Protein AF-A0AAD9GBY1-F1 (afdb_monomer)

Mean predicted aligned error: 17.76 Å

Secondary structure (DSSP, 8-state):
-----------------------------------------------------SS----HHHHHHHHHHHTT-SS-HHHHHHHHHTT--HHHHHHHTT-TTS-TTTGGG-HHHHHHHHHHHHHHHTTSS--HHHHHHHHH-HHHHHHHHHHHHHSTTTHHHHHHHHHHHHHHHHHTT--HHHHHHHTTGGGSGGGGGGSHHHHHHHHHHHHHHHH--SS---SHHHHHHHS-HHHHHHHHHHHTTSTTTHHHHHHHHHHHHHHHHHTT--HHHHHHHTTGGG-GGGGGG-THHHHHHHHHHHHHHH-GGG---HHHHHHHHH-HHHHHHHHHHHHHSTTTHHHHHHHHHHHHHHHHHTT--HHHHHHHTTPPPTT-----HHHHHHHHHHHHHHHHHHHH-GGGHHHHHHHHTTTS-HHHHHHHHHHHHTSTTTHHHHHHHHHHHHHHHHHTT--HHHHHHHTTGGGSGGGGGG-HHHHHHHHHHHHHHHH-GGGPPPSHHHHHHHHHHHHHHHHHHHHHHSTTTHHHHHHHHHHHHHHHHHTS---HHHHHHHTTTTS-GGGGGG-HHHHHHHHHHHHHHHH-GGGPPPHHHHHHTTS-HHHHHHHHHHHHTSTTTHHHHHHHHHHHHHHHHHTT--HHHHHHHHTTSTTHHHHHHHHHHHHHHHHHHHTT--TT---THHHHHHHTTS-------SSTTTTTTSTTTTTS-GGGHHHHHHHHHHHHHHHHHHHHHHHH-TT----TTGGG-GGGGSHHHHHHHGGGTTTTTSS--GGGGGS--

Structure (mmCIF, N/CA/C/O backbone):
data_AF-A0AAD9GBY1-F1
#
_entry.id   AF-A0AAD9GBY1-F1
#
loop_
_atom_site.group_PDB
_atom_site.id
_atom_site.type_symbol
_atom_site.label_atom_id
_atom_site.label_alt_id
_atom_site.label_comp_id
_atom_site.label_asym_id
_atom_site.label_entity_id
_atom_site.label_seq_id
_atom_site.pdbx_PDB_ins_code
_atom_site.Cartn_x
_atom_site.Cartn_y
_atom_site.Cartn_z
_atom_site.occupancy
_atom_site.B_iso_or_equiv
_atom_site.auth_seq_id
_atom_site.auth_comp_id
_atom_site.auth_asym_id
_atom_site.auth_atom_id
_atom_site.pdbx_PDB_model_num
ATOM 1 N N . MET A 1 1 ? -33.163 19.683 3.659 1.00 35.41 1 MET A N 1
ATOM 2 C CA . MET A 1 1 ? -32.274 20.205 2.600 1.00 35.41 1 MET A CA 1
ATOM 3 C C . MET A 1 1 ? -31.560 21.432 3.130 1.00 35.41 1 MET A C 1
ATOM 5 O O . MET A 1 1 ? -32.238 22.395 3.445 1.00 35.41 1 MET A O 1
ATOM 9 N N . CYS A 1 2 ? -30.242 21.340 3.297 1.00 21.59 2 CYS A N 1
ATOM 10 C CA . CYS A 1 2 ? -29.229 22.386 3.104 1.00 21.59 2 CYS A CA 1
ATOM 11 C C . CYS A 1 2 ? -27.917 21.795 3.625 1.00 21.59 2 CYS A C 1
ATOM 13 O O . CYS A 1 2 ? -27.765 21.502 4.807 1.00 21.59 2 CYS A O 1
ATOM 15 N N . VAL A 1 3 ? -27.044 21.496 2.670 1.00 23.50 3 VAL A N 1
ATOM 16 C CA . VAL A 1 3 ? -25.777 20.783 2.805 1.00 23.50 3 VAL A CA 1
ATOM 17 C C . VAL A 1 3 ? -24.705 21.788 3.221 1.00 23.50 3 VAL A C 1
ATOM 19 O O . VAL A 1 3 ? -24.548 22.805 2.553 1.00 23.50 3 VAL A O 1
ATOM 22 N N . ALA A 1 4 ? -23.949 21.498 4.281 1.00 23.14 4 ALA A N 1
ATOM 23 C CA . ALA A 1 4 ? -22.721 22.218 4.608 1.00 23.14 4 ALA A CA 1
ATOM 24 C C . ALA A 1 4 ? -21.534 21.252 4.494 1.00 23.14 4 ALA A C 1
ATOM 26 O O . ALA A 1 4 ? -21.326 20.379 5.334 1.00 23.14 4 ALA A O 1
ATOM 27 N N . VAL A 1 5 ? -20.799 21.405 3.393 1.00 23.09 5 VAL A N 1
ATOM 28 C CA . VAL A 1 5 ? -19.502 20.788 3.108 1.00 23.09 5 VAL A CA 1
ATOM 29 C C . VAL A 1 5 ? -18.437 21.551 3.897 1.00 23.09 5 VAL A C 1
ATOM 31 O O . VAL A 1 5 ? -18.320 22.763 3.733 1.00 23.09 5 VAL A O 1
ATOM 34 N N . LEU A 1 6 ? -17.642 20.865 4.721 1.00 24.22 6 LEU A N 1
ATOM 35 C CA . LEU A 1 6 ? -16.428 21.431 5.317 1.00 24.22 6 LEU A CA 1
ATOM 36 C C . LEU A 1 6 ? -15.202 20.768 4.692 1.00 24.22 6 LEU A C 1
ATOM 38 O O . LEU A 1 6 ? -14.931 19.585 4.897 1.00 24.22 6 LEU A O 1
ATOM 42 N N . ALA A 1 7 ? -14.496 21.564 3.891 1.00 24.75 7 ALA A N 1
ATOM 43 C CA . ALA A 1 7 ? -13.230 21.236 3.263 1.00 24.75 7 ALA A CA 1
ATOM 44 C C . ALA A 1 7 ? -12.069 21.423 4.254 1.00 24.75 7 ALA A C 1
ATOM 46 O O . ALA A 1 7 ? -11.988 22.431 4.953 1.00 24.75 7 ALA A O 1
ATOM 47 N N . PHE A 1 8 ? -11.157 20.451 4.276 1.00 23.14 8 PHE A N 1
ATOM 48 C CA . PHE A 1 8 ? -9.861 20.525 4.947 1.00 23.14 8 PHE A CA 1
ATOM 49 C C . PHE A 1 8 ? -8.847 21.230 4.037 1.00 23.14 8 PHE A C 1
ATOM 51 O O . PHE A 1 8 ? -8.625 20.791 2.910 1.00 23.14 8 PHE A O 1
ATOM 58 N N . VAL A 1 9 ? -8.171 22.260 4.551 1.00 24.98 9 VAL A N 1
ATOM 59 C CA . VAL A 1 9 ? -6.904 22.763 4.003 1.00 24.98 9 VAL A CA 1
ATOM 60 C C . VAL A 1 9 ? -5.906 22.849 5.151 1.00 24.98 9 VAL A C 1
ATOM 62 O O . VAL A 1 9 ? -6.139 23.536 6.141 1.00 24.98 9 VAL A O 1
ATOM 65 N N . ALA A 1 10 ? -4.807 22.113 5.009 1.00 26.19 10 ALA A N 1
ATOM 66 C CA . ALA A 1 10 ? -3.635 22.186 5.863 1.00 26.19 10 ALA A CA 1
ATOM 67 C C . ALA A 1 10 ? -2.581 23.086 5.203 1.00 26.19 10 ALA A C 1
ATOM 69 O O . ALA A 1 10 ? -2.336 22.979 4.002 1.00 26.19 10 ALA A O 1
ATOM 70 N N . GLY A 1 11 ? -1.927 23.916 6.009 1.00 23.48 11 GLY A N 1
ATOM 71 C CA . GLY A 1 11 ? -0.708 24.642 5.667 1.00 23.48 11 GLY A CA 1
ATOM 72 C C . GLY A 1 11 ? 0.022 24.975 6.963 1.00 23.48 11 GLY A C 1
ATOM 73 O O . GLY A 1 11 ? -0.537 25.660 7.815 1.00 23.48 11 GLY A O 1
ATOM 74 N N . GLY A 1 12 ? 1.216 24.412 7.146 1.00 22.56 12 GLY A N 1
ATOM 75 C CA . GLY A 1 12 ? 2.102 24.724 8.268 1.00 22.56 12 GLY A CA 1
ATOM 76 C C . GLY A 1 12 ? 3.068 25.857 7.931 1.00 22.56 12 GLY A C 1
ATOM 77 O O . GLY A 1 12 ? 3.250 26.160 6.757 1.00 22.56 12 GLY A O 1
ATOM 78 N N . ASP A 1 13 ? 3.683 26.455 8.952 1.00 22.83 13 ASP A N 1
ATOM 79 C CA . ASP A 1 13 ? 5.138 26.425 9.168 1.00 22.83 13 ASP A CA 1
ATOM 80 C C . ASP A 1 13 ? 5.513 27.094 10.510 1.00 22.83 13 ASP A C 1
ATOM 82 O O . ASP A 1 13 ? 4.692 27.805 11.086 1.00 22.83 13 ASP A O 1
ATOM 86 N N . ALA A 1 14 ? 6.772 26.886 10.931 1.00 24.64 14 ALA A N 1
ATOM 87 C CA . ALA A 1 14 ? 7.594 27.685 11.869 1.00 24.64 14 ALA A CA 1
ATOM 88 C C . ALA A 1 14 ? 8.098 26.986 13.160 1.00 24.64 14 ALA A C 1
ATOM 90 O O . ALA A 1 14 ? 7.481 27.004 14.220 1.00 24.64 14 ALA A O 1
ATOM 91 N N . THR A 1 15 ? 9.296 26.400 13.031 1.00 25.77 15 THR A N 1
ATOM 92 C CA . THR A 1 15 ? 10.548 26.702 13.773 1.00 25.77 15 THR A CA 1
ATOM 93 C C . THR A 1 15 ? 10.509 27.214 15.227 1.00 25.77 15 THR A C 1
ATOM 95 O O . THR A 1 15 ? 9.938 28.265 15.494 1.00 25.77 15 THR A O 1
ATOM 98 N N . GLY A 1 16 ? 11.354 26.632 16.098 1.00 24.28 16 GLY A N 1
ATOM 99 C CA . GLY A 1 16 ? 12.001 27.392 17.186 1.00 24.28 16 GLY A CA 1
ATOM 100 C C . GLY A 1 16 ? 12.324 26.625 18.474 1.00 24.28 16 GLY A C 1
ATOM 101 O O . GLY A 1 16 ? 11.475 26.448 19.337 1.00 24.28 16 GLY A O 1
ATOM 102 N N . THR A 1 17 ? 13.585 26.231 18.646 1.00 24.61 17 THR A N 1
ATOM 103 C CA . THR A 1 17 ? 14.169 25.672 19.879 1.00 24.61 17 THR A CA 1
ATOM 104 C C . THR A 1 17 ? 14.665 26.787 20.816 1.00 24.61 17 THR A C 1
ATOM 106 O O . THR A 1 17 ? 15.470 27.595 20.362 1.00 24.61 17 THR A O 1
ATOM 109 N N . ARG A 1 18 ? 14.300 26.776 22.116 1.00 24.41 18 ARG A N 1
ATOM 110 C CA . ARG A 1 18 ? 15.183 26.924 23.318 1.00 24.41 18 ARG A CA 1
ATOM 111 C C . ARG A 1 18 ? 14.429 27.342 24.603 1.00 24.41 18 ARG A C 1
ATOM 113 O O . ARG A 1 18 ? 13.823 28.398 24.651 1.00 24.41 18 ARG A O 1
ATOM 120 N N . VAL A 1 19 ? 14.570 26.484 25.625 1.00 22.19 19 VAL A N 1
ATOM 121 C CA . VAL A 1 19 ? 14.953 26.710 27.046 1.00 22.19 19 VAL A CA 1
ATOM 122 C C . VAL A 1 19 ? 14.601 28.046 27.722 1.00 22.19 19 VAL A C 1
ATOM 124 O O . VAL A 1 19 ? 15.083 29.071 27.268 1.00 22.19 19 VAL A O 1
ATOM 127 N N . LEU A 1 20 ? 13.941 27.973 28.895 1.00 23.09 20 LEU A N 1
ATOM 128 C CA . LEU A 1 20 ? 14.300 28.579 30.208 1.00 23.09 20 LEU A CA 1
ATOM 129 C C . LEU A 1 20 ? 13.369 27.963 31.291 1.00 23.09 20 LEU A C 1
ATOM 131 O O . LEU A 1 20 ? 12.155 28.073 31.187 1.00 23.09 20 LEU A O 1
ATOM 135 N N . VAL A 1 21 ? 13.859 27.022 32.109 1.00 23.42 21 VAL A N 1
ATOM 136 C CA . VAL A 1 21 ? 14.243 27.165 33.537 1.00 23.42 21 VAL A CA 1
ATOM 137 C C . VAL A 1 21 ? 13.128 27.676 34.459 1.00 23.42 21 VAL A C 1
ATOM 139 O O . VAL A 1 21 ? 12.780 28.848 34.417 1.00 23.42 21 VAL A O 1
ATOM 142 N N . SER A 1 22 ? 12.705 26.814 35.393 1.00 23.98 22 SER A N 1
ATOM 143 C CA . SER A 1 22 ? 12.530 27.210 36.794 1.00 23.98 22 SER A CA 1
ATOM 144 C C . SER A 1 22 ? 12.705 26.002 37.731 1.00 23.98 22 SER A C 1
ATOM 146 O O . SER A 1 22 ? 11.945 25.037 37.673 1.00 23.98 22 SER A O 1
ATOM 148 N N . ASN A 1 23 ? 13.758 26.086 38.549 1.00 23.30 23 ASN A N 1
ATOM 149 C CA . ASN A 1 23 ? 14.003 25.406 39.832 1.00 23.30 23 ASN A CA 1
ATOM 150 C C . ASN A 1 23 ? 12.809 25.623 40.792 1.00 23.30 23 ASN A C 1
ATOM 152 O O . ASN A 1 23 ? 12.029 26.546 40.572 1.00 23.30 23 ASN A O 1
ATOM 156 N N . ASP A 1 24 ? 12.584 24.948 41.917 1.00 25.28 24 ASP A N 1
ATOM 157 C CA . ASP A 1 24 ? 13.189 23.865 42.706 1.00 25.28 24 ASP A CA 1
ATOM 158 C C . ASP A 1 24 ? 12.124 23.541 43.791 1.00 25.28 24 ASP A C 1
ATOM 160 O O . ASP A 1 24 ? 11.367 24.437 44.164 1.00 25.28 24 ASP A O 1
ATOM 164 N N . PHE A 1 25 ? 12.101 22.309 44.318 1.00 23.98 25 PHE A N 1
ATOM 165 C CA . PHE A 1 25 ? 12.123 21.949 45.758 1.00 23.98 25 PHE A CA 1
ATOM 166 C C . PHE A 1 25 ? 11.418 20.619 46.121 1.00 23.98 25 PHE A C 1
ATOM 168 O O . PHE A 1 25 ? 10.233 20.396 45.893 1.00 23.98 25 PHE A O 1
ATOM 175 N N . ASN A 1 26 ? 12.250 19.766 46.732 1.00 27.56 26 ASN A N 1
ATOM 176 C CA . ASN A 1 26 ? 12.115 18.441 47.365 1.00 27.56 26 ASN A CA 1
ATOM 177 C C . ASN A 1 26 ? 10.767 18.101 48.036 1.00 27.56 26 ASN A C 1
ATOM 179 O O . ASN A 1 26 ? 10.176 18.937 48.701 1.00 27.56 26 ASN A O 1
ATOM 183 N N . ARG A 1 27 ? 10.194 16.892 47.905 1.00 25.73 27 ARG A N 1
ATOM 184 C CA . ARG A 1 27 ? 10.667 15.509 48.190 1.00 25.73 27 ARG A CA 1
ATOM 185 C C . ARG A 1 27 ? 10.869 15.215 49.685 1.00 25.73 27 ARG A C 1
ATOM 187 O O . ARG A 1 27 ? 11.932 15.494 50.218 1.00 25.73 27 ARG A O 1
ATOM 194 N N . HIS A 1 28 ? 9.944 14.454 50.278 1.00 25.38 28 HIS A N 1
ATOM 195 C CA . HIS A 1 28 ? 10.285 13.433 51.272 1.00 25.38 28 HIS A CA 1
ATOM 196 C C . HIS A 1 28 ? 9.475 12.148 51.070 1.00 25.38 28 HIS A C 1
ATOM 198 O O . HIS A 1 28 ? 8.300 12.152 50.724 1.00 25.38 28 HIS A O 1
ATOM 204 N N . ARG A 1 29 ? 10.202 11.044 51.236 1.00 24.75 29 ARG A N 1
ATOM 205 C CA . ARG A 1 29 ? 9.841 9.635 51.091 1.00 24.75 29 ARG A CA 1
ATOM 206 C C . ARG A 1 29 ? 9.918 9.037 52.494 1.00 24.75 29 ARG A C 1
ATOM 208 O O . ARG A 1 29 ? 10.917 9.281 53.163 1.00 24.75 29 ARG A O 1
ATOM 215 N N . ALA A 1 30 ? 8.975 8.183 52.878 1.00 24.36 30 ALA A N 1
ATOM 216 C CA . ALA A 1 30 ? 9.221 7.174 53.906 1.00 24.36 30 ALA A CA 1
ATOM 217 C C . ALA A 1 30 ? 8.392 5.912 53.627 1.00 24.36 30 ALA A C 1
ATOM 219 O O . ALA A 1 30 ? 7.181 5.972 53.440 1.00 24.36 30 ALA A O 1
ATOM 220 N N . HIS A 1 31 ? 9.098 4.784 53.554 1.00 25.38 31 HIS A N 1
ATOM 221 C CA . HIS A 1 31 ? 8.576 3.420 53.539 1.00 25.38 31 HIS A CA 1
ATOM 222 C C . HIS A 1 31 ? 8.221 2.978 54.964 1.00 25.38 31 HIS A C 1
ATOM 224 O O . HIS A 1 31 ? 8.949 3.348 55.879 1.00 25.38 31 HIS A O 1
ATOM 230 N N . ALA A 1 32 ? 7.249 2.075 55.128 1.00 23.70 32 ALA A N 1
ATOM 231 C CA . ALA A 1 32 ? 7.379 0.925 56.033 1.00 23.70 32 ALA A CA 1
ATOM 232 C C . ALA A 1 32 ? 6.269 -0.109 55.795 1.00 23.70 32 ALA A C 1
ATOM 234 O O . ALA A 1 32 ? 5.152 0.220 55.407 1.00 23.70 32 ALA A O 1
ATOM 235 N N . ALA A 1 33 ? 6.645 -1.367 55.998 1.00 24.55 33 ALA A N 1
ATOM 236 C CA . ALA A 1 33 ? 5.929 -2.582 55.662 1.00 24.55 33 ALA A CA 1
ATOM 237 C C . ALA A 1 33 ? 5.080 -3.136 56.822 1.00 24.55 33 ALA A C 1
ATOM 239 O O . ALA A 1 33 ? 5.171 -2.701 57.966 1.00 24.55 33 ALA A O 1
ATOM 240 N N . ILE A 1 34 ? 4.276 -4.135 56.466 1.00 24.20 34 ILE A N 1
ATOM 241 C CA . ILE A 1 34 ? 3.320 -4.911 57.262 1.00 24.20 34 ILE A CA 1
ATOM 242 C C . ILE A 1 34 ? 4.029 -5.969 58.131 1.00 24.20 34 ILE A C 1
ATOM 244 O O . ILE A 1 34 ? 4.891 -6.682 57.622 1.00 24.20 34 ILE A O 1
ATOM 248 N N . SER A 1 35 ? 3.564 -6.182 59.372 1.00 23.14 35 SER A N 1
ATOM 249 C CA . SER A 1 35 ? 3.523 -7.520 59.994 1.00 23.14 35 SER A CA 1
ATOM 250 C C . SER A 1 35 ? 2.421 -7.655 61.063 1.00 23.14 35 SER A C 1
ATOM 252 O O . SER A 1 35 ? 2.229 -6.776 61.896 1.00 23.14 35 SER A O 1
ATOM 254 N N . SER A 1 36 ? 1.740 -8.799 60.998 1.00 24.45 36 SER A N 1
ATOM 255 C CA . SER A 1 36 ? 0.687 -9.437 61.823 1.00 24.45 36 SER A CA 1
ATOM 256 C C . SER A 1 36 ? 0.984 -9.569 63.341 1.00 24.45 36 SER A C 1
ATOM 258 O O . SER A 1 36 ? 2.153 -9.567 63.701 1.00 24.45 36 SER A O 1
ATOM 260 N N . VAL A 1 37 ? 0.031 -9.707 64.293 1.00 22.77 37 VAL A N 1
ATOM 261 C CA . VAL A 1 37 ? -0.788 -10.909 64.648 1.00 22.77 37 VAL A CA 1
ATOM 262 C C . VAL A 1 37 ? -1.723 -10.604 65.871 1.00 22.77 37 VAL A C 1
ATOM 264 O O . VAL A 1 37 ? -1.244 -10.080 66.866 1.00 22.77 37 VAL A O 1
ATOM 267 N N . VAL A 1 38 ? -3.014 -10.996 65.770 1.00 23.73 38 VAL A N 1
ATOM 268 C CA . VAL A 1 38 ? -4.005 -11.585 66.747 1.00 23.73 38 VAL A CA 1
ATOM 269 C C . VAL A 1 38 ? -4.502 -10.879 68.053 1.00 23.73 38 VAL A C 1
ATOM 271 O O . VAL A 1 38 ? -3.724 -10.555 68.935 1.00 23.73 38 VAL A O 1
ATOM 274 N N . SER A 1 39 ? -5.858 -10.813 68.154 1.00 23.97 39 SER A N 1
ATOM 275 C CA . SER A 1 39 ? -6.865 -10.860 69.272 1.00 23.97 39 SER A CA 1
ATOM 276 C C . SER A 1 39 ? -6.580 -10.232 70.660 1.00 23.97 39 SER A C 1
ATOM 278 O O . SER A 1 39 ? -5.515 -10.408 71.220 1.00 23.97 39 SER A O 1
ATOM 280 N N . THR A 1 40 ? -7.506 -9.574 71.390 1.00 22.17 40 THR A N 1
ATOM 281 C CA . THR A 1 40 ? -8.916 -9.915 71.719 1.00 22.17 40 THR A CA 1
ATOM 282 C C . THR A 1 40 ? -9.621 -8.720 72.433 1.00 22.17 40 THR A C 1
ATOM 284 O O . THR A 1 40 ? -8.974 -8.006 73.186 1.00 22.17 40 THR A O 1
ATOM 287 N N . THR A 1 41 ? -10.940 -8.555 72.230 1.00 25.03 41 THR A N 1
ATOM 288 C CA . THR A 1 41 ? -12.017 -7.917 73.058 1.00 25.03 41 THR A CA 1
ATOM 289 C C . THR A 1 41 ? -11.729 -6.758 74.048 1.00 25.03 41 THR A C 1
ATOM 291 O O . THR A 1 41 ? -11.066 -6.979 75.054 1.00 25.03 41 THR A O 1
ATOM 294 N N . ARG A 1 42 ? -12.433 -5.606 73.918 1.00 23.44 42 ARG A N 1
ATOM 295 C CA . ARG A 1 42 ? -13.564 -5.127 74.783 1.00 23.44 42 ARG A CA 1
ATOM 296 C C . ARG A 1 42 ? -13.886 -3.620 74.572 1.00 23.44 42 ARG A C 1
ATOM 298 O O . ARG A 1 42 ? -13.006 -2.803 74.355 1.00 23.44 42 ARG A O 1
ATOM 305 N N . LEU A 1 43 ? -15.186 -3.311 74.634 1.00 31.89 43 LEU A N 1
ATOM 306 C CA . LEU A 1 43 ? -15.921 -2.042 74.434 1.00 31.89 43 LEU A CA 1
ATOM 307 C C . LEU A 1 43 ? -15.316 -0.750 75.025 1.00 31.89 43 LEU A C 1
ATOM 309 O O . LEU A 1 43 ? -14.948 -0.761 76.194 1.00 31.89 43 LEU A O 1
ATOM 313 N N . LEU A 1 44 ? -15.426 0.373 74.288 1.00 24.16 44 LEU A N 1
ATOM 314 C CA . LEU A 1 44 ? -15.920 1.692 74.754 1.00 24.16 44 LEU A CA 1
ATOM 315 C C . LEU A 1 44 ? -16.101 2.677 73.569 1.00 24.16 44 LEU A C 1
ATOM 317 O O . LEU A 1 44 ? -15.362 2.637 72.592 1.00 24.16 44 LEU A O 1
ATOM 321 N N . ARG A 1 45 ? -17.134 3.530 73.648 1.00 36.91 45 ARG A N 1
ATOM 322 C CA . ARG A 1 45 ? -17.498 4.569 72.663 1.00 36.91 45 ARG A CA 1
ATOM 323 C C . ARG A 1 45 ? -16.454 5.691 72.619 1.00 36.91 45 ARG A C 1
ATOM 325 O O . ARG A 1 45 ? -16.197 6.253 73.675 1.00 36.91 45 ARG A O 1
ATOM 332 N N . THR A 1 46 ? -16.062 6.135 71.423 1.00 25.22 46 THR A N 1
ATOM 333 C CA . THR A 1 46 ? -15.828 7.556 71.094 1.00 25.22 46 THR A CA 1
ATOM 334 C C . THR A 1 46 ? -15.763 7.772 69.581 1.00 25.22 46 THR A C 1
ATOM 336 O O . THR A 1 46 ? -15.323 6.920 68.816 1.00 25.22 46 THR A O 1
ATOM 339 N N . THR A 1 47 ? -16.256 8.944 69.189 1.00 38.81 47 THR A N 1
ATOM 340 C CA . THR A 1 47 ? -16.087 9.655 67.918 1.00 38.81 47 THR A CA 1
ATOM 341 C C . THR A 1 47 ? -14.776 9.346 67.191 1.00 38.81 47 THR A C 1
ATOM 343 O O . THR A 1 47 ? -13.709 9.730 67.667 1.00 38.81 47 THR A O 1
ATOM 346 N N . SER A 1 48 ? -14.862 8.727 66.012 1.00 25.39 48 SER A N 1
ATOM 347 C CA . SER A 1 48 ? -13.747 8.644 65.069 1.00 25.39 48 SER A CA 1
ATOM 348 C C . SER A 1 48 ? -13.924 9.686 63.970 1.00 25.39 48 SER A C 1
ATOM 350 O O . SER A 1 48 ? -14.886 9.653 63.199 1.00 25.39 48 SER A O 1
ATOM 352 N N . ILE A 1 49 ? -12.962 10.600 63.949 1.00 31.84 49 ILE A N 1
ATOM 353 C CA . ILE A 1 49 ? -12.568 11.447 62.829 1.00 31.84 49 ILE A CA 1
ATOM 354 C C . ILE A 1 49 ? -12.490 10.575 61.567 1.00 31.84 49 ILE A C 1
ATOM 356 O O . ILE A 1 49 ? -11.893 9.500 61.591 1.00 31.84 49 ILE A O 1
ATOM 360 N N . ILE A 1 50 ? -13.147 11.022 60.498 1.00 29.91 50 ILE A N 1
ATOM 361 C CA . ILE A 1 50 ? -12.991 10.468 59.153 1.00 29.91 50 ILE A CA 1
ATOM 362 C C . ILE A 1 50 ? -12.089 11.448 58.413 1.00 29.91 50 ILE A C 1
ATOM 364 O O . ILE A 1 50 ? -12.480 12.600 58.219 1.00 29.91 50 ILE A O 1
ATOM 368 N N . ASP A 1 51 ? -10.898 10.979 58.050 1.00 26.94 51 ASP A N 1
ATOM 369 C CA . ASP A 1 51 ? -9.974 11.680 57.166 1.00 26.94 51 ASP A CA 1
ATOM 370 C C . ASP A 1 51 ? -10.606 11.913 55.787 1.00 26.94 51 ASP A C 1
ATOM 372 O O . ASP A 1 51 ? -11.349 11.088 55.243 1.00 26.94 51 ASP A O 1
ATOM 376 N N . GLU A 1 52 ? -10.328 13.103 55.270 1.00 29.38 52 GLU A N 1
ATOM 377 C CA . GLU A 1 52 ? -10.901 13.718 54.085 1.00 29.38 52 GLU A CA 1
ATOM 378 C C . GLU A 1 52 ? -10.404 13.074 52.787 1.00 29.38 52 GLU A C 1
ATOM 380 O O . GLU A 1 52 ? -9.208 12.919 52.586 1.00 29.38 52 GLU A O 1
ATOM 385 N N . GLU A 1 53 ? -11.333 12.789 51.869 1.00 32.78 53 GLU A N 1
ATOM 386 C CA . GLU A 1 53 ? -11.245 13.215 50.461 1.00 32.78 53 GLU A CA 1
ATOM 387 C C . GLU A 1 53 ? -12.560 12.881 49.724 1.00 32.78 53 GLU A C 1
ATOM 389 O O . GLU A 1 53 ? -12.655 11.934 48.943 1.00 32.78 53 GLU A O 1
ATOM 394 N N . ARG A 1 54 ? -13.633 13.650 49.980 1.00 29.67 54 ARG A N 1
ATOM 395 C CA . ARG A 1 54 ? -14.758 13.810 49.033 1.00 29.67 54 ARG A CA 1
ATOM 396 C C . ARG A 1 54 ? -15.753 14.877 49.490 1.00 29.67 54 ARG A C 1
ATOM 398 O O . ARG A 1 54 ? -16.263 14.807 50.597 1.00 29.67 54 ARG A O 1
ATOM 405 N N . ALA A 1 55 ? -16.076 15.798 48.582 1.00 33.72 55 ALA A N 1
ATOM 406 C CA . ALA A 1 55 ? -17.335 16.544 48.479 1.00 33.72 55 ALA A CA 1
ATOM 407 C C . ALA A 1 55 ? -18.074 16.899 49.793 1.00 33.72 55 ALA A C 1
ATOM 409 O O . ALA A 1 55 ? -18.898 16.131 50.280 1.00 33.72 55 ALA A O 1
ATOM 410 N N . GLY A 1 56 ? -17.877 18.138 50.259 1.00 29.69 56 GLY A N 1
ATOM 411 C CA . GLY A 1 56 ? -18.875 18.909 51.010 1.00 29.69 56 GLY A CA 1
ATOM 412 C C . GLY A 1 56 ? -19.393 18.257 52.290 1.00 29.69 56 GLY A C 1
ATOM 413 O O . GLY A 1 56 ? -20.528 17.780 52.328 1.00 29.69 56 GLY A O 1
ATOM 414 N N . GLY A 1 57 ? -18.594 18.326 53.357 1.00 26.89 57 GLY A N 1
ATOM 415 C CA . GLY A 1 57 ? -19.060 18.055 54.712 1.00 26.89 57 GLY A CA 1
ATOM 416 C C . GLY A 1 57 ? -20.332 18.848 55.024 1.00 26.89 57 GLY A C 1
ATOM 417 O O . GLY A 1 57 ? -20.427 20.050 54.762 1.00 26.89 57 GLY A O 1
ATOM 418 N N . VAL A 1 58 ? -21.335 18.162 55.571 1.00 35.44 58 VAL A N 1
ATOM 419 C CA . VAL A 1 58 ? -22.515 18.800 56.158 1.00 35.44 58 VAL A CA 1
ATOM 420 C C . VAL A 1 58 ? -22.001 19.721 57.262 1.00 35.44 58 VAL A C 1
ATOM 422 O O . VAL A 1 58 ? -21.515 19.246 58.284 1.00 35.44 58 VAL A O 1
ATOM 425 N N . SER A 1 59 ? -22.029 21.037 57.036 1.00 37.50 59 SER A N 1
ATOM 426 C CA . SER A 1 59 ? -21.535 21.983 58.035 1.00 37.50 59 SER A CA 1
ATOM 427 C C . SER A 1 59 ? -22.362 21.859 59.315 1.00 37.50 59 SER A C 1
ATOM 429 O O . SER A 1 59 ? -23.568 21.604 59.260 1.00 37.50 59 SER A O 1
ATOM 431 N N . VAL A 1 60 ? -21.733 22.093 60.468 1.00 41.25 60 VAL A N 1
ATOM 432 C CA . VAL A 1 60 ? -22.381 22.118 61.796 1.00 41.25 60 VAL A CA 1
ATOM 433 C C . VAL A 1 60 ? -23.653 22.999 61.798 1.00 41.25 60 VAL A C 1
ATOM 435 O O . VAL A 1 60 ? -24.637 22.708 62.475 1.00 41.25 60 VAL A O 1
ATOM 438 N N . SER A 1 61 ? -23.705 24.011 60.921 1.00 47.94 61 SER A N 1
ATOM 439 C CA . SER A 1 61 ? -24.876 24.869 60.688 1.00 47.94 61 SER A CA 1
ATOM 440 C C . SER A 1 61 ? -26.112 24.137 60.137 1.00 47.94 61 SER A C 1
ATOM 442 O O . SER A 1 61 ? -27.242 24.518 60.453 1.00 47.94 61 SER A O 1
ATOM 444 N N . ALA A 1 62 ? -25.942 23.109 59.303 1.00 48.25 62 ALA A N 1
ATOM 445 C CA . ALA A 1 62 ? -27.053 22.353 58.726 1.00 48.25 62 ALA A CA 1
ATOM 446 C C . ALA A 1 62 ? -27.686 21.394 59.749 1.00 48.25 62 ALA A C 1
ATOM 448 O O . ALA A 1 62 ? -28.915 21.301 59.813 1.00 48.25 62 ALA A O 1
ATOM 449 N N . SER A 1 63 ? -26.872 20.747 60.590 1.00 50.09 63 SER A N 1
ATOM 450 C CA . SER A 1 63 ? -27.347 19.937 61.720 1.00 50.09 63 SER A CA 1
ATOM 451 C C . SER A 1 63 ? -28.087 20.783 62.761 1.00 50.09 63 SER A C 1
ATOM 453 O O . SER A 1 63 ? -29.173 20.397 63.191 1.00 50.09 63 SER A O 1
ATOM 455 N N . ASP A 1 64 ? -27.586 21.980 63.082 1.00 55.78 64 ASP A N 1
ATOM 456 C CA . ASP A 1 64 ? -28.242 22.897 64.026 1.00 55.78 64 ASP A CA 1
ATOM 457 C C . ASP A 1 64 ? -29.587 23.430 63.505 1.00 55.78 64 ASP A C 1
ATOM 459 O O . ASP A 1 64 ? -30.546 23.603 64.267 1.00 55.78 64 ASP A O 1
ATOM 463 N N . LYS A 1 65 ? -29.701 23.666 62.191 1.00 57.41 65 LYS A N 1
ATOM 464 C CA . LYS A 1 65 ? -30.969 24.052 61.546 1.00 57.41 65 LYS A CA 1
ATOM 465 C C . LYS A 1 65 ? -31.997 22.919 61.573 1.00 57.41 65 LYS A C 1
ATOM 467 O O . LYS A 1 65 ? -33.160 23.178 61.883 1.00 57.41 65 LYS A O 1
ATOM 472 N N . LEU A 1 66 ? -31.583 21.677 61.311 1.00 54.34 66 LEU A N 1
ATOM 473 C CA . LEU A 1 66 ? -32.452 20.497 61.421 1.00 54.34 66 LEU A CA 1
ATOM 474 C C . LEU A 1 66 ? -32.917 20.269 62.869 1.00 54.34 66 LEU A C 1
ATOM 476 O O . LEU A 1 66 ? -34.101 20.020 63.100 1.00 54.34 66 LEU A O 1
ATOM 480 N N . ALA A 1 67 ? -32.026 20.451 63.848 1.00 58.72 67 ALA A N 1
ATOM 481 C CA . ALA A 1 67 ? -32.345 20.346 65.272 1.00 58.72 67 ALA A CA 1
ATOM 482 C C . ALA A 1 67 ? -33.374 21.394 65.743 1.00 58.72 67 ALA A C 1
ATOM 484 O O . ALA A 1 67 ? -34.255 21.081 66.545 1.00 58.72 67 ALA A O 1
ATOM 485 N N . LYS A 1 68 ? -33.320 22.633 65.226 1.00 61.84 68 LYS A N 1
ATOM 486 C CA . LYS A 1 68 ? -34.330 23.669 65.521 1.00 61.84 68 LYS A CA 1
ATOM 487 C C . LYS A 1 68 ? -35.707 23.345 64.937 1.00 61.84 68 LYS A C 1
ATOM 489 O O . LYS A 1 68 ? -36.709 23.595 65.603 1.00 61.84 68 LYS A O 1
ATOM 494 N N . LEU A 1 69 ? -35.771 22.770 63.734 1.00 55.75 69 LEU A N 1
ATOM 495 C CA . LEU A 1 69 ? -37.039 22.403 63.088 1.00 55.75 69 LEU A CA 1
ATOM 496 C C . LEU A 1 69 ? -37.772 21.273 63.832 1.00 55.75 69 LEU A C 1
ATOM 498 O O . LEU A 1 69 ? -39.002 21.288 63.905 1.00 55.75 69 LEU A O 1
ATOM 502 N N . LEU A 1 70 ? -37.035 20.350 64.459 1.00 56.75 70 LEU A N 1
ATOM 503 C CA . LEU A 1 70 ? -37.590 19.230 65.232 1.00 56.75 70 LEU A CA 1
ATOM 504 C C . LEU A 1 70 ? -38.439 19.664 66.444 1.00 56.75 70 LEU A C 1
ATOM 506 O O . LEU A 1 70 ? -39.378 18.958 66.808 1.00 56.75 70 LEU A O 1
ATOM 510 N N . LYS A 1 71 ? -38.183 20.844 67.029 1.00 56.81 71 LYS A N 1
ATOM 511 C CA . LYS A 1 71 ? -38.880 21.343 68.235 1.00 56.81 71 LYS A CA 1
ATOM 512 C C . LYS A 1 71 ? -40.343 21.763 68.016 1.00 56.81 71 LYS A C 1
ATOM 514 O O . LYS A 1 71 ? -41.019 22.114 68.974 1.00 56.81 71 LYS A O 1
ATOM 519 N N . SER A 1 72 ? -40.837 21.741 66.777 1.00 56.19 72 SER A N 1
ATOM 520 C CA . SER A 1 72 ? -42.197 22.179 66.409 1.00 56.19 72 SER A CA 1
ATOM 521 C C . SER A 1 72 ? -43.169 21.028 66.085 1.00 56.19 72 SER A C 1
ATOM 523 O O . SER A 1 72 ? -44.273 21.258 65.591 1.00 56.19 72 SER A O 1
ATOM 525 N N . SER A 1 73 ? -42.775 19.777 66.352 1.00 60.59 73 SER A N 1
ATOM 526 C CA . SER A 1 73 ? -43.618 18.590 66.149 1.00 60.59 73 SER A CA 1
ATOM 527 C C . SER A 1 73 ? -44.648 18.399 67.273 1.00 60.59 73 SER A C 1
ATOM 529 O O . SER A 1 73 ? -44.368 18.676 68.435 1.00 60.59 73 SER A O 1
ATOM 531 N N . LYS A 1 74 ? -45.829 17.855 66.940 1.00 66.88 74 LYS A N 1
ATOM 532 C CA . LYS A 1 74 ? -46.870 17.461 67.915 1.00 66.88 74 LYS A CA 1
ATOM 533 C C . LYS A 1 74 ? -46.555 16.153 68.663 1.00 66.88 74 LYS A C 1
ATOM 535 O O . LYS A 1 74 ? -47.254 15.833 69.618 1.00 66.88 74 LYS A O 1
ATOM 540 N N . VAL A 1 75 ? -45.559 15.384 68.211 1.00 73.44 75 VAL A N 1
ATOM 541 C CA . VAL A 1 75 ? -45.185 14.080 68.790 1.00 73.44 75 VAL A CA 1
ATOM 542 C C . VAL A 1 75 ? -43.993 14.238 69.733 1.00 73.44 75 VAL A C 1
ATOM 544 O O . VAL A 1 75 ? -42.941 14.713 69.300 1.00 73.44 75 VAL A O 1
ATOM 547 N N . THR A 1 76 ? -44.141 13.800 70.987 1.00 76.50 76 THR A N 1
ATOM 548 C CA . THR A 1 76 ? -43.100 13.919 72.027 1.00 76.50 76 THR A CA 1
ATOM 549 C C . THR A 1 76 ? -42.097 12.755 72.018 1.00 76.50 76 THR A C 1
ATOM 551 O O . THR A 1 76 ? -42.334 11.696 71.429 1.00 76.50 76 THR A O 1
ATOM 554 N N . ASP A 1 77 ? -40.957 12.939 72.683 1.00 76.88 77 ASP A N 1
ATOM 555 C CA . ASP A 1 77 ? -39.888 11.944 72.854 1.00 76.88 77 ASP A CA 1
ATOM 556 C C . ASP A 1 77 ? -40.380 10.676 73.555 1.00 76.88 77 ASP A C 1
ATOM 558 O O . ASP A 1 77 ? -40.065 9.561 73.131 1.00 76.88 77 ASP A O 1
ATOM 562 N N . GLU A 1 78 ? -41.242 10.829 74.559 1.00 79.50 78 GLU A N 1
ATOM 563 C CA . GLU A 1 78 ? -41.837 9.710 75.288 1.00 79.50 78 GLU A CA 1
ATOM 564 C C . GLU A 1 78 ? -42.744 8.873 74.378 1.00 79.50 78 GLU A C 1
ATOM 566 O O . GLU A 1 78 ? -42.794 7.645 74.492 1.00 79.50 78 GLU A O 1
ATOM 571 N N . GLN A 1 79 ? -43.450 9.515 73.439 1.00 82.19 79 GLN A N 1
ATOM 572 C CA . GLN A 1 79 ? -44.301 8.817 72.476 1.00 82.19 79 GLN A CA 1
ATOM 573 C C . GLN A 1 79 ? -43.478 8.004 71.470 1.00 82.19 79 GLN A C 1
ATOM 575 O O . GLN A 1 79 ? -43.841 6.855 71.201 1.00 82.19 79 GLN A O 1
ATOM 580 N N . LEU A 1 80 ? -42.360 8.544 70.968 1.00 82.38 80 LEU A N 1
ATOM 581 C CA . LEU A 1 80 ? -41.448 7.794 70.097 1.00 82.38 80 LEU A CA 1
ATOM 582 C C . LEU A 1 80 ? -40.854 6.580 70.814 1.00 82.38 80 LEU A C 1
ATOM 584 O O . LEU A 1 80 ? -40.920 5.469 70.286 1.00 82.38 80 LEU A O 1
ATOM 588 N N . GLN A 1 81 ? -40.349 6.761 72.037 1.00 81.31 81 GLN A N 1
ATOM 589 C CA . GLN A 1 81 ? -39.783 5.669 72.835 1.00 81.31 81 GLN A CA 1
ATOM 590 C C . GLN A 1 81 ? -40.827 4.593 73.153 1.00 81.31 81 GLN A C 1
ATOM 592 O O . GLN A 1 81 ? -40.550 3.397 73.063 1.00 81.31 81 GLN A O 1
ATOM 597 N N . LYS A 1 82 ? -42.074 4.994 73.429 1.00 85.81 82 LYS A N 1
ATOM 598 C CA . LYS A 1 82 ? -43.200 4.065 73.605 1.00 85.81 82 LYS A CA 1
ATOM 599 C C . LYS A 1 82 ? -43.526 3.279 72.333 1.00 85.81 82 LYS A C 1
ATOM 601 O O . LYS A 1 82 ? -44.019 2.155 72.418 1.00 85.81 82 LYS A O 1
ATOM 606 N N . TRP A 1 83 ? -43.330 3.851 71.149 1.00 87.12 83 TRP A N 1
ATOM 607 C CA . TRP A 1 83 ? -43.521 3.133 69.887 1.00 87.12 83 TRP A CA 1
ATOM 608 C C . TRP A 1 83 ? -42.334 2.236 69.537 1.00 87.12 83 TRP A C 1
ATOM 610 O O . TRP A 1 83 ? -42.562 1.152 68.999 1.00 87.12 83 TRP A O 1
ATOM 620 N N . LEU A 1 84 ? -41.107 2.642 69.882 1.00 83.75 84 LEU A N 1
ATOM 621 C CA . LEU A 1 84 ? -39.894 1.830 69.741 1.00 83.75 84 LEU A CA 1
ATOM 622 C C . LEU A 1 84 ? -39.957 0.590 70.643 1.00 83.75 84 LEU A C 1
ATOM 624 O O . LEU A 1 84 ? -39.761 -0.523 70.162 1.00 83.75 84 LEU A O 1
ATOM 628 N N . SER A 1 85 ? -40.323 0.748 71.921 1.00 82.12 85 SER A N 1
ATOM 629 C CA . SER A 1 85 ? -40.441 -0.374 72.869 1.00 82.12 85 SER A CA 1
ATOM 630 C C . SER A 1 85 ? -41.538 -1.370 72.492 1.00 82.12 85 SER A C 1
ATOM 632 O O . SER A 1 85 ? -41.407 -2.565 72.740 1.00 82.12 85 SER A O 1
ATOM 634 N N . LYS A 1 86 ? -42.600 -0.893 71.832 1.00 84.94 86 LYS A N 1
ATOM 635 C CA . LYS A 1 86 ? -43.677 -1.728 71.284 1.00 84.94 86 LYS A CA 1
ATOM 636 C C . LYS A 1 86 ? -43.359 -2.329 69.911 1.00 84.94 86 LYS A C 1
ATOM 638 O O . LYS A 1 86 ? -44.239 -2.966 69.341 1.00 84.94 86 LYS A O 1
ATOM 643 N N . GLY A 1 87 ? -42.165 -2.091 69.360 1.00 80.62 87 GLY A N 1
ATOM 644 C CA . GLY A 1 87 ? -41.737 -2.640 68.072 1.00 80.62 87 GLY A CA 1
ATOM 645 C C . GLY A 1 87 ? -42.652 -2.279 66.898 1.00 80.62 87 GLY A C 1
ATOM 646 O O . GLY A 1 87 ? -42.829 -3.091 65.993 1.00 80.62 87 GLY A O 1
ATOM 647 N N . LYS A 1 88 ? -43.296 -1.100 66.914 1.00 86.88 88 LYS A N 1
ATOM 648 C CA . LYS A 1 88 ? -44.141 -0.680 65.783 1.00 86.88 88 LYS A CA 1
ATOM 649 C C . LYS A 1 88 ? -43.279 -0.512 64.530 1.00 86.88 88 LYS A C 1
ATOM 651 O O . LYS A 1 88 ? -42.137 -0.078 64.609 1.00 86.88 88 LYS A O 1
ATOM 656 N N . THR A 1 89 ? -43.834 -0.817 63.361 1.00 89.56 89 THR A N 1
ATOM 657 C CA . THR A 1 89 ? -43.112 -0.613 62.102 1.00 89.56 89 THR A CA 1
ATOM 658 C C . THR A 1 89 ? -43.019 0.876 61.764 1.00 89.56 89 THR A C 1
ATOM 660 O O . THR A 1 89 ? -43.943 1.648 62.047 1.00 89.56 89 THR A O 1
ATOM 663 N N . ALA A 1 90 ? -41.927 1.279 61.105 1.00 89.19 90 ALA A N 1
ATOM 664 C CA . ALA A 1 90 ? -41.759 2.640 60.586 1.00 89.19 90 ALA A CA 1
ATOM 665 C C . ALA A 1 90 ? -42.926 3.055 59.674 1.00 89.19 90 ALA A C 1
ATOM 667 O O . ALA A 1 90 ? -43.395 4.188 59.743 1.00 89.19 90 ALA A O 1
ATOM 668 N N . GLU A 1 91 ? -43.464 2.120 58.893 1.00 89.06 91 GLU A N 1
ATOM 669 C CA . GLU A 1 91 ? -44.658 2.321 58.073 1.00 89.06 91 GLU A CA 1
ATOM 670 C C . GLU A 1 91 ? -45.916 2.617 58.907 1.00 89.06 91 GLU A C 1
ATOM 672 O O . GLU A 1 91 ? -46.623 3.583 58.634 1.00 89.06 91 GLU A O 1
ATOM 677 N N . SER A 1 92 ? -46.187 1.846 59.968 1.00 88.19 92 SER A N 1
ATOM 678 C CA . SER A 1 92 ? -47.338 2.109 60.845 1.00 88.19 92 SER A CA 1
ATOM 679 C C . SER A 1 92 ? -47.228 3.471 61.528 1.00 88.19 92 SER A C 1
ATOM 681 O O . SER A 1 92 ? -48.230 4.165 61.701 1.00 88.19 92 SER A O 1
ATOM 683 N N . VAL A 1 93 ? -46.016 3.863 61.929 1.00 89.69 93 VAL A N 1
ATOM 684 C CA . VAL A 1 93 ? -45.781 5.172 62.546 1.00 89.69 93 VAL A CA 1
ATOM 685 C C . VAL A 1 93 ? -45.921 6.310 61.534 1.00 89.69 93 VAL A C 1
ATOM 687 O O . VAL A 1 93 ? -46.453 7.353 61.904 1.00 89.69 93 VAL A O 1
ATOM 690 N N . PHE A 1 94 ? -45.560 6.094 60.264 1.00 89.69 94 PHE A N 1
ATOM 691 C CA . PHE A 1 94 ? -45.790 7.064 59.187 1.00 89.69 94 PHE A CA 1
ATOM 692 C C . PHE A 1 94 ? -47.273 7.455 59.095 1.00 89.69 94 PHE A C 1
ATOM 694 O O . PHE A 1 94 ? -47.604 8.639 59.135 1.00 89.69 94 PHE A O 1
ATOM 701 N N . TYR A 1 95 ? -48.160 6.453 59.095 1.00 88.06 95 TYR A N 1
ATOM 702 C CA . TYR A 1 95 ? -49.613 6.649 59.088 1.00 88.06 95 TYR A CA 1
ATOM 703 C C . TYR A 1 95 ? -50.151 7.278 60.375 1.00 88.06 95 TYR A C 1
ATOM 705 O O . TYR A 1 95 ? -51.014 8.147 60.356 1.00 88.06 95 TYR A O 1
ATOM 713 N N . ARG A 1 96 ? -49.626 6.873 61.536 1.00 86.31 96 ARG A N 1
ATOM 714 C CA . ARG A 1 96 ? -50.050 7.442 62.830 1.00 86.31 96 ARG A CA 1
ATOM 715 C C . ARG A 1 96 ? -49.713 8.924 62.965 1.00 86.31 96 ARG A C 1
ATOM 717 O O . ARG A 1 96 ? -50.379 9.618 63.726 1.00 86.31 96 ARG A O 1
ATOM 724 N N . MET A 1 97 ? -48.682 9.388 62.264 1.00 86.75 97 MET A N 1
ATOM 725 C CA . MET A 1 97 ? -48.307 10.799 62.195 1.00 86.75 97 MET A CA 1
ATOM 726 C C . MET A 1 97 ? -49.056 11.568 61.091 1.00 86.75 97 MET A C 1
ATOM 728 O O . MET A 1 97 ? -48.758 12.740 60.869 1.00 86.75 97 MET A O 1
ATOM 732 N N . ASN A 1 98 ? -50.029 10.942 60.413 1.00 84.44 98 ASN A N 1
ATOM 733 C CA . ASN A 1 98 ? -50.828 11.550 59.345 1.00 84.44 98 ASN A CA 1
ATOM 734 C C . ASN A 1 98 ? -49.957 12.150 58.216 1.00 84.44 98 ASN A C 1
ATOM 736 O O . ASN A 1 98 ? -50.270 13.198 57.640 1.00 84.44 98 ASN A O 1
ATOM 740 N N . LEU A 1 99 ? -48.802 11.527 57.946 1.00 86.94 99 LEU A N 1
ATOM 741 C CA . LEU A 1 99 ? -47.835 12.002 56.954 1.00 86.94 99 LEU A CA 1
ATOM 742 C C . LEU A 1 99 ? -48.280 11.694 55.521 1.00 86.94 99 LEU A C 1
ATOM 744 O O . LEU A 1 99 ? -47.899 12.408 54.601 1.00 86.94 99 LEU A O 1
ATOM 748 N N . GLU A 1 100 ? -49.133 10.692 55.333 1.00 80.94 100 GLU A N 1
ATOM 749 C CA . GLU A 1 100 ? -49.740 10.309 54.058 1.00 80.94 100 GLU A CA 1
ATOM 750 C C . GLU A 1 100 ? -50.679 11.379 53.493 1.00 80.94 100 GLU A C 1
ATOM 752 O O . GLU A 1 100 ? -50.765 11.549 52.280 1.00 80.94 100 GLU A O 1
ATOM 757 N N . ASN A 1 101 ? -51.334 12.145 54.370 1.00 79.12 101 ASN A N 1
ATOM 758 C CA . ASN A 1 101 ? -52.215 13.250 53.988 1.00 79.12 101 ASN A CA 1
ATOM 759 C C . ASN A 1 101 ? -51.457 14.582 53.867 1.00 79.12 101 ASN A C 1
ATOM 761 O O . ASN A 1 101 ? -52.038 15.623 53.549 1.00 79.12 101 ASN A O 1
ATOM 765 N N . THR A 1 102 ? -50.143 14.574 54.110 1.00 79.94 102 THR A N 1
ATOM 766 C CA . THR A 1 102 ? -49.294 15.739 53.878 1.00 79.94 102 THR A CA 1
ATOM 767 C C . THR A 1 102 ? -48.953 15.797 52.393 1.00 79.94 102 THR A C 1
ATOM 769 O O . THR A 1 102 ? -48.290 14.907 51.870 1.00 79.94 102 THR A O 1
ATOM 772 N N . GLY A 1 103 ? -49.396 16.851 51.699 1.00 75.00 103 GLY A N 1
ATOM 773 C CA . GLY A 1 103 ? -49.139 17.000 50.263 1.00 75.00 103 GLY A CA 1
ATOM 774 C C . GLY A 1 103 ? -47.654 16.832 49.912 1.00 75.00 103 GLY A C 1
ATOM 775 O O . GLY A 1 103 ? -46.788 17.307 50.651 1.00 75.00 103 GLY A O 1
ATOM 776 N N . LEU A 1 104 ? -47.372 16.193 48.770 1.00 71.25 104 LEU A N 1
ATOM 777 C CA . LEU A 1 104 ? -46.026 15.771 48.337 1.00 71.25 104 LEU A CA 1
ATOM 778 C C . LEU A 1 104 ? -44.972 16.882 48.475 1.00 71.25 104 LEU A C 1
ATOM 780 O O . LEU A 1 104 ? -43.866 16.651 48.956 1.00 71.25 104 LEU A O 1
ATOM 784 N N . LEU A 1 105 ? -45.350 18.116 48.132 1.00 69.62 105 LEU A N 1
ATOM 785 C CA . LEU A 1 105 ? -44.475 19.289 48.165 1.00 69.62 105 LEU A CA 1
ATOM 786 C C . LEU A 1 105 ? -44.239 19.879 49.578 1.00 69.62 105 LEU A C 1
ATOM 788 O O . LEU A 1 105 ? -43.391 20.746 49.784 1.00 69.62 105 LEU A O 1
ATOM 792 N N . LYS A 1 106 ? -45.012 19.456 50.579 1.00 82.56 106 LYS A N 1
ATOM 793 C CA . LYS A 1 106 ? -44.917 19.944 51.966 1.00 82.56 106 LYS A CA 1
ATOM 794 C C . LYS A 1 106 ? -44.296 18.918 52.909 1.00 82.56 106 LYS A C 1
ATOM 796 O O . LYS A 1 106 ? -43.839 19.304 53.982 1.00 82.56 106 LYS A O 1
ATOM 801 N N . LEU A 1 107 ? -44.237 17.645 52.509 1.00 87.75 107 LEU A N 1
ATOM 802 C CA . LEU A 1 107 ? -43.776 16.542 53.354 1.00 87.75 107 LEU A CA 1
ATOM 803 C C . LEU A 1 107 ? -42.391 16.806 53.958 1.00 87.75 107 LEU A C 1
ATOM 805 O O . LEU A 1 107 ? -42.242 16.792 55.174 1.00 87.75 107 LEU A O 1
ATOM 809 N N . PHE A 1 108 ? -41.397 17.140 53.134 1.00 89.50 108 PHE A N 1
ATOM 810 C CA . PHE A 1 108 ? -40.018 17.360 53.592 1.00 89.50 108 PHE A CA 1
ATOM 811 C C . PHE A 1 108 ? -39.804 18.653 54.388 1.00 89.50 108 PHE A C 1
ATOM 813 O O . PHE A 1 108 ? -38.751 18.832 54.993 1.00 89.50 108 PHE A O 1
ATOM 820 N N . LYS A 1 109 ? -40.805 19.539 54.429 1.00 85.00 109 LYS A N 1
ATOM 821 C CA . LYS A 1 109 ? -40.824 20.722 55.302 1.00 85.00 109 LYS A CA 1
ATOM 822 C C . LYS A 1 109 ? -41.525 20.446 56.629 1.00 85.00 109 LYS A C 1
ATOM 824 O O . LYS A 1 109 ? -41.4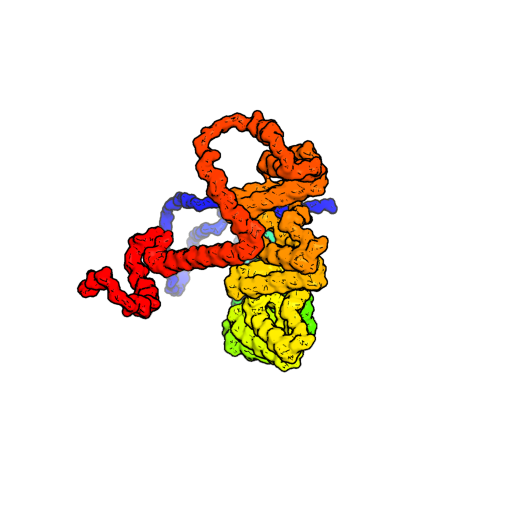70 21.280 57.527 1.00 85.00 109 LYS A O 1
ATOM 829 N N . SER A 1 110 ? -42.213 19.309 56.745 1.00 86.19 110 SER A N 1
ATOM 830 C CA . SER A 1 110 ? -42.989 18.962 57.926 1.00 86.19 110 SER A CA 1
ATOM 831 C C . SER A 1 110 ? -42.062 18.590 59.090 1.00 86.19 110 SER A C 1
ATOM 833 O O . SER A 1 110 ? -41.299 17.627 58.984 1.00 86.19 110 SER A O 1
ATOM 835 N N . PRO A 1 111 ? -42.170 19.265 60.246 1.00 83.94 111 PRO A N 1
ATOM 836 C CA . PRO A 1 111 ? -41.476 18.861 61.470 1.00 83.94 111 PRO A CA 1
ATOM 837 C C . PRO A 1 111 ? -41.821 17.430 61.905 1.00 83.94 111 PRO A C 1
ATOM 839 O O . PRO A 1 111 ? -40.980 16.721 62.455 1.00 83.94 111 PRO A O 1
ATOM 842 N N . GLN A 1 112 ? -43.050 16.983 61.615 1.00 86.62 112 GLN A N 1
ATOM 843 C CA . GLN A 1 112 ? -43.490 15.616 61.899 1.00 86.62 112 GLN A CA 1
ATOM 844 C C . GLN A 1 112 ? -42.749 14.593 61.031 1.00 86.62 112 GLN A C 1
ATOM 846 O O . GLN A 1 112 ? -42.411 13.520 61.520 1.00 86.62 112 GLN A O 1
ATOM 851 N N . PHE A 1 113 ? -42.430 14.935 59.777 1.00 90.44 113 PHE A N 1
ATOM 852 C CA . PHE A 1 113 ? -41.646 14.065 58.900 1.00 90.44 113 PHE A CA 1
ATOM 853 C C . PHE A 1 113 ? -40.222 13.877 59.424 1.00 90.44 113 PHE A C 1
ATOM 855 O O . PHE A 1 113 ? -39.738 12.752 59.472 1.00 90.44 113 PHE A O 1
ATOM 862 N N . LEU A 1 114 ? -39.566 14.950 59.883 1.00 88.19 114 LEU A N 1
ATOM 863 C CA . LEU A 1 114 ? -38.237 14.849 60.498 1.00 88.19 114 LEU A CA 1
ATOM 864 C C . LEU A 1 114 ? -38.261 13.967 61.754 1.00 88.19 114 LEU A C 1
ATOM 866 O O . LEU A 1 114 ? -37.339 13.186 61.984 1.00 88.19 114 LEU A O 1
ATOM 870 N N . ARG A 1 115 ? -39.339 14.056 62.543 1.00 88.19 115 ARG A N 1
ATOM 871 C CA . ARG A 1 115 ? -39.520 13.226 63.737 1.00 88.19 115 ARG A CA 1
ATOM 872 C C . ARG A 1 115 ? -39.752 11.754 63.394 1.00 88.19 115 ARG A C 1
ATOM 874 O O . ARG A 1 115 ? -39.209 10.878 64.062 1.00 88.19 115 ARG A O 1
ATOM 881 N N . TRP A 1 116 ? -40.521 11.483 62.342 1.00 92.38 116 TRP A N 1
ATOM 882 C CA . TRP A 1 116 ? -40.679 10.139 61.793 1.00 92.38 116 TRP A CA 1
ATOM 883 C C . TRP A 1 116 ? -39.365 9.581 61.236 1.00 92.38 116 TRP A C 1
ATOM 885 O O . TRP A 1 116 ? -39.055 8.420 61.483 1.00 92.38 116 TRP A O 1
ATOM 895 N N . LEU A 1 117 ? -38.583 10.400 60.527 1.00 91.31 117 LEU A N 1
ATOM 896 C CA . LEU A 1 117 ? -37.299 9.999 59.957 1.00 91.31 117 LEU A CA 1
ATOM 897 C C . LEU A 1 117 ? -36.342 9.531 61.059 1.00 91.31 117 LEU A C 1
ATOM 899 O O . LEU A 1 117 ? -35.803 8.436 60.963 1.00 91.31 117 LEU A O 1
ATOM 903 N N . GLN A 1 118 ? -36.239 10.299 62.150 1.00 88.56 118 GLN A N 1
ATOM 904 C CA . GLN A 1 118 ? -35.468 9.911 63.333 1.00 88.56 118 GLN A CA 1
ATOM 905 C C . GLN A 1 118 ? -35.955 8.588 63.939 1.00 88.56 118 GLN A C 1
ATOM 907 O O . GLN A 1 118 ? -35.152 7.713 64.238 1.00 88.56 118 GLN A O 1
ATOM 912 N N . TYR A 1 119 ? -37.271 8.412 64.088 1.00 89.69 119 TYR A N 1
ATOM 913 C CA . TYR A 1 119 ? -37.831 7.154 64.585 1.00 89.69 119 TYR A CA 1
ATOM 914 C C . TYR A 1 119 ? -37.470 5.957 63.693 1.00 89.69 119 TYR A C 1
ATOM 916 O O . TYR A 1 119 ? -37.127 4.886 64.191 1.00 89.69 119 TYR A O 1
ATOM 924 N N . ALA A 1 120 ? -37.569 6.128 62.375 1.00 90.56 120 ALA A N 1
ATOM 925 C CA . ALA A 1 120 ? -37.243 5.090 61.409 1.00 90.56 120 ALA A CA 1
ATOM 926 C C . ALA A 1 120 ? -35.736 4.769 61.405 1.00 90.56 120 ALA A C 1
ATOM 928 O O . ALA A 1 120 ? -35.378 3.594 61.321 1.00 90.56 120 ALA A O 1
ATOM 929 N N . ASP A 1 121 ? -34.873 5.776 61.574 1.00 88.50 121 ASP A N 1
ATOM 930 C CA . ASP A 1 121 ? -33.428 5.596 61.761 1.00 88.50 121 ASP A CA 1
ATOM 931 C C . ASP A 1 121 ? -33.126 4.785 63.027 1.00 88.50 121 ASP A C 1
ATOM 933 O O . ASP A 1 121 ? -32.434 3.771 62.950 1.00 88.50 121 ASP A O 1
ATOM 937 N N . ASP A 1 122 ? -33.693 5.176 64.173 1.00 87.31 122 ASP A N 1
ATOM 938 C CA . ASP A 1 122 ? -33.503 4.494 65.460 1.00 87.31 122 ASP A CA 1
ATOM 939 C C . ASP A 1 122 ? -33.965 3.027 65.387 1.00 87.31 122 ASP A C 1
ATOM 941 O O . ASP A 1 122 ? -33.299 2.114 65.887 1.00 87.31 122 ASP A O 1
ATOM 945 N N . LEU A 1 123 ? -35.093 2.778 64.714 1.00 88.19 123 LEU A N 1
ATOM 946 C CA . LEU A 1 123 ? -35.637 1.436 64.518 1.00 88.19 123 LEU A CA 1
ATOM 947 C C . LEU A 1 123 ? -34.762 0.584 63.581 1.00 88.19 123 LEU A C 1
ATOM 949 O O . LEU A 1 123 ? -34.544 -0.603 63.848 1.00 88.19 123 LEU A O 1
ATOM 953 N N . SER A 1 124 ? -34.251 1.176 62.496 1.00 85.75 124 SER A N 1
ATOM 954 C CA . SER A 1 124 ? -33.339 0.511 61.559 1.00 85.75 124 SER A CA 1
ATOM 955 C C . SER A 1 124 ? -31.983 0.219 62.211 1.00 85.75 124 SER A C 1
ATOM 957 O O . SER A 1 124 ? -31.447 -0.873 62.030 1.00 85.75 124 SER A O 1
ATOM 959 N N . ALA A 1 125 ? -31.446 1.146 63.010 1.00 84.56 125 ALA A N 1
ATOM 960 C CA . ALA A 1 125 ? -30.195 0.981 63.753 1.00 84.56 125 ALA A CA 1
ATOM 961 C C . ALA A 1 125 ? -30.287 -0.124 64.817 1.00 84.56 125 ALA A C 1
ATOM 963 O O . ALA A 1 125 ? -29.313 -0.829 65.073 1.00 84.56 125 ALA A O 1
ATOM 964 N N . ALA A 1 126 ? -31.475 -0.337 65.390 1.00 82.56 126 ALA A N 1
ATOM 965 C CA . ALA A 1 126 ? -31.751 -1.457 66.286 1.00 82.56 126 ALA A CA 1
ATOM 966 C C . ALA A 1 126 ? -31.886 -2.818 65.565 1.00 82.56 126 ALA A C 1
ATOM 968 O O . ALA A 1 126 ? -32.155 -3.822 66.225 1.00 82.56 126 ALA A O 1
ATOM 969 N N . GLY A 1 127 ? -31.753 -2.862 64.231 1.00 78.69 127 GLY A N 1
ATOM 970 C CA . GLY A 1 127 ? -31.910 -4.071 63.413 1.00 78.69 127 GLY A CA 1
ATOM 971 C C . GLY A 1 127 ? -33.355 -4.570 63.303 1.00 78.69 127 GLY A C 1
ATOM 972 O O . GLY A 1 127 ? -33.579 -5.719 62.932 1.00 78.69 127 GLY A O 1
ATOM 973 N N . LYS A 1 128 ? -34.341 -3.734 63.658 1.00 76.12 128 LYS A N 1
ATOM 974 C CA . LYS A 1 128 ? -35.751 -4.126 63.849 1.00 76.12 128 LYS A CA 1
ATOM 975 C C . LYS A 1 128 ? -36.723 -3.470 62.864 1.00 76.12 128 LYS A C 1
ATOM 977 O O . LYS A 1 128 ? -37.933 -3.621 63.021 1.00 76.12 128 LYS A O 1
ATOM 982 N N . GLY A 1 129 ? -36.240 -2.736 61.862 1.00 75.19 129 GLY A N 1
ATOM 983 C CA . GLY A 1 129 ? -37.098 -2.019 60.918 1.00 75.19 129 GLY A CA 1
ATOM 984 C C . GLY A 1 129 ? -36.487 -1.844 59.534 1.00 75.19 129 GLY A C 1
ATOM 985 O O . GLY A 1 129 ? -35.275 -1.936 59.357 1.00 75.19 129 GLY A O 1
ATOM 986 N N . ALA A 1 130 ? -37.353 -1.585 58.552 1.00 78.12 130 ALA A N 1
ATOM 987 C CA . ALA A 1 130 ? -36.939 -1.133 57.229 1.00 78.12 130 ALA A CA 1
ATOM 988 C C . ALA A 1 130 ? -36.317 0.269 57.321 1.00 78.12 130 ALA A C 1
ATOM 990 O O . ALA A 1 130 ? -36.734 1.078 58.154 1.00 78.12 130 ALA A O 1
ATOM 991 N N . SER A 1 131 ? -35.357 0.566 56.443 1.00 86.31 131 SER A N 1
ATOM 992 C CA . SER A 1 131 ? -34.803 1.916 56.347 1.00 86.31 131 SER A CA 1
ATOM 993 C C . SER A 1 131 ? -35.903 2.916 55.960 1.00 86.31 131 SER A C 1
ATOM 995 O O . SER A 1 131 ? -36.837 2.546 55.233 1.00 86.31 131 SER A O 1
ATOM 997 N N . PRO A 1 132 ? -35.802 4.188 56.385 1.00 90.25 132 PRO A N 1
ATOM 998 C CA . PRO A 1 132 ? -36.803 5.193 56.041 1.00 90.25 132 PRO A CA 1
ATOM 999 C C . PRO A 1 132 ? -37.036 5.279 54.530 1.00 90.25 132 PRO A C 1
ATOM 1001 O O . PRO A 1 132 ? -38.177 5.318 54.070 1.00 90.25 132 PRO A O 1
ATOM 1004 N N . ILE A 1 133 ? -35.959 5.213 53.743 1.00 92.06 133 ILE A N 1
ATOM 1005 C CA . ILE A 1 133 ? -36.037 5.289 52.286 1.00 92.06 133 ILE A CA 1
ATOM 1006 C C . ILE A 1 133 ? -36.762 4.098 51.651 1.00 92.06 133 ILE A C 1
ATOM 1008 O O . ILE A 1 133 ? -37.467 4.278 50.660 1.00 92.06 133 ILE A O 1
ATOM 1012 N N . SER A 1 134 ? -36.668 2.902 52.241 1.00 91.31 134 SER A N 1
ATOM 1013 C CA . SER A 1 134 ? -37.423 1.735 51.780 1.00 91.31 134 SER A CA 1
ATOM 1014 C C . SER A 1 134 ? -38.922 1.947 51.988 1.00 91.31 134 SER A C 1
ATOM 1016 O O . SER A 1 134 ? -39.701 1.710 51.068 1.00 91.31 134 SER A O 1
ATOM 1018 N N . VAL A 1 135 ? -39.330 2.479 53.149 1.00 91.31 135 VAL A N 1
ATOM 1019 C CA . VAL A 1 135 ? -40.740 2.810 53.416 1.00 91.31 135 VAL A CA 1
ATOM 1020 C C . VAL A 1 135 ? -41.246 3.862 52.428 1.00 91.31 135 VAL A C 1
ATOM 1022 O O . VAL A 1 135 ? -42.322 3.697 51.857 1.00 91.31 135 VAL A O 1
ATOM 1025 N N . LEU A 1 136 ? -40.468 4.921 52.179 1.00 91.75 136 LEU A N 1
ATOM 1026 C CA . LEU A 1 136 ? -40.839 5.961 51.214 1.00 91.75 136 LEU A CA 1
ATOM 1027 C C . LEU A 1 136 ? -40.942 5.415 49.787 1.00 91.75 136 LEU A C 1
ATOM 1029 O O . LEU A 1 136 ? -41.869 5.787 49.070 1.00 91.75 136 LEU A O 1
ATOM 1033 N N . SER A 1 137 ? -40.035 4.520 49.389 1.00 91.12 137 SER A N 1
ATOM 1034 C CA . SER A 1 137 ? -40.037 3.909 48.053 1.00 91.12 137 SER A CA 1
ATOM 1035 C C . SER A 1 137 ? -41.288 3.054 47.852 1.00 91.12 137 SER A C 1
ATOM 1037 O O . SER A 1 137 ? -41.962 3.191 46.836 1.00 91.12 137 SER A O 1
ATOM 1039 N N . THR A 1 138 ? -41.685 2.268 48.859 1.00 90.12 138 THR A N 1
ATOM 1040 C CA . THR A 1 138 ? -42.943 1.500 48.841 1.00 90.12 138 THR A CA 1
ATOM 1041 C C . THR A 1 138 ? -44.180 2.399 48.770 1.00 90.12 138 THR A C 1
ATOM 1043 O O . THR A 1 138 ? -45.173 2.039 48.144 1.00 90.12 138 THR A O 1
ATOM 1046 N N . LYS A 1 139 ? -44.154 3.568 49.421 1.00 88.62 139 LYS A N 1
ATOM 1047 C CA . LYS A 1 139 ? -45.314 4.474 49.487 1.00 88.62 139 LYS A CA 1
ATOM 1048 C C . LYS A 1 139 ? -45.509 5.297 48.223 1.00 88.62 139 LYS A C 1
ATOM 1050 O O . LYS A 1 139 ? -46.635 5.432 47.755 1.00 88.62 139 LYS A O 1
ATOM 1055 N N . TYR A 1 140 ? -44.432 5.877 47.706 1.00 88.50 140 TYR A N 1
ATOM 1056 C CA . TYR A 1 140 ? -44.499 6.840 46.609 1.00 88.50 140 TYR A CA 1
ATOM 1057 C C . TYR A 1 140 ? -44.118 6.233 45.254 1.00 88.50 140 TYR A C 1
ATOM 1059 O O . TYR A 1 140 ? -44.502 6.781 44.221 1.00 88.50 140 TYR A O 1
ATOM 1067 N N . GLY A 1 141 ? -43.414 5.099 45.244 1.00 89.75 141 GLY A N 1
ATOM 1068 C CA . GLY A 1 141 ? -42.701 4.595 44.073 1.00 89.75 141 GLY A CA 1
ATOM 1069 C C . GLY A 1 141 ? -41.402 5.370 43.834 1.00 89.75 141 GLY A C 1
ATOM 1070 O O . GLY A 1 141 ? -41.303 6.556 44.159 1.00 89.75 141 GLY A O 1
ATOM 1071 N N . ASP A 1 142 ? -40.401 4.711 43.247 1.00 88.81 142 ASP A N 1
ATOM 1072 C CA . ASP A 1 142 ? -39.062 5.291 43.063 1.00 88.81 142 ASP A CA 1
ATOM 1073 C C . ASP A 1 142 ? -39.061 6.556 42.195 1.00 88.81 142 ASP A C 1
ATOM 1075 O O . ASP A 1 142 ? -38.366 7.511 42.528 1.00 88.81 142 ASP A O 1
ATOM 1079 N N . GLU A 1 143 ? -39.877 6.597 41.137 1.00 87.94 143 GLU A N 1
ATOM 1080 C CA . GLU A 1 143 ? -39.996 7.745 40.222 1.00 87.94 143 GLU A CA 1
ATOM 1081 C C . GLU A 1 143 ? -40.460 9.008 40.947 1.00 87.94 143 GLU A C 1
ATOM 1083 O O . GLU A 1 143 ? -39.769 10.028 40.964 1.00 87.94 143 GLU A O 1
ATOM 1088 N N . LYS A 1 144 ? -41.612 8.930 41.623 1.00 88.69 144 LYS A N 1
ATOM 1089 C CA . LYS A 1 144 ? -42.157 10.080 42.352 1.00 88.69 144 LYS A CA 1
ATOM 1090 C C . LYS A 1 144 ? -41.248 10.467 43.513 1.00 88.69 144 LYS A C 1
ATOM 1092 O O . LYS A 1 144 ? -41.024 11.655 43.732 1.00 88.69 144 LYS A O 1
ATOM 1097 N N . LEU A 1 145 ? -40.699 9.488 44.236 1.00 91.62 145 LEU A N 1
ATOM 1098 C CA . LEU A 1 145 ? -39.792 9.750 45.349 1.00 91.62 145 LEU A CA 1
ATOM 1099 C C . LEU A 1 145 ? -38.505 10.447 44.889 1.00 91.62 145 LEU A C 1
ATOM 1101 O O . LEU A 1 145 ? -38.086 11.417 45.518 1.00 91.62 145 LEU A O 1
ATOM 1105 N N . TYR A 1 146 ? -37.901 10.000 43.786 1.00 91.00 146 TYR A N 1
ATOM 1106 C CA . TYR A 1 146 ? -36.720 10.639 43.208 1.00 91.00 146 TYR A CA 1
ATOM 1107 C C . TYR A 1 146 ? -37.006 12.097 42.822 1.00 91.00 146 TYR A C 1
ATOM 1109 O O . TYR A 1 146 ? -36.258 12.995 43.213 1.00 91.00 146 TYR A O 1
ATOM 1117 N N . GLN A 1 147 ? -38.135 12.366 42.157 1.00 89.06 147 GLN A N 1
ATOM 1118 C CA . GLN A 1 147 ? -38.550 13.730 41.807 1.00 89.06 147 GLN A CA 1
ATOM 1119 C C . GLN A 1 147 ? -38.768 14.614 43.048 1.00 89.06 147 GLN A C 1
ATOM 1121 O O . GLN A 1 147 ? -38.330 15.768 43.073 1.00 89.06 147 GLN A O 1
ATOM 1126 N N . MET A 1 148 ? -39.391 14.075 44.104 1.00 89.75 148 MET A N 1
ATOM 1127 C CA . MET A 1 148 ? -39.552 14.780 45.382 1.00 89.75 148 MET A CA 1
ATOM 1128 C C . MET A 1 148 ? -38.195 15.148 45.993 1.00 89.75 148 MET A C 1
ATOM 1130 O O . MET A 1 148 ? -38.017 16.273 46.464 1.00 89.75 148 MET A O 1
ATOM 1134 N N . ILE A 1 149 ? -37.237 14.216 45.991 1.00 91.56 149 ILE A N 1
ATOM 1135 C CA . ILE A 1 149 ? -35.888 14.412 46.540 1.00 91.56 149 ILE A CA 1
ATOM 1136 C C . ILE A 1 149 ? -35.103 15.446 45.720 1.00 91.56 149 ILE A C 1
ATOM 1138 O O . ILE A 1 149 ? -34.475 16.337 46.296 1.00 91.56 149 ILE A O 1
ATOM 1142 N N . GLU A 1 150 ? -35.166 15.387 44.389 1.00 89.81 150 GLU A N 1
ATOM 1143 C CA . GLU A 1 150 ? -34.515 16.364 43.507 1.00 89.81 150 GLU A CA 1
ATOM 1144 C C . GLU A 1 150 ? -35.072 17.777 43.703 1.00 89.81 150 GLU A C 1
ATOM 1146 O O . GLU A 1 150 ? -34.316 18.750 43.745 1.00 89.81 150 GLU A O 1
ATOM 1151 N N . TRP A 1 151 ? -36.383 17.912 43.900 1.00 89.00 151 TRP A N 1
ATOM 1152 C CA . TRP A 1 151 ? -36.976 19.203 44.230 1.00 89.00 151 TRP A CA 1
ATOM 1153 C C . TRP A 1 151 ? -36.535 19.702 45.615 1.00 89.00 151 TRP A C 1
ATOM 1155 O O . TRP A 1 151 ? -36.150 20.864 45.756 1.00 89.00 151 TRP A O 1
ATOM 1165 N N . ALA A 1 152 ? -36.465 18.813 46.612 1.00 90.19 152 ALA A N 1
ATOM 1166 C CA . ALA A 1 152 ? -35.949 19.134 47.944 1.00 90.19 152 ALA A CA 1
ATOM 1167 C C . ALA A 1 152 ? -34.497 19.631 47.915 1.00 90.19 152 ALA A C 1
ATOM 1169 O O . ALA A 1 152 ? -34.129 20.540 48.652 1.00 90.19 152 ALA A O 1
ATOM 1170 N N . LYS A 1 153 ? -33.660 19.068 47.038 1.00 91.19 153 LYS A N 1
ATOM 1171 C CA . LYS A 1 153 ? -32.269 19.509 46.856 1.00 91.19 153 LYS A CA 1
ATOM 1172 C C . LYS A 1 153 ? -32.149 20.918 46.272 1.00 91.19 153 LYS A C 1
ATOM 1174 O O . LYS A 1 153 ? -31.149 21.591 46.529 1.00 91.19 153 LYS A O 1
ATOM 1179 N N . LYS A 1 154 ? -33.129 21.351 45.474 1.00 88.00 154 LYS A N 1
ATOM 1180 C CA . LYS A 1 154 ? -33.151 22.684 44.850 1.00 88.00 154 LYS A CA 1
ATOM 1181 C C . LYS A 1 154 ? -33.608 23.770 45.817 1.00 88.00 154 LYS A C 1
ATOM 1183 O O . LYS A 1 154 ? -33.232 24.926 45.654 1.00 88.00 154 LYS A O 1
ATOM 1188 N N . GLU A 1 155 ? -34.391 23.415 46.829 1.00 87.56 155 GLU A N 1
ATOM 1189 C CA . GLU A 1 155 ? -34.915 24.380 47.783 1.00 87.56 155 GLU A CA 1
ATOM 1190 C C . GLU A 1 155 ? -33.976 24.599 48.980 1.00 87.56 155 GLU A C 1
ATOM 1192 O O . GLU A 1 155 ? -33.563 23.668 49.666 1.00 87.56 155 GLU A O 1
ATOM 1197 N N . THR A 1 156 ? -33.681 25.863 49.293 1.00 86.12 156 THR A N 1
ATOM 1198 C CA . THR A 1 156 ? -32.730 26.254 50.348 1.00 86.12 156 THR A CA 1
ATOM 1199 C C . THR A 1 156 ? -33.049 25.660 51.724 1.00 86.12 156 THR A C 1
ATOM 1201 O O . THR A 1 156 ? -32.132 25.305 52.464 1.00 86.12 156 THR A O 1
ATOM 1204 N N . SER A 1 157 ? -34.333 25.549 52.080 1.00 84.56 157 SER A N 1
ATOM 1205 C CA . SER A 1 157 ? -34.783 25.074 53.397 1.00 84.56 157 SER A CA 1
ATOM 1206 C C . SER A 1 157 ? -34.635 23.558 53.581 1.00 84.56 157 SER A C 1
ATOM 1208 O O . SER A 1 157 ? -34.388 23.100 54.695 1.00 84.56 157 SER A O 1
ATOM 1210 N N . THR A 1 158 ? -34.738 22.783 52.499 1.00 88.25 158 THR A N 1
ATOM 1211 C CA . THR A 1 158 ? -34.745 21.311 52.513 1.00 88.25 158 THR A CA 1
ATOM 1212 C C . THR A 1 158 ? -33.524 20.694 51.831 1.00 88.25 158 THR A C 1
ATOM 1214 O O . THR A 1 158 ? -33.361 19.477 51.880 1.00 88.25 158 THR A O 1
ATOM 1217 N N . LYS A 1 159 ? -32.607 21.508 51.291 1.00 89.56 159 LYS A N 1
ATOM 1218 C CA . LYS A 1 159 ? -31.406 21.071 50.562 1.00 89.56 159 LYS A CA 1
ATOM 1219 C C . LYS A 1 159 ? -30.599 19.984 51.274 1.00 89.56 159 LYS A C 1
ATOM 1221 O O . LYS A 1 159 ? -30.235 18.988 50.655 1.00 89.56 159 LYS A O 1
ATOM 1226 N N . ALA A 1 160 ? -30.328 20.161 52.570 1.00 87.56 160 ALA A N 1
ATOM 1227 C CA . ALA A 1 160 ? -29.552 19.200 53.358 1.00 87.56 160 ALA A CA 1
ATOM 1228 C C . ALA A 1 160 ? -30.285 17.858 53.521 1.00 87.56 160 ALA A C 1
ATOM 1230 O O . ALA A 1 160 ? -29.681 16.797 53.384 1.00 87.56 160 ALA A O 1
ATOM 1231 N N . LEU A 1 161 ? -31.599 17.909 53.757 1.00 89.06 161 LEU A N 1
ATOM 1232 C CA . LEU A 1 161 ? -32.442 16.721 53.851 1.00 89.06 161 LEU A CA 1
ATOM 1233 C C . LEU A 1 161 ? -32.545 16.008 52.497 1.00 89.06 161 LEU A C 1
ATOM 1235 O O . LEU A 1 161 ? -32.390 14.795 52.442 1.00 89.06 161 LEU A O 1
ATOM 1239 N N . GLY A 1 162 ? -32.746 16.752 51.407 1.00 90.88 162 GLY A N 1
ATOM 1240 C CA . GLY A 1 162 ? -32.769 16.200 50.053 1.00 90.88 162 GLY A CA 1
ATOM 1241 C C . GLY A 1 162 ? -31.457 15.500 49.693 1.00 90.88 162 GLY A 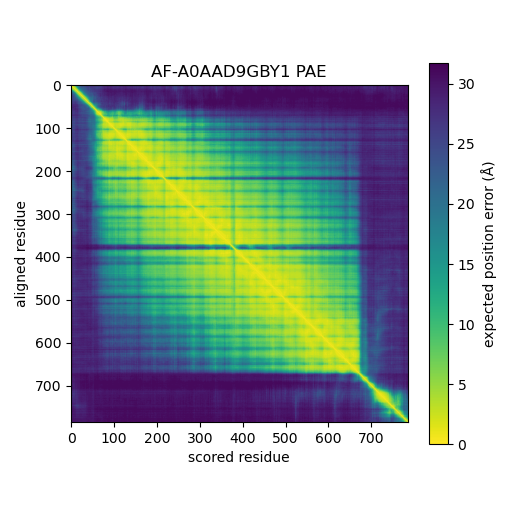C 1
ATOM 1242 O O . GLY A 1 162 ? -31.476 14.383 49.187 1.00 90.88 162 GLY A O 1
ATOM 1243 N N . ALA A 1 163 ? -30.308 16.104 50.015 1.00 90.38 163 ALA A N 1
ATOM 1244 C CA . ALA A 1 163 ? -29.001 15.482 49.790 1.00 90.38 163 ALA A CA 1
ATOM 1245 C C . ALA A 1 163 ? -28.821 14.190 50.607 1.00 90.38 163 ALA A C 1
ATOM 1247 O O . ALA A 1 163 ? -28.354 13.183 50.073 1.00 90.38 163 ALA A O 1
ATOM 1248 N N . ARG A 1 164 ? -29.240 14.200 51.880 1.00 92.19 164 ARG A N 1
ATOM 1249 C CA . ARG A 1 164 ? -29.242 13.012 52.742 1.00 92.19 164 ARG A CA 1
ATOM 1250 C C . ARG A 1 164 ? -30.112 11.895 52.151 1.00 92.19 164 ARG A C 1
ATOM 1252 O O . ARG A 1 164 ? -29.624 10.784 51.970 1.00 92.19 164 ARG A O 1
ATOM 1259 N N . LEU A 1 165 ? -31.367 12.195 51.813 1.00 92.56 165 LEU A N 1
ATOM 1260 C CA . LEU A 1 165 ? -32.314 11.212 51.278 1.00 92.56 165 LEU A CA 1
ATOM 1261 C C . LEU A 1 165 ? -31.875 10.664 49.916 1.00 92.56 165 LEU A C 1
ATOM 1263 O O . LEU A 1 165 ? -32.052 9.478 49.667 1.00 92.56 165 LEU A O 1
ATOM 1267 N N . GLN A 1 166 ? -31.256 11.479 49.055 1.00 91.69 166 GLN A N 1
ATOM 1268 C CA . GLN A 1 166 ? -30.692 10.992 47.794 1.00 91.69 166 GLN A CA 1
ATOM 1269 C C . GLN A 1 166 ? -29.563 9.983 48.021 1.00 91.69 166 GLN A C 1
ATOM 1271 O O . GLN A 1 166 ? -29.491 8.974 47.322 1.00 91.69 166 GLN A O 1
ATOM 1276 N N . LYS A 1 167 ? -28.680 10.245 48.992 1.00 90.62 167 LYS A N 1
ATOM 1277 C CA . LYS A 1 167 ? -27.603 9.315 49.346 1.00 90.62 167 LYS A CA 1
ATOM 1278 C C . LYS A 1 167 ? -28.175 7.987 49.851 1.00 90.62 167 LYS A C 1
ATOM 1280 O O . LYS A 1 167 ? -27.793 6.937 49.346 1.00 90.62 167 LYS A O 1
ATOM 1285 N N . GLU A 1 168 ? -29.126 8.042 50.783 1.00 91.62 168 GLU A N 1
ATOM 1286 C CA . GLU A 1 168 ? -29.809 6.847 51.296 1.00 91.62 168 GLU A CA 1
ATOM 1287 C C . GLU A 1 168 ? -30.548 6.085 50.185 1.00 91.62 168 GLU A C 1
ATOM 1289 O O . GLU A 1 168 ? -30.545 4.855 50.171 1.00 91.62 168 GLU A O 1
ATOM 1294 N N . GLN A 1 169 ? -31.149 6.799 49.226 1.00 92.94 169 GLN A N 1
ATOM 1295 C CA . GLN A 1 169 ? -31.819 6.202 48.068 1.00 92.94 169 GLN A CA 1
ATOM 1296 C C . GLN A 1 169 ? -30.844 5.438 47.181 1.00 92.94 169 GLN A C 1
ATOM 1298 O O . GLN A 1 169 ? -31.120 4.294 46.830 1.00 92.94 169 GLN A O 1
ATOM 1303 N N . LEU A 1 170 ? -29.688 6.026 46.875 1.00 91.25 170 LEU A N 1
ATOM 1304 C CA . LEU A 1 170 ? -28.648 5.360 46.100 1.00 91.25 170 LEU A CA 1
ATOM 1305 C C . LEU A 1 170 ? -28.136 4.100 46.814 1.00 91.25 170 LEU A C 1
ATOM 1307 O O . LEU A 1 170 ? -28.060 3.032 46.213 1.00 91.25 170 LEU A O 1
ATOM 1311 N N . GLU A 1 171 ? -27.836 4.199 48.111 1.00 90.06 171 GLU A N 1
ATOM 1312 C CA . GLU A 1 171 ? -27.380 3.064 48.922 1.00 90.06 171 GLU A CA 1
ATOM 1313 C C . GLU A 1 171 ? -28.424 1.942 48.981 1.00 90.06 171 GLU A C 1
ATOM 1315 O O . GLU A 1 171 ? -28.073 0.762 48.892 1.00 90.06 171 GLU A O 1
ATOM 1320 N N . TYR A 1 172 ? -29.707 2.302 49.085 1.00 90.50 172 TYR A N 1
ATOM 1321 C CA . TYR A 1 172 ? -30.814 1.356 49.036 1.00 90.50 172 TYR A CA 1
ATOM 1322 C C . TYR A 1 172 ? -30.930 0.683 47.667 1.00 90.50 172 TYR A C 1
ATOM 1324 O O . TYR A 1 172 ? -30.984 -0.544 47.618 1.00 90.50 172 TYR A O 1
ATOM 1332 N N . TRP A 1 173 ? -30.891 1.443 46.567 1.00 92.56 173 TRP A N 1
ATOM 1333 C CA . TRP A 1 173 ? -30.918 0.900 45.205 1.00 92.56 173 TRP A CA 1
ATOM 1334 C C . TRP A 1 173 ? -29.753 -0.049 44.924 1.00 92.56 173 TRP A C 1
ATOM 1336 O O . TRP A 1 173 ? -29.944 -1.058 44.249 1.00 92.56 173 TRP A O 1
ATOM 1346 N N . ILE A 1 174 ? -28.562 0.236 45.456 1.00 89.81 174 ILE A N 1
ATOM 1347 C CA . ILE A 1 174 ? -27.414 -0.675 45.372 1.00 89.81 174 ILE A CA 1
ATOM 1348 C C . ILE A 1 174 ? -27.697 -1.945 46.186 1.00 89.81 174 ILE A C 1
ATOM 1350 O O . ILE A 1 174 ? -27.501 -3.049 45.687 1.00 89.81 174 ILE A O 1
ATOM 1354 N N . LYS A 1 175 ? -28.181 -1.804 47.429 1.00 87.94 175 LYS A N 1
ATOM 1355 C CA . LYS A 1 175 ? -28.447 -2.933 48.337 1.00 87.94 175 LYS A CA 1
ATOM 1356 C C . LYS A 1 175 ? -29.473 -3.917 47.777 1.00 87.94 175 LYS A C 1
ATOM 1358 O O . LYS A 1 175 ? -29.316 -5.117 47.966 1.00 87.94 175 LYS A O 1
ATOM 1363 N N . VAL A 1 176 ? -30.531 -3.420 47.138 1.00 88.00 176 VAL A N 1
ATOM 1364 C CA . VAL A 1 176 ? -31.586 -4.270 46.556 1.00 88.00 176 VAL A CA 1
ATOM 1365 C C . VAL A 1 176 ? -31.278 -4.719 45.129 1.00 88.00 176 VAL A C 1
ATOM 1367 O O . VAL A 1 176 ? -32.080 -5.435 44.542 1.00 88.00 176 VAL A O 1
ATOM 1370 N N . GLY A 1 177 ? -30.143 -4.294 44.564 1.00 88.25 177 GLY A N 1
ATOM 1371 C CA . GLY A 1 177 ? -29.756 -4.630 43.200 1.00 88.25 177 GLY A CA 1
ATOM 1372 C C . GLY A 1 177 ? -30.722 -4.095 42.146 1.00 88.25 177 GLY A C 1
ATOM 1373 O O . GLY A 1 177 ? -31.094 -4.828 41.233 1.00 88.25 177 GLY A O 1
ATOM 1374 N N . LYS A 1 178 ? -31.171 -2.842 42.295 1.00 89.88 178 LYS A N 1
ATOM 1375 C CA . LYS A 1 178 ? -32.129 -2.226 41.368 1.00 89.88 178 LYS A CA 1
ATOM 1376 C C . LYS A 1 178 ? -31.596 -2.263 39.926 1.00 89.88 178 LYS A C 1
ATOM 1378 O O . LYS A 1 178 ? -30.400 -2.109 39.698 1.00 89.88 178 LYS A O 1
ATOM 1383 N N . ASP A 1 179 ? -32.478 -2.493 38.952 1.00 89.69 179 ASP A N 1
ATOM 1384 C CA . ASP A 1 179 ? -32.074 -2.598 37.545 1.00 89.69 179 ASP A CA 1
ATOM 1385 C C . ASP A 1 179 ? -31.463 -1.264 37.068 1.00 89.69 179 ASP A C 1
ATOM 1387 O O . ASP A 1 179 ? -32.130 -0.223 37.144 1.00 89.69 179 ASP A O 1
ATOM 1391 N N . PRO A 1 180 ? -30.220 -1.254 36.545 1.00 92.56 180 PRO A N 1
ATOM 1392 C CA . PRO A 1 180 ? -29.624 -0.054 35.977 1.00 92.56 180 PRO A CA 1
ATOM 1393 C C . PRO A 1 180 ? -30.460 0.631 34.896 1.00 92.56 180 PRO A C 1
ATOM 1395 O O . PRO A 1 180 ? -30.359 1.848 34.780 1.00 92.56 180 PRO A O 1
ATOM 1398 N N . ASP A 1 181 ? -31.280 -0.085 34.115 1.00 91.81 181 ASP A N 1
ATOM 1399 C CA . ASP A 1 181 ? -32.186 0.555 33.141 1.00 91.81 181 ASP A CA 1
ATOM 1400 C C . ASP A 1 181 ? -33.292 1.380 33.815 1.00 91.81 181 ASP A C 1
ATOM 1402 O O . ASP A 1 181 ? -33.650 2.448 33.317 1.00 91.81 181 ASP A O 1
ATOM 1406 N N . GLU A 1 182 ? -33.797 0.950 34.974 1.00 92.06 182 GLU A N 1
ATOM 1407 C CA . GLU A 1 182 ? -34.740 1.757 35.754 1.00 92.06 182 GLU A CA 1
ATOM 1408 C C . GLU A 1 182 ? -34.062 3.018 36.294 1.00 92.06 182 GLU A C 1
ATOM 1410 O O . GLU A 1 182 ? -34.597 4.114 36.148 1.00 92.06 182 GLU A O 1
ATOM 1415 N N . VAL A 1 183 ? -32.853 2.892 36.852 1.00 93.50 183 VAL A N 1
ATOM 1416 C CA . VAL A 1 183 ? -32.092 4.049 37.362 1.00 93.50 183 VAL A CA 1
ATOM 1417 C C . VAL A 1 183 ? -31.705 5.014 36.235 1.00 93.50 183 VAL A C 1
ATOM 1419 O O . VAL A 1 183 ? -31.742 6.229 36.423 1.00 93.50 183 VAL A O 1
ATOM 1422 N N . PHE A 1 184 ? -31.409 4.501 35.038 1.00 93.25 184 PHE A N 1
ATOM 1423 C CA . PHE A 1 184 ? -31.129 5.314 33.851 1.00 93.25 184 PHE A CA 1
ATOM 1424 C C . PHE A 1 184 ? -32.332 6.189 33.460 1.00 93.25 184 PHE A C 1
ATOM 1426 O O . PHE A 1 184 ? -32.173 7.380 33.182 1.00 93.25 184 PHE A O 1
ATOM 1433 N N . LYS A 1 185 ? -33.542 5.613 33.491 1.00 92.12 185 LYS A N 1
ATOM 1434 C CA . LYS A 1 185 ? -34.805 6.322 33.224 1.00 92.12 185 LYS A CA 1
ATOM 1435 C C . LYS A 1 185 ? -35.151 7.329 34.316 1.00 92.12 185 LYS A C 1
ATOM 1437 O O . LYS A 1 185 ? -35.544 8.444 33.991 1.00 92.12 185 LYS A O 1
ATOM 1442 N N . LEU A 1 186 ? -34.930 6.978 35.586 1.00 91.44 186 LEU A N 1
ATOM 1443 C CA . LEU A 1 186 ? -35.129 7.887 36.724 1.00 91.44 186 LEU A CA 1
ATOM 1444 C C . LEU A 1 186 ? -34.276 9.152 36.585 1.00 91.44 186 LEU A C 1
ATOM 1446 O O . LEU A 1 186 ? -34.722 10.260 36.868 1.00 91.44 186 LEU A O 1
ATOM 1450 N N . TYR A 1 187 ? -33.059 9.002 36.069 1.00 90.81 187 TYR A N 1
ATOM 1451 C CA . TYR A 1 187 ? -32.167 10.120 35.765 1.00 90.81 187 TYR A CA 1
ATOM 1452 C C . TYR A 1 187 ? -32.516 10.860 34.465 1.00 90.81 187 TYR A C 1
ATOM 1454 O O . TYR A 1 187 ? -31.793 11.771 34.069 1.00 90.81 187 TYR A O 1
ATOM 1462 N N . SER A 1 188 ? -33.623 10.497 33.809 1.00 88.88 188 SER A N 1
ATOM 1463 C CA . SER A 1 188 ? -34.099 11.071 32.545 1.00 88.88 188 SER A CA 1
ATOM 1464 C C . SER A 1 188 ? -33.084 10.982 31.396 1.00 88.88 188 SER A C 1
ATOM 1466 O O . SER A 1 188 ? -33.181 11.716 30.413 1.00 88.88 188 SER A O 1
ATOM 1468 N N . LEU A 1 189 ? -32.117 10.061 31.483 1.00 91.06 189 LEU A N 1
ATOM 1469 C CA . LEU A 1 189 ? -31.039 9.928 30.496 1.00 91.06 189 LEU A CA 1
ATOM 1470 C C . LEU A 1 189 ? -31.537 9.379 29.156 1.00 91.06 189 LEU A C 1
ATOM 1472 O O . LEU A 1 189 ? -30.961 9.672 28.111 1.00 91.06 189 LEU A O 1
ATOM 1476 N N . ASN A 1 190 ? -32.653 8.650 29.159 1.00 88.50 190 ASN A N 1
ATOM 1477 C CA . ASN A 1 190 ? -33.326 8.180 27.949 1.00 88.50 190 ASN A CA 1
ATOM 1478 C C . ASN A 1 190 ? -33.912 9.326 27.098 1.00 88.50 190 ASN A C 1
ATOM 1480 O O . ASN A 1 190 ? -34.216 9.115 25.929 1.00 88.50 190 ASN A O 1
ATOM 1484 N N . TYR A 1 191 ? -34.045 10.535 27.655 1.00 86.75 191 TYR A N 1
ATOM 1485 C CA . TYR A 1 191 ? -34.495 11.729 26.933 1.00 86.75 191 TYR A CA 1
ATOM 1486 C C . TYR A 1 191 ? -33.345 12.669 26.534 1.00 86.75 191 TYR A C 1
ATOM 1488 O O . TYR A 1 191 ? -33.571 13.630 25.803 1.00 86.75 191 TYR A O 1
ATOM 1496 N N . ALA A 1 192 ? -32.108 12.394 26.968 1.00 85.44 192 ALA A N 1
ATOM 1497 C CA . ALA A 1 192 ? -30.946 13.250 26.706 1.00 85.44 192 ALA A CA 1
ATOM 1498 C C . ALA A 1 192 ? -30.421 13.161 25.254 1.00 85.44 192 ALA A C 1
ATOM 1500 O O . ALA A 1 192 ? -29.593 13.972 24.826 1.00 85.44 192 ALA A O 1
ATOM 1501 N N . GLY A 1 193 ? -30.897 12.185 24.472 1.00 84.75 193 GLY A N 1
ATOM 1502 C CA . GLY A 1 193 ? -30.489 11.987 23.082 1.00 84.75 193 GLY A CA 1
ATOM 1503 C C . GLY A 1 193 ? -28.976 11.793 22.946 1.00 84.75 193 GLY A C 1
ATOM 1504 O O . GLY A 1 193 ? -28.348 11.138 23.771 1.00 84.75 193 GLY A O 1
ATOM 1505 N N . TRP A 1 194 ? -28.365 12.383 21.916 1.00 80.50 194 TRP A N 1
ATOM 1506 C CA . TRP A 1 194 ? -26.933 12.222 21.619 1.00 80.50 194 TRP A CA 1
ATOM 1507 C C . TRP A 1 194 ? -25.984 12.893 22.630 1.00 80.50 194 TRP A C 1
ATOM 1509 O O . TRP A 1 194 ? -24.785 12.626 22.599 1.00 80.50 194 TRP A O 1
ATOM 1519 N N . ARG A 1 195 ? -26.496 13.756 23.521 1.00 83.94 195 ARG A N 1
ATOM 1520 C CA . ARG A 1 195 ? -25.700 14.507 24.511 1.00 83.94 195 ARG A CA 1
ATOM 1521 C C . ARG A 1 195 ? -25.614 13.829 25.874 1.00 83.94 195 ARG A C 1
ATOM 1523 O O . ARG A 1 195 ? -25.019 14.394 26.782 1.00 83.94 195 ARG A O 1
ATOM 1530 N N . PHE A 1 196 ? -26.162 12.623 26.027 1.00 88.69 196 PHE A N 1
ATOM 1531 C CA . PHE A 1 196 ? -26.241 11.954 27.328 1.00 88.69 196 PHE A CA 1
ATOM 1532 C C . PHE A 1 196 ? -24.878 11.800 28.030 1.00 88.69 196 PHE A C 1
ATOM 1534 O O . PHE A 1 196 ? -24.829 11.866 29.251 1.00 88.69 196 PHE A O 1
ATOM 1541 N N . LEU A 1 197 ? -23.765 11.658 27.292 1.00 89.31 197 LEU A N 1
ATOM 1542 C CA . LEU A 1 197 ? -22.416 11.595 27.880 1.00 89.31 197 LEU A CA 1
ATOM 1543 C C . LEU A 1 197 ? -21.969 12.903 28.552 1.00 89.31 197 LEU A C 1
ATOM 1545 O O . LEU A 1 197 ? -21.095 12.868 29.414 1.00 89.31 197 LEU A O 1
ATOM 1549 N N . SER A 1 198 ? -22.544 14.038 28.155 1.00 87.81 198 SER A N 1
ATOM 1550 C CA . SER A 1 198 ? -22.279 15.356 28.741 1.00 87.81 198 SER A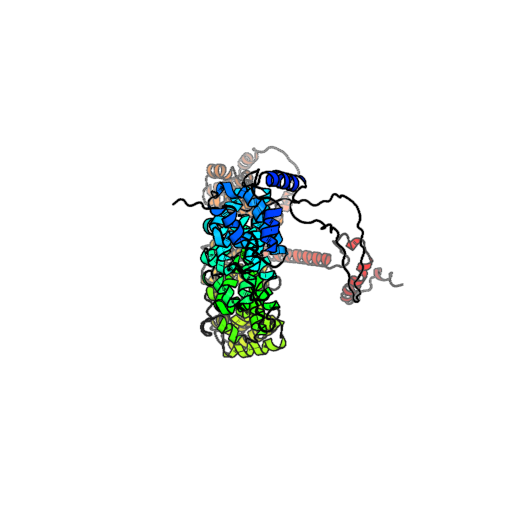 CA 1
ATOM 1551 C C . SER A 1 198 ? -23.145 15.636 29.970 1.00 87.81 198 SER A C 1
ATOM 1553 O O . SER A 1 198 ? -22.873 16.584 30.703 1.00 87.81 198 SER A O 1
ATOM 1555 N N . GLU A 1 199 ? -24.183 14.831 30.211 1.00 90.19 199 GLU A N 1
ATOM 1556 C CA . GLU A 1 199 ? -25.074 15.021 31.349 1.00 90.19 199 GLU A CA 1
ATOM 1557 C C . GLU A 1 199 ? -24.393 14.547 32.646 1.00 90.19 199 GLU A C 1
ATOM 1559 O O . GLU A 1 199 ? -23.973 13.386 32.740 1.00 90.19 199 GLU A O 1
ATOM 1564 N N . PRO A 1 200 ? -24.318 15.381 33.703 1.00 89.25 200 PRO A N 1
ATOM 1565 C CA . PRO A 1 200 ? -23.768 14.978 35.002 1.00 89.25 200 PRO A CA 1
ATOM 1566 C C . PRO A 1 200 ? -24.431 13.717 35.578 1.00 89.25 200 PRO A C 1
ATOM 1568 O O . PRO A 1 200 ? -23.801 12.928 36.288 1.00 89.25 200 PRO A O 1
ATOM 1571 N N . GLN A 1 201 ? -25.705 13.507 35.247 1.00 90.69 201 GLN A N 1
ATOM 1572 C CA . GLN A 1 201 ? -26.495 12.347 35.629 1.00 90.69 201 GLN A CA 1
ATOM 1573 C C . GLN A 1 201 ? -25.939 11.052 35.028 1.00 90.69 201 GLN A C 1
ATOM 1575 O O . GLN A 1 201 ? -26.015 10.013 35.679 1.00 90.69 201 GLN A O 1
ATOM 1580 N N . PHE A 1 202 ? -25.328 11.084 33.841 1.00 92.62 202 PHE A N 1
ATOM 1581 C CA . PHE A 1 202 ? -24.706 9.896 33.258 1.00 92.62 202 PHE A CA 1
ATOM 1582 C C . PHE A 1 202 ? -23.480 9.466 34.064 1.00 92.62 202 PHE A C 1
ATOM 1584 O O . PHE A 1 202 ? -23.326 8.287 34.384 1.00 92.62 202 PHE A O 1
ATOM 1591 N N . SER A 1 203 ? -22.652 10.421 34.493 1.00 91.25 203 SER A N 1
ATOM 1592 C CA . SER A 1 203 ? -21.531 10.143 35.400 1.00 91.25 203 SER A CA 1
ATOM 1593 C C . SER A 1 203 ? -22.018 9.520 36.715 1.00 91.25 203 SER A C 1
ATOM 1595 O O . SER A 1 203 ? -21.505 8.482 37.141 1.00 91.25 203 SER A O 1
ATOM 1597 N N . ALA A 1 204 ? -23.080 10.075 37.311 1.00 91.00 204 ALA A N 1
ATOM 1598 C CA . ALA A 1 204 ? -23.699 9.511 38.510 1.00 91.00 204 ALA A CA 1
ATOM 1599 C C . ALA A 1 204 ? -24.249 8.090 38.280 1.00 91.00 204 ALA A C 1
ATOM 1601 O O . ALA A 1 204 ? -24.036 7.208 39.111 1.00 91.00 204 ALA A O 1
ATOM 1602 N N . TRP A 1 205 ? -24.905 7.847 37.143 1.00 94.38 205 TRP A N 1
ATOM 1603 C CA . TRP A 1 205 ? -25.448 6.536 36.786 1.00 94.38 205 TRP A CA 1
ATOM 1604 C C . TRP A 1 205 ? -24.352 5.494 36.557 1.00 94.38 205 TRP A C 1
ATOM 1606 O O . TRP A 1 205 ? -24.447 4.379 37.059 1.00 94.38 205 TRP A O 1
ATOM 1616 N N . THR A 1 206 ? -23.269 5.844 35.859 1.00 93.06 206 THR A N 1
ATOM 1617 C CA . THR A 1 206 ? -22.160 4.898 35.677 1.00 93.06 206 THR A CA 1
ATOM 1618 C C . THR A 1 206 ? -21.488 4.563 37.007 1.00 93.06 206 THR A C 1
ATOM 1620 O O . THR A 1 206 ? -21.174 3.402 37.242 1.00 93.06 206 THR A O 1
ATOM 1623 N N . LYS A 1 207 ? -21.339 5.540 37.914 1.00 91.88 207 LYS A N 1
ATOM 1624 C CA . LYS A 1 207 ? -20.833 5.304 39.275 1.00 91.88 207 LYS A CA 1
ATOM 1625 C C . LYS A 1 207 ? -21.747 4.373 40.074 1.00 91.88 207 LYS A C 1
ATOM 1627 O O . LYS A 1 207 ? -21.253 3.508 40.788 1.00 91.88 207 LYS A O 1
ATOM 1632 N N . TYR A 1 208 ? -23.063 4.526 39.932 1.00 93.25 208 TYR A N 1
ATOM 1633 C CA . TYR A 1 208 ? -24.032 3.603 40.517 1.00 93.25 208 TYR A CA 1
ATOM 1634 C C . TYR A 1 208 ? -23.814 2.164 40.027 1.00 93.25 208 TYR A C 1
ATOM 1636 O O . TYR A 1 208 ? -23.751 1.250 40.845 1.00 93.25 208 TYR A O 1
ATOM 1644 N N . VAL A 1 209 ? -23.649 1.962 38.715 1.00 93.19 209 VAL A N 1
ATOM 1645 C CA . VAL A 1 209 ? -23.391 0.630 38.141 1.00 93.19 209 VAL A CA 1
ATOM 1646 C C . VAL A 1 209 ? -22.051 0.060 38.618 1.00 93.19 209 VAL A C 1
ATOM 1648 O O . VAL A 1 209 ? -21.973 -1.124 38.941 1.00 93.19 209 VAL A O 1
ATOM 1651 N N . ASP A 1 210 ? -21.013 0.892 38.732 1.00 90.62 210 ASP A N 1
ATOM 1652 C CA . ASP A 1 210 ? -19.712 0.477 39.269 1.00 90.62 210 ASP A CA 1
ATOM 1653 C C . ASP A 1 210 ? -19.828 0.007 40.733 1.00 90.62 210 ASP A C 1
ATOM 1655 O O . ASP A 1 210 ? -19.322 -1.057 41.090 1.00 90.62 210 ASP A O 1
ATOM 1659 N N . GLU A 1 211 ? -20.540 0.757 41.582 1.00 90.75 211 GLU A N 1
ATOM 1660 C CA . GLU A 1 211 ? -20.773 0.397 42.989 1.00 90.75 211 GLU A CA 1
ATOM 1661 C C . GLU A 1 211 ? -21.681 -0.831 43.145 1.00 90.75 211 GLU A C 1
ATOM 1663 O O . GLU A 1 211 ? -21.475 -1.639 44.054 1.00 90.75 211 GLU A O 1
ATOM 1668 N N . LEU A 1 212 ? -22.659 -0.999 42.251 1.00 90.25 212 LEU A N 1
ATOM 1669 C CA . LEU A 1 212 ? -23.497 -2.193 42.180 1.00 90.25 212 LEU A CA 1
ATOM 1670 C C . LEU A 1 212 ? -22.650 -3.435 41.875 1.00 90.25 212 LEU A C 1
ATOM 1672 O O . LEU A 1 212 ? -22.781 -4.455 42.551 1.00 90.25 212 LEU A O 1
ATOM 1676 N N . ASN A 1 213 ? -21.744 -3.331 40.903 1.00 88.81 213 ASN A N 1
ATOM 1677 C CA . ASN A 1 213 ? -20.824 -4.408 40.546 1.00 88.81 213 ASN A CA 1
ATOM 1678 C C . ASN A 1 213 ? -19.816 -4.715 41.654 1.00 88.81 213 ASN A C 1
ATOM 1680 O O . ASN A 1 213 ? -19.488 -5.874 41.867 1.00 88.81 213 ASN A O 1
ATOM 1684 N N . ALA A 1 214 ? -19.346 -3.702 42.383 1.00 87.62 214 ALA A N 1
ATOM 1685 C CA . ALA A 1 214 ? -18.400 -3.899 43.478 1.00 87.62 214 ALA A CA 1
ATOM 1686 C C . ALA A 1 214 ? -19.002 -4.661 44.674 1.00 87.62 214 ALA A C 1
ATOM 1688 O O . ALA A 1 214 ? -18.263 -5.304 45.416 1.00 87.62 214 ALA A O 1
ATOM 1689 N N . LYS A 1 215 ? -20.325 -4.581 44.886 1.00 81.38 215 LYS A N 1
ATOM 1690 C CA . LYS A 1 215 ? -21.009 -5.264 46.000 1.00 81.38 215 LYS A CA 1
ATOM 1691 C C . LYS A 1 215 ? -21.585 -6.632 45.647 1.00 81.38 215 LYS A C 1
ATOM 1693 O O . LYS A 1 215 ? -21.861 -7.407 46.558 1.00 81.38 215 LYS A O 1
ATOM 1698 N N . ASN A 1 216 ? -21.783 -6.923 44.366 1.00 73.69 216 ASN A N 1
ATOM 1699 C CA . ASN A 1 216 ? -22.347 -8.190 43.921 1.00 73.69 216 ASN A CA 1
ATOM 1700 C C . ASN A 1 216 ? -21.239 -9.109 43.394 1.00 73.69 216 ASN A C 1
ATOM 1702 O O . ASN A 1 216 ? -20.631 -8.822 42.372 1.00 73.69 216 ASN A O 1
ATOM 1706 N N . GLU A 1 217 ? -21.041 -10.267 44.032 1.00 66.44 217 GLU A N 1
ATOM 1707 C CA . GLU A 1 217 ? -20.108 -11.319 43.573 1.00 66.44 217 GLU A CA 1
ATOM 1708 C C . GLU A 1 217 ? -20.598 -12.069 42.309 1.00 66.44 217 GLU A C 1
ATOM 1710 O O . GLU A 1 217 ? -19.962 -13.011 41.839 1.00 66.44 217 GLU A O 1
ATOM 1715 N N . GLY A 1 218 ? -21.756 -11.677 41.766 1.00 66.31 218 GLY A N 1
ATOM 1716 C CA . GLY A 1 218 ? -22.366 -12.263 40.574 1.00 66.31 218 GLY A CA 1
ATOM 1717 C C . GLY A 1 218 ? -21.759 -11.778 39.252 1.00 66.31 218 GLY A C 1
ATOM 1718 O O . GLY A 1 218 ? -20.675 -11.202 39.189 1.00 66.31 218 GLY A O 1
ATOM 1719 N N . ALA A 1 219 ? -22.477 -12.015 38.150 1.00 66.75 219 ALA A N 1
ATOM 1720 C CA . ALA A 1 219 ? -22.060 -11.529 36.839 1.00 66.75 219 ALA A CA 1
ATOM 1721 C C . ALA A 1 219 ? -22.032 -9.991 36.821 1.00 66.75 219 ALA A C 1
ATOM 1723 O O . ALA A 1 219 ? -23.047 -9.348 37.084 1.00 66.75 219 ALA A O 1
ATOM 1724 N N . MET A 1 220 ? -20.873 -9.421 36.480 1.00 77.12 220 MET A N 1
ATOM 1725 C CA . MET A 1 220 ? -20.698 -7.978 36.321 1.00 77.12 220 MET A CA 1
ATOM 1726 C C . MET A 1 220 ? -21.754 -7.419 35.358 1.00 77.12 220 MET A C 1
ATOM 1728 O O . MET A 1 220 ? -21.853 -7.831 34.201 1.00 77.12 220 MET A O 1
ATOM 1732 N N . VAL A 1 221 ? -22.534 -6.460 35.840 1.00 84.94 221 VAL A N 1
ATOM 1733 C CA . VAL A 1 221 ? -23.572 -5.768 35.088 1.00 84.94 221 VAL A CA 1
ATOM 1734 C C . VAL A 1 221 ? -22.915 -4.721 34.196 1.00 84.94 221 VAL A C 1
ATOM 1736 O O . VAL A 1 221 ? -22.299 -3.764 34.663 1.00 84.94 221 VAL A O 1
ATOM 1739 N N . SER A 1 222 ? -23.020 -4.914 32.885 1.00 89.00 222 SER A N 1
ATOM 1740 C CA . SER A 1 222 ? -22.530 -3.954 31.897 1.00 89.00 222 SER A CA 1
ATOM 1741 C C . SER A 1 222 ? -23.545 -2.834 31.669 1.00 89.00 222 SER A C 1
ATOM 1743 O O . SER A 1 222 ? -24.751 -3.069 31.678 1.00 89.00 222 SER A O 1
ATOM 1745 N N . ILE A 1 223 ? -23.058 -1.626 31.373 1.00 92.69 223 ILE A N 1
ATOM 1746 C CA . ILE A 1 223 ? -23.900 -0.506 30.929 1.00 92.69 223 ILE A CA 1
ATOM 1747 C C . ILE A 1 223 ? -24.427 -0.686 29.492 1.00 92.69 223 ILE A C 1
ATOM 1749 O O . ILE A 1 223 ? -25.405 -0.045 29.109 1.00 92.69 223 ILE A O 1
ATOM 1753 N N . ILE A 1 224 ? -23.805 -1.563 28.692 1.00 94.69 224 ILE A N 1
ATOM 1754 C CA . ILE A 1 224 ? -24.081 -1.712 27.254 1.00 94.69 224 ILE A CA 1
ATOM 1755 C C . ILE A 1 224 ? -25.513 -2.193 26.958 1.00 94.69 224 ILE A C 1
ATOM 1757 O O . ILE A 1 224 ? -26.163 -1.571 26.118 1.00 94.69 224 ILE A O 1
ATOM 1761 N N . PRO A 1 225 ? -26.066 -3.232 27.621 1.00 93.69 225 PRO A N 1
ATOM 1762 C CA . PRO A 1 225 ? -27.450 -3.649 27.390 1.00 93.69 225 PRO A CA 1
ATOM 1763 C C . PRO A 1 225 ? -28.475 -2.541 27.646 1.00 93.69 225 PRO A C 1
ATOM 1765 O O . PRO A 1 225 ? -29.427 -2.418 26.881 1.00 93.69 225 PRO A O 1
ATOM 1768 N N . THR A 1 226 ? -28.273 -1.717 28.681 1.00 93.81 226 THR A N 1
ATOM 1769 C CA . THR A 1 226 ? -29.142 -0.567 28.963 1.00 93.81 226 THR A CA 1
ATOM 1770 C C . THR A 1 226 ? -29.054 0.462 27.847 1.00 93.81 226 THR A C 1
ATOM 1772 O O . THR A 1 226 ? -30.080 0.856 27.306 1.00 93.81 226 THR A O 1
ATOM 1775 N N . LEU A 1 227 ? -27.844 0.849 27.435 1.00 93.88 227 LEU A N 1
ATOM 1776 C CA . LEU A 1 227 ? -27.666 1.813 26.347 1.00 93.88 227 LEU A CA 1
ATOM 1777 C C . LEU A 1 227 ? -28.268 1.312 25.025 1.00 93.88 227 LEU A C 1
ATOM 1779 O O . LEU A 1 227 ? -28.930 2.080 24.337 1.00 93.88 227 LEU A O 1
ATOM 1783 N N . ARG A 1 228 ? -28.143 0.016 24.716 1.00 93.94 228 ARG A N 1
ATOM 1784 C CA . ARG A 1 228 ? -28.730 -0.614 23.517 1.00 93.94 228 ARG A CA 1
ATOM 1785 C C . ARG A 1 228 ? -30.259 -0.619 23.475 1.00 93.94 228 ARG A C 1
ATOM 1787 O O . ARG A 1 228 ? -30.827 -0.764 22.398 1.00 93.94 228 ARG A O 1
ATOM 1794 N N . LYS A 1 229 ? -30.942 -0.464 24.616 1.00 92.12 229 LYS A N 1
ATOM 1795 C CA . LYS A 1 229 ? -32.405 -0.276 24.637 1.00 92.12 229 LYS A CA 1
ATOM 1796 C C . LYS A 1 229 ? -32.818 1.087 24.067 1.00 92.12 229 LYS A C 1
ATOM 1798 O O . LYS A 1 229 ? -33.955 1.225 23.627 1.00 92.12 229 LYS A O 1
ATOM 1803 N N . HIS A 1 230 ? -31.914 2.070 24.087 1.00 88.75 230 HIS A N 1
ATOM 1804 C CA . HIS A 1 230 ? -32.202 3.468 23.746 1.00 88.75 230 HIS A CA 1
ATOM 1805 C C . HIS A 1 230 ? -31.412 3.976 22.529 1.00 88.75 230 HIS A C 1
ATOM 1807 O O . HIS A 1 230 ? -31.838 4.931 21.888 1.00 88.75 230 HIS A O 1
ATOM 1813 N N . PHE A 1 231 ? -30.287 3.340 22.188 1.00 90.50 231 PHE A N 1
ATOM 1814 C CA . PHE A 1 231 ? -29.376 3.756 21.118 1.00 90.50 231 PHE A CA 1
ATOM 1815 C C . PHE A 1 231 ? -28.909 2.563 20.277 1.00 90.50 231 PHE A C 1
ATOM 1817 O O . PHE A 1 231 ? -28.737 1.459 20.794 1.00 90.50 231 PHE A O 1
ATOM 1824 N N . SER A 1 232 ? -28.650 2.791 18.986 1.00 91.25 232 SER A N 1
ATOM 1825 C CA . SER A 1 232 ? -27.975 1.797 18.147 1.00 91.25 232 SER A CA 1
ATOM 1826 C C . SER A 1 232 ? -26.474 1.736 18.465 1.00 91.25 232 SER A C 1
ATOM 1828 O O . SER A 1 232 ? -25.886 2.734 18.887 1.00 91.25 232 SER A O 1
ATOM 1830 N N . ASP A 1 233 ? -25.829 0.588 18.236 1.00 92.06 233 ASP A N 1
ATOM 1831 C CA . ASP A 1 233 ? -24.374 0.451 18.427 1.00 92.06 233 ASP A CA 1
ATOM 1832 C C . ASP A 1 233 ? -23.587 1.432 17.542 1.00 92.06 233 ASP A C 1
ATOM 1834 O O . ASP A 1 233 ? -22.655 2.080 18.019 1.00 92.06 233 ASP A O 1
ATOM 1838 N N . ASP A 1 234 ? -24.009 1.617 16.285 1.00 89.06 234 ASP A N 1
ATOM 1839 C CA . ASP A 1 234 ? -23.396 2.578 15.359 1.00 89.06 234 ASP A CA 1
ATOM 1840 C C . ASP A 1 234 ? -23.439 4.012 15.915 1.00 89.06 234 ASP A C 1
ATOM 1842 O O . ASP A 1 234 ? -22.472 4.766 15.772 1.00 89.06 234 ASP A O 1
ATOM 1846 N N . ASP A 1 235 ? -24.542 4.401 16.564 1.00 90.75 235 ASP A N 1
ATOM 1847 C CA . ASP A 1 235 ? -24.663 5.713 17.203 1.00 90.75 235 ASP A CA 1
ATOM 1848 C C . ASP A 1 235 ? -23.795 5.803 18.457 1.00 90.75 235 ASP A C 1
ATOM 1850 O O . ASP A 1 235 ? -23.095 6.798 18.638 1.00 90.75 235 ASP A O 1
ATOM 1854 N N . LEU A 1 236 ? -23.766 4.756 19.288 1.00 94.06 236 LEU A N 1
ATOM 1855 C CA . LEU A 1 236 ? -22.928 4.712 20.487 1.00 94.06 236 LEU A CA 1
ATOM 1856 C C . LEU A 1 236 ? -21.439 4.843 20.148 1.00 94.06 236 LEU A C 1
ATOM 1858 O O . LEU A 1 236 ? -20.734 5.602 20.813 1.00 94.06 236 LEU A O 1
ATOM 1862 N N . PHE A 1 237 ? -20.957 4.184 19.090 1.00 92.75 237 PHE A N 1
ATOM 1863 C CA . PHE A 1 237 ? -19.567 4.328 18.656 1.00 92.75 237 PHE A CA 1
ATOM 1864 C C . PHE A 1 237 ? -19.264 5.729 18.116 1.00 92.75 237 PHE A C 1
ATOM 1866 O O . PHE A 1 237 ? -18.225 6.300 18.448 1.00 92.75 237 PHE A O 1
ATOM 1873 N N . LYS A 1 238 ? -20.167 6.327 17.326 1.00 90.06 238 LYS A N 1
ATOM 1874 C CA . LYS A 1 238 ? -20.005 7.713 16.848 1.00 90.06 238 LYS A CA 1
ATOM 1875 C C . LYS A 1 238 ? -19.982 8.709 18.006 1.00 90.06 238 LYS A C 1
ATOM 1877 O O . LYS A 1 238 ? -19.143 9.608 18.010 1.00 90.06 238 LYS A O 1
ATOM 1882 N N . ILE A 1 239 ? -20.871 8.534 18.983 1.00 91.50 239 ILE A N 1
ATOM 1883 C CA . ILE A 1 239 ? -20.954 9.369 20.184 1.00 91.50 239 ILE A CA 1
ATOM 1884 C C . ILE A 1 239 ? -19.674 9.227 21.017 1.00 91.50 239 ILE A C 1
ATOM 1886 O O . ILE A 1 239 ? -19.087 10.242 21.386 1.00 91.50 239 ILE A O 1
ATOM 1890 N N . ALA A 1 240 ? -19.183 8.004 21.245 1.00 92.88 240 ALA A N 1
ATOM 1891 C CA . ALA A 1 240 ? -17.935 7.764 21.974 1.00 92.88 240 ALA A CA 1
ATOM 1892 C C . ALA A 1 240 ? -16.727 8.424 21.286 1.00 92.88 240 ALA A C 1
ATOM 1894 O O . ALA A 1 240 ? -15.957 9.144 21.924 1.00 92.88 240 ALA A O 1
ATOM 1895 N N . LEU A 1 241 ? -16.595 8.241 19.967 1.00 91.06 241 LEU A N 1
ATOM 1896 C CA . LEU A 1 241 ? -15.524 8.850 19.176 1.00 91.06 241 LEU A CA 1
ATOM 1897 C C . LEU A 1 241 ? -15.590 10.381 19.174 1.00 91.06 241 LEU A C 1
ATOM 1899 O O . LEU A 1 241 ? -14.546 11.031 19.173 1.00 91.06 241 LEU A O 1
ATOM 1903 N N . ALA A 1 242 ? -16.791 10.964 19.148 1.00 91.38 242 ALA A N 1
ATOM 1904 C CA . ALA A 1 242 ? -16.975 12.410 19.226 1.00 91.38 242 ALA A CA 1
ATOM 1905 C C . ALA A 1 242 ? -16.629 12.950 20.622 1.00 91.38 242 ALA A C 1
ATOM 1907 O O . ALA A 1 242 ? -15.904 13.938 20.719 1.00 91.38 242 ALA A O 1
ATOM 1908 N N . ALA A 1 243 ? -17.078 12.276 21.685 1.00 91.94 243 ALA A N 1
ATOM 1909 C CA . ALA A 1 243 ? -16.794 12.653 23.070 1.00 91.94 243 ALA A CA 1
ATOM 1910 C C . ALA A 1 243 ? -15.286 12.657 23.369 1.00 91.94 243 ALA A C 1
ATOM 1912 O O . ALA A 1 243 ? -14.768 13.575 23.992 1.00 91.94 243 ALA A O 1
ATOM 1913 N N . LYS A 1 244 ? -14.532 11.700 22.817 1.00 92.81 244 LYS A N 1
ATOM 1914 C CA . LYS A 1 244 ? -13.065 11.643 22.957 1.00 92.81 244 LYS A CA 1
ATOM 1915 C C . LYS A 1 244 ? -12.290 12.767 22.266 1.00 92.81 244 LYS A C 1
ATOM 1917 O O . LYS A 1 244 ? -11.074 12.826 22.394 1.00 92.81 244 LYS A O 1
ATOM 1922 N N . ARG A 1 245 ? -12.957 13.644 21.512 1.00 90.25 245 ARG A N 1
ATOM 1923 C CA . ARG A 1 245 ? -12.330 14.823 20.888 1.00 90.25 245 ARG A CA 1
ATOM 1924 C C . ARG A 1 245 ? -12.468 16.090 21.730 1.00 90.25 245 ARG A C 1
ATOM 1926 O O . ARG A 1 245 ? -11.937 17.122 21.337 1.00 90.25 245 ARG A O 1
ATOM 1933 N N . SER A 1 246 ? -13.205 16.031 22.835 1.00 89.69 246 SER A N 1
ATOM 1934 C CA . SER A 1 246 ? -13.452 17.158 23.729 1.00 89.69 246 SER A CA 1
ATOM 1935 C C . SER A 1 246 ? -12.921 16.817 25.115 1.00 89.69 246 SER A C 1
ATOM 1937 O O . SER A 1 246 ? -13.323 15.812 25.691 1.00 89.69 246 SER A O 1
ATOM 1939 N N . GLU A 1 247 ? -12.060 17.677 25.657 1.00 88.88 247 GLU A N 1
ATOM 1940 C CA . GLU A 1 247 ? -11.442 17.507 26.981 1.00 88.88 247 GLU A CA 1
ATOM 1941 C C . GLU A 1 247 ? -12.487 17.255 28.086 1.00 88.88 247 GLU A C 1
ATOM 1943 O O . GLU A 1 247 ? -12.319 16.378 28.928 1.00 88.88 247 GLU A O 1
ATOM 1948 N N . GLU A 1 248 ? -13.631 17.943 28.025 1.00 86.56 248 GLU A N 1
ATOM 1949 C CA . GLU A 1 248 ? -14.720 17.815 29.004 1.00 86.56 248 GLU A CA 1
ATOM 1950 C C . GLU A 1 248 ? -15.401 16.436 28.990 1.00 86.56 248 GLU A C 1
ATOM 1952 O O . GLU A 1 248 ? -15.890 15.966 30.018 1.00 86.56 248 GLU A O 1
ATOM 1957 N N . THR A 1 249 ? -15.460 15.780 27.827 1.00 89.62 249 THR A N 1
ATOM 1958 C CA . THR A 1 249 ? -16.219 14.529 27.633 1.00 89.62 249 THR A CA 1
ATOM 1959 C C . THR A 1 249 ? -15.337 13.321 27.323 1.00 89.62 249 THR A C 1
ATOM 1961 O O . THR A 1 249 ? -15.841 12.197 27.242 1.00 89.62 249 THR A O 1
ATOM 1964 N N . GLU A 1 250 ? -14.017 13.509 27.241 1.00 93.06 250 GLU A N 1
ATOM 1965 C CA . GLU A 1 250 ? -13.047 12.468 26.900 1.00 93.06 250 GLU A CA 1
ATOM 1966 C C . GLU A 1 250 ? -13.103 11.284 27.866 1.00 93.06 250 GLU A C 1
ATOM 1968 O O . GLU A 1 250 ? -13.126 10.124 27.439 1.00 93.06 250 GLU A O 1
ATOM 1973 N N . ALA A 1 251 ? -13.196 11.568 29.168 1.00 91.7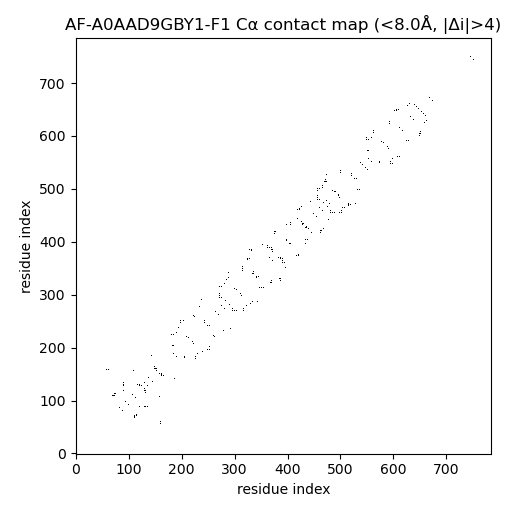5 251 ALA A N 1
ATOM 1974 C CA . ALA A 1 251 ? -13.296 10.539 30.197 1.00 91.75 251 ALA A CA 1
ATOM 1975 C C . ALA A 1 251 ? -14.548 9.664 30.010 1.00 91.75 251 ALA A C 1
ATOM 1977 O O . ALA A 1 251 ? -14.480 8.444 30.155 1.00 91.75 251 ALA A O 1
ATOM 1978 N N . MET A 1 252 ? -15.684 10.265 29.637 1.00 91.00 252 MET A N 1
ATOM 1979 C CA . MET A 1 252 ? -16.943 9.539 29.427 1.00 91.00 252 MET A CA 1
ATOM 1980 C C . MET A 1 252 ? -16.940 8.759 28.112 1.00 91.00 252 MET A C 1
ATOM 1982 O O . MET A 1 252 ? -17.394 7.615 28.083 1.00 91.00 252 MET A O 1
ATOM 1986 N N . GLY A 1 253 ? -16.375 9.330 27.045 1.00 93.12 253 GLY A N 1
ATOM 1987 C CA . GLY A 1 253 ? -16.171 8.618 25.784 1.00 93.12 253 GLY A CA 1
ATOM 1988 C C . GLY A 1 253 ? -15.257 7.400 25.950 1.00 93.12 253 GLY A C 1
ATOM 1989 O O . GLY A 1 253 ? -15.584 6.311 25.482 1.00 93.12 253 GLY A O 1
ATOM 1990 N N . THR A 1 254 ? -14.157 7.548 26.695 1.00 93.31 254 THR A N 1
ATOM 1991 C CA . THR A 1 254 ? -13.237 6.444 27.020 1.00 93.31 254 THR A CA 1
ATOM 1992 C C . THR A 1 254 ? -13.916 5.385 27.884 1.00 93.31 254 THR A C 1
ATOM 1994 O O . THR A 1 254 ? -13.812 4.197 27.581 1.00 93.31 254 THR A O 1
ATOM 1997 N N . LYS A 1 255 ? -14.692 5.797 28.896 1.00 92.19 255 LYS A N 1
ATOM 1998 C CA . LYS A 1 255 ? -15.465 4.874 29.737 1.00 92.19 255 LYS A CA 1
ATOM 1999 C C . LYS A 1 255 ? -16.477 4.059 28.926 1.00 92.19 255 LYS A C 1
ATOM 2001 O O . LYS A 1 255 ? -16.644 2.869 29.186 1.00 92.19 255 LYS A O 1
ATOM 2006 N N . LEU A 1 256 ? -17.131 4.670 27.934 1.00 93.88 256 LEU A N 1
ATOM 2007 C CA . LEU A 1 256 ? -18.054 3.964 27.044 1.00 93.88 256 LEU A CA 1
ATOM 2008 C C . LEU A 1 256 ? -17.325 2.943 26.154 1.00 93.88 256 LEU A C 1
ATOM 2010 O O . LEU A 1 256 ? -17.776 1.802 26.053 1.00 93.88 256 LEU A O 1
ATOM 2014 N N . GLU A 1 257 ? -16.185 3.305 25.556 1.00 94.00 257 GLU A N 1
ATOM 2015 C CA . GLU A 1 257 ? -15.357 2.349 24.801 1.00 94.00 257 GLU A CA 1
ATOM 2016 C C . GLU A 1 257 ? -14.884 1.177 25.677 1.00 94.00 257 GLU A C 1
ATOM 2018 O O . GLU A 1 257 ? -14.986 0.018 25.271 1.00 94.00 257 GLU A O 1
ATOM 2023 N N . ASP A 1 258 ? -14.404 1.455 26.893 1.00 93.00 258 ASP A N 1
ATOM 2024 C CA . ASP A 1 258 ? -13.963 0.426 27.840 1.00 93.00 258 ASP A CA 1
ATOM 2025 C C . ASP A 1 258 ? -15.108 -0.500 28.250 1.00 93.00 258 ASP A C 1
ATOM 2027 O O . ASP A 1 258 ? -14.920 -1.715 28.342 1.00 93.00 258 ASP A O 1
ATOM 2031 N N . ALA A 1 259 ? -16.315 0.040 28.430 1.00 93.81 259 ALA A N 1
ATOM 2032 C CA . ALA A 1 259 ? -17.497 -0.760 28.716 1.00 93.81 259 ALA A CA 1
ATOM 2033 C C . ALA A 1 259 ? -17.831 -1.739 27.580 1.00 93.81 259 ALA A C 1
ATOM 2035 O O . ALA A 1 259 ? -18.179 -2.886 27.866 1.00 93.81 259 ALA A O 1
ATOM 2036 N N . PHE A 1 260 ? -17.687 -1.333 26.311 1.00 95.75 260 PHE A N 1
ATOM 2037 C CA . PHE A 1 260 ? -17.830 -2.240 25.165 1.00 95.75 260 PHE A CA 1
ATOM 2038 C C . PHE A 1 260 ? -16.756 -3.329 25.164 1.00 95.75 260 PHE A C 1
ATOM 2040 O O . PHE A 1 260 ? -17.082 -4.510 25.036 1.00 95.75 260 PHE A O 1
ATOM 2047 N N . VAL A 1 261 ? -15.488 -2.957 25.379 1.00 95.25 261 VAL A N 1
ATOM 2048 C CA . VAL A 1 261 ? -14.375 -3.916 25.461 1.00 95.25 261 VAL A CA 1
ATOM 2049 C C . VAL A 1 261 ? -14.641 -4.957 26.548 1.00 95.25 261 VAL A C 1
ATOM 2051 O O . VAL A 1 261 ? -14.586 -6.157 26.275 1.00 95.25 261 VAL A O 1
ATOM 2054 N N . GLN A 1 262 ? -14.997 -4.527 27.761 1.00 92.69 262 GLN A N 1
ATOM 2055 C CA . GLN A 1 262 ? -15.305 -5.440 28.863 1.00 92.69 262 GLN A CA 1
ATOM 2056 C C . GLN A 1 262 ? -16.535 -6.301 28.572 1.00 92.69 262 GLN A C 1
ATOM 2058 O O . GLN A 1 262 ? -16.517 -7.502 28.842 1.00 92.69 262 GLN A O 1
ATOM 2063 N N . PHE A 1 263 ? -17.577 -5.727 27.970 1.00 93.81 263 PHE A N 1
ATOM 2064 C CA . PHE A 1 263 ? -18.782 -6.456 27.585 1.00 93.81 263 PHE A CA 1
ATOM 2065 C C . PHE A 1 263 ? -18.476 -7.597 26.602 1.00 93.81 263 PHE A C 1
ATOM 2067 O O . PHE A 1 263 ? -18.881 -8.741 26.824 1.00 93.81 263 PHE A O 1
ATOM 2074 N N . TRP A 1 264 ? -17.703 -7.328 25.549 1.00 96.31 264 TRP A N 1
ATOM 2075 C CA . TRP A 1 264 ? -17.278 -8.355 24.595 1.00 96.31 264 TRP A CA 1
ATOM 2076 C C . TRP A 1 264 ? -16.375 -9.410 25.238 1.00 96.31 264 TRP A C 1
ATOM 2078 O O . TRP A 1 264 ? -16.519 -10.603 24.971 1.00 96.31 264 TRP A O 1
ATOM 2088 N N . ILE A 1 265 ? -15.473 -8.992 26.129 1.00 93.94 265 ILE A N 1
ATOM 2089 C CA . ILE A 1 265 ? -14.602 -9.895 26.887 1.00 93.94 265 ILE A CA 1
ATOM 2090 C C . ILE A 1 265 ? -15.402 -10.819 27.820 1.00 93.94 265 ILE A C 1
ATOM 2092 O O . ILE A 1 265 ? -15.073 -11.999 27.944 1.00 93.94 265 ILE A O 1
ATOM 2096 N N . GLN A 1 266 ? -16.448 -10.326 28.482 1.00 90.94 266 GLN A N 1
ATOM 2097 C CA . GLN A 1 266 ? -17.316 -11.144 29.340 1.00 90.94 266 GLN A CA 1
ATOM 2098 C C . GLN A 1 266 ? -18.073 -12.201 28.536 1.00 90.94 266 GLN A C 1
ATOM 2100 O O . GLN A 1 266 ? -18.191 -13.347 28.969 1.00 90.94 266 GLN A O 1
ATOM 2105 N N . ARG A 1 267 ? -18.528 -11.834 27.335 1.00 92.31 267 ARG A N 1
ATOM 2106 C CA . ARG A 1 267 ? -19.240 -12.734 26.417 1.00 92.31 267 ARG A CA 1
ATOM 2107 C C . ARG A 1 267 ? -18.325 -13.655 25.617 1.00 92.31 267 ARG A C 1
ATOM 2109 O O . ARG A 1 267 ? -18.831 -14.506 24.894 1.00 92.31 267 ARG A O 1
ATOM 2116 N N . LYS A 1 268 ? -17.003 -13.532 25.788 1.00 93.31 268 LYS A N 1
ATOM 2117 C CA . LYS A 1 268 ? -15.992 -14.315 25.062 1.00 93.31 268 LYS A CA 1
ATOM 2118 C C . LYS A 1 268 ? -16.134 -14.165 23.541 1.00 93.31 268 LYS A C 1
ATOM 2120 O O . LYS A 1 268 ? -15.913 -15.129 22.811 1.00 93.31 268 LYS A O 1
ATOM 2125 N N . GLU A 1 269 ? -16.536 -12.981 23.078 1.00 95.44 269 GLU A N 1
ATOM 2126 C CA . GLU A 1 269 ? -16.594 -12.689 21.644 1.00 95.44 269 GLU A CA 1
ATOM 2127 C C . GLU A 1 269 ? -15.196 -12.848 21.034 1.00 95.44 269 GLU A C 1
ATOM 2129 O O . GLU A 1 269 ? -14.193 -12.617 21.705 1.00 95.44 269 GLU A O 1
ATOM 2134 N N . THR A 1 270 ? -15.101 -13.280 19.779 1.00 95.31 270 THR A N 1
ATOM 2135 C CA . THR A 1 270 ? -13.812 -13.267 19.075 1.00 95.31 270 THR A CA 1
ATOM 2136 C C . THR A 1 270 ? -13.585 -11.895 18.440 1.00 95.31 270 THR A C 1
ATOM 2138 O O . THR A 1 270 ? -14.556 -11.188 18.147 1.00 95.31 270 THR A O 1
ATOM 2141 N N . PRO A 1 271 ? -12.329 -11.507 18.152 1.00 96.69 271 PRO A N 1
ATOM 2142 C CA . PRO A 1 271 ? -12.053 -10.291 17.388 1.00 96.69 271 PRO A CA 1
ATOM 2143 C C . PRO A 1 271 ? -12.812 -10.201 16.053 1.00 96.69 271 PRO A C 1
ATOM 2145 O O . PRO A 1 271 ? -13.193 -9.109 15.646 1.00 96.69 271 PRO A O 1
ATOM 2148 N N . ASP A 1 272 ? -13.136 -11.325 15.410 1.00 93.69 272 ASP A N 1
ATOM 2149 C CA . ASP A 1 272 ? -13.925 -11.353 14.165 1.00 93.69 272 ASP A CA 1
ATOM 2150 C C . ASP A 1 272 ? -15.381 -10.968 14.396 1.00 93.69 272 ASP A C 1
ATOM 2152 O O . ASP A 1 272 ? -15.950 -10.181 13.640 1.00 93.69 272 ASP A O 1
ATOM 2156 N N . ASN A 1 273 ? -15.983 -11.491 15.467 1.00 94.81 273 ASN A N 1
ATOM 2157 C CA . ASN A 1 273 ? -17.334 -11.110 15.853 1.00 94.81 273 ASN A CA 1
ATOM 2158 C C . ASN A 1 273 ? -17.382 -9.624 16.209 1.00 94.81 273 ASN A C 1
ATOM 2160 O O . ASN A 1 273 ? -18.322 -8.932 15.820 1.00 94.81 273 ASN A O 1
ATOM 2164 N N . VAL A 1 274 ? -16.362 -9.119 16.909 1.00 96.62 274 VAL A N 1
ATOM 2165 C CA . VAL A 1 274 ? -16.260 -7.694 17.250 1.00 96.62 274 VAL A CA 1
ATOM 2166 C C . VAL A 1 274 ? -16.075 -6.833 16.002 1.00 96.62 274 VAL A C 1
ATOM 2168 O O . VAL A 1 274 ? -16.739 -5.808 15.886 1.00 96.62 274 VAL A O 1
ATOM 2171 N N . LEU A 1 275 ? -15.274 -7.260 15.023 1.00 95.56 275 LEU A N 1
ATOM 2172 C CA . LEU A 1 275 ? -15.155 -6.588 13.724 1.00 95.56 275 LEU A CA 1
ATOM 2173 C C . LEU A 1 275 ? -16.525 -6.432 13.048 1.00 95.56 275 LEU A C 1
ATOM 2175 O O . LEU A 1 275 ? -16.847 -5.356 12.539 1.00 95.56 275 LEU A O 1
ATOM 2179 N N . VAL A 1 276 ? -17.350 -7.484 13.067 1.00 92.94 276 VAL A N 1
ATOM 2180 C CA . VAL A 1 276 ? -18.713 -7.449 12.514 1.00 92.94 276 VAL A CA 1
ATOM 2181 C C . VAL A 1 276 ? -19.627 -6.530 13.330 1.00 92.94 276 VAL A C 1
ATOM 2183 O O . VAL A 1 276 ? -20.360 -5.743 12.734 1.00 92.94 276 VAL A O 1
ATOM 2186 N N . GLN A 1 277 ? -19.567 -6.582 14.666 1.00 93.19 277 GLN A N 1
ATOM 2187 C CA . GLN A 1 277 ? -20.357 -5.711 15.550 1.00 93.19 277 GLN A CA 1
ATOM 2188 C C . GLN A 1 277 ? -19.983 -4.228 15.412 1.00 93.19 277 GLN A C 1
ATOM 2190 O O . GLN A 1 277 ? -20.855 -3.375 15.507 1.00 93.19 277 GLN A O 1
ATOM 2195 N N . LEU A 1 278 ? -18.718 -3.919 15.116 1.00 94.00 278 LEU A N 1
ATOM 2196 C CA . LEU A 1 278 ? -18.247 -2.569 14.786 1.00 94.00 278 LEU A CA 1
ATOM 2197 C C . LEU A 1 278 ? -18.674 -2.103 13.380 1.00 94.00 278 LEU A C 1
ATOM 2199 O O . LEU A 1 278 ? -18.298 -1.015 12.951 1.00 94.00 278 LEU A O 1
ATOM 2203 N N . GLY A 1 279 ? -19.381 -2.938 12.611 1.00 90.56 279 GLY A N 1
ATOM 2204 C CA . GLY A 1 279 ? -19.818 -2.611 11.254 1.00 90.56 279 GLY A CA 1
ATOM 2205 C C . GLY A 1 279 ? -18.686 -2.535 10.222 1.00 90.56 279 GLY A C 1
ATOM 2206 O O . GLY A 1 279 ? -18.942 -2.196 9.066 1.00 90.56 279 GLY A O 1
ATOM 2207 N N . LEU A 1 280 ? -17.449 -2.900 10.585 1.00 92.25 280 LEU A N 1
ATOM 2208 C CA . LEU A 1 280 ? -16.258 -2.745 9.739 1.00 92.25 280 LEU A CA 1
ATOM 2209 C C . LEU A 1 280 ? -16.342 -3.551 8.434 1.00 92.25 280 LEU A C 1
ATOM 2211 O O . LEU A 1 280 ? -15.770 -3.147 7.423 1.00 92.25 280 LEU A O 1
ATOM 2215 N N . LYS A 1 281 ? -17.128 -4.637 8.415 1.00 89.12 281 LYS A N 1
ATOM 2216 C CA . LYS A 1 281 ? -17.390 -5.437 7.205 1.00 89.12 281 LYS A CA 1
ATOM 2217 C C . LYS A 1 281 ? -18.093 -4.651 6.089 1.00 89.12 281 LYS A C 1
ATOM 2219 O O . LYS A 1 281 ? -17.979 -5.014 4.925 1.00 89.12 281 LYS A O 1
ATOM 2224 N N . ARG A 1 282 ? -18.804 -3.568 6.423 1.00 85.44 282 ARG A N 1
ATOM 2225 C CA . ARG A 1 282 ? -19.524 -2.715 5.459 1.00 85.44 282 ARG A CA 1
ATOM 2226 C C . ARG A 1 282 ? -18.650 -1.604 4.865 1.00 85.44 282 ARG A C 1
ATOM 2228 O O . ARG A 1 282 ? -19.126 -0.855 4.020 1.00 85.44 282 ARG A O 1
ATOM 2235 N N . SER A 1 283 ? -17.400 -1.467 5.308 1.00 81.56 283 SER A N 1
ATOM 2236 C CA . SER A 1 283 ? -16.523 -0.340 4.968 1.00 81.56 283 SER A CA 1
ATOM 2237 C C . SER A 1 283 ? -15.220 -0.781 4.303 1.00 81.56 283 SER A C 1
ATOM 2239 O O . SER A 1 283 ? -14.189 -0.167 4.544 1.00 81.56 283 SER A O 1
ATOM 2241 N N . THR A 1 284 ? -15.231 -1.833 3.478 1.00 79.75 284 THR A N 1
ATOM 2242 C CA . THR A 1 284 ? -14.002 -2.426 2.917 1.00 79.75 284 THR A CA 1
ATOM 2243 C C . THR A 1 284 ? -13.095 -1.399 2.229 1.00 79.75 284 THR A C 1
ATOM 2245 O O . THR A 1 284 ? -11.901 -1.380 2.498 1.00 79.75 284 THR A O 1
ATOM 2248 N N . GLU A 1 285 ? -13.637 -0.492 1.409 1.00 79.06 285 GLU A N 1
ATOM 2249 C CA . GLU A 1 285 ? -12.844 0.511 0.669 1.00 79.06 285 GLU A CA 1
ATOM 2250 C C . GLU A 1 285 ? -12.207 1.594 1.556 1.00 79.06 285 GLU A C 1
ATOM 2252 O O . GLU A 1 285 ? -11.161 2.153 1.218 1.00 79.06 285 GLU A O 1
ATOM 2257 N N . THR A 1 286 ? -12.829 1.892 2.698 1.00 87.25 286 THR A N 1
ATOM 2258 C CA . THR A 1 286 ? -12.407 2.933 3.651 1.00 87.25 286 THR A CA 1
ATOM 2259 C C . THR A 1 286 ? -11.915 2.342 4.971 1.00 87.25 286 THR A C 1
ATOM 2261 O O . THR A 1 286 ? -11.700 3.069 5.939 1.00 87.25 286 THR A O 1
ATOM 2264 N N . LEU A 1 287 ? -11.691 1.025 5.022 1.00 92.19 287 LEU A N 1
ATOM 2265 C CA . LEU A 1 287 ? -11.436 0.287 6.259 1.00 92.19 287 LEU A CA 1
ATOM 2266 C C . LEU A 1 287 ? -10.212 0.819 7.009 1.00 92.19 287 LEU A C 1
ATOM 2268 O O . LEU A 1 287 ? -10.259 1.006 8.220 1.00 92.19 287 LEU A O 1
ATOM 2272 N N . LEU A 1 288 ? -9.131 1.106 6.278 1.00 92.94 288 LEU A N 1
ATOM 2273 C CA . LEU A 1 288 ? -7.879 1.621 6.844 1.00 92.94 288 LEU A CA 1
ATOM 2274 C C . LEU A 1 288 ? -7.983 3.073 7.340 1.00 92.94 288 LEU A C 1
ATOM 2276 O O . LEU A 1 288 ? -7.103 3.531 8.063 1.00 92.94 288 LEU A O 1
ATOM 2280 N N . GLU A 1 289 ? -9.025 3.798 6.935 1.00 91.62 289 GLU A N 1
ATOM 2281 C CA . GLU A 1 289 ? -9.322 5.170 7.368 1.00 91.62 289 GLU A CA 1
ATOM 2282 C C . GLU A 1 289 ? -10.357 5.183 8.506 1.00 91.62 289 GLU A C 1
ATOM 2284 O O . GLU A 1 289 ? -10.579 6.220 9.134 1.00 91.62 289 GLU A O 1
ATOM 2289 N N . ASN A 1 290 ? -10.999 4.043 8.783 1.00 92.19 290 ASN A N 1
ATOM 2290 C CA . ASN A 1 290 ? -12.081 3.959 9.746 1.00 92.19 290 ASN A CA 1
ATOM 2291 C C . ASN A 1 290 ? -11.530 4.007 11.188 1.00 92.19 290 ASN A C 1
ATOM 2293 O O . ASN A 1 290 ? -10.803 3.097 11.598 1.00 92.19 290 ASN A O 1
ATOM 2297 N N . PRO A 1 291 ? -11.901 5.014 12.004 1.00 91.31 291 PRO A N 1
ATOM 2298 C CA . PRO A 1 291 ? -11.403 5.153 13.374 1.00 91.31 291 PRO A CA 1
ATOM 2299 C C . PRO A 1 291 ? -11.806 3.996 14.300 1.00 91.31 291 PRO A C 1
ATOM 2301 O O . PRO A 1 291 ? -11.140 3.773 15.310 1.00 91.31 291 PRO A O 1
ATOM 2304 N N . LEU A 1 292 ? -12.850 3.229 13.959 1.00 93.44 292 LEU A N 1
ATOM 2305 C CA . LEU A 1 292 ? -13.266 2.043 14.715 1.00 93.44 292 LEU A CA 1
ATOM 2306 C C . LEU A 1 292 ? -12.233 0.911 14.654 1.00 93.44 292 LEU A C 1
ATOM 2308 O O . LEU A 1 292 ? -12.235 0.036 15.520 1.00 93.44 292 LEU A O 1
ATOM 2312 N N . LEU A 1 293 ? -11.296 0.958 13.701 1.00 93.06 293 LEU A N 1
ATOM 2313 C CA . LEU A 1 293 ? -10.160 0.042 13.670 1.00 93.06 293 LEU A CA 1
ATOM 2314 C C . LEU A 1 293 ? -9.306 0.161 14.945 1.00 93.06 293 LEU A C 1
ATOM 2316 O O . LEU A 1 293 ? -8.796 -0.845 15.422 1.00 93.06 293 LEU A O 1
ATOM 2320 N N . ASN A 1 294 ? -9.223 1.350 15.557 1.00 91.25 294 ASN A N 1
ATOM 2321 C CA . ASN A 1 294 ? -8.512 1.547 16.826 1.00 91.25 294 ASN A CA 1
ATOM 2322 C C . ASN A 1 294 ? -9.194 0.815 17.990 1.00 91.25 294 ASN A C 1
ATOM 2324 O O . ASN A 1 294 ? -8.514 0.266 18.857 1.00 91.25 294 ASN A O 1
ATOM 2328 N N . ILE A 1 295 ? -10.531 0.778 17.993 1.00 93.94 295 ILE A N 1
ATOM 2329 C CA . ILE A 1 295 ? -11.309 0.041 18.996 1.00 93.94 295 ILE A CA 1
ATOM 2330 C C . ILE A 1 295 ? -11.080 -1.462 18.814 1.00 93.94 295 ILE A C 1
ATOM 2332 O O . ILE A 1 295 ? -10.823 -2.160 19.794 1.00 93.94 295 ILE A O 1
ATOM 2336 N N . LEU A 1 296 ? -11.094 -1.955 17.569 1.00 96.44 296 LEU A N 1
ATOM 2337 C CA . LEU A 1 296 ? -10.793 -3.357 17.271 1.00 96.44 296 LEU A CA 1
ATOM 2338 C C . LEU A 1 296 ? -9.360 -3.740 17.680 1.00 96.44 296 LEU A C 1
ATOM 2340 O O . LEU A 1 296 ? -9.169 -4.807 18.262 1.00 96.44 296 LEU A O 1
ATOM 2344 N N . THR A 1 297 ? -8.370 -2.876 17.438 1.00 95.19 297 THR A N 1
ATOM 2345 C CA . THR A 1 297 ? -6.977 -3.091 17.871 1.00 95.19 297 THR A CA 1
ATOM 2346 C C . THR A 1 297 ? -6.886 -3.211 19.387 1.00 95.19 297 THR A C 1
ATOM 2348 O O . THR A 1 297 ? -6.418 -4.233 19.889 1.00 95.19 297 THR A O 1
ATOM 2351 N N . LYS A 1 298 ? -7.426 -2.227 20.120 1.00 94.94 298 LYS A N 1
ATOM 2352 C CA . LYS A 1 298 ? -7.464 -2.241 21.590 1.00 94.94 298 LYS A CA 1
ATOM 2353 C C . LYS A 1 298 ? -8.156 -3.498 22.120 1.00 94.94 298 LYS A C 1
ATOM 2355 O O . LYS A 1 298 ? -7.657 -4.151 23.033 1.00 94.94 298 LYS A O 1
ATOM 2360 N N . TYR A 1 299 ? -9.293 -3.869 21.532 1.00 97.06 299 TYR A N 1
ATOM 2361 C CA . TYR A 1 299 ? -10.005 -5.084 21.910 1.00 97.06 299 TYR A CA 1
ATOM 2362 C C . TYR A 1 299 ? -9.165 -6.345 21.675 1.00 97.06 299 TYR A C 1
ATOM 2364 O O . TYR A 1 299 ? -9.086 -7.200 22.555 1.00 97.06 299 TYR A O 1
ATOM 2372 N N . THR A 1 300 ? -8.514 -6.452 20.516 1.00 96.88 300 THR A N 1
ATOM 2373 C CA . THR A 1 300 ? -7.690 -7.610 20.145 1.00 96.88 300 THR A CA 1
ATOM 2374 C C . THR A 1 300 ? -6.507 -7.778 21.098 1.00 96.88 300 THR A C 1
ATOM 2376 O O . THR A 1 300 ? -6.210 -8.897 21.511 1.00 96.88 300 THR A O 1
ATOM 2379 N N . GLU A 1 301 ? -5.876 -6.684 21.532 1.00 95.75 301 GLU A N 1
ATOM 2380 C CA . GLU A 1 301 ? -4.817 -6.706 22.550 1.00 95.75 301 GLU A CA 1
ATOM 2381 C C . GLU A 1 301 ? -5.326 -7.255 23.890 1.00 95.75 301 GLU A C 1
ATOM 2383 O O . GLU A 1 301 ? -4.744 -8.194 24.440 1.00 95.75 301 GLU A O 1
ATOM 2388 N N . VAL A 1 302 ? -6.457 -6.741 24.386 1.00 96.69 302 VAL A N 1
ATOM 2389 C CA . VAL A 1 302 ? -7.075 -7.213 25.638 1.00 96.69 302 VAL A CA 1
ATOM 2390 C C . VAL A 1 302 ? -7.509 -8.680 25.526 1.00 96.69 302 VAL A C 1
ATOM 2392 O O . VAL A 1 302 ? -7.277 -9.474 26.443 1.00 96.69 302 VAL A O 1
ATOM 2395 N N . TYR A 1 303 ? -8.094 -9.070 24.391 1.00 97.00 303 TYR A N 1
ATOM 2396 C CA . TYR A 1 303 ? -8.488 -10.448 24.102 1.00 97.00 303 TYR A CA 1
ATOM 2397 C C . TYR A 1 303 ? -7.274 -11.384 24.118 1.00 97.00 303 TYR A C 1
ATOM 2399 O O . TYR A 1 303 ? -7.315 -12.432 24.759 1.00 97.00 303 TYR A O 1
ATOM 2407 N N . ASN A 1 304 ? -6.167 -10.985 23.492 1.00 96.19 304 ASN A N 1
ATOM 2408 C CA . ASN A 1 304 ? -4.935 -11.769 23.432 1.00 96.19 304 ASN A CA 1
ATOM 2409 C C . ASN A 1 304 ? -4.258 -11.942 24.796 1.00 96.19 304 ASN A C 1
ATOM 2411 O O . ASN A 1 304 ? -3.650 -12.986 25.046 1.00 96.19 304 ASN A O 1
ATOM 2415 N N . VAL A 1 305 ? -4.354 -10.942 25.678 1.00 95.88 305 VAL A N 1
ATOM 2416 C CA . VAL A 1 305 ? -3.885 -11.049 27.068 1.00 95.88 305 VAL A CA 1
ATOM 2417 C C . VAL A 1 305 ? -4.732 -12.063 27.837 1.00 95.88 305 VAL A C 1
ATOM 2419 O O . VAL A 1 305 ? -4.186 -12.920 28.529 1.00 95.88 305 VAL A O 1
ATOM 2422 N N . LYS A 1 306 ? -6.062 -12.011 27.687 1.00 94.56 306 LYS A N 1
ATOM 2423 C CA . LYS A 1 306 ? -6.981 -12.879 28.435 1.00 94.56 306 LYS A CA 1
ATOM 2424 C C . LYS A 1 306 ? -7.043 -14.316 27.906 1.00 94.56 306 LYS A C 1
ATOM 2426 O O . LYS A 1 306 ? -7.167 -15.254 28.689 1.00 94.56 306 LYS A O 1
ATOM 2431 N N . TYR A 1 307 ? -6.959 -14.501 26.593 1.00 93.75 307 TYR A N 1
ATOM 2432 C CA . TYR A 1 307 ? -7.113 -15.785 25.908 1.00 93.75 307 TYR A CA 1
ATOM 2433 C C . TYR A 1 307 ? -5.830 -16.164 25.168 1.00 93.75 307 TYR A C 1
ATOM 2435 O O . TYR A 1 307 ? -5.827 -16.367 23.956 1.00 93.75 307 TYR A O 1
ATOM 2443 N N . ALA A 1 308 ? -4.728 -16.296 25.913 1.00 92.06 308 ALA A N 1
ATOM 2444 C CA . ALA A 1 308 ? -3.392 -16.488 25.349 1.00 92.06 308 ALA A CA 1
ATOM 2445 C C . ALA A 1 308 ? -3.252 -17.693 24.393 1.00 92.06 308 ALA A C 1
ATOM 2447 O O . ALA A 1 308 ? -2.456 -17.641 23.459 1.00 92.06 308 ALA A O 1
ATOM 2448 N N . ALA A 1 309 ? -4.037 -18.756 24.594 1.00 91.31 309 ALA A N 1
ATOM 2449 C CA . ALA A 1 309 ? -4.046 -19.938 23.727 1.00 91.31 309 ALA A CA 1
ATOM 2450 C C . ALA A 1 309 ? -4.783 -19.729 22.388 1.00 91.31 309 ALA A C 1
ATOM 2452 O O . ALA A 1 309 ? -4.646 -20.540 21.480 1.00 91.31 309 ALA A O 1
ATOM 2453 N N . LYS A 1 310 ? -5.587 -18.667 22.269 1.00 91.25 310 LYS A N 1
ATOM 2454 C CA . LYS A 1 310 ? -6.386 -18.328 21.081 1.00 91.25 310 LYS A CA 1
ATOM 2455 C C . LYS A 1 310 ? -6.001 -16.960 20.517 1.00 91.25 310 LYS A C 1
ATOM 2457 O O . LYS A 1 310 ? -6.854 -16.271 19.961 1.00 91.25 310 LYS A O 1
ATOM 2462 N N . LYS A 1 311 ? -4.749 -16.538 20.730 1.00 92.75 311 LYS A N 1
ATOM 2463 C CA . LYS A 1 311 ? -4.260 -15.246 20.247 1.00 92.75 311 LYS A CA 1
ATOM 2464 C C . LYS A 1 311 ? -4.454 -15.132 18.739 1.00 92.75 311 LYS A C 1
ATOM 2466 O O . LYS A 1 311 ? -4.249 -16.099 18.016 1.00 92.75 311 LYS A O 1
ATOM 2471 N N . THR A 1 312 ? -4.817 -13.938 18.294 1.00 94.56 312 THR A N 1
ATOM 2472 C CA . THR A 1 312 ? -4.910 -13.576 16.878 1.00 94.56 312 THR A CA 1
ATOM 2473 C C . THR A 1 312 ? -4.332 -12.187 16.681 1.00 94.56 312 THR A C 1
ATOM 2475 O O . THR A 1 312 ? -4.358 -11.339 17.570 1.00 94.56 312 THR A O 1
ATOM 2478 N N . THR A 1 313 ? -3.828 -11.926 15.495 1.00 95.12 313 THR A N 1
ATOM 2479 C CA . THR A 1 313 ? -3.396 -10.603 15.064 1.00 95.12 313 THR A CA 1
ATOM 2480 C C . THR A 1 313 ? -4.541 -9.859 14.379 1.00 95.12 313 THR A C 1
ATOM 2482 O O . THR A 1 313 ? -5.565 -10.445 13.998 1.00 95.12 313 THR A O 1
ATOM 2485 N N . MET A 1 314 ? -4.358 -8.550 14.197 1.00 95.56 314 MET A N 1
ATOM 2486 C CA . MET A 1 314 ? -5.278 -7.736 13.403 1.00 95.56 314 MET A CA 1
ATOM 2487 C C . MET A 1 314 ? -5.369 -8.253 11.968 1.00 95.56 314 MET A C 1
ATOM 2489 O O . MET A 1 314 ? -6.471 -8.397 11.448 1.00 95.56 314 MET A O 1
ATOM 2493 N N . ILE A 1 315 ? -4.238 -8.603 11.347 1.00 96.31 315 ILE A N 1
ATOM 2494 C CA . ILE A 1 315 ? -4.235 -9.067 9.960 1.00 96.31 315 ILE A CA 1
ATOM 2495 C C . ILE A 1 315 ? -4.928 -10.423 9.790 1.00 96.31 315 ILE A C 1
ATOM 2497 O O . ILE A 1 315 ? -5.683 -10.593 8.837 1.00 96.31 315 ILE A O 1
ATOM 2501 N N . GLU A 1 316 ? -4.775 -11.353 10.737 1.00 95.81 316 GLU A N 1
ATOM 2502 C CA . GLU A 1 316 ? -5.497 -12.635 10.728 1.00 95.81 316 GLU A CA 1
ATOM 2503 C C . GLU A 1 316 ? -7.005 -12.436 10.900 1.00 95.81 316 GLU A C 1
ATOM 2505 O O . GLU A 1 316 ? -7.799 -13.142 10.281 1.00 95.81 316 GLU A O 1
ATOM 2510 N N . THR A 1 317 ? -7.409 -11.468 11.728 1.00 96.31 317 THR A N 1
ATOM 2511 C CA . THR A 1 317 ? -8.822 -11.104 11.931 1.00 96.31 317 THR A CA 1
ATOM 2512 C C . THR A 1 317 ? -9.420 -10.516 10.652 1.00 96.31 317 THR A C 1
ATOM 2514 O O . THR A 1 317 ? -10.487 -10.934 10.207 1.00 96.31 317 THR A O 1
ATOM 2517 N N . LEU A 1 318 ? -8.707 -9.589 10.002 1.00 95.44 318 LEU A N 1
ATOM 2518 C CA . LEU A 1 318 ? -9.120 -9.029 8.714 1.00 95.44 318 LEU A CA 1
ATOM 2519 C C . LEU A 1 318 ? -9.191 -10.109 7.627 1.00 95.44 318 LEU A C 1
ATOM 2521 O O . LEU A 1 318 ? -10.179 -10.183 6.903 1.00 95.44 318 LEU A O 1
ATOM 2525 N N . THR A 1 319 ? -8.185 -10.978 7.547 1.00 95.50 319 THR A N 1
ATOM 2526 C CA . THR A 1 319 ? -8.110 -12.041 6.534 1.00 95.50 319 THR A CA 1
ATOM 2527 C C . THR A 1 319 ? -9.252 -13.042 6.691 1.00 95.50 319 THR A C 1
ATOM 2529 O O . THR A 1 319 ? -9.892 -13.399 5.709 1.00 95.50 319 THR A O 1
ATOM 2532 N N . ARG A 1 320 ? -9.608 -13.436 7.921 1.00 94.62 320 ARG A N 1
ATOM 2533 C CA . ARG A 1 320 ? -10.761 -14.324 8.158 1.00 94.62 320 ARG A CA 1
ATOM 2534 C C . ARG A 1 320 ? -12.103 -13.657 7.846 1.00 94.62 320 ARG A C 1
ATOM 2536 O O . ARG A 1 320 ? -13.045 -14.346 7.464 1.00 94.62 320 ARG A O 1
ATOM 2543 N N . ALA A 1 321 ? -12.200 -12.335 7.988 1.00 92.88 321 ALA A N 1
ATOM 2544 C CA . ALA A 1 321 ? -13.422 -11.590 7.697 1.00 92.88 321 ALA A CA 1
ATOM 2545 C C . ALA A 1 321 ? -13.626 -11.286 6.202 1.00 92.88 321 ALA A C 1
ATOM 2547 O O . ALA A 1 321 ? -14.780 -11.227 5.758 1.00 92.88 321 ALA A O 1
ATOM 2548 N N . PHE A 1 322 ? -12.535 -11.062 5.461 1.00 92.88 322 PHE A N 1
ATOM 2549 C CA . PHE A 1 322 ? -12.568 -10.519 4.102 1.00 92.88 322 PHE A CA 1
ATOM 2550 C C . PHE A 1 322 ? -11.905 -11.372 3.027 1.00 92.88 322 PHE A C 1
ATOM 2552 O O . PHE A 1 322 ? -12.149 -11.033 1.887 1.00 92.88 322 PHE A O 1
ATOM 2559 N N . ASP A 1 323 ? -11.140 -12.415 3.364 1.00 94.06 323 ASP A N 1
ATOM 2560 C CA . ASP A 1 323 ? -10.214 -13.171 2.497 1.00 94.06 323 ASP A CA 1
ATOM 2561 C C . ASP A 1 323 ? -8.875 -12.474 2.156 1.00 94.06 323 ASP A C 1
ATOM 2563 O O . ASP A 1 323 ? -8.702 -11.259 2.294 1.00 94.06 323 ASP A O 1
ATOM 2567 N N . ASP A 1 324 ? -7.883 -13.284 1.764 1.00 95.75 324 ASP A N 1
ATOM 2568 C CA . ASP A 1 324 ? -6.510 -12.858 1.466 1.00 95.75 324 ASP A CA 1
ATOM 2569 C C . ASP A 1 324 ? -6.412 -11.909 0.266 1.00 95.75 324 ASP A C 1
ATOM 2571 O O . ASP A 1 324 ? -5.673 -10.919 0.322 1.00 95.75 324 ASP A O 1
ATOM 2575 N N . GLU A 1 325 ? -7.152 -12.194 -0.810 1.00 93.50 325 GLU A N 1
ATOM 2576 C CA . GLU A 1 325 ? -7.183 -11.383 -2.029 1.00 93.50 325 GLU A CA 1
ATOM 2577 C C . GLU A 1 325 ? -7.709 -9.978 -1.719 1.00 93.50 325 GLU A C 1
ATOM 2579 O O . GLU A 1 325 ? -7.087 -8.972 -2.079 1.00 93.50 325 GLU A O 1
ATOM 2584 N N . THR A 1 326 ? -8.840 -9.899 -1.022 1.00 93.56 326 THR A N 1
ATOM 2585 C CA . THR A 1 326 ? -9.511 -8.648 -0.671 1.00 93.56 326 THR A CA 1
ATOM 2586 C C . THR A 1 326 ? -8.640 -7.811 0.257 1.00 93.56 326 THR A C 1
ATOM 2588 O O . THR A 1 326 ? -8.445 -6.616 0.004 1.00 93.56 326 THR A O 1
ATOM 2591 N N . VAL A 1 327 ? -8.048 -8.426 1.289 1.00 95.50 327 VAL A N 1
ATOM 2592 C CA . VAL A 1 327 ? -7.109 -7.735 2.185 1.00 95.50 327 VAL A CA 1
ATOM 2593 C C . VAL A 1 327 ? -5.882 -7.251 1.409 1.00 95.50 327 VAL A C 1
ATOM 2595 O O . VAL A 1 327 ? -5.513 -6.084 1.525 1.00 95.50 327 VAL A O 1
ATOM 2598 N N . ALA A 1 328 ? -5.278 -8.076 0.551 1.00 94.94 328 ALA A N 1
ATOM 2599 C CA . ALA A 1 328 ? -4.114 -7.665 -0.231 1.00 94.94 328 ALA A CA 1
ATOM 2600 C C . ALA A 1 328 ? -4.430 -6.485 -1.171 1.00 94.94 328 ALA A C 1
ATOM 2602 O O . ALA A 1 328 ? -3.642 -5.537 -1.254 1.00 94.94 328 ALA A O 1
ATOM 2603 N N . LYS A 1 329 ? -5.597 -6.486 -1.835 1.00 92.50 329 LYS A N 1
ATOM 2604 C CA . LYS A 1 329 ? -6.062 -5.359 -2.667 1.00 92.50 329 LYS A CA 1
ATOM 2605 C C . LYS A 1 329 ? -6.239 -4.084 -1.848 1.00 92.50 329 LYS A C 1
ATOM 2607 O O . LYS A 1 329 ? -5.757 -3.026 -2.263 1.00 92.50 329 LYS A O 1
ATOM 2612 N N . LEU A 1 330 ? -6.875 -4.185 -0.680 1.00 94.19 330 LEU A N 1
ATOM 2613 C CA . LEU A 1 330 ? -7.062 -3.067 0.242 1.00 94.19 330 LEU A CA 1
ATOM 2614 C C . LEU A 1 330 ? -5.719 -2.454 0.661 1.00 94.19 330 LEU A C 1
ATOM 2616 O O . LEU A 1 330 ? -5.546 -1.236 0.609 1.00 94.19 330 LEU A O 1
ATOM 2620 N N . LEU A 1 331 ? -4.748 -3.287 1.036 1.00 95.25 331 LEU A N 1
ATOM 2621 C CA . LEU A 1 331 ? -3.425 -2.834 1.471 1.00 95.25 331 LEU A CA 1
ATOM 2622 C C . LEU A 1 331 ? -2.634 -2.192 0.329 1.00 95.25 331 LEU A C 1
ATOM 2624 O O . LEU A 1 331 ? -2.015 -1.142 0.509 1.00 95.25 331 LEU A O 1
ATOM 2628 N N . VAL A 1 332 ? -2.694 -2.774 -0.869 1.00 92.88 332 VAL A N 1
ATOM 2629 C CA . VAL A 1 332 ? -2.098 -2.192 -2.075 1.00 92.88 332 VAL A CA 1
ATOM 2630 C C . VAL A 1 332 ? -2.684 -0.807 -2.361 1.00 92.88 332 VAL A C 1
ATOM 2632 O O . VAL A 1 332 ? -1.922 0.134 -2.578 1.00 92.88 332 VAL A O 1
ATOM 2635 N N . ALA A 1 333 ? -4.010 -0.652 -2.322 1.00 92.19 333 ALA A N 1
ATOM 2636 C CA . ALA A 1 333 ? -4.663 0.640 -2.531 1.00 92.19 333 ALA A CA 1
ATOM 2637 C C . ALA A 1 333 ? -4.300 1.645 -1.423 1.00 92.19 333 ALA A C 1
ATOM 2639 O O . ALA A 1 333 ? -3.969 2.800 -1.700 1.00 92.19 333 ALA A O 1
ATOM 2640 N N . GLY A 1 334 ? -4.269 1.187 -0.169 1.00 92.88 334 GLY A N 1
ATOM 2641 C CA . GLY A 1 334 ? -3.902 1.994 0.991 1.00 92.88 334 GLY A CA 1
ATOM 2642 C C . GLY A 1 334 ? -2.469 2.531 0.952 1.00 92.88 334 GLY A C 1
ATOM 2643 O O . GLY A 1 334 ? -2.185 3.558 1.567 1.00 92.88 334 GLY A O 1
ATOM 2644 N N . ARG A 1 335 ? -1.555 1.895 0.210 1.00 92.50 335 ARG A N 1
ATOM 2645 C CA . ARG A 1 335 ? -0.174 2.379 0.033 1.00 92.50 335 ARG A CA 1
ATOM 2646 C C . ARG A 1 335 ? -0.042 3.571 -0.914 1.00 92.50 335 ARG A C 1
ATOM 2648 O O . ARG A 1 335 ? 0.958 4.290 -0.816 1.00 92.50 335 ARG A O 1
ATOM 2655 N N . GLU A 1 336 ? -1.010 3.764 -1.804 1.00 90.31 336 GLU A N 1
ATOM 2656 C CA . GLU A 1 336 ? -1.024 4.871 -2.769 1.00 90.31 336 GLU A CA 1
ATOM 2657 C C . GLU A 1 336 ? -1.527 6.173 -2.128 1.00 90.31 336 GLU A C 1
ATOM 2659 O O . GLU A 1 336 ? -1.115 7.264 -2.518 1.00 90.31 336 GLU A O 1
ATOM 2664 N N . LYS A 1 337 ? -2.371 6.074 -1.094 1.00 91.50 337 LYS A N 1
ATOM 2665 C CA . LYS A 1 337 ? -2.889 7.223 -0.341 1.00 91.50 337 LYS A CA 1
ATOM 2666 C C . LYS A 1 337 ? -1.944 7.614 0.796 1.00 91.50 337 LYS A C 1
ATOM 2668 O O . LYS A 1 337 ? -1.555 6.774 1.603 1.00 91.50 337 LYS A O 1
ATOM 2673 N N . SER A 1 338 ? -1.609 8.900 0.916 1.00 92.44 338 SER A N 1
ATOM 2674 C CA . SER A 1 338 ? -0.674 9.405 1.937 1.00 92.44 338 SER A CA 1
ATOM 2675 C C . SER A 1 338 ? -1.132 9.142 3.380 1.00 92.44 338 SER A C 1
ATOM 2677 O O . SER A 1 338 ? -0.300 8.792 4.215 1.00 92.44 338 SER A O 1
ATOM 2679 N N . THR A 1 339 ? -2.434 9.246 3.659 1.00 92.44 339 THR A N 1
ATOM 2680 C CA . THR A 1 339 ? -3.043 9.066 4.991 1.00 92.44 339 THR A CA 1
ATOM 2681 C C . THR A 1 339 ? -2.973 7.623 5.495 1.00 92.44 339 THR A C 1
ATOM 2683 O O . THR A 1 339 ? -2.656 7.392 6.658 1.00 92.44 339 THR A O 1
ATOM 2686 N N . THR A 1 340 ? -3.198 6.636 4.623 1.00 94.50 340 THR A N 1
ATOM 2687 C CA . THR A 1 340 ? -3.211 5.204 4.981 1.00 94.50 340 THR A CA 1
ATOM 2688 C C . THR A 1 340 ? -1.885 4.493 4.722 1.00 94.50 340 THR A C 1
ATOM 2690 O O . THR A 1 340 ? -1.708 3.344 5.124 1.00 94.50 340 THR A O 1
ATOM 2693 N N . LYS A 1 341 ? -0.915 5.153 4.077 1.00 95.56 341 LYS A N 1
ATOM 2694 C CA . LYS A 1 341 ? 0.341 4.528 3.633 1.00 95.56 341 LYS A CA 1
ATOM 2695 C C . LYS A 1 341 ? 1.104 3.818 4.746 1.00 95.56 341 LYS A C 1
ATOM 2697 O O . LYS A 1 341 ? 1.690 2.764 4.503 1.00 95.56 341 LYS A O 1
ATOM 2702 N N . LYS A 1 342 ? 1.136 4.403 5.949 1.00 95.12 342 LYS A N 1
ATOM 2703 C CA . LYS A 1 342 ? 1.869 3.845 7.096 1.00 95.12 342 LYS A CA 1
ATOM 2704 C C . LYS A 1 342 ? 1.222 2.549 7.587 1.00 95.12 342 LYS A C 1
ATOM 2706 O O . LYS A 1 342 ? 1.908 1.534 7.650 1.00 95.12 342 LYS A O 1
ATOM 2711 N N . ILE A 1 343 ? -0.082 2.574 7.871 1.00 93.69 343 ILE A N 1
ATOM 2712 C CA . ILE A 1 343 ? -0.814 1.394 8.352 1.00 93.69 343 ILE A CA 1
ATOM 2713 C C . ILE A 1 343 ? -0.879 0.297 7.285 1.00 93.69 343 ILE A C 1
ATOM 2715 O O . ILE A 1 343 ? -0.644 -0.864 7.593 1.00 93.69 343 ILE A O 1
ATOM 2719 N N . ALA A 1 344 ? -1.064 0.663 6.012 1.00 96.00 344 ALA A N 1
ATOM 2720 C CA . ALA A 1 344 ? -1.084 -0.292 4.909 1.00 96.00 344 ALA A CA 1
ATOM 2721 C C . ALA A 1 344 ? 0.255 -1.031 4.744 1.00 96.00 344 ALA A C 1
ATOM 2723 O O . ALA A 1 344 ? 0.273 -2.232 4.493 1.00 96.00 344 ALA A O 1
ATOM 2724 N N . LYS A 1 345 ? 1.389 -0.333 4.913 1.00 96.06 345 LYS A N 1
ATOM 2725 C CA . LYS A 1 345 ? 2.717 -0.970 4.906 1.00 96.06 345 LYS A CA 1
ATOM 2726 C C . LYS A 1 345 ? 2.904 -1.928 6.079 1.00 96.06 345 LYS A C 1
ATOM 2728 O O . LYS A 1 345 ? 3.459 -3.000 5.867 1.00 96.06 345 LYS A O 1
ATOM 2733 N N . GLN A 1 346 ? 2.459 -1.539 7.276 1.00 95.81 346 GLN A N 1
ATOM 2734 C CA . GLN A 1 346 ? 2.543 -2.396 8.458 1.00 95.81 346 GLN A CA 1
ATOM 2735 C C . GLN A 1 346 ? 1.727 -3.672 8.252 1.00 95.81 346 GLN A C 1
ATOM 2737 O O . GLN A 1 346 ? 2.280 -4.760 8.292 1.00 95.81 346 GLN A O 1
ATOM 2742 N N . PHE A 1 347 ? 0.448 -3.538 7.904 1.00 96.62 347 PHE A N 1
ATOM 2743 C CA . PHE A 1 347 ? -0.425 -4.687 7.677 1.00 96.62 347 PHE A CA 1
ATOM 2744 C C . PHE A 1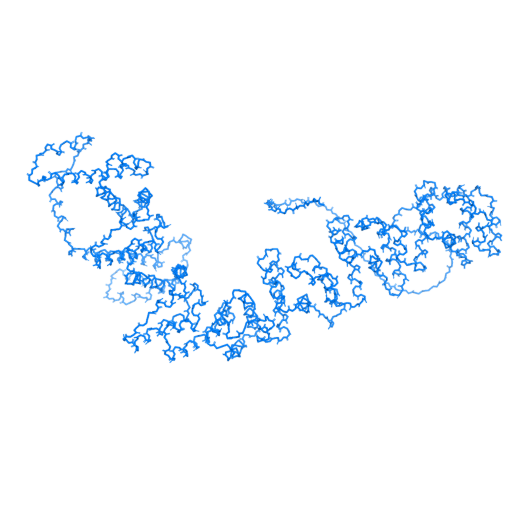 347 ? 0.020 -5.555 6.498 1.00 96.62 347 PHE A C 1
ATOM 2746 O O . PHE A 1 347 ? -0.203 -6.758 6.523 1.00 96.62 347 PHE A O 1
ATOM 2753 N N . GLN A 1 348 ? 0.689 -4.993 5.484 1.00 96.00 348 GLN A N 1
ATOM 2754 C CA . GLN A 1 348 ? 1.300 -5.807 4.433 1.00 96.00 348 GLN A CA 1
ATOM 2755 C C . GLN A 1 348 ? 2.470 -6.638 4.974 1.00 96.00 348 GLN A C 1
ATOM 2757 O O . GLN A 1 348 ? 2.594 -7.799 4.605 1.00 96.00 348 GLN A O 1
ATOM 2762 N N . ALA A 1 349 ? 3.315 -6.080 5.846 1.00 96.00 349 ALA A N 1
ATOM 2763 C CA . ALA A 1 349 ? 4.368 -6.853 6.504 1.00 96.00 349 ALA A CA 1
ATOM 2764 C C . ALA A 1 349 ? 3.771 -7.958 7.391 1.00 96.00 349 ALA A C 1
ATOM 2766 O O . ALA A 1 349 ? 4.190 -9.109 7.280 1.00 96.00 349 ALA A O 1
ATOM 2767 N N . ASP A 1 350 ? 2.739 -7.627 8.171 1.00 96.88 350 ASP A N 1
ATOM 2768 C CA . ASP A 1 350 ? 2.030 -8.584 9.022 1.00 96.88 350 ASP A CA 1
ATOM 2769 C C . ASP A 1 350 ? 1.374 -9.698 8.182 1.00 96.88 350 ASP A C 1
ATOM 2771 O O . ASP A 1 350 ? 1.414 -10.862 8.569 1.00 96.88 350 ASP A O 1
ATOM 2775 N N . GLN A 1 351 ? 0.814 -9.381 7.004 1.00 97.50 351 GLN A N 1
ATOM 2776 C CA . GLN A 1 351 ? 0.210 -10.369 6.095 1.00 97.50 351 GLN A CA 1
ATOM 2777 C C . GLN A 1 351 ? 1.257 -11.360 5.571 1.00 97.50 351 GLN A C 1
ATOM 2779 O O . GLN A 1 351 ? 1.028 -12.569 5.556 1.00 97.50 351 GLN A O 1
ATOM 2784 N N . LEU A 1 352 ? 2.434 -10.859 5.181 1.00 96.50 352 LEU A N 1
ATOM 2785 C CA . LEU A 1 352 ? 3.546 -11.708 4.751 1.00 96.50 352 LEU A CA 1
ATOM 2786 C C . LEU A 1 352 ? 4.036 -12.599 5.899 1.00 96.50 352 LEU A C 1
ATOM 2788 O O . LEU A 1 352 ? 4.306 -13.780 5.688 1.00 96.50 352 LEU A O 1
ATOM 2792 N N . GLU A 1 353 ? 4.143 -12.053 7.111 1.00 95.56 353 GLU A N 1
ATOM 2793 C CA . GLU A 1 353 ? 4.538 -12.811 8.297 1.00 95.56 353 GLU A CA 1
ATOM 2794 C C . GLU A 1 353 ? 3.506 -13.883 8.670 1.00 95.56 353 GLU A C 1
ATOM 2796 O O . GLU A 1 353 ? 3.887 -15.021 8.940 1.00 95.56 353 GLU A O 1
ATOM 2801 N N . MET A 1 354 ? 2.214 -13.563 8.598 1.00 96.31 354 MET A N 1
ATOM 2802 C CA . MET A 1 354 ? 1.112 -14.506 8.793 1.00 96.31 354 MET A CA 1
ATOM 2803 C C . MET A 1 354 ? 1.208 -15.691 7.819 1.00 96.31 354 MET A C 1
ATOM 2805 O O . MET A 1 354 ? 1.152 -16.847 8.247 1.00 96.31 354 MET A O 1
ATOM 2809 N N . TRP A 1 355 ? 1.418 -15.444 6.521 1.00 97.31 355 TRP A N 1
ATOM 2810 C CA . TRP A 1 355 ? 1.614 -16.519 5.536 1.00 97.31 355 TRP A CA 1
ATOM 2811 C C . TRP A 1 355 ? 2.887 -17.334 5.788 1.00 97.31 355 TRP A C 1
ATOM 2813 O O . TRP A 1 355 ? 2.896 -18.544 5.574 1.00 97.31 355 TRP A O 1
ATOM 2823 N N . LEU A 1 356 ? 3.974 -16.706 6.249 1.00 94.00 356 LEU A N 1
ATOM 2824 C CA . LEU A 1 356 ? 5.207 -17.419 6.607 1.00 94.00 356 LEU A CA 1
ATOM 2825 C C . LEU A 1 356 ? 5.002 -18.327 7.825 1.00 94.00 356 LEU A C 1
ATOM 2827 O O . LEU A 1 356 ? 5.421 -19.481 7.806 1.00 94.00 356 LEU A O 1
ATOM 2831 N N . ASN A 1 357 ? 4.360 -17.815 8.875 1.00 93.31 357 ASN A N 1
ATOM 2832 C CA . ASN A 1 357 ? 4.169 -18.530 10.137 1.00 93.31 357 ASN A CA 1
ATOM 2833 C C . ASN A 1 357 ? 3.145 -19.668 10.011 1.00 93.31 357 ASN A C 1
ATOM 2835 O O . ASN A 1 357 ? 3.261 -20.671 10.709 1.00 93.31 357 ASN A O 1
ATOM 2839 N N . SER A 1 358 ? 2.188 -19.546 9.088 1.00 92.75 358 SER A N 1
ATOM 2840 C CA . SER A 1 358 ? 1.254 -20.625 8.732 1.00 92.75 358 SER A CA 1
ATOM 2841 C C . SER A 1 358 ? 1.839 -21.657 7.758 1.00 92.75 358 SER A C 1
ATOM 2843 O O . SER A 1 358 ? 1.166 -22.630 7.429 1.00 92.75 358 SER A O 1
ATOM 2845 N N . GLY A 1 359 ? 3.092 -21.485 7.317 1.00 92.38 359 GLY A N 1
ATOM 2846 C CA . GLY A 1 359 ? 3.780 -22.445 6.454 1.00 92.38 359 GLY A CA 1
ATOM 2847 C C . GLY A 1 359 ? 3.252 -22.499 5.019 1.00 92.38 359 GLY A C 1
ATOM 2848 O O . GLY A 1 359 ? 3.453 -23.513 4.352 1.00 92.38 359 GLY A O 1
ATOM 2849 N N . GLN A 1 360 ? 2.589 -21.438 4.542 1.00 94.50 360 GLN A N 1
ATOM 2850 C CA . GLN A 1 360 ? 2.086 -21.375 3.169 1.00 94.50 360 GLN A CA 1
ATOM 2851 C C . GLN A 1 360 ? 3.237 -21.524 2.170 1.00 94.50 360 GLN A C 1
ATOM 2853 O O . GLN A 1 360 ? 4.325 -20.972 2.348 1.00 94.50 360 GLN A O 1
ATOM 2858 N N . SER A 1 361 ? 3.019 -22.276 1.094 1.00 92.44 361 SER A N 1
ATOM 2859 C CA . SER A 1 361 ? 3.973 -22.303 -0.010 1.00 92.44 361 SER A CA 1
ATOM 2860 C C . SER A 1 361 ? 3.763 -21.104 -0.937 1.00 92.44 361 SER A C 1
ATOM 2862 O O . SER A 1 361 ? 2.735 -20.423 -0.922 1.00 92.44 361 SER A O 1
ATOM 2864 N N . VAL A 1 362 ? 4.732 -20.864 -1.820 1.00 92.31 362 VAL A N 1
ATOM 2865 C CA . VAL A 1 362 ? 4.578 -19.877 -2.898 1.00 92.31 362 VAL A CA 1
ATOM 2866 C C . VAL A 1 362 ? 3.375 -20.206 -3.793 1.00 92.31 362 VAL A C 1
ATOM 2868 O O . VAL A 1 362 ? 2.717 -19.293 -4.288 1.00 92.31 362 VAL A O 1
ATOM 2871 N N . ASP A 1 363 ? 3.067 -21.491 -3.988 1.00 90.00 363 ASP A N 1
ATOM 2872 C CA . ASP A 1 363 ? 1.919 -21.939 -4.783 1.00 90.00 363 ASP A CA 1
ATOM 2873 C C . ASP A 1 363 ? 0.588 -21.648 -4.076 1.00 90.00 363 ASP A C 1
ATOM 2875 O O . ASP A 1 363 ? -0.382 -21.257 -4.726 1.00 90.00 363 ASP A O 1
ATOM 2879 N N . ASP A 1 364 ? 0.560 -21.774 -2.749 1.00 93.56 364 ASP A N 1
ATOM 2880 C CA . ASP A 1 364 ? -0.632 -21.499 -1.948 1.00 93.56 364 ASP A CA 1
ATOM 2881 C C . ASP A 1 364 ? -0.943 -20.006 -1.936 1.00 93.56 364 ASP A C 1
ATOM 2883 O O . ASP A 1 364 ? -2.056 -19.619 -2.280 1.00 93.56 364 ASP A O 1
ATOM 2887 N N . VAL A 1 365 ? 0.051 -19.146 -1.676 1.00 94.94 365 VAL A N 1
ATOM 2888 C CA . VAL A 1 365 ? -0.151 -17.685 -1.720 1.00 94.94 365 VAL A CA 1
ATOM 2889 C C . VAL A 1 365 ? -0.549 -17.211 -3.121 1.00 94.94 365 VAL A C 1
ATOM 2891 O O . VAL A 1 365 ? -1.348 -16.288 -3.250 1.00 94.94 365 VAL A O 1
ATOM 2894 N N . TYR A 1 366 ? -0.070 -17.864 -4.187 1.00 90.62 366 TYR A N 1
ATOM 2895 C CA . TYR A 1 366 ? -0.532 -17.569 -5.549 1.00 90.62 366 TYR A CA 1
ATOM 2896 C C . TYR A 1 366 ? -2.047 -17.787 -5.706 1.00 90.62 366 TYR A C 1
ATOM 2898 O O . TYR A 1 366 ? -2.723 -16.974 -6.336 1.00 90.62 366 TYR A O 1
ATOM 2906 N N . LYS A 1 367 ? -2.576 -18.877 -5.128 1.00 91.44 367 LYS A N 1
ATOM 2907 C CA . LYS A 1 367 ? -4.010 -19.211 -5.145 1.00 91.44 367 LYS A CA 1
ATOM 2908 C C . LYS A 1 367 ? -4.817 -18.313 -4.210 1.00 91.44 367 LYS A C 1
ATOM 2910 O O . LYS A 1 367 ? -5.876 -17.853 -4.615 1.00 91.44 367 LYS A O 1
ATOM 2915 N N . LEU A 1 368 ? -4.311 -18.034 -3.006 1.00 94.81 368 LEU A N 1
ATOM 2916 C CA . LEU A 1 368 ? -4.952 -17.137 -2.033 1.00 94.81 368 LEU A CA 1
ATOM 2917 C C . LEU A 1 368 ? -5.131 -15.721 -2.594 1.00 94.81 368 LEU A C 1
ATOM 2919 O O . LEU A 1 368 ? -6.140 -15.076 -2.339 1.00 94.81 368 LEU A O 1
ATOM 2923 N N . LEU A 1 369 ? -4.174 -15.257 -3.401 1.00 92.50 369 LEU A N 1
ATOM 2924 C CA . LEU A 1 369 ? -4.247 -13.972 -4.099 1.00 92.50 369 LEU A CA 1
ATOM 2925 C C . LEU A 1 369 ? -5.062 -14.011 -5.398 1.00 92.50 369 LEU A C 1
ATOM 2927 O O . LEU A 1 369 ? -5.136 -12.987 -6.078 1.00 92.50 369 LEU A O 1
ATOM 2931 N N . ASN A 1 370 ? -5.624 -15.172 -5.755 1.00 89.50 370 ASN A N 1
ATOM 2932 C CA . ASN A 1 370 ? -6.433 -15.384 -6.953 1.00 89.50 370 ASN A CA 1
ATOM 2933 C C . ASN A 1 370 ? -5.762 -14.841 -8.230 1.00 89.50 370 ASN A C 1
ATOM 2935 O O . ASN A 1 370 ? -6.372 -14.163 -9.061 1.00 89.50 370 ASN A O 1
ATOM 2939 N N . LEU A 1 371 ? -4.451 -15.077 -8.360 1.00 85.62 371 LEU A N 1
ATOM 2940 C CA . LEU A 1 371 ? -3.693 -14.599 -9.513 1.00 85.62 371 LEU A CA 1
ATOM 2941 C C . LEU A 1 371 ? -4.117 -15.349 -10.794 1.00 85.62 371 LEU A C 1
ATOM 2943 O O . LEU A 1 371 ? -4.490 -16.522 -10.710 1.00 85.62 371 LEU A O 1
ATOM 2947 N N . PRO A 1 372 ? -4.061 -14.697 -11.979 1.00 74.94 372 PRO A N 1
ATOM 2948 C CA . PRO A 1 372 ? -4.551 -15.261 -13.239 1.00 74.94 372 PRO A CA 1
ATOM 2949 C C . PRO A 1 372 ? -4.011 -16.644 -13.580 1.00 74.94 372 PRO A C 1
ATOM 2951 O O . PRO A 1 372 ? -2.979 -17.083 -13.080 1.00 74.94 372 PRO A O 1
ATOM 2954 N N . SER A 1 373 ? -4.685 -17.303 -14.524 1.00 66.44 373 SER A N 1
ATOM 2955 C CA . SER A 1 373 ? -4.224 -18.569 -15.088 1.00 66.44 373 SER A CA 1
ATOM 2956 C C . SER A 1 373 ? -2.743 -18.481 -15.483 1.00 66.44 373 SER A C 1
ATOM 2958 O O . SER A 1 373 ? -2.279 -17.518 -16.092 1.00 66.44 373 SER A O 1
ATOM 2960 N N . ARG A 1 374 ? -1.984 -19.524 -15.137 1.00 68.50 374 ARG A N 1
ATOM 2961 C CA . ARG A 1 374 ? -0.517 -19.567 -15.277 1.00 68.50 374 ARG A CA 1
ATOM 2962 C C . ARG A 1 374 ? -0.047 -19.532 -16.738 1.00 68.50 374 ARG A C 1
ATOM 2964 O O . ARG A 1 374 ? 1.126 -19.273 -16.996 1.00 68.50 374 ARG A O 1
ATOM 2971 N N . LYS A 1 375 ? -0.968 -19.781 -17.679 1.00 60.03 375 LYS A N 1
ATOM 2972 C CA . LYS A 1 375 ? -0.778 -19.639 -19.131 1.00 60.03 375 LYS A CA 1
ATOM 2973 C C . LYS A 1 375 ? -1.032 -18.205 -19.613 1.00 60.03 375 LYS A C 1
ATOM 2975 O O . LYS A 1 375 ? -0.408 -17.781 -20.579 1.00 60.03 375 LYS A O 1
ATOM 2980 N N . ASP A 1 376 ? -1.867 -17.457 -18.893 1.00 57.28 376 ASP A N 1
ATOM 2981 C CA . ASP A 1 376 ? -2.334 -16.108 -19.224 1.00 57.28 376 ASP A CA 1
ATOM 2982 C C . ASP A 1 376 ? -1.640 -15.034 -18.375 1.00 57.28 376 ASP A C 1
ATOM 2984 O O . ASP A 1 376 ? -2.213 -13.975 -18.118 1.00 57.28 376 ASP A O 1
ATOM 2988 N N . LEU A 1 377 ? -0.388 -15.260 -17.947 1.00 62.62 377 LEU A N 1
ATOM 2989 C CA . LEU A 1 377 ? 0.432 -14.261 -17.237 1.00 62.62 377 LEU A CA 1
ATOM 2990 C C . LEU A 1 377 ? 0.820 -13.058 -18.138 1.00 62.62 377 LEU A C 1
ATOM 2992 O O . LEU A 1 377 ? 1.869 -12.438 -17.986 1.00 62.62 377 LEU A O 1
ATOM 2996 N N . LEU A 1 378 ? -0.029 -12.721 -19.108 1.00 55.47 378 LEU A N 1
ATOM 2997 C CA . LEU A 1 378 ? 0.032 -11.557 -19.970 1.00 55.47 378 LEU A CA 1
ATOM 2998 C C . LEU A 1 378 ? -0.554 -10.380 -19.183 1.00 55.47 378 LEU A C 1
ATOM 3000 O O . LEU A 1 378 ? -1.754 -10.137 -19.150 1.00 55.47 378 LEU A O 1
ATOM 3004 N N . ILE A 1 379 ? 0.348 -9.726 -18.457 1.00 54.00 379 ILE A N 1
ATOM 3005 C CA . ILE A 1 379 ? 0.169 -8.615 -17.517 1.00 54.00 379 ILE A CA 1
ATOM 3006 C C . ILE A 1 379 ? -1.003 -7.684 -17.895 1.00 54.00 379 ILE A C 1
ATOM 3008 O O . ILE A 1 379 ? -0.846 -6.729 -18.652 1.00 54.00 379 ILE A O 1
ATOM 3012 N N . HIS A 1 380 ? -2.168 -7.900 -17.281 1.00 48.62 380 HIS A N 1
ATOM 3013 C CA . HIS A 1 380 ? -3.180 -6.858 -17.119 1.00 48.62 380 HIS A CA 1
ATOM 3014 C C . HIS A 1 380 ? -2.828 -6.020 -15.880 1.00 48.62 380 HIS A C 1
ATOM 3016 O O . HIS A 1 380 ? -2.551 -6.562 -14.808 1.00 48.62 380 HIS A O 1
ATOM 3022 N N . PHE A 1 381 ? -2.841 -4.691 -16.017 1.00 44.12 381 PHE A N 1
ATOM 3023 C CA . PHE A 1 381 ? -2.337 -3.730 -15.021 1.00 44.12 381 PHE A CA 1
ATOM 3024 C C . PHE A 1 381 ? -2.890 -3.909 -13.591 1.00 44.12 381 PHE A C 1
ATOM 3026 O O . PHE A 1 381 ? -2.169 -3.641 -12.630 1.00 44.12 381 PHE A O 1
ATOM 3033 N N . GLY A 1 382 ? -4.124 -4.402 -13.421 1.00 45.72 382 GLY A N 1
ATOM 3034 C CA . GLY A 1 382 ? -4.706 -4.681 -12.099 1.00 45.72 382 GLY A CA 1
ATOM 3035 C C . GLY A 1 382 ? -4.033 -5.842 -11.351 1.00 45.72 382 GLY A C 1
ATOM 3036 O O . GLY A 1 382 ? -3.837 -5.765 -10.139 1.00 45.72 382 GLY A O 1
ATOM 3037 N N . ASN A 1 383 ? -3.582 -6.870 -12.075 1.00 61.09 383 ASN A N 1
ATOM 3038 C CA . ASN A 1 383 ? -2.958 -8.069 -11.504 1.00 61.09 383 ASN A CA 1
ATOM 3039 C C . ASN A 1 383 ? -1.469 -7.873 -11.200 1.00 61.09 383 ASN A C 1
ATOM 3041 O O . ASN A 1 383 ? -0.906 -8.609 -10.393 1.00 61.09 383 ASN A O 1
ATOM 3045 N N . LEU A 1 384 ? -0.829 -6.850 -11.782 1.00 72.69 384 LEU A N 1
ATOM 3046 C CA . LEU A 1 384 ? 0.587 -6.564 -11.544 1.00 72.69 384 LEU A CA 1
ATOM 3047 C C . LEU A 1 384 ? 0.871 -6.240 -10.071 1.00 72.69 384 LEU A C 1
ATOM 3049 O O . LEU A 1 384 ? 1.915 -6.615 -9.542 1.00 72.69 384 LEU A O 1
ATOM 3053 N N . LYS A 1 385 ? -0.048 -5.550 -9.384 1.00 84.75 385 LYS A N 1
ATOM 3054 C CA . LYS A 1 385 ? 0.179 -5.161 -7.987 1.00 84.75 385 LYS A CA 1
ATOM 3055 C C . LYS A 1 385 ? 0.105 -6.358 -7.035 1.00 84.75 385 LYS A C 1
ATOM 3057 O O . LYS A 1 385 ? 0.975 -6.486 -6.179 1.00 84.75 385 LYS A O 1
ATOM 3062 N N . LEU A 1 386 ? -0.867 -7.256 -7.218 1.00 89.25 386 LEU A N 1
ATOM 3063 C CA . LEU A 1 386 ? -0.946 -8.501 -6.443 1.00 89.25 386 LEU A CA 1
ATOM 3064 C C . LEU A 1 386 ? 0.182 -9.471 -6.810 1.00 89.25 386 LEU A C 1
ATOM 3066 O O . LEU A 1 386 ? 0.760 -10.093 -5.925 1.00 89.25 386 LEU A O 1
ATOM 3070 N N . PHE A 1 387 ? 0.573 -9.523 -8.085 1.00 88.25 387 PHE A N 1
AT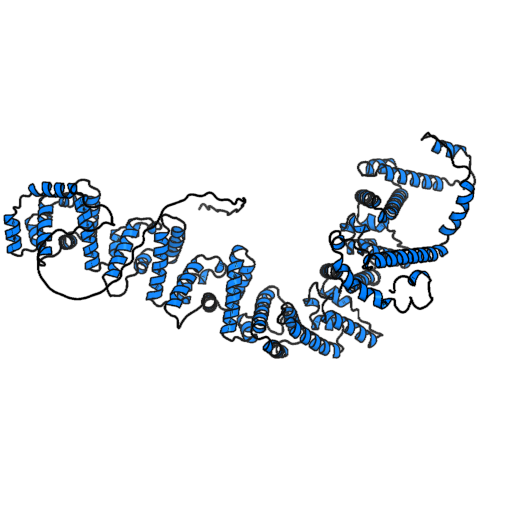OM 3071 C CA . PHE A 1 387 ? 1.764 -10.251 -8.517 1.00 88.25 387 PHE A CA 1
ATOM 3072 C C . PHE A 1 387 ? 3.021 -9.748 -7.793 1.00 88.25 387 PHE A C 1
ATOM 3074 O O . PHE A 1 387 ? 3.795 -10.545 -7.273 1.00 88.25 387 PHE A O 1
ATOM 3081 N N . ASN A 1 388 ? 3.200 -8.431 -7.662 1.00 89.31 388 ASN A N 1
ATOM 3082 C CA . ASN A 1 388 ? 4.315 -7.874 -6.896 1.00 89.31 388 ASN A CA 1
ATOM 3083 C C . ASN A 1 388 ? 4.236 -8.242 -5.406 1.00 89.31 388 ASN A C 1
ATOM 3085 O O . ASN A 1 388 ? 5.276 -8.495 -4.798 1.00 89.31 388 ASN A O 1
ATOM 3089 N N . THR A 1 389 ? 3.038 -8.308 -4.812 1.00 93.25 389 THR A N 1
ATOM 3090 C CA . THR A 1 389 ? 2.857 -8.817 -3.439 1.00 93.25 389 THR A CA 1
ATOM 3091 C C . THR A 1 389 ? 3.311 -10.274 -3.336 1.00 93.25 389 THR A C 1
ATOM 3093 O O . THR A 1 389 ? 4.082 -10.606 -2.440 1.00 93.25 389 THR A O 1
ATOM 3096 N N . TRP A 1 390 ? 2.928 -11.120 -4.292 1.00 94.12 390 TRP A N 1
ATOM 3097 C CA . TRP A 1 390 ? 3.354 -12.519 -4.357 1.00 94.12 390 TRP A CA 1
ATOM 3098 C C . TRP A 1 390 ? 4.876 -12.681 -4.508 1.00 94.12 390 TRP A C 1
ATOM 3100 O O . TRP A 1 390 ? 5.493 -13.434 -3.758 1.00 94.12 390 TRP A O 1
ATOM 3110 N N . VAL A 1 391 ? 5.527 -11.913 -5.389 1.00 93.75 391 VAL A N 1
ATOM 3111 C CA . VAL A 1 391 ? 7.000 -11.930 -5.507 1.00 93.75 391 VAL A CA 1
ATOM 3112 C C . VAL A 1 391 ? 7.667 -11.373 -4.240 1.00 93.75 391 VAL A C 1
ATOM 3114 O O . VAL A 1 391 ? 8.717 -11.857 -3.821 1.00 93.75 391 VAL A O 1
ATOM 3117 N N . THR A 1 392 ? 7.046 -10.402 -3.564 1.00 95.19 392 THR A N 1
ATOM 3118 C CA . THR A 1 392 ? 7.531 -9.912 -2.261 1.00 95.19 392 THR A CA 1
ATOM 3119 C C . THR A 1 392 ? 7.457 -11.008 -1.194 1.00 95.19 392 THR A C 1
ATOM 3121 O O . THR A 1 392 ? 8.363 -11.119 -0.368 1.00 95.19 392 THR A O 1
ATOM 3124 N N . TYR A 1 393 ? 6.431 -11.860 -1.231 1.00 96.00 393 TYR A N 1
ATOM 3125 C CA . TYR A 1 393 ? 6.350 -13.041 -0.375 1.00 96.00 393 TYR A CA 1
ATOM 3126 C C . TYR A 1 393 ? 7.452 -14.062 -0.686 1.00 96.00 393 TYR A C 1
ATOM 3128 O O . TYR A 1 393 ? 8.116 -14.541 0.234 1.00 96.00 393 TYR A O 1
ATOM 3136 N N . MET A 1 394 ? 7.744 -14.313 -1.967 1.00 94.88 394 MET A N 1
ATOM 3137 C CA . MET A 1 394 ? 8.900 -15.132 -2.362 1.00 94.88 394 MET A CA 1
ATOM 3138 C C . MET A 1 394 ? 10.215 -14.568 -1.810 1.00 94.88 394 MET A C 1
ATOM 3140 O O . MET A 1 394 ? 11.044 -15.317 -1.292 1.00 94.88 394 MET A O 1
ATOM 3144 N N . ASN A 1 395 ? 10.400 -13.244 -1.863 1.00 95.69 395 ASN A N 1
ATOM 3145 C CA . ASN A 1 395 ? 11.543 -12.579 -1.236 1.00 95.69 395 ASN A CA 1
ATOM 3146 C C . ASN A 1 395 ? 11.565 -12.805 0.283 1.00 95.69 395 ASN A C 1
ATOM 3148 O O . ASN A 1 395 ? 12.624 -13.072 0.839 1.00 95.69 395 ASN A O 1
ATOM 3152 N N . ALA A 1 396 ? 10.418 -12.724 0.959 1.00 95.00 396 ALA A N 1
ATOM 3153 C CA . ALA A 1 396 ? 10.336 -12.931 2.402 1.00 95.00 396 ALA A CA 1
ATOM 3154 C C . ALA A 1 396 ? 10.731 -14.367 2.806 1.00 95.00 396 ALA A C 1
ATOM 3156 O O . ALA A 1 396 ? 11.490 -14.543 3.760 1.00 95.00 396 ALA A O 1
ATOM 3157 N N . ILE A 1 397 ? 10.313 -15.378 2.031 1.00 93.25 397 ILE A N 1
ATOM 3158 C CA . ILE A 1 397 ? 10.805 -16.761 2.169 1.00 93.25 397 ILE A CA 1
ATOM 3159 C C . ILE A 1 397 ? 12.317 -16.811 1.940 1.00 93.25 397 ILE A C 1
ATOM 3161 O O . ILE A 1 397 ? 13.039 -17.400 2.736 1.00 93.25 397 ILE A O 1
ATOM 3165 N N . SER A 1 398 ? 12.800 -16.169 0.876 1.00 92.69 398 SER A N 1
ATOM 3166 C CA . SER A 1 398 ? 14.215 -16.187 0.485 1.00 92.69 398 SER A CA 1
ATOM 3167 C C . SER A 1 398 ? 15.129 -15.549 1.532 1.00 92.69 398 SER A C 1
ATOM 3169 O O . SER A 1 398 ? 16.241 -16.018 1.741 1.00 92.69 398 SER A O 1
ATOM 3171 N N . VAL A 1 399 ? 14.660 -14.504 2.218 1.00 93.50 399 VAL A N 1
ATOM 3172 C CA . VAL A 1 399 ? 15.385 -13.858 3.320 1.00 93.50 399 VAL A CA 1
ATOM 3173 C C . VAL A 1 399 ? 15.441 -14.758 4.557 1.00 93.50 399 VAL A C 1
ATOM 3175 O O . VAL A 1 399 ? 16.487 -14.819 5.199 1.00 93.50 399 VAL A O 1
ATOM 3178 N N . LYS A 1 400 ? 14.353 -15.469 4.893 1.00 90.31 400 LYS A N 1
ATOM 3179 C CA . LYS A 1 400 ? 14.336 -16.398 6.039 1.00 90.31 400 LYS A CA 1
ATOM 3180 C C . LYS A 1 400 ? 15.089 -17.707 5.758 1.00 90.31 400 LYS A C 1
ATOM 3182 O O . LYS A 1 400 ? 15.697 -18.259 6.669 1.00 90.31 400 LYS A O 1
ATOM 3187 N N . ASN A 1 401 ? 15.058 -18.187 4.514 1.00 90.12 401 ASN A N 1
ATOM 3188 C CA . ASN A 1 401 ? 15.573 -19.492 4.096 1.00 90.12 401 ASN A CA 1
ATOM 3189 C C . ASN A 1 401 ? 16.308 -19.410 2.740 1.00 90.12 401 ASN A C 1
ATOM 3191 O O . ASN A 1 401 ? 15.794 -19.908 1.726 1.00 90.12 401 ASN A O 1
ATOM 3195 N N . PRO A 1 402 ? 17.508 -18.799 2.682 1.00 90.25 402 PRO A N 1
ATOM 3196 C CA . PRO A 1 402 ? 18.255 -18.630 1.433 1.00 90.25 402 PRO A CA 1
ATOM 3197 C C . PRO A 1 402 ? 18.574 -19.948 0.707 1.00 90.25 402 PRO A C 1
ATOM 3199 O O . PRO A 1 402 ? 18.663 -19.993 -0.520 1.00 90.25 402 PRO A O 1
ATOM 3202 N N . GLU A 1 403 ? 18.705 -21.051 1.443 1.00 89.38 403 GLU A N 1
ATOM 3203 C CA . GLU A 1 403 ? 18.954 -22.393 0.912 1.00 89.38 403 GLU A CA 1
ATOM 3204 C C . GLU A 1 403 ? 17.786 -22.946 0.078 1.00 89.38 403 GLU A C 1
ATOM 3206 O O . GLU A 1 403 ? 17.992 -23.779 -0.807 1.00 89.38 403 GLU A O 1
ATOM 3211 N N . LYS A 1 404 ? 16.559 -22.458 0.308 1.00 86.56 404 LYS A N 1
ATOM 3212 C CA . LYS A 1 404 ? 15.350 -22.929 -0.386 1.00 86.56 404 LYS A CA 1
ATOM 3213 C C . LYS A 1 404 ? 15.099 -22.233 -1.722 1.00 86.56 404 LYS A C 1
ATOM 3215 O O . LYS A 1 404 ? 14.235 -22.688 -2.469 1.00 86.56 404 LYS A O 1
ATOM 3220 N N . ILE A 1 405 ? 15.846 -21.181 -2.066 1.00 91.25 405 ILE A N 1
ATOM 3221 C CA . ILE A 1 405 ? 15.588 -20.356 -3.261 1.00 91.25 405 ILE A CA 1
ATOM 3222 C C . ILE A 1 405 ? 15.613 -21.195 -4.547 1.00 91.25 405 ILE A C 1
ATOM 3224 O O . ILE A 1 405 ? 14.686 -21.139 -5.356 1.00 91.25 405 ILE A O 1
ATOM 3228 N N . SER A 1 406 ? 16.647 -22.021 -4.728 1.00 88.25 406 SER A N 1
ATOM 3229 C CA . SER A 1 406 ? 16.783 -22.874 -5.917 1.00 88.25 406 SER A CA 1
ATOM 3230 C C . SER A 1 406 ? 15.662 -23.912 -6.016 1.00 88.25 406 SER A C 1
ATOM 3232 O O . SER A 1 406 ? 15.131 -24.145 -7.103 1.00 88.25 406 SER A O 1
ATOM 3234 N N . ALA A 1 407 ? 15.274 -24.515 -4.886 1.00 90.25 407 ALA A N 1
ATOM 3235 C CA . ALA A 1 407 ? 14.172 -25.473 -4.829 1.00 90.25 407 ALA A CA 1
ATOM 3236 C C . ALA A 1 407 ? 12.835 -24.793 -5.160 1.00 90.25 407 ALA A C 1
ATOM 3238 O O . ALA A 1 407 ? 12.080 -25.300 -5.983 1.00 90.25 407 ALA A O 1
ATOM 3239 N N . MET A 1 408 ? 12.591 -23.601 -4.607 1.00 92.69 408 MET A N 1
ATOM 3240 C CA . MET A 1 408 ? 11.408 -22.783 -4.881 1.00 92.69 408 MET A CA 1
ATOM 3241 C C . MET A 1 408 ? 11.258 -22.494 -6.380 1.00 92.69 408 MET A C 1
ATOM 3243 O O . MET A 1 408 ? 10.205 -22.768 -6.953 1.00 92.69 408 MET A O 1
ATOM 3247 N N . PHE A 1 409 ? 12.310 -22.014 -7.051 1.00 91.75 409 PHE A N 1
ATOM 3248 C CA . PHE A 1 409 ? 12.253 -21.791 -8.499 1.00 91.75 409 PHE A CA 1
ATOM 3249 C C . PHE A 1 409 ? 12.098 -23.087 -9.304 1.00 91.75 409 PHE A C 1
ATOM 3251 O O . PHE A 1 409 ? 11.407 -23.090 -10.324 1.00 91.75 409 PHE A O 1
ATOM 3258 N N . SER A 1 410 ? 12.696 -24.188 -8.844 1.00 87.56 410 SER A N 1
ATOM 3259 C CA . SER A 1 410 ? 12.561 -25.498 -9.490 1.00 87.56 410 SER A CA 1
ATOM 3260 C C . SER A 1 410 ? 11.125 -26.021 -9.425 1.00 87.56 410 SER A C 1
ATOM 3262 O O . SER A 1 410 ? 10.645 -26.568 -10.411 1.00 87.56 410 SER A O 1
ATOM 3264 N N . THR A 1 411 ? 10.406 -25.787 -8.324 1.00 88.38 411 THR A N 1
ATOM 3265 C CA . THR A 1 411 ? 8.983 -26.143 -8.186 1.00 88.38 411 THR A CA 1
ATOM 3266 C C . THR A 1 411 ? 8.076 -25.281 -9.071 1.00 88.38 411 THR A C 1
ATOM 3268 O O . THR A 1 411 ? 7.061 -25.757 -9.579 1.00 88.38 411 THR A O 1
ATOM 3271 N N . LEU A 1 412 ? 8.441 -24.016 -9.307 1.00 87.44 412 LEU A N 1
ATOM 3272 C CA . LEU A 1 412 ? 7.683 -23.108 -10.178 1.00 87.44 412 LEU A CA 1
ATOM 3273 C C . LEU A 1 412 ? 7.905 -23.391 -11.674 1.00 87.44 412 LEU A C 1
ATOM 3275 O O . LEU A 1 412 ? 7.005 -23.174 -12.482 1.00 87.44 412 LEU A O 1
ATOM 3279 N N . ALA A 1 413 ? 9.077 -23.895 -12.062 1.00 85.00 413 ALA A N 1
ATOM 3280 C CA . ALA A 1 413 ? 9.465 -24.039 -13.466 1.00 85.00 413 ALA A CA 1
ATOM 3281 C C . ALA A 1 413 ? 8.581 -24.973 -14.333 1.00 85.00 413 ALA A C 1
ATOM 3283 O O . ALA A 1 413 ? 8.399 -24.653 -15.506 1.00 85.00 413 ALA A O 1
ATOM 3284 N N . PRO A 1 414 ? 8.035 -26.108 -13.846 1.00 84.19 414 PRO A N 1
ATOM 3285 C CA . PRO A 1 414 ? 7.110 -26.941 -14.627 1.00 84.19 414 PRO A CA 1
ATOM 3286 C C . PRO A 1 414 ? 5.749 -26.272 -14.828 1.00 84.19 414 PRO A C 1
ATOM 3288 O O . PRO A 1 414 ? 5.066 -26.485 -15.833 1.00 84.19 414 PRO A O 1
ATOM 3291 N N . THR A 1 415 ? 5.374 -25.476 -13.833 1.00 81.44 415 THR A N 1
ATOM 3292 C CA . THR A 1 415 ? 4.093 -24.803 -13.702 1.00 81.44 415 THR A CA 1
ATOM 3293 C C . THR A 1 415 ? 4.005 -23.573 -14.611 1.00 81.44 415 THR A C 1
ATOM 3295 O O . THR A 1 415 ? 3.000 -23.370 -15.291 1.00 81.44 415 THR A O 1
ATOM 3298 N N . PHE A 1 416 ? 5.058 -22.756 -14.619 1.00 84.81 416 PHE A N 1
ATOM 3299 C CA . PHE A 1 416 ? 5.195 -21.570 -15.454 1.00 84.81 416 PHE A CA 1
ATOM 3300 C C . PHE A 1 416 ? 6.208 -21.895 -16.551 1.00 84.81 416 PHE A C 1
ATOM 3302 O O . PHE A 1 416 ? 7.398 -22.038 -16.280 1.00 84.81 416 PHE A O 1
ATOM 3309 N N . ARG A 1 417 ? 5.746 -22.065 -17.791 1.00 79.75 417 ARG A N 1
ATOM 3310 C CA . ARG A 1 417 ? 6.627 -22.375 -18.928 1.00 79.75 417 ARG A CA 1
ATOM 3311 C C . ARG A 1 417 ? 7.131 -21.094 -19.575 1.00 79.75 417 ARG A C 1
ATOM 3313 O O . ARG A 1 417 ? 6.448 -20.080 -19.519 1.00 79.75 417 ARG A O 1
ATOM 3320 N N . ASP A 1 418 ? 8.312 -21.161 -20.181 1.00 84.06 418 ASP A N 1
ATOM 3321 C CA . ASP A 1 418 ? 8.843 -20.137 -21.084 1.00 84.06 418 ASP A CA 1
ATOM 3322 C C . ASP A 1 418 ? 8.720 -18.702 -20.537 1.00 84.06 418 ASP A C 1
ATOM 3324 O O . ASP A 1 418 ? 9.299 -18.383 -19.495 1.00 84.06 418 ASP A O 1
ATOM 3328 N N . ARG A 1 419 ? 7.952 -17.843 -21.218 1.00 87.69 419 ARG A N 1
ATOM 3329 C CA . ARG A 1 419 ? 7.857 -16.407 -20.935 1.00 87.69 419 ARG A CA 1
ATOM 3330 C C . ARG A 1 419 ? 7.330 -16.074 -19.530 1.00 87.69 419 ARG A C 1
ATOM 3332 O O . ARG A 1 419 ? 8.022 -15.316 -18.850 1.00 87.69 419 ARG A O 1
ATOM 3339 N N . PRO A 1 420 ? 6.203 -16.633 -19.035 1.00 87.50 420 PRO A N 1
ATOM 3340 C CA . PRO A 1 420 ? 5.781 -16.457 -17.643 1.00 87.50 420 PRO A CA 1
ATOM 3341 C C . PRO A 1 420 ? 6.890 -16.703 -16.614 1.00 87.50 420 PRO A C 1
ATOM 3343 O O . PRO A 1 420 ? 7.071 -15.903 -15.700 1.00 87.50 420 PRO A O 1
ATOM 3346 N N . MET A 1 421 ? 7.692 -17.760 -16.778 1.00 89.81 421 MET A N 1
ATOM 3347 C CA . MET A 1 421 ? 8.805 -18.016 -15.858 1.00 89.81 421 MET A CA 1
ATOM 3348 C C . MET A 1 421 ? 9.876 -16.931 -15.940 1.00 89.81 421 MET A C 1
ATOM 3350 O O . MET A 1 421 ? 10.406 -16.508 -14.916 1.00 89.81 421 MET A O 1
ATOM 3354 N N . MET A 1 422 ? 10.194 -16.466 -17.149 1.00 91.19 422 MET A N 1
ATOM 3355 C CA . MET A 1 422 ? 11.183 -15.406 -17.350 1.00 91.19 422 MET A CA 1
ATOM 3356 C C . MET A 1 422 ? 10.734 -14.088 -16.704 1.00 91.19 422 MET A C 1
ATOM 3358 O O . MET A 1 422 ? 11.557 -13.398 -16.109 1.00 91.19 422 MET A O 1
ATOM 3362 N N . GLN A 1 423 ? 9.432 -13.786 -16.714 1.00 88.94 423 GLN A N 1
ATOM 3363 C CA . GLN A 1 423 ? 8.854 -12.625 -16.025 1.00 88.94 423 GLN A CA 1
ATOM 3364 C C . GLN A 1 423 ? 8.931 -12.740 -14.497 1.00 88.94 423 GLN A C 1
ATOM 3366 O O . GLN A 1 423 ? 9.242 -11.760 -13.820 1.00 88.94 423 GLN A O 1
ATOM 3371 N N . ILE A 1 424 ? 8.686 -13.933 -13.948 1.00 90.44 424 ILE A N 1
ATOM 3372 C CA . ILE A 1 424 ? 8.829 -14.202 -12.508 1.00 90.44 424 ILE A CA 1
ATOM 3373 C C . ILE A 1 424 ? 10.282 -14.005 -12.075 1.00 90.44 424 ILE A C 1
ATOM 3375 O O . ILE A 1 424 ? 10.542 -13.339 -11.074 1.00 90.44 424 ILE A O 1
ATOM 3379 N N . LEU A 1 425 ? 11.233 -14.534 -12.850 1.00 92.62 425 LEU A N 1
ATOM 3380 C CA . LEU A 1 425 ? 12.662 -14.379 -12.577 1.00 92.62 425 LEU A CA 1
ATOM 3381 C C . LEU A 1 425 ? 13.110 -12.918 -12.694 1.00 92.62 425 LEU A C 1
ATOM 3383 O O . LEU A 1 425 ? 13.880 -12.455 -11.859 1.00 92.62 425 LEU A O 1
ATOM 3387 N N . GLU A 1 426 ? 12.575 -12.169 -13.657 1.00 90.94 426 GLU A N 1
ATOM 3388 C CA . GLU A 1 426 ? 12.861 -10.740 -13.794 1.00 90.94 426 GLU A CA 1
ATOM 3389 C C . GLU A 1 426 ? 12.316 -9.918 -12.618 1.00 90.94 426 GLU A C 1
ATOM 3391 O O . GLU A 1 426 ? 12.982 -9.018 -12.108 1.00 90.94 426 GLU A O 1
ATOM 3396 N N . ALA A 1 427 ? 11.122 -10.245 -12.123 1.00 91.69 427 ALA A N 1
ATOM 3397 C CA . ALA A 1 427 ? 10.602 -9.627 -10.910 1.00 91.69 427 ALA A CA 1
ATOM 3398 C C . ALA A 1 427 ? 11.443 -10.001 -9.677 1.00 91.69 427 ALA A C 1
ATOM 3400 O O . ALA A 1 427 ? 11.716 -9.140 -8.841 1.00 91.69 427 ALA A O 1
ATOM 3401 N N . ALA A 1 428 ? 11.898 -11.254 -9.587 1.00 93.56 428 ALA A N 1
ATOM 3402 C CA . ALA A 1 428 ? 12.757 -11.729 -8.508 1.00 93.56 428 ALA A CA 1
ATOM 3403 C C . ALA A 1 428 ? 14.155 -11.080 -8.524 1.00 93.56 428 ALA A C 1
ATOM 3405 O O . ALA A 1 428 ? 14.695 -10.804 -7.455 1.00 93.56 428 ALA A O 1
ATOM 3406 N N . ASN A 1 429 ? 14.706 -10.755 -9.701 1.00 91.62 429 ASN A N 1
ATOM 3407 C CA . ASN A 1 429 ? 15.987 -10.046 -9.849 1.00 91.62 429 ASN A CA 1
ATOM 3408 C C . ASN A 1 429 ? 16.004 -8.671 -9.166 1.00 91.62 429 ASN A C 1
ATOM 3410 O O . ASN A 1 429 ? 17.065 -8.171 -8.810 1.00 91.62 429 ASN A O 1
ATOM 3414 N N . LYS A 1 430 ? 14.836 -8.060 -8.935 1.00 91.06 430 LYS A N 1
ATOM 3415 C CA . LYS A 1 430 ? 14.726 -6.777 -8.220 1.00 91.06 430 LYS A CA 1
ATOM 3416 C C . LYS A 1 430 ? 14.994 -6.905 -6.717 1.00 91.06 430 LYS A C 1
ATOM 3418 O O . LYS A 1 430 ? 15.079 -5.888 -6.030 1.00 91.06 430 LYS A O 1
ATOM 3423 N N . PHE A 1 431 ? 15.109 -8.129 -6.203 1.00 94.25 431 PHE A N 1
ATOM 3424 C CA . PHE A 1 431 ? 15.367 -8.418 -4.800 1.00 94.25 431 PHE A CA 1
ATOM 3425 C C . PHE A 1 431 ? 16.779 -8.996 -4.621 1.00 94.25 431 PHE A C 1
ATOM 3427 O O . PHE A 1 431 ? 17.047 -10.090 -5.124 1.00 94.25 431 PHE A O 1
ATOM 3434 N N . PRO A 1 432 ? 17.660 -8.346 -3.833 1.00 95.12 432 PRO A N 1
ATOM 3435 C CA . PRO A 1 432 ? 19.038 -8.810 -3.635 1.00 95.12 432 PRO A CA 1
ATOM 3436 C C . PRO A 1 432 ? 19.156 -10.247 -3.106 1.00 95.12 432 PRO A C 1
ATOM 3438 O O . PRO A 1 432 ? 20.111 -10.952 -3.423 1.00 95.12 432 PRO A O 1
ATOM 3441 N N . SER A 1 433 ? 18.177 -10.704 -2.315 1.00 94.88 433 SER A N 1
ATOM 3442 C CA . SER A 1 433 ? 18.150 -12.067 -1.764 1.00 94.88 433 SER A CA 1
ATOM 3443 C C . SER A 1 433 ? 18.022 -13.143 -2.851 1.00 94.88 433 SER A C 1
ATOM 3445 O O . SER A 1 433 ? 18.566 -14.233 -2.699 1.00 94.88 433 SER A O 1
ATOM 3447 N N . MET A 1 434 ? 17.329 -12.839 -3.954 1.00 95.69 434 MET A N 1
ATOM 3448 C CA . MET A 1 434 ? 17.013 -13.780 -5.030 1.00 95.69 434 MET A CA 1
ATOM 3449 C C . MET A 1 434 ? 17.829 -13.534 -6.301 1.00 95.69 434 MET A C 1
ATOM 3451 O O . MET A 1 434 ? 17.952 -14.454 -7.107 1.00 95.69 434 MET A O 1
ATOM 3455 N N . GLU A 1 435 ? 18.406 -12.340 -6.471 1.00 94.31 435 GLU A N 1
ATOM 3456 C CA . GLU A 1 435 ? 19.063 -11.867 -7.698 1.00 94.31 435 GLU A CA 1
ATOM 3457 C C . GLU A 1 435 ? 20.012 -12.901 -8.314 1.00 94.31 435 GLU A C 1
ATOM 3459 O O . GLU A 1 435 ? 19.859 -13.282 -9.474 1.00 94.31 435 GLU A O 1
ATOM 3464 N N . LYS A 1 436 ? 20.957 -13.433 -7.530 1.00 93.44 436 LYS A N 1
ATOM 3465 C CA . LYS A 1 436 ? 21.957 -14.387 -8.033 1.00 93.44 436 LYS A CA 1
ATOM 3466 C C . LYS A 1 436 ? 21.323 -15.675 -8.570 1.00 93.44 436 LYS A C 1
ATOM 3468 O O . LYS A 1 436 ? 21.723 -16.164 -9.627 1.00 93.44 436 LYS A O 1
ATOM 3473 N N . ALA A 1 437 ? 20.366 -16.243 -7.838 1.00 94.38 437 ALA A N 1
ATOM 3474 C CA . ALA A 1 437 ? 19.703 -17.487 -8.222 1.00 94.38 437 ALA A CA 1
ATOM 3475 C C . ALA A 1 437 ? 18.744 -17.268 -9.401 1.00 94.38 437 ALA A C 1
ATOM 3477 O O . ALA A 1 437 ? 18.735 -18.066 -10.340 1.00 94.38 437 ALA A O 1
ATOM 3478 N N . ALA A 1 438 ? 17.998 -16.161 -9.377 1.00 95.00 438 ALA A N 1
ATOM 3479 C CA . ALA A 1 438 ? 17.079 -15.780 -10.435 1.00 95.00 438 ALA A CA 1
ATOM 3480 C C . ALA A 1 438 ? 17.826 -15.512 -11.749 1.00 95.00 438 ALA A C 1
ATOM 3482 O O . ALA A 1 438 ? 17.504 -16.125 -12.765 1.00 95.00 438 ALA A O 1
ATOM 3483 N N . THR A 1 439 ? 18.899 -14.714 -11.714 1.00 94.75 439 THR A N 1
ATOM 3484 C CA . THR A 1 439 ? 19.757 -14.437 -12.875 1.00 94.75 439 THR A CA 1
ATOM 3485 C C . THR A 1 439 ? 20.389 -15.716 -13.419 1.00 94.75 439 THR A C 1
ATOM 3487 O O . THR A 1 439 ? 20.369 -15.943 -14.628 1.00 94.75 439 THR A O 1
ATOM 3490 N N . LYS A 1 440 ? 20.917 -16.598 -12.555 1.00 94.75 440 LYS A N 1
ATOM 3491 C CA . LYS A 1 440 ? 21.492 -17.879 -12.996 1.00 94.75 440 LYS A CA 1
ATOM 3492 C C . LYS A 1 440 ? 20.467 -18.707 -13.780 1.00 94.75 440 LYS A C 1
ATOM 3494 O O . LYS A 1 440 ? 20.740 -19.087 -14.918 1.00 94.75 440 LYS A O 1
ATOM 3499 N N . LEU A 1 441 ? 19.284 -18.930 -13.207 1.00 94.44 441 LEU A N 1
ATOM 3500 C CA . LEU A 1 441 ? 18.238 -19.731 -13.847 1.00 94.44 441 LEU A CA 1
ATOM 3501 C C . LEU A 1 441 ? 17.684 -19.060 -15.114 1.00 94.44 441 LEU A C 1
ATOM 3503 O O . LEU A 1 441 ? 17.410 -19.741 -16.103 1.00 94.44 441 LEU A O 1
ATOM 3507 N N . GLN A 1 442 ? 17.558 -17.730 -15.115 1.00 94.19 442 GLN A N 1
ATOM 3508 C CA . GLN A 1 442 ? 17.142 -16.941 -16.278 1.00 94.19 442 GLN A CA 1
ATOM 3509 C C . GLN A 1 442 ? 18.125 -17.141 -17.442 1.00 94.19 442 GLN A C 1
ATOM 3511 O O . GLN A 1 442 ? 17.712 -17.412 -18.569 1.00 94.19 442 GLN A O 1
ATOM 3516 N N . LEU A 1 443 ? 19.436 -17.092 -17.179 1.00 95.75 443 LEU A N 1
ATOM 3517 C CA . LEU A 1 443 ? 20.469 -17.307 -18.195 1.00 95.75 443 LEU A CA 1
ATOM 3518 C C . LEU A 1 443 ? 20.552 -18.763 -18.680 1.00 95.75 443 LEU A C 1
ATOM 3520 O O . LEU A 1 443 ? 20.871 -18.981 -19.853 1.00 95.75 443 LEU A O 1
ATOM 3524 N N . GLU A 1 444 ? 20.303 -19.751 -17.818 1.00 94.56 444 GLU A N 1
ATOM 3525 C CA . GLU A 1 444 ? 20.234 -21.176 -18.184 1.00 94.56 444 GLU A CA 1
ATOM 3526 C C . GLU A 1 444 ? 19.030 -21.457 -19.093 1.00 94.56 444 GLU A C 1
ATOM 3528 O O . GLU A 1 444 ? 19.185 -22.031 -20.173 1.00 94.56 444 GLU A O 1
ATOM 3533 N N . LYS A 1 445 ? 17.841 -20.969 -18.716 1.00 93.69 445 LYS A N 1
ATOM 3534 C CA . LYS A 1 445 ? 16.626 -21.088 -19.535 1.00 93.69 445 LYS A CA 1
ATOM 3535 C C . LYS A 1 445 ? 16.776 -20.385 -20.879 1.00 93.69 445 LYS A C 1
ATOM 3537 O O . LYS A 1 445 ? 16.462 -20.980 -21.907 1.00 93.69 445 LYS A O 1
ATOM 3542 N N . ALA A 1 446 ? 17.330 -19.173 -20.891 1.00 95.81 446 ALA A N 1
ATOM 3543 C CA . ALA A 1 446 ? 17.625 -18.458 -22.128 1.00 95.81 446 ALA A CA 1
ATOM 3544 C C . ALA A 1 446 ? 18.571 -19.252 -23.041 1.00 95.81 446 ALA A C 1
ATOM 3546 O O . ALA A 1 446 ? 18.321 -19.344 -24.236 1.00 95.81 446 ALA A O 1
ATOM 3547 N N . GLN A 1 447 ? 19.613 -19.890 -22.491 1.00 95.81 447 GLN A N 1
ATOM 3548 C CA . GLN A 1 447 ? 20.511 -20.742 -23.282 1.00 95.81 447 GLN A CA 1
ATOM 3549 C C . GLN A 1 447 ? 19.775 -21.916 -23.929 1.00 95.81 447 GLN A C 1
ATOM 3551 O O . GLN A 1 447 ? 20.028 -22.221 -25.094 1.00 95.81 447 GLN A O 1
ATOM 3556 N N . SER A 1 448 ? 18.882 -22.567 -23.180 1.00 94.25 448 SER A N 1
ATOM 3557 C CA . SER A 1 448 ? 18.060 -23.661 -23.700 1.00 94.25 448 SER A CA 1
ATOM 3558 C C . SER A 1 448 ? 17.195 -23.181 -24.870 1.00 94.25 448 SER A C 1
ATOM 3560 O O . SER A 1 448 ? 17.262 -23.754 -25.954 1.00 94.25 448 SER A O 1
ATOM 3562 N N . ILE A 1 449 ? 16.500 -22.048 -24.700 1.00 94.69 449 ILE A N 1
ATOM 3563 C CA . ILE A 1 449 ? 15.679 -21.420 -25.748 1.00 94.69 449 ILE A CA 1
ATOM 3564 C C . ILE A 1 449 ? 16.530 -21.092 -26.981 1.00 94.69 449 ILE A C 1
ATOM 3566 O O . ILE A 1 449 ? 16.191 -21.502 -28.085 1.00 94.69 449 ILE A O 1
ATOM 3570 N N . PHE A 1 450 ? 17.673 -20.426 -26.815 1.00 95.50 450 PHE A N 1
ATOM 3571 C CA . PHE A 1 450 ? 18.557 -20.051 -27.925 1.00 95.50 450 PHE A CA 1
ATOM 3572 C C . PHE A 1 450 ? 19.085 -21.265 -28.702 1.00 95.50 450 PHE A C 1
ATOM 3574 O O . PHE A 1 450 ? 19.242 -21.205 -29.923 1.00 95.50 450 PHE A O 1
ATOM 3581 N N . SER A 1 451 ? 19.311 -22.388 -28.015 1.00 94.19 451 SER A N 1
ATOM 3582 C CA . SER A 1 451 ? 19.808 -23.626 -28.629 1.00 94.19 451 SER A CA 1
ATOM 3583 C C . SER A 1 451 ? 18.787 -24.284 -29.565 1.00 94.19 451 SER A C 1
ATOM 3585 O O . SER A 1 451 ? 19.188 -25.051 -30.435 1.00 94.19 451 SER A O 1
ATOM 3587 N N . THR A 1 452 ? 17.497 -23.944 -29.452 1.00 94.44 452 THR A N 1
ATOM 3588 C CA . THR A 1 452 ? 16.448 -24.415 -30.378 1.00 94.44 452 THR A CA 1
ATOM 3589 C C . THR A 1 452 ? 16.517 -23.768 -31.765 1.00 94.44 452 THR A C 1
ATOM 3591 O O . THR A 1 452 ? 15.884 -24.255 -32.694 1.00 94.44 452 THR A O 1
ATOM 3594 N N . GLY A 1 453 ? 17.280 -22.678 -31.928 1.00 92.31 453 GLY A N 1
ATOM 3595 C CA . GLY A 1 453 ? 17.382 -21.968 -33.208 1.00 92.31 453 GLY A CA 1
ATOM 3596 C C . GLY A 1 453 ? 16.183 -21.072 -33.543 1.00 92.31 453 GLY A C 1
ATOM 3597 O O . GLY A 1 453 ? 16.037 -20.673 -34.694 1.00 92.31 453 GLY A O 1
ATOM 3598 N N . VAL A 1 454 ? 15.346 -20.742 -32.556 1.00 95.38 454 VAL A N 1
ATOM 3599 C CA . VAL A 1 454 ? 14.259 -19.752 -32.663 1.00 95.38 454 VAL A CA 1
ATOM 3600 C C . VAL A 1 454 ? 14.731 -18.407 -33.257 1.00 95.38 454 VAL A C 1
ATOM 3602 O O . VAL A 1 454 ? 15.884 -18.015 -33.130 1.00 95.38 454 VAL A O 1
ATOM 3605 N N . SER A 1 455 ? 13.866 -17.645 -33.931 1.00 95.50 455 SER A N 1
ATOM 3606 C CA . SER A 1 455 ? 14.307 -16.354 -34.488 1.00 95.50 455 SER A CA 1
ATOM 3607 C C . SER A 1 455 ? 14.745 -15.375 -33.376 1.00 95.50 455 SER A C 1
ATOM 3609 O O . SER A 1 455 ? 14.118 -15.346 -32.317 1.00 95.50 455 SER A O 1
ATOM 3611 N N . PRO A 1 456 ? 15.758 -14.506 -33.579 1.00 96.50 456 PRO A N 1
ATOM 3612 C CA . PRO A 1 456 ? 16.163 -13.509 -32.583 1.00 96.50 456 PRO A CA 1
ATOM 3613 C C . PRO A 1 456 ? 15.027 -12.629 -32.052 1.00 96.50 456 PRO A C 1
ATOM 3615 O O . PRO A 1 456 ? 15.026 -12.291 -30.869 1.00 96.50 456 PRO A O 1
ATOM 3618 N N . TYR A 1 457 ? 14.057 -12.282 -32.903 1.00 95.38 457 TYR A N 1
ATOM 3619 C CA . TYR A 1 457 ? 12.880 -11.510 -32.503 1.00 95.38 457 TYR A CA 1
ATOM 3620 C C . TYR A 1 457 ? 12.009 -12.293 -31.521 1.00 95.38 457 TYR A C 1
ATOM 3622 O O . TYR A 1 457 ? 11.696 -11.806 -30.441 1.00 95.38 457 TYR A O 1
ATOM 3630 N N . GLU A 1 458 ? 11.658 -13.525 -31.874 1.00 94.31 458 GLU A N 1
ATOM 3631 C CA . GLU A 1 458 ? 10.838 -14.384 -31.025 1.00 94.31 458 GLU A CA 1
ATOM 3632 C C . GLU A 1 458 ? 11.573 -14.755 -29.732 1.00 94.31 458 GLU A C 1
ATOM 3634 O O . GLU A 1 458 ? 10.998 -14.679 -28.650 1.00 94.31 458 GLU A O 1
ATOM 3639 N N . ALA A 1 459 ? 12.878 -15.028 -29.814 1.00 96.19 459 ALA A N 1
ATOM 3640 C CA . ALA A 1 459 ? 13.728 -15.263 -28.657 1.00 96.19 459 ALA A CA 1
ATOM 3641 C C . ALA A 1 459 ? 13.669 -14.093 -27.665 1.00 96.19 459 ALA A C 1
ATOM 3643 O O . ALA A 1 459 ? 13.524 -14.334 -26.471 1.00 96.19 459 ALA A O 1
ATOM 3644 N N . PHE A 1 460 ? 13.731 -12.843 -28.147 1.00 96.06 460 PHE A N 1
ATOM 3645 C CA . PHE A 1 460 ? 13.647 -11.638 -27.313 1.00 96.06 460 PHE A CA 1
ATOM 3646 C C . PHE A 1 460 ? 12.360 -11.612 -26.478 1.00 96.06 460 PHE A C 1
ATOM 3648 O O . PHE A 1 460 ? 12.396 -11.339 -25.278 1.00 96.06 460 PHE A O 1
ATOM 3655 N N . THR A 1 461 ? 11.237 -11.955 -27.108 1.00 92.19 461 THR A N 1
ATOM 3656 C CA . THR A 1 461 ? 9.918 -12.005 -26.476 1.00 92.19 461 THR A CA 1
ATOM 3657 C C . THR A 1 461 ? 9.774 -13.196 -25.526 1.00 92.19 461 THR A C 1
ATOM 3659 O O . THR A 1 461 ? 9.285 -13.031 -24.410 1.00 92.19 461 THR A O 1
ATOM 3662 N N . ILE A 1 462 ? 10.218 -14.396 -25.919 1.00 91.69 462 ILE A N 1
ATOM 3663 C CA . ILE A 1 462 ? 10.144 -15.598 -25.071 1.00 91.69 462 ILE A CA 1
ATOM 3664 C C . ILE A 1 462 ? 10.986 -15.414 -23.805 1.00 91.69 462 ILE A C 1
ATOM 3666 O O . ILE A 1 462 ? 10.544 -15.778 -22.717 1.00 91.69 462 ILE A O 1
ATOM 3670 N N . VAL A 1 463 ? 12.175 -14.808 -23.918 1.00 94.25 463 VAL A N 1
ATOM 3671 C CA . VAL A 1 463 ? 13.025 -14.530 -22.752 1.00 94.25 463 VAL A CA 1
ATOM 3672 C C . VAL A 1 463 ? 12.578 -13.308 -21.940 1.00 94.25 463 VAL A C 1
ATOM 3674 O O . VAL A 1 463 ? 13.255 -12.950 -20.980 1.00 94.25 463 VAL A O 1
ATOM 3677 N N . ALA A 1 464 ? 11.440 -12.695 -22.289 1.00 92.12 464 ALA A N 1
ATOM 3678 C CA . ALA A 1 464 ? 10.850 -11.544 -21.609 1.00 92.12 464 ALA A CA 1
ATOM 3679 C C . ALA A 1 464 ? 11.796 -10.331 -21.502 1.00 92.12 464 ALA A C 1
ATOM 3681 O O . ALA A 1 464 ? 11.772 -9.601 -20.510 1.00 92.12 464 ALA A O 1
ATOM 3682 N N . LEU A 1 465 ? 12.646 -10.094 -22.510 1.00 93.94 465 LEU A N 1
ATOM 3683 C CA . LEU A 1 465 ? 13.555 -8.941 -22.493 1.00 93.94 465 LEU A CA 1
ATOM 3684 C C . LEU A 1 465 ? 12.812 -7.605 -22.554 1.00 93.94 465 LEU A C 1
ATOM 3686 O O . LEU A 1 465 ? 13.327 -6.612 -22.058 1.00 93.94 465 LEU A O 1
ATOM 3690 N N . ASP A 1 466 ? 11.592 -7.593 -23.085 1.00 89.25 466 ASP A N 1
ATOM 3691 C CA . ASP A 1 466 ? 10.675 -6.455 -23.067 1.00 89.25 466 ASP A CA 1
ATOM 3692 C C . ASP A 1 466 ? 10.141 -6.116 -21.659 1.00 89.25 466 ASP A C 1
ATOM 3694 O O . ASP A 1 466 ? 9.687 -4.998 -21.420 1.00 89.25 466 ASP A O 1
ATOM 3698 N N . ASN A 1 467 ? 10.248 -7.038 -20.691 1.00 86.75 467 ASN A N 1
ATOM 3699 C CA . ASN A 1 467 ? 9.821 -6.827 -19.304 1.00 86.75 467 ASN A CA 1
ATOM 3700 C C . ASN A 1 467 ? 10.906 -6.216 -18.396 1.00 86.75 467 ASN A C 1
ATOM 3702 O O . ASN A 1 467 ? 10.588 -5.786 -17.285 1.00 86.75 467 ASN A O 1
ATOM 3706 N N . VAL A 1 468 ? 12.163 -6.143 -18.852 1.00 90.00 468 VAL A N 1
ATOM 3707 C CA . VAL A 1 468 ? 13.297 -5.615 -18.061 1.00 90.00 468 VAL A CA 1
ATOM 3708 C C . VAL A 1 468 ? 13.170 -4.102 -17.823 1.00 90.00 468 VAL A C 1
ATOM 3710 O O . VAL A 1 468 ? 13.679 -3.554 -16.843 1.00 90.00 468 VAL A O 1
ATOM 3713 N N . GLY A 1 469 ? 12.455 -3.399 -18.705 1.00 89.62 469 GLY A N 1
ATOM 3714 C CA . GLY A 1 469 ? 12.295 -1.948 -18.634 1.00 89.62 469 GLY A CA 1
ATOM 3715 C C . GLY A 1 469 ? 13.547 -1.191 -19.092 1.00 89.62 469 GLY A C 1
ATOM 3716 O O . GLY A 1 469 ? 14.336 -1.684 -19.894 1.00 89.62 469 GLY A O 1
ATOM 3717 N N . GLU A 1 470 ? 13.724 0.030 -18.592 1.00 91.00 470 GLU A N 1
ATOM 3718 C CA . GLU A 1 470 ? 14.723 0.996 -19.081 1.00 91.00 470 GLU A CA 1
ATOM 3719 C C . GLU A 1 470 ? 16.184 0.560 -18.882 1.00 91.00 470 GLU A C 1
ATOM 3721 O O . GLU A 1 470 ? 17.089 1.080 -19.528 1.00 91.00 470 GLU A O 1
ATOM 3726 N N . SER A 1 471 ? 16.436 -0.379 -17.966 1.00 92.00 471 SER A N 1
ATOM 3727 C CA . SER A 1 471 ? 17.784 -0.869 -17.647 1.00 92.00 471 SER A CA 1
ATOM 3728 C C . SER A 1 471 ? 18.231 -2.038 -18.536 1.00 92.00 471 SER A C 1
ATOM 3730 O O . SER A 1 471 ? 19.250 -2.666 -18.251 1.00 92.00 471 SER A O 1
ATOM 3732 N N . VAL A 1 472 ? 17.495 -2.348 -19.610 1.00 95.50 472 VAL A N 1
ATOM 3733 C CA . VAL A 1 472 ? 17.729 -3.531 -20.456 1.00 95.50 472 VAL A CA 1
ATOM 3734 C C . VAL A 1 472 ? 19.155 -3.637 -20.997 1.00 95.50 472 VAL A C 1
ATOM 3736 O O . VAL A 1 472 ? 19.705 -4.733 -21.037 1.00 95.50 472 VAL A O 1
ATOM 3739 N N . LEU A 1 473 ? 19.810 -2.517 -21.323 1.00 95.75 473 LEU A N 1
ATOM 3740 C CA . LEU A 1 473 ? 21.186 -2.527 -21.844 1.00 95.75 473 LEU A CA 1
ATOM 3741 C C . LEU A 1 473 ? 22.221 -3.027 -20.829 1.00 95.75 473 LEU A C 1
ATOM 3743 O O . LEU A 1 473 ? 23.265 -3.534 -21.232 1.00 95.75 473 LEU A O 1
ATOM 3747 N N . GLY A 1 474 ? 21.935 -2.895 -19.531 1.00 93.25 474 GLY A N 1
ATOM 3748 C CA . GLY A 1 474 ? 22.781 -3.408 -18.452 1.00 93.25 474 GLY A CA 1
ATOM 3749 C C . GLY A 1 474 ? 22.492 -4.863 -18.087 1.00 93.25 474 GLY A C 1
ATOM 3750 O O . GLY A 1 474 ? 23.232 -5.453 -17.304 1.00 93.25 474 GLY A O 1
ATOM 3751 N N . SER A 1 475 ? 21.436 -5.461 -18.644 1.00 94.38 475 SER A N 1
ATOM 3752 C CA . SER A 1 475 ? 21.026 -6.817 -18.289 1.00 94.38 475 SER A CA 1
ATOM 3753 C C . SER A 1 475 ? 22.013 -7.867 -18.824 1.00 94.38 475 SER A C 1
ATOM 3755 O O . SER A 1 475 ? 22.292 -7.902 -20.032 1.00 94.38 475 SER A O 1
ATOM 3757 N N . PRO A 1 476 ? 22.486 -8.806 -17.980 1.00 94.81 476 PRO A N 1
ATOM 3758 C CA . PRO A 1 476 ? 23.247 -9.967 -18.438 1.00 94.81 476 PRO A CA 1
ATOM 3759 C C . PRO A 1 476 ? 22.494 -10.792 -19.491 1.00 94.81 476 PRO A C 1
ATOM 3761 O O . PRO A 1 476 ? 23.109 -11.320 -20.422 1.00 94.81 476 PRO A O 1
ATOM 3764 N N . LEU A 1 477 ? 21.162 -10.869 -19.378 1.00 96.12 477 LEU A N 1
ATOM 3765 C CA . LEU A 1 477 ? 20.308 -11.567 -20.335 1.00 96.12 477 LEU A CA 1
ATOM 3766 C C . LEU A 1 477 ? 20.337 -10.886 -21.707 1.00 96.12 477 LEU A C 1
ATOM 3768 O O . LEU A 1 477 ? 20.474 -11.572 -22.719 1.00 96.12 477 LEU A O 1
ATOM 3772 N N . PHE A 1 478 ? 20.282 -9.550 -21.750 1.00 96.75 478 PHE A N 1
ATOM 3773 C CA . PHE A 1 478 ? 20.354 -8.797 -23.005 1.00 96.75 478 PHE A CA 1
ATOM 3774 C C . PHE A 1 478 ? 21.701 -9.003 -23.700 1.00 96.75 478 PHE A C 1
ATOM 3776 O O . PHE A 1 478 ? 21.744 -9.264 -24.902 1.00 96.75 478 PHE A O 1
ATOM 3783 N N . LYS A 1 479 ? 22.806 -8.979 -22.941 1.00 95.12 479 LYS A N 1
ATOM 3784 C CA . LYS A 1 479 ? 24.145 -9.285 -23.468 1.00 95.12 479 LYS A CA 1
ATOM 3785 C C . LYS A 1 479 ? 24.215 -10.697 -24.058 1.00 95.12 479 LYS A C 1
ATOM 3787 O O . LYS A 1 479 ? 24.781 -10.884 -25.133 1.00 95.12 479 LYS A O 1
ATOM 3792 N N . LYS A 1 480 ? 23.629 -11.687 -23.381 1.00 96.75 480 LYS A N 1
ATOM 3793 C CA . LYS A 1 480 ? 23.595 -13.075 -23.862 1.00 96.75 480 LYS A CA 1
ATOM 3794 C C . LYS A 1 480 ? 22.742 -13.226 -25.124 1.00 96.75 480 LYS A C 1
ATOM 3796 O O . LYS A 1 480 ? 23.168 -13.878 -26.072 1.00 96.75 480 LYS A O 1
ATOM 3801 N N . TRP A 1 481 ? 21.581 -12.578 -25.165 1.00 98.12 481 TRP A N 1
ATOM 3802 C CA . TRP A 1 481 ? 20.717 -12.544 -26.344 1.00 98.12 481 TRP A CA 1
ATOM 3803 C C . TRP A 1 481 ? 21.390 -11.856 -27.542 1.00 98.12 481 TRP A C 1
ATOM 3805 O O . TRP A 1 481 ? 21.323 -12.357 -28.657 1.00 98.12 481 TRP A O 1
ATOM 3815 N N . ARG A 1 482 ? 22.119 -10.758 -27.320 1.00 96.69 482 ARG A N 1
ATOM 3816 C CA . ARG A 1 482 ? 22.940 -10.080 -28.338 1.00 96.69 482 ARG A CA 1
ATOM 3817 C C . ARG A 1 482 ? 23.962 -11.020 -28.987 1.00 96.69 482 ARG A C 1
ATOM 3819 O O . ARG A 1 482 ? 24.034 -11.070 -30.212 1.00 96.69 482 ARG A O 1
ATOM 3826 N N . ILE A 1 483 ? 24.708 -11.777 -28.177 1.00 96.56 483 ILE A N 1
ATOM 3827 C CA . ILE A 1 483 ? 25.659 -12.795 -28.662 1.00 96.56 483 ILE A CA 1
ATOM 3828 C C . ILE A 1 483 ? 24.919 -13.857 -29.479 1.00 96.56 483 ILE A C 1
ATOM 3830 O O . ILE A 1 483 ? 25.358 -14.229 -30.563 1.00 96.56 483 ILE A O 1
ATOM 3834 N N . TYR A 1 484 ? 23.751 -14.287 -29.002 1.00 97.69 484 TYR A N 1
ATOM 3835 C CA . TYR A 1 484 ? 22.911 -15.212 -29.745 1.00 97.69 484 TYR A CA 1
ATOM 3836 C C . TYR A 1 484 ? 22.494 -14.670 -31.120 1.00 97.69 484 TYR A C 1
ATOM 3838 O O . TYR A 1 484 ? 22.572 -15.410 -32.096 1.00 97.69 484 TYR A O 1
ATOM 3846 N N . VAL A 1 485 ? 22.114 -13.391 -31.240 1.00 97.75 485 VAL A N 1
ATOM 3847 C CA . VAL A 1 485 ? 21.789 -12.789 -32.547 1.00 97.75 485 VAL A CA 1
ATOM 3848 C C . VAL A 1 485 ? 22.994 -12.827 -33.489 1.00 97.75 485 VAL A C 1
ATOM 3850 O O . VAL A 1 485 ? 22.852 -13.138 -34.671 1.00 97.75 485 VAL A O 1
ATOM 3853 N N . GLU A 1 486 ? 24.191 -12.540 -32.975 1.00 96.19 486 GLU A N 1
ATOM 3854 C CA . GLU A 1 486 ? 25.433 -12.595 -33.752 1.00 96.19 486 GLU A CA 1
ATOM 3855 C C . GLU A 1 486 ? 25.723 -14.020 -34.245 1.00 96.19 486 GLU A C 1
ATOM 3857 O O . GLU A 1 486 ? 26.013 -14.215 -35.427 1.00 96.19 486 GLU A O 1
ATOM 3862 N N . ASP A 1 487 ? 25.583 -15.025 -33.381 1.00 96.06 487 ASP A N 1
ATOM 3863 C CA . ASP A 1 487 ? 25.797 -16.430 -33.737 1.00 96.06 487 ASP A CA 1
ATOM 3864 C C . ASP A 1 487 ? 24.713 -16.971 -34.677 1.00 96.06 487 ASP A C 1
ATOM 3866 O O . ASP A 1 487 ? 25.021 -17.695 -35.626 1.00 96.06 487 ASP A O 1
ATOM 3870 N N . PHE A 1 488 ? 23.456 -16.573 -34.472 1.00 96.50 488 PHE A N 1
ATOM 3871 C CA . PHE A 1 488 ? 22.351 -16.867 -35.379 1.00 96.50 488 PHE A CA 1
ATOM 3872 C C . PHE A 1 488 ? 22.647 -16.319 -36.780 1.00 96.50 488 PHE A C 1
ATOM 3874 O O . PHE A 1 488 ? 22.512 -17.040 -37.767 1.00 96.50 488 PHE A O 1
ATOM 3881 N N . ASN A 1 489 ? 23.116 -15.074 -36.879 1.00 96.75 489 ASN A N 1
ATOM 3882 C CA . ASN A 1 489 ? 23.428 -14.426 -38.154 1.00 96.75 489 ASN A CA 1
ATOM 3883 C C . ASN A 1 489 ? 24.668 -15.006 -38.845 1.00 96.75 489 ASN A C 1
ATOM 3885 O O . ASN A 1 489 ? 24.724 -15.018 -40.074 1.00 96.75 489 ASN A O 1
ATOM 3889 N N . LYS A 1 490 ? 25.657 -15.497 -38.086 1.00 95.62 490 LYS A N 1
ATOM 3890 C CA . LYS A 1 490 ? 26.804 -16.234 -38.647 1.00 95.62 490 LYS A CA 1
ATOM 3891 C C . LYS A 1 490 ? 26.371 -17.565 -39.258 1.00 95.62 490 LYS A C 1
ATOM 3893 O O . LYS A 1 490 ? 26.873 -17.929 -40.315 1.00 95.62 490 LYS A O 1
ATOM 3898 N N . LYS A 1 491 ? 25.442 -18.272 -38.607 1.00 94.38 491 LYS A N 1
ATOM 3899 C CA . LYS A 1 491 ? 24.882 -19.539 -39.106 1.00 94.38 491 LYS A CA 1
ATOM 3900 C C . LYS A 1 491 ? 23.929 -19.339 -40.287 1.00 94.38 491 LYS A C 1
ATOM 3902 O O . LYS A 1 491 ? 23.834 -20.216 -41.134 1.00 94.38 491 LYS A O 1
ATOM 3907 N N . ASN A 1 492 ? 23.268 -18.183 -40.360 1.00 93.56 492 ASN A N 1
ATOM 3908 C CA . ASN A 1 492 ? 22.267 -17.859 -41.378 1.00 93.56 492 ASN A CA 1
ATOM 3909 C C . ASN A 1 492 ? 22.659 -16.595 -42.176 1.00 93.56 492 ASN A C 1
ATOM 3911 O O . ASN A 1 492 ? 21.973 -15.573 -42.089 1.00 93.56 492 ASN A O 1
ATOM 3915 N N . PRO A 1 493 ? 23.757 -16.618 -42.960 1.00 92.75 493 PRO A N 1
ATOM 3916 C CA . PRO A 1 493 ? 24.288 -15.419 -43.614 1.00 92.75 493 PRO A CA 1
ATOM 3917 C C . PRO A 1 493 ? 23.356 -14.825 -44.681 1.00 92.75 493 PRO A C 1
ATOM 3919 O O . PRO A 1 493 ? 23.413 -13.617 -44.912 1.00 92.75 493 PRO A O 1
ATOM 3922 N N . ALA A 1 494 ? 22.498 -15.646 -45.300 1.00 92.69 494 ALA A N 1
ATOM 3923 C CA . ALA A 1 494 ? 21.502 -15.211 -46.284 1.00 92.69 494 ALA A CA 1
ATOM 3924 C C . ALA A 1 494 ? 20.284 -14.515 -45.645 1.00 92.69 494 ALA A C 1
ATOM 3926 O O . ALA A 1 494 ? 19.609 -13.730 -46.303 1.00 92.69 494 ALA A O 1
ATOM 3927 N N . GLU A 1 495 ? 20.027 -14.753 -44.355 1.00 89.44 495 GLU A N 1
ATOM 3928 C CA . GLU A 1 495 ? 18.855 -14.242 -43.638 1.00 89.44 495 GLU A CA 1
ATOM 3929 C C . GLU A 1 495 ? 19.232 -13.574 -42.311 1.00 89.44 495 GLU A C 1
ATOM 3931 O O . GLU A 1 495 ? 18.660 -13.859 -41.253 1.00 89.44 495 GLU A O 1
ATOM 3936 N N . LYS A 1 496 ? 20.205 -12.658 -42.353 1.00 92.88 496 LYS A N 1
ATOM 3937 C CA . LYS A 1 496 ? 20.610 -11.906 -41.160 1.00 92.88 496 LYS A CA 1
ATOM 3938 C C . LYS A 1 496 ? 19.409 -11.183 -40.548 1.00 92.88 496 LYS A C 1
ATOM 3940 O O . LYS A 1 496 ? 18.739 -10.388 -41.206 1.00 92.88 496 LYS A O 1
ATOM 3945 N N . LYS A 1 497 ? 19.153 -11.431 -39.267 1.00 94.25 497 LYS A N 1
ATOM 3946 C CA . LYS A 1 497 ? 18.096 -10.781 -38.491 1.00 94.25 497 LYS A CA 1
ATOM 3947 C C . LYS A 1 497 ? 18.686 -9.615 -37.696 1.00 94.25 497 LYS A C 1
ATOM 3949 O O . LYS A 1 497 ? 19.803 -9.686 -37.179 1.00 94.25 497 LYS A O 1
ATOM 3954 N N . SER A 1 498 ? 17.934 -8.523 -37.601 1.00 93.00 498 SER A N 1
ATOM 3955 C CA . SER A 1 498 ? 18.350 -7.332 -36.855 1.00 93.00 498 SER A CA 1
ATOM 3956 C C . SER A 1 498 ? 18.265 -7.576 -35.347 1.00 93.00 498 SER A C 1
ATOM 3958 O O . SER A 1 498 ? 17.246 -8.053 -34.851 1.00 93.00 498 SER A O 1
ATOM 3960 N N . TRP A 1 499 ? 19.313 -7.200 -34.611 1.00 94.88 499 TRP A N 1
ATOM 3961 C CA . TRP A 1 499 ? 19.288 -7.151 -33.145 1.00 94.88 499 TRP A CA 1
ATOM 3962 C C . TRP A 1 499 ? 18.576 -5.888 -32.624 1.00 94.88 499 TRP A C 1
ATOM 3964 O O . TRP A 1 499 ? 18.119 -5.850 -31.488 1.00 94.88 499 TRP A O 1
ATOM 3974 N N . PHE A 1 500 ? 18.483 -4.833 -33.435 1.00 95.00 500 PHE A N 1
ATOM 3975 C CA . PHE A 1 500 ? 17.861 -3.571 -33.035 1.00 95.00 500 PHE A CA 1
ATOM 3976 C C . PHE A 1 500 ? 16.332 -3.620 -33.166 1.00 95.00 500 PHE A C 1
ATOM 3978 O O . PHE A 1 500 ? 15.618 -3.087 -32.319 1.00 95.00 500 PHE A O 1
ATOM 3985 N N . LEU A 1 501 ? 15.810 -4.311 -34.187 1.00 93.31 501 LEU A N 1
ATOM 3986 C CA . LEU A 1 501 ? 14.372 -4.363 -34.467 1.00 93.31 501 LEU A CA 1
ATOM 3987 C C . LEU A 1 501 ? 13.516 -4.864 -33.280 1.00 93.31 501 LEU A C 1
ATOM 3989 O O . LEU A 1 501 ? 12.515 -4.206 -32.983 1.00 93.31 501 LEU A O 1
ATOM 3993 N N . PRO A 1 502 ? 13.860 -5.964 -32.577 1.00 95.00 502 PRO A N 1
ATOM 3994 C CA . PRO A 1 502 ? 13.093 -6.422 -31.414 1.00 95.00 502 PRO A CA 1
ATOM 3995 C C . PRO A 1 502 ? 13.101 -5.397 -30.276 1.00 95.00 502 PRO A C 1
ATOM 3997 O O . PRO A 1 502 ? 12.063 -5.131 -29.678 1.00 95.00 502 PRO A O 1
ATOM 4000 N N . LEU A 1 503 ? 14.243 -4.749 -30.028 1.00 94.94 503 LEU A N 1
ATOM 4001 C CA . LEU A 1 503 ? 14.355 -3.698 -29.018 1.00 94.94 503 LEU A CA 1
ATOM 4002 C C . LEU A 1 503 ? 13.452 -2.501 -29.368 1.00 94.94 503 LEU A C 1
ATOM 4004 O O . LEU A 1 503 ? 12.654 -2.070 -28.540 1.00 94.94 503 LEU A O 1
ATOM 4008 N N . ARG A 1 504 ? 13.510 -2.009 -30.613 1.00 92.00 504 ARG A N 1
ATOM 4009 C CA . ARG A 1 504 ? 12.703 -0.867 -31.074 1.00 92.00 504 ARG A CA 1
ATOM 4010 C C . ARG A 1 504 ? 11.203 -1.137 -31.030 1.00 92.00 504 ARG A C 1
ATOM 4012 O O . ARG A 1 504 ? 10.432 -0.288 -30.600 1.00 92.00 504 ARG A O 1
ATOM 4019 N N . THR A 1 505 ? 10.779 -2.303 -31.504 1.00 92.00 505 THR A N 1
ATOM 4020 C CA . THR A 1 505 ? 9.353 -2.656 -31.597 1.00 92.00 505 THR A CA 1
ATOM 4021 C C . THR A 1 505 ? 8.704 -2.832 -30.230 1.00 92.00 505 THR A C 1
ATOM 4023 O O . THR A 1 505 ? 7.584 -2.367 -30.042 1.00 92.00 505 THR A O 1
ATOM 4026 N N . ASN A 1 506 ? 9.404 -3.450 -29.275 1.00 91.12 506 ASN A N 1
ATOM 4027 C CA . ASN A 1 506 ? 8.849 -3.706 -27.946 1.00 91.12 506 ASN A CA 1
ATOM 4028 C C . ASN A 1 506 ? 8.876 -2.467 -27.036 1.00 91.12 506 ASN A C 1
ATOM 4030 O O . ASN A 1 506 ? 7.941 -2.267 -26.268 1.00 91.12 506 ASN A O 1
ATOM 4034 N N . TYR A 1 507 ? 9.907 -1.620 -27.130 1.00 91.38 507 TYR A N 1
ATOM 4035 C CA . TYR A 1 507 ? 10.038 -0.439 -26.265 1.00 91.38 507 TYR A CA 1
ATOM 4036 C C . TYR A 1 507 ? 9.450 0.846 -26.849 1.00 91.38 507 TYR A C 1
ATOM 4038 O O . TYR A 1 507 ? 9.194 1.786 -26.096 1.00 91.38 507 TYR A O 1
ATOM 4046 N N . GLN A 1 508 ? 9.205 0.884 -28.162 1.00 88.38 508 GLN A N 1
ATOM 4047 C CA . GLN A 1 508 ? 8.767 2.077 -28.892 1.00 88.38 508 GLN A CA 1
ATOM 4048 C C . GLN A 1 508 ? 9.765 3.247 -28.760 1.00 88.38 508 GLN A C 1
ATOM 4050 O O . GLN A 1 508 ? 10.763 3.169 -28.042 1.00 88.38 508 GLN A O 1
ATOM 4055 N N . ASP A 1 509 ? 9.526 4.345 -29.476 1.00 83.19 509 ASP A N 1
ATOM 4056 C CA . ASP A 1 509 ? 10.507 5.437 -29.561 1.00 83.19 509 ASP A CA 1
ATOM 4057 C C . ASP A 1 509 ? 10.735 6.131 -28.207 1.00 83.19 509 ASP A C 1
ATOM 4059 O O . ASP A 1 509 ? 11.881 6.319 -27.798 1.00 83.19 509 ASP A O 1
ATOM 4063 N N . ASN A 1 510 ? 9.665 6.404 -27.450 1.00 84.38 510 ASN A N 1
ATOM 4064 C CA . ASN A 1 510 ? 9.769 7.023 -26.121 1.00 84.38 510 ASN A CA 1
ATOM 4065 C C . ASN A 1 510 ? 10.504 6.121 -25.109 1.00 84.38 510 ASN A C 1
ATOM 4067 O O . ASN A 1 510 ? 11.286 6.598 -24.281 1.00 84.38 510 ASN A O 1
ATOM 4071 N N . GLY A 1 511 ? 10.259 4.805 -25.157 1.00 89.75 511 GLY A N 1
ATOM 4072 C CA . GLY A 1 511 ? 10.952 3.853 -24.290 1.00 89.75 511 GLY A CA 1
ATOM 4073 C C . GLY A 1 511 ? 12.428 3.725 -24.660 1.00 89.75 511 GLY A C 1
ATOM 4074 O O . GLY A 1 511 ? 13.278 3.691 -23.770 1.00 89.75 511 GLY A O 1
ATOM 4075 N N . LEU A 1 512 ? 12.749 3.736 -25.958 1.00 92.31 512 LEU A N 1
ATOM 4076 C CA . LEU A 1 512 ? 14.129 3.771 -26.441 1.00 92.31 512 LEU A CA 1
ATOM 4077 C C . LEU A 1 512 ? 14.876 5.027 -25.991 1.00 92.31 512 LEU A C 1
ATOM 4079 O O . LEU A 1 512 ? 16.011 4.896 -25.543 1.00 92.31 512 LEU A O 1
ATOM 4083 N N . ASP A 1 513 ? 14.262 6.211 -26.058 1.00 89.56 513 ASP A N 1
ATOM 4084 C CA . ASP A 1 513 ? 14.888 7.442 -25.555 1.00 89.56 513 ASP A CA 1
ATOM 4085 C C . ASP A 1 513 ? 15.286 7.298 -24.085 1.00 89.56 513 ASP A C 1
ATOM 4087 O O . ASP A 1 513 ? 16.414 7.607 -23.704 1.00 89.56 513 ASP A O 1
ATOM 4091 N N . THR A 1 514 ? 14.392 6.733 -23.273 1.00 93.38 514 THR A N 1
ATOM 4092 C CA . THR A 1 514 ? 14.649 6.515 -21.846 1.00 93.38 514 THR A CA 1
ATOM 4093 C C . THR A 1 514 ? 15.766 5.494 -21.613 1.00 93.38 514 THR A C 1
ATOM 4095 O O . THR A 1 514 ? 16.645 5.717 -20.777 1.00 93.38 514 THR A O 1
ATOM 4098 N N . ILE A 1 515 ? 15.778 4.396 -22.377 1.00 95.31 515 ILE A N 1
ATOM 4099 C CA . ILE A 1 515 ? 16.850 3.390 -22.343 1.00 95.31 515 ILE A CA 1
ATOM 4100 C C . ILE A 1 515 ? 18.202 4.017 -22.697 1.00 95.31 515 ILE A C 1
ATOM 4102 O O . ILE A 1 515 ? 19.198 3.775 -22.013 1.00 95.31 515 ILE A O 1
ATOM 4106 N N . ILE A 1 516 ? 18.249 4.813 -23.766 1.00 92.75 516 ILE A N 1
ATOM 4107 C CA . ILE A 1 516 ? 19.477 5.430 -24.267 1.00 92.75 516 ILE A CA 1
ATOM 4108 C C . ILE A 1 516 ? 19.968 6.471 -23.271 1.00 92.75 516 ILE A C 1
ATOM 4110 O O . ILE A 1 516 ? 21.121 6.411 -22.857 1.00 92.75 516 ILE A O 1
ATOM 4114 N N . ASP A 1 517 ? 19.104 7.371 -22.805 1.00 90.75 517 ASP A N 1
ATOM 4115 C CA . ASP A 1 517 ? 19.476 8.406 -21.841 1.00 90.75 517 ASP A CA 1
ATOM 4116 C C . ASP A 1 517 ? 19.960 7.802 -20.512 1.00 90.75 517 ASP A C 1
ATOM 4118 O O . ASP A 1 517 ? 20.899 8.317 -19.899 1.00 90.75 517 ASP A O 1
ATOM 4122 N N . LYS A 1 518 ? 19.360 6.692 -20.062 1.00 94.25 518 LYS A N 1
ATOM 4123 C CA . LYS A 1 518 ? 19.819 5.957 -18.876 1.00 94.25 518 LYS A CA 1
ATOM 4124 C C . LYS A 1 518 ? 21.156 5.266 -19.125 1.00 94.25 518 LYS A C 1
ATOM 4126 O O . LYS A 1 518 ? 22.063 5.402 -18.307 1.00 94.25 518 LYS A O 1
ATOM 4131 N N . GLY A 1 519 ? 21.302 4.587 -20.261 1.00 94.38 519 GLY A N 1
ATOM 4132 C CA . GLY A 1 519 ? 22.542 3.908 -20.627 1.00 94.38 519 GLY A CA 1
ATOM 4133 C C . GLY A 1 519 ? 23.711 4.870 -20.851 1.00 94.38 519 GLY A C 1
ATOM 4134 O O . GLY A 1 519 ? 24.843 4.569 -20.498 1.00 94.38 519 GLY A O 1
ATOM 4135 N N . MET A 1 520 ? 23.450 6.076 -21.356 1.00 90.25 520 MET A N 1
ATOM 4136 C CA . MET A 1 520 ? 24.460 7.125 -21.525 1.00 90.25 520 MET A CA 1
ATOM 4137 C C . MET A 1 520 ? 24.986 7.676 -20.192 1.00 90.25 520 MET A C 1
ATOM 4139 O O . MET A 1 520 ? 26.098 8.200 -20.155 1.00 90.25 520 MET A O 1
ATOM 4143 N N . LYS A 1 521 ? 24.216 7.567 -19.099 1.00 92.19 521 LYS A N 1
ATOM 4144 C CA . LYS A 1 521 ? 24.639 7.995 -17.752 1.00 92.19 521 LYS A CA 1
ATOM 4145 C C . LYS A 1 521 ? 25.532 6.971 -17.052 1.00 92.19 521 LYS A C 1
ATOM 4147 O O . LYS A 1 521 ? 26.289 7.352 -16.163 1.00 92.19 521 LYS A O 1
ATOM 4152 N N . ASP A 1 522 ? 25.442 5.698 -17.426 1.00 91.81 522 ASP A N 1
ATOM 4153 C CA . ASP A 1 522 ? 26.219 4.616 -16.827 1.00 91.81 522 ASP A CA 1
ATOM 4154 C C . ASP A 1 522 ? 27.421 4.255 -17.726 1.00 91.81 522 ASP A C 1
ATOM 4156 O O . ASP A 1 522 ? 27.236 3.760 -18.842 1.00 91.81 522 ASP A O 1
ATOM 4160 N N . PRO A 1 523 ? 28.674 4.440 -17.258 1.00 93.56 523 PRO A N 1
ATOM 4161 C CA . PRO A 1 523 ? 29.870 4.121 -18.039 1.00 93.56 523 PRO A CA 1
ATOM 4162 C C . PRO A 1 523 ? 29.915 2.686 -18.586 1.00 93.56 523 PRO A C 1
ATOM 4164 O O . PRO A 1 523 ? 30.516 2.454 -19.638 1.00 93.56 523 PRO A O 1
ATOM 4167 N N . SER A 1 524 ? 29.289 1.725 -17.896 1.00 94.06 524 SER A N 1
ATOM 4168 C CA . SER A 1 524 ? 29.267 0.313 -18.294 1.00 94.06 524 SER A CA 1
ATOM 4169 C C . SER A 1 524 ? 28.348 0.036 -19.490 1.00 94.06 524 SER A C 1
ATOM 4171 O O . SER A 1 524 ? 28.615 -0.883 -20.269 1.00 94.06 524 SER A O 1
ATOM 4173 N N . THR A 1 525 ? 27.309 0.854 -19.688 1.00 96.12 525 THR A N 1
ATOM 4174 C CA . THR A 1 525 ? 26.317 0.697 -20.765 1.00 96.12 525 THR A CA 1
ATOM 4175 C C . THR A 1 525 ? 26.383 1.803 -21.818 1.00 96.12 525 THR A C 1
ATOM 4177 O O . THR A 1 525 ? 25.814 1.641 -22.897 1.00 96.12 525 THR A O 1
ATOM 4180 N N . MET A 1 526 ? 27.165 2.863 -21.589 1.00 93.38 526 MET A N 1
ATOM 4181 C CA . MET A 1 526 ? 27.326 4.006 -22.497 1.00 93.38 526 MET A CA 1
ATOM 4182 C C . MET A 1 526 ? 27.649 3.595 -23.940 1.00 93.38 526 MET A C 1
ATOM 4184 O O . MET A 1 526 ? 27.033 4.092 -24.879 1.00 93.38 526 MET A O 1
ATOM 4188 N N . LYS A 1 527 ? 28.574 2.647 -24.144 1.00 92.44 527 LYS A N 1
ATOM 4189 C CA . LYS A 1 527 ? 28.920 2.169 -25.497 1.00 92.44 527 LYS A CA 1
ATOM 4190 C C . LYS A 1 527 ? 27.752 1.462 -26.189 1.00 92.44 527 LYS A C 1
ATOM 4192 O O . LYS A 1 527 ? 27.585 1.600 -27.397 1.00 92.44 527 LYS A O 1
ATOM 4197 N N . LEU A 1 528 ? 26.953 0.703 -25.437 1.00 94.56 528 LEU A N 1
ATOM 4198 C CA . LEU A 1 528 ? 25.759 0.051 -25.974 1.00 94.56 528 LEU A CA 1
ATOM 4199 C C . LEU A 1 528 ? 24.679 1.082 -26.292 1.00 94.56 528 LEU A C 1
ATOM 4201 O O . LEU A 1 528 ? 24.066 0.986 -27.347 1.00 94.56 528 LEU A O 1
ATOM 4205 N N . ALA A 1 529 ? 24.493 2.095 -25.445 1.00 94.25 529 ALA A N 1
ATOM 4206 C CA . ALA A 1 529 ? 23.549 3.179 -25.699 1.00 94.25 529 ALA A CA 1
ATOM 4207 C C . ALA A 1 529 ? 23.910 3.966 -26.972 1.00 94.25 529 ALA A C 1
ATOM 4209 O O . ALA A 1 529 ? 23.052 4.179 -27.824 1.00 94.25 529 ALA A O 1
ATOM 4210 N N . GLN A 1 530 ? 25.193 4.299 -27.163 1.00 90.62 530 GLN A N 1
ATOM 4211 C CA . GLN A 1 530 ? 25.693 4.910 -28.404 1.00 90.62 530 GLN A CA 1
ATOM 4212 C C . GLN A 1 530 ? 25.434 4.031 -29.632 1.00 90.62 530 GLN A C 1
ATOM 4214 O O . GLN A 1 530 ? 25.093 4.533 -30.700 1.00 90.62 530 GLN A O 1
ATOM 4219 N N . LEU A 1 531 ? 25.594 2.714 -29.487 1.00 92.38 531 LEU A N 1
ATOM 4220 C CA . LEU A 1 531 ? 25.330 1.768 -30.562 1.00 92.38 531 LEU A CA 1
ATOM 4221 C C . LEU A 1 531 ? 23.830 1.686 -30.897 1.00 92.38 531 LEU A C 1
ATOM 4223 O O . LEU A 1 531 ? 23.488 1.667 -32.074 1.00 92.38 531 LEU A O 1
ATOM 4227 N N . VAL A 1 532 ? 22.943 1.682 -29.897 1.00 94.44 532 VAL A N 1
ATOM 4228 C CA . VAL A 1 532 ? 21.482 1.736 -30.104 1.00 94.44 532 VAL A CA 1
ATOM 4229 C C . VAL A 1 532 ? 21.088 3.023 -30.829 1.00 94.44 532 VAL A C 1
ATOM 4231 O O . VAL A 1 532 ? 20.337 2.965 -31.800 1.00 94.44 532 VAL A O 1
ATOM 4234 N N . GLU A 1 533 ? 21.633 4.168 -30.408 1.00 91.31 533 GLU A N 1
ATOM 4235 C CA . GLU A 1 533 ? 21.392 5.460 -31.061 1.00 91.31 533 GLU A CA 1
ATOM 4236 C C . GLU A 1 533 ? 21.842 5.433 -32.527 1.00 91.31 533 GLU A C 1
ATOM 4238 O O . GLU A 1 533 ? 21.119 5.884 -33.414 1.00 91.31 533 GLU A O 1
ATOM 4243 N N . LYS A 1 534 ? 23.004 4.829 -32.802 1.00 89.38 534 LYS A N 1
ATOM 4244 C CA . LYS A 1 534 ? 23.515 4.660 -34.164 1.00 89.38 534 LYS A CA 1
ATOM 4245 C C . LYS A 1 534 ? 22.578 3.810 -35.031 1.00 89.38 534 LYS A C 1
ATOM 4247 O O . LYS A 1 534 ? 22.229 4.254 -36.118 1.00 89.38 534 LYS A O 1
ATOM 4252 N N . GLU A 1 535 ? 22.166 2.626 -34.574 1.00 92.38 535 GLU A N 1
ATOM 4253 C CA . GLU A 1 535 ? 21.258 1.748 -35.339 1.00 92.38 535 GLU A CA 1
ATOM 4254 C C . GLU A 1 535 ? 19.908 2.414 -35.602 1.00 92.38 535 GLU A C 1
ATOM 4256 O O . GLU A 1 535 ? 19.340 2.278 -36.685 1.00 92.38 535 GLU A O 1
ATOM 4261 N N . ARG A 1 536 ? 19.403 3.175 -34.623 1.00 92.25 536 ARG A N 1
ATOM 4262 C CA . ARG A 1 536 ? 18.179 3.963 -34.771 1.00 92.25 536 ARG A CA 1
ATOM 4263 C C . ARG A 1 536 ? 18.297 4.953 -35.925 1.00 92.25 536 ARG A C 1
ATOM 4265 O O . ARG A 1 536 ? 17.409 5.024 -36.773 1.00 92.25 536 ARG A O 1
ATOM 4272 N N . MET A 1 537 ? 19.412 5.675 -35.989 1.00 90.56 537 MET A N 1
ATOM 4273 C CA . MET A 1 537 ? 19.690 6.594 -37.090 1.00 90.56 537 MET A CA 1
ATOM 4274 C C . MET A 1 537 ? 19.871 5.857 -38.421 1.00 90.56 537 MET A C 1
ATOM 4276 O O . MET A 1 537 ? 19.361 6.306 -39.443 1.00 90.56 537 MET A O 1
ATOM 4280 N N . GLU A 1 538 ? 20.538 4.706 -38.425 1.00 89.94 538 GLU A N 1
ATOM 4281 C CA . GLU A 1 538 ? 20.693 3.867 -39.618 1.00 89.94 538 GLU A CA 1
ATOM 4282 C C . GLU A 1 538 ? 19.327 3.397 -40.156 1.00 89.94 538 GLU A C 1
ATOM 4284 O O . GLU A 1 538 ? 19.080 3.467 -41.361 1.00 89.94 538 GLU A O 1
ATOM 4289 N N . GLU A 1 539 ? 18.384 3.027 -39.282 1.00 90.56 539 GLU A N 1
ATOM 4290 C CA . GLU A 1 539 ? 17.011 2.701 -39.685 1.00 90.56 539 GLU A CA 1
ATOM 4291 C C . GLU A 1 539 ? 16.277 3.929 -40.253 1.00 90.56 539 GLU A C 1
ATOM 4293 O O . GLU A 1 539 ? 15.647 3.829 -41.309 1.00 90.56 539 GLU A O 1
ATOM 4298 N N . TRP A 1 540 ? 16.383 5.102 -39.615 1.00 92.25 540 TRP A N 1
ATOM 4299 C CA . TRP A 1 540 ? 15.818 6.347 -40.156 1.00 92.25 540 TRP A CA 1
ATOM 4300 C C . TRP A 1 540 ? 16.345 6.661 -41.557 1.00 92.25 540 TRP A C 1
ATOM 4302 O O . TRP A 1 540 ? 15.583 7.103 -42.413 1.00 92.25 540 TRP A O 1
ATOM 4312 N N . PHE A 1 541 ? 17.636 6.427 -41.792 1.00 89.44 541 PHE A N 1
ATOM 4313 C CA . PHE A 1 541 ? 18.295 6.663 -43.073 1.00 89.44 541 PHE A CA 1
ATOM 4314 C C . PHE A 1 541 ? 17.861 5.673 -44.157 1.00 89.44 541 PHE A C 1
ATOM 4316 O O . PHE A 1 541 ? 17.424 6.077 -45.234 1.00 89.44 541 PHE A O 1
ATOM 4323 N N . VAL A 1 542 ? 17.974 4.373 -43.877 1.00 87.88 542 VAL A N 1
ATOM 4324 C CA . VAL A 1 542 ? 17.795 3.315 -44.881 1.00 87.88 542 VAL A CA 1
ATOM 4325 C C . VAL A 1 542 ? 16.321 3.004 -45.108 1.00 87.88 542 VAL A C 1
ATOM 4327 O O . VAL A 1 542 ? 15.869 2.920 -46.249 1.00 87.88 542 VAL A O 1
ATOM 4330 N N . ARG A 1 543 ? 15.562 2.812 -44.025 1.00 86.75 543 ARG A N 1
ATOM 4331 C CA . ARG A 1 543 ? 14.179 2.327 -44.090 1.00 86.75 543 ARG A CA 1
ATOM 4332 C C . ARG A 1 543 ? 13.191 3.461 -44.303 1.00 86.75 543 ARG A C 1
ATOM 4334 O O . ARG A 1 543 ? 12.302 3.345 -45.140 1.00 86.75 543 ARG A O 1
ATOM 4341 N N . TRP A 1 544 ? 13.330 4.529 -43.523 1.00 88.38 544 TRP A N 1
ATOM 4342 C CA . TRP A 1 544 ? 12.337 5.604 -43.471 1.00 88.38 544 TRP A CA 1
ATOM 4343 C C . TRP A 1 544 ? 12.702 6.831 -44.304 1.00 88.38 544 TRP A C 1
ATOM 4345 O O . TRP A 1 544 ? 11.864 7.720 -44.456 1.00 88.38 544 TRP A O 1
ATOM 4355 N N . LYS A 1 545 ? 13.938 6.886 -44.822 1.00 90.44 545 LYS A N 1
ATOM 4356 C CA . LYS A 1 545 ? 14.491 8.000 -45.607 1.00 90.44 545 LYS A CA 1
ATOM 4357 C C . LYS A 1 545 ? 14.181 9.364 -44.985 1.00 90.44 545 LYS A C 1
ATOM 4359 O O . LYS A 1 545 ? 13.736 10.288 -45.659 1.00 90.44 545 LYS A O 1
ATOM 4364 N N . HIS A 1 546 ? 14.352 9.473 -43.671 1.00 93.56 546 HIS A N 1
ATOM 4365 C CA . HIS A 1 546 ? 14.093 10.720 -42.966 1.00 93.56 546 HIS A CA 1
ATOM 4366 C C . HIS A 1 546 ? 15.126 11.779 -43.368 1.00 93.56 546 HIS A C 1
ATOM 4368 O O . HIS A 1 546 ? 16.321 11.543 -43.209 1.00 93.56 546 HIS A O 1
ATOM 4374 N N . PRO A 1 547 ? 14.709 12.963 -43.846 1.00 93.69 547 PRO A N 1
ATOM 4375 C CA . PRO A 1 547 ? 15.661 14.018 -44.145 1.00 93.69 547 PRO A CA 1
ATOM 4376 C C . PRO A 1 547 ? 16.322 14.516 -42.848 1.00 93.69 547 PRO A C 1
ATOM 4378 O O . PRO A 1 547 ? 15.757 14.348 -41.757 1.00 93.69 547 PRO A O 1
ATOM 4381 N N . PRO A 1 548 ? 17.482 15.193 -42.930 1.00 95.06 548 PRO A N 1
ATOM 4382 C CA . PRO A 1 548 ? 18.210 15.647 -41.751 1.00 95.06 548 PRO A CA 1
ATOM 4383 C C . PRO A 1 548 ? 17.367 16.518 -40.816 1.00 95.06 548 PRO A C 1
ATOM 4385 O O . PRO A 1 548 ? 17.528 16.427 -39.604 1.00 95.06 548 PRO A O 1
ATOM 4388 N N . SER A 1 549 ? 16.413 17.300 -41.328 1.00 94.12 549 SER A N 1
ATOM 4389 C CA . SER A 1 549 ? 15.478 18.059 -40.487 1.00 94.12 549 SER A CA 1
ATOM 4390 C C . SER A 1 549 ? 14.618 17.153 -39.596 1.00 94.12 549 SER A C 1
ATOM 4392 O O . SER A 1 549 ? 14.475 17.426 -38.409 1.00 94.12 549 SER A O 1
ATOM 4394 N N . ILE A 1 550 ? 14.079 16.045 -40.106 1.00 93.62 550 ILE A N 1
ATOM 4395 C CA . ILE A 1 550 ? 13.283 15.108 -39.299 1.00 93.62 550 ILE A CA 1
ATOM 4396 C C . ILE A 1 550 ? 14.170 14.386 -38.282 1.00 93.62 550 ILE A C 1
ATOM 4398 O O . ILE A 1 550 ? 13.798 14.291 -37.114 1.00 93.62 550 ILE A O 1
ATOM 4402 N N . ALA A 1 551 ? 15.369 13.956 -38.688 1.00 93.00 551 ALA A N 1
ATOM 4403 C CA . ALA A 1 551 ? 16.335 13.349 -37.772 1.00 93.00 551 ALA A CA 1
ATOM 4404 C C . ALA A 1 551 ? 16.728 14.309 -36.631 1.00 93.00 551 ALA A C 1
ATOM 4406 O O . ALA A 1 551 ? 16.834 13.887 -35.484 1.00 93.00 551 ALA A O 1
ATOM 4407 N N . PHE A 1 552 ? 16.875 15.608 -36.919 1.00 94.25 552 PHE A N 1
ATOM 4408 C CA . PHE A 1 552 ? 17.181 16.635 -35.917 1.00 94.25 552 PHE A CA 1
ATOM 4409 C C . PHE A 1 552 ? 16.119 16.684 -34.809 1.00 94.25 552 PHE A C 1
ATOM 4411 O O . PHE A 1 552 ? 16.447 16.667 -33.622 1.00 94.25 552 PHE A O 1
ATOM 4418 N N . ARG A 1 553 ? 14.840 16.683 -35.202 1.00 92.69 553 ARG A N 1
ATOM 4419 C CA . ARG A 1 553 ? 13.702 16.662 -34.274 1.00 92.69 553 ARG A CA 1
ATOM 4420 C C . ARG A 1 553 ? 13.603 15.352 -33.503 1.00 92.69 553 ARG A C 1
ATOM 4422 O O . ARG A 1 553 ? 13.368 15.367 -32.304 1.00 92.69 553 ARG A O 1
ATOM 4429 N N . ASN A 1 554 ? 13.797 14.214 -34.167 1.00 90.06 554 ASN A N 1
ATOM 4430 C CA . ASN A 1 554 ? 13.702 12.906 -33.511 1.00 90.06 554 ASN A CA 1
ATOM 4431 C C . ASN A 1 554 ? 14.814 12.689 -32.466 1.00 90.06 554 ASN A C 1
ATOM 4433 O O . ASN A 1 554 ? 14.639 11.912 -31.535 1.00 90.06 554 ASN A O 1
ATOM 4437 N N . LEU A 1 555 ? 15.939 13.400 -32.586 1.00 89.69 555 LEU A N 1
ATOM 4438 C CA . LEU A 1 555 ? 16.998 13.458 -31.572 1.00 89.69 555 LEU A CA 1
ATOM 4439 C C . LEU A 1 555 ? 16.712 14.465 -30.441 1.00 89.69 555 LEU A C 1
ATOM 4441 O O . LEU A 1 555 ? 17.562 14.670 -29.570 1.00 89.69 555 LEU A O 1
ATOM 4445 N N . HIS A 1 556 ? 15.538 15.106 -30.458 1.00 89.56 556 HIS A N 1
ATOM 4446 C CA . HIS A 1 556 ? 15.105 16.179 -29.553 1.00 89.56 556 HIS A CA 1
ATOM 4447 C C . HIS A 1 556 ? 16.043 17.396 -29.542 1.00 89.56 556 HIS A C 1
ATOM 4449 O O . HIS A 1 556 ? 16.127 18.129 -28.551 1.00 89.56 556 HIS A O 1
ATOM 4455 N N . LEU A 1 557 ? 16.778 17.627 -30.637 1.00 91.56 557 LEU A N 1
ATOM 4456 C CA . LEU A 1 557 ? 17.689 18.769 -30.764 1.00 91.56 557 LEU A CA 1
ATOM 4457 C C . LEU A 1 557 ? 16.934 20.088 -30.968 1.00 91.56 557 LEU A C 1
ATOM 4459 O O . LEU A 1 557 ? 17.495 21.147 -30.699 1.00 91.56 557 LEU A O 1
ATOM 4463 N N . ASP A 1 558 ? 15.671 20.034 -31.391 1.00 91.88 558 ASP A N 1
ATOM 4464 C CA . ASP A 1 558 ? 14.720 21.150 -31.503 1.00 91.88 558 ASP A CA 1
ATOM 4465 C C . ASP A 1 558 ? 14.308 21.728 -30.141 1.00 91.88 558 ASP A C 1
ATOM 4467 O O . ASP A 1 558 ? 13.978 22.905 -30.035 1.00 91.88 558 ASP A O 1
ATOM 4471 N N . LYS A 1 559 ? 14.377 20.918 -29.079 1.00 88.94 559 LYS A N 1
ATOM 4472 C CA . LYS A 1 559 ? 14.026 21.322 -27.705 1.00 88.94 559 LYS A CA 1
ATOM 4473 C C . LYS A 1 559 ? 15.240 21.617 -26.830 1.00 88.94 559 LYS A C 1
ATOM 4475 O O . LYS A 1 559 ? 15.091 22.044 -25.686 1.00 88.94 559 LYS A O 1
ATOM 4480 N N . ALA A 1 560 ? 16.446 21.376 -27.339 1.00 88.12 560 ALA A N 1
ATOM 4481 C CA . ALA A 1 560 ? 17.679 21.526 -26.575 1.00 88.12 560 ALA A CA 1
ATOM 4482 C C . ALA A 1 560 ? 18.075 22.998 -26.341 1.00 88.12 560 ALA A C 1
ATOM 4484 O O . ALA A 1 560 ? 18.874 23.277 -25.440 1.00 88.12 560 ALA A O 1
ATOM 4485 N N . GLY A 1 561 ? 17.536 23.937 -27.128 1.00 87.88 561 GLY A N 1
ATOM 4486 C CA . GLY A 1 561 ? 17.944 25.341 -27.096 1.00 87.88 561 GLY A CA 1
ATOM 4487 C C . GLY A 1 561 ? 19.458 25.465 -27.271 1.00 87.88 561 GLY A C 1
ATOM 4488 O O . GLY A 1 561 ? 20.071 24.705 -28.018 1.00 87.88 561 GLY A O 1
ATOM 4489 N N . GLU A 1 562 ? 20.101 26.367 -26.530 1.00 84.69 562 GLU A N 1
ATOM 4490 C CA . GLU A 1 562 ? 21.561 26.571 -26.583 1.00 84.69 562 GLU A CA 1
ATOM 4491 C C . GLU A 1 562 ? 22.381 25.305 -26.277 1.00 84.69 562 GLU A C 1
ATOM 4493 O O . GLU A 1 562 ? 23.513 25.169 -26.742 1.00 84.69 562 GLU A O 1
ATOM 4498 N N . LYS A 1 563 ? 21.812 24.338 -25.544 1.00 87.94 563 LYS A N 1
ATOM 4499 C CA . LYS A 1 563 ? 22.506 23.091 -25.186 1.00 87.94 563 LYS A CA 1
ATOM 4500 C C . LYS A 1 563 ? 22.732 22.172 -26.386 1.00 87.94 563 LYS A C 1
ATOM 4502 O O . LYS A 1 563 ? 23.537 21.248 -26.284 1.00 87.94 563 LYS A O 1
ATOM 4507 N N . VAL A 1 564 ? 22.071 22.428 -27.519 1.00 90.25 564 VAL A N 1
ATOM 4508 C CA . VAL A 1 564 ? 22.262 21.681 -28.771 1.00 90.25 564 VAL A CA 1
ATOM 4509 C C . VAL A 1 564 ? 23.739 21.605 -29.170 1.00 90.25 564 VAL A C 1
ATOM 4511 O O . VAL A 1 564 ? 24.231 20.523 -29.468 1.00 90.25 564 VAL A O 1
ATOM 4514 N N . PHE A 1 565 ? 24.482 22.710 -29.056 1.00 86.31 565 PHE A N 1
ATOM 4515 C CA . PHE A 1 565 ? 25.887 22.808 -29.473 1.00 86.31 565 PHE A CA 1
ATOM 4516 C C . PHE A 1 565 ? 26.866 22.055 -28.564 1.00 86.31 565 PHE A C 1
ATOM 4518 O O . PHE A 1 565 ? 28.046 21.952 -28.877 1.00 86.31 565 PHE A O 1
ATOM 4525 N N . SER A 1 566 ? 26.401 21.564 -27.416 1.00 84.75 566 SER A N 1
ATOM 4526 C CA . SER A 1 566 ? 27.185 20.736 -26.492 1.00 84.75 566 SER A CA 1
ATOM 4527 C C . SER A 1 566 ? 26.613 19.322 -26.357 1.00 84.75 566 SER A C 1
ATOM 4529 O O . SER A 1 566 ? 27.096 18.538 -25.541 1.00 84.75 566 SER A O 1
ATOM 4531 N N . SER A 1 567 ? 25.576 18.988 -27.130 1.00 85.69 567 SER A N 1
ATOM 4532 C CA . SER A 1 567 ? 24.915 17.688 -27.082 1.00 85.69 567 SER A CA 1
ATOM 4533 C C . SER A 1 567 ? 25.683 16.654 -27.912 1.00 85.69 567 SER A C 1
ATOM 4535 O O . SER A 1 567 ? 25.892 16.877 -29.103 1.00 85.69 567 SER A O 1
ATOM 4537 N N . PRO A 1 568 ? 26.014 15.468 -27.370 1.00 83.00 568 PRO A N 1
ATOM 4538 C CA . PRO A 1 568 ? 26.555 14.366 -28.170 1.00 83.00 568 PRO A CA 1
ATOM 4539 C C . PRO A 1 568 ? 25.629 13.933 -29.320 1.00 83.00 568 PRO A C 1
ATOM 4541 O O . PRO A 1 568 ? 26.099 13.449 -30.347 1.00 83.00 568 PRO A O 1
ATOM 4544 N N . LYS A 1 569 ? 24.310 14.144 -29.175 1.00 86.69 569 LYS A N 1
ATOM 4545 C CA . LYS A 1 569 ? 23.320 13.871 -30.230 1.00 86.69 569 LYS A CA 1
ATOM 4546 C C . LYS A 1 569 ? 23.499 14.811 -31.435 1.00 86.69 569 LYS A C 1
ATOM 4548 O O . LYS A 1 569 ? 23.177 14.426 -32.554 1.00 86.69 569 LYS A O 1
ATOM 4553 N N . PHE A 1 570 ? 24.058 16.009 -31.235 1.00 90.12 570 PHE A N 1
ATOM 4554 C CA . PHE A 1 570 ? 24.353 16.939 -32.326 1.00 90.12 570 PHE A CA 1
ATOM 4555 C C . PHE A 1 570 ? 25.494 16.432 -33.215 1.00 90.12 570 PHE A C 1
ATOM 4557 O O . PHE A 1 570 ? 25.357 16.450 -34.432 1.00 90.12 570 PHE A O 1
ATOM 4564 N N . GLU A 1 571 ? 26.563 15.878 -32.638 1.00 87.06 571 GLU A N 1
ATOM 4565 C CA . GLU A 1 571 ? 27.661 15.268 -33.411 1.00 87.06 571 GLU A CA 1
ATOM 4566 C C . GLU A 1 571 ? 27.184 14.073 -34.252 1.00 87.06 571 GLU A C 1
ATOM 4568 O O . GLU A 1 571 ? 27.556 13.918 -35.417 1.00 87.06 571 GLU A O 1
ATOM 4573 N N . LEU A 1 572 ? 26.296 13.247 -33.689 1.00 88.12 572 LEU A N 1
ATOM 4574 C CA . LEU A 1 572 ? 25.662 12.155 -34.430 1.00 88.12 572 LEU A CA 1
ATOM 4575 C C . LEU A 1 572 ? 24.809 12.680 -35.591 1.00 88.12 572 LEU A C 1
ATOM 4577 O O . LEU A 1 572 ? 24.871 12.145 -36.700 1.00 88.12 572 LEU A O 1
ATOM 4581 N N . TRP A 1 573 ? 24.053 13.753 -35.358 1.00 93.94 573 TRP A N 1
ATOM 4582 C CA . TRP A 1 573 ? 23.267 14.406 -36.397 1.00 93.94 573 TRP A CA 1
ATOM 4583 C C . TRP A 1 573 ? 24.130 15.015 -37.512 1.00 93.94 573 TRP A C 1
ATOM 4585 O O . TRP A 1 573 ? 23.769 14.903 -38.681 1.00 93.94 573 TRP A O 1
ATOM 4595 N N . LEU A 1 574 ? 25.289 15.601 -37.192 1.00 92.75 574 LEU A N 1
ATOM 4596 C CA . LEU A 1 574 ? 26.223 16.113 -38.203 1.00 92.75 574 LEU A CA 1
ATOM 4597 C C . LEU A 1 574 ? 26.719 15.002 -39.126 1.00 92.75 574 LEU A C 1
ATOM 4599 O O . LEU A 1 574 ? 26.695 15.153 -40.346 1.00 92.75 574 LEU A O 1
ATOM 4603 N N . LYS A 1 575 ? 27.084 13.850 -38.555 1.00 91.69 575 LYS A N 1
ATOM 4604 C CA . LYS A 1 575 ? 27.449 12.679 -39.355 1.00 91.69 575 LYS A CA 1
ATOM 4605 C C . LYS A 1 575 ? 26.290 12.226 -40.252 1.00 91.69 575 LYS A C 1
ATOM 4607 O O . LYS A 1 575 ? 26.505 11.908 -41.417 1.00 91.69 575 LYS A O 1
ATOM 4612 N N . TYR A 1 576 ? 25.066 12.221 -39.728 1.00 93.38 576 TYR A N 1
ATOM 4613 C CA . TYR A 1 576 ? 23.870 11.877 -40.499 1.00 93.38 576 TYR A CA 1
ATOM 4614 C C . TYR A 1 576 ? 23.620 12.833 -41.665 1.00 93.38 576 TYR A C 1
ATOM 4616 O O . TYR A 1 576 ? 23.304 12.394 -42.766 1.00 93.38 576 TYR A O 1
ATOM 4624 N N . LEU A 1 577 ? 23.785 14.137 -41.434 1.00 94.44 577 LEU A N 1
ATOM 4625 C CA . LEU A 1 577 ? 23.688 15.169 -42.461 1.00 94.44 577 LEU A CA 1
ATOM 4626 C C . LEU A 1 577 ? 24.720 14.946 -43.576 1.00 94.44 577 LEU A C 1
ATOM 4628 O O . LEU A 1 577 ? 24.382 15.045 -44.755 1.00 94.44 577 LEU A O 1
ATOM 4632 N N . ASP A 1 578 ? 25.960 14.619 -43.216 1.00 93.38 578 ASP A N 1
ATOM 4633 C CA . ASP A 1 578 ? 27.016 14.326 -44.186 1.00 93.38 578 ASP A CA 1
ATOM 4634 C C . ASP A 1 578 ? 26.712 13.067 -45.005 1.00 93.38 578 ASP A C 1
ATOM 4636 O O . ASP A 1 578 ? 26.877 13.068 -46.226 1.00 93.38 578 ASP A O 1
ATOM 4640 N N . ASP A 1 579 ? 26.248 12.002 -44.352 1.00 91.69 579 ASP A N 1
ATOM 4641 C CA . ASP A 1 579 ? 25.880 10.747 -45.011 1.00 91.69 579 ASP A CA 1
ATOM 4642 C C . ASP A 1 579 ? 24.656 10.937 -45.932 1.00 91.69 579 ASP A C 1
ATOM 4644 O O . ASP A 1 579 ? 24.653 10.455 -47.067 1.00 91.69 579 ASP A O 1
ATOM 4648 N N . TRP A 1 580 ? 23.671 11.741 -45.512 1.00 93.19 580 TRP A N 1
ATOM 4649 C CA . TRP A 1 580 ? 22.540 12.173 -46.342 1.00 93.19 580 TRP A CA 1
ATOM 4650 C C . TRP A 1 580 ? 22.983 12.940 -47.575 1.00 93.19 580 TRP A C 1
ATOM 4652 O O . TRP A 1 580 ? 22.603 12.590 -48.687 1.00 93.19 580 TRP A O 1
ATOM 4662 N N . ASN A 1 581 ? 23.835 13.945 -47.407 1.00 93.56 581 ASN A N 1
ATOM 4663 C CA . ASN A 1 581 ? 24.287 14.778 -48.514 1.00 93.56 581 ASN A CA 1
ATOM 4664 C C . ASN A 1 581 ? 25.124 14.011 -49.547 1.00 93.56 581 ASN A C 1
ATOM 4666 O O . ASN A 1 581 ? 25.177 14.419 -50.707 1.00 93.56 581 ASN A O 1
ATOM 4670 N N . LYS A 1 582 ? 25.778 12.916 -49.139 1.00 93.12 582 LYS A N 1
ATOM 4671 C CA . LYS A 1 582 ? 26.475 12.000 -50.054 1.00 93.12 582 LYS A CA 1
ATOM 4672 C C . LYS A 1 582 ? 25.501 11.100 -50.810 1.00 93.12 582 LYS A C 1
ATOM 4674 O O . LYS A 1 582 ? 25.685 10.893 -52.004 1.00 93.12 582 LYS A O 1
ATOM 4679 N N . ALA A 1 583 ? 24.495 10.559 -50.125 1.00 91.69 583 ALA A N 1
ATOM 4680 C CA . ALA A 1 583 ? 23.549 9.614 -50.716 1.00 91.69 583 ALA A CA 1
ATOM 4681 C C . ALA A 1 583 ? 22.446 10.282 -51.550 1.00 91.69 583 ALA A C 1
ATOM 4683 O O . ALA A 1 583 ? 21.988 9.696 -52.528 1.00 91.69 583 ALA A O 1
ATOM 4684 N N . TYR A 1 584 ? 22.061 11.512 -51.204 1.00 90.69 584 TYR A N 1
ATOM 4685 C CA . TYR A 1 584 ? 20.993 12.274 -51.854 1.00 90.69 584 TYR A CA 1
ATOM 4686 C C . TYR A 1 584 ? 21.482 13.667 -52.300 1.00 90.69 584 TYR A C 1
ATOM 4688 O O . TYR A 1 584 ? 21.048 14.683 -51.751 1.00 90.69 584 TYR A O 1
ATOM 4696 N N . PRO A 1 585 ? 22.376 13.767 -53.310 1.00 91.31 585 PRO A N 1
ATOM 4697 C CA . PRO A 1 585 ? 22.947 15.052 -53.732 1.00 91.31 585 PRO A CA 1
ATOM 4698 C C . PRO A 1 585 ? 21.914 16.080 -54.219 1.00 91.31 585 PRO A C 1
ATOM 4700 O O . PRO A 1 585 ? 22.152 17.282 -54.106 1.00 91.31 585 PRO A O 1
ATOM 4703 N N . SER A 1 586 ? 20.772 15.626 -54.747 1.00 90.94 586 SER A N 1
ATOM 4704 C CA . SER A 1 586 ? 19.659 16.477 -55.193 1.00 90.94 586 SER A CA 1
ATOM 4705 C C . SER A 1 586 ? 18.839 17.070 -54.044 1.00 90.94 586 SER A C 1
ATOM 4707 O O . SER A 1 586 ? 18.177 18.084 -54.232 1.00 90.94 586 SER A O 1
ATOM 4709 N N . GLU A 1 587 ? 18.896 16.467 -52.856 1.00 89.00 587 GLU A N 1
ATOM 4710 C CA . GLU A 1 587 ? 18.165 16.882 -51.649 1.00 89.00 587 GLU A CA 1
ATOM 4711 C C . GLU A 1 587 ? 19.134 17.357 -50.561 1.00 89.00 587 GLU A C 1
ATOM 4713 O O . GLU A 1 587 ? 18.910 17.179 -49.359 1.00 89.00 587 GLU A O 1
ATOM 4718 N N . LYS A 1 588 ? 20.262 17.930 -50.994 1.00 89.50 588 LYS A N 1
ATOM 4719 C CA . LYS A 1 588 ? 21.334 18.360 -50.107 1.00 89.50 588 LYS A CA 1
ATOM 4720 C C . LYS A 1 588 ? 20.806 19.373 -49.093 1.00 89.50 588 LYS A C 1
ATOM 4722 O O . LYS A 1 588 ? 20.370 20.464 -49.454 1.00 89.50 588 LYS A O 1
ATOM 4727 N N . ALA A 1 589 ? 20.920 19.031 -47.818 1.00 91.75 589 ALA A N 1
ATOM 4728 C CA . ALA A 1 589 ? 20.592 19.911 -46.711 1.00 91.75 589 ALA A CA 1
ATOM 4729 C C . ALA A 1 589 ? 21.868 20.546 -46.154 1.00 91.75 589 ALA A C 1
ATOM 4731 O O . ALA A 1 589 ? 22.951 19.957 -46.170 1.00 91.75 589 ALA A O 1
ATOM 4732 N N . THR A 1 590 ? 21.760 21.758 -45.625 1.00 93.12 590 THR A N 1
ATOM 4733 C CA . THR A 1 590 ? 22.856 22.379 -44.876 1.00 93.12 590 THR A CA 1
ATOM 4734 C C . THR A 1 590 ? 22.594 22.310 -43.379 1.00 93.12 590 THR A C 1
ATOM 4736 O O . THR A 1 590 ? 21.464 22.113 -42.932 1.00 93.12 590 THR A O 1
ATOM 4739 N N . MET A 1 591 ? 23.641 22.529 -42.581 1.00 93.75 591 MET A N 1
ATOM 4740 C CA . MET A 1 591 ? 23.502 22.597 -41.127 1.00 93.75 591 MET A CA 1
ATOM 4741 C C . MET A 1 591 ? 22.469 23.655 -40.712 1.00 93.75 591 MET A C 1
ATOM 4743 O O . MET A 1 591 ? 21.637 23.401 -39.844 1.00 93.75 591 MET A O 1
ATOM 4747 N N . ILE A 1 592 ? 22.479 24.818 -41.378 1.00 94.31 592 ILE A N 1
ATOM 4748 C CA . ILE A 1 592 ? 21.534 25.900 -41.098 1.00 94.31 592 ILE A CA 1
ATOM 4749 C C . ILE A 1 592 ? 20.092 25.526 -41.478 1.00 94.31 592 ILE A C 1
ATOM 4751 O O . ILE A 1 592 ? 19.173 25.948 -40.787 1.00 94.31 592 ILE A O 1
ATOM 4755 N N . ASP A 1 593 ? 19.876 24.682 -42.494 1.00 92.94 593 ASP A N 1
ATOM 4756 C CA . ASP A 1 593 ? 18.532 24.188 -42.838 1.00 92.94 593 ASP A CA 1
ATOM 4757 C C . ASP A 1 593 ? 17.947 23.309 -41.729 1.00 92.94 593 ASP A C 1
ATOM 4759 O O . ASP A 1 593 ? 16.761 23.411 -41.424 1.00 92.94 593 ASP A O 1
ATOM 4763 N N . GLY A 1 594 ? 18.785 22.497 -41.075 1.00 92.06 594 GLY A N 1
ATOM 4764 C CA . GLY A 1 594 ? 18.378 21.701 -39.917 1.00 92.06 594 GLY A CA 1
ATOM 4765 C C . GLY A 1 594 ? 17.894 22.562 -38.749 1.00 92.06 594 GLY A C 1
ATOM 4766 O O . GLY A 1 594 ? 16.835 22.292 -38.189 1.00 92.06 594 GLY A O 1
ATOM 4767 N N . PHE A 1 595 ? 18.623 23.637 -38.428 1.00 94.06 595 PHE A N 1
ATOM 4768 C CA . PHE A 1 595 ? 18.215 24.581 -37.384 1.00 94.06 595 PHE A CA 1
ATOM 4769 C C . PHE A 1 595 ? 16.951 25.356 -37.764 1.00 94.06 595 PHE A C 1
ATOM 4771 O O . PHE A 1 595 ? 16.020 25.414 -36.968 1.00 94.06 595 PHE A O 1
ATOM 4778 N N . ARG A 1 596 ? 16.879 25.914 -38.979 1.00 94.50 596 ARG A N 1
ATOM 4779 C CA . ARG A 1 596 ? 15.735 26.728 -39.434 1.00 94.50 596 ARG A CA 1
ATOM 4780 C C . ARG A 1 596 ? 14.445 25.935 -39.624 1.00 94.50 596 ARG A C 1
ATOM 4782 O O . ARG A 1 596 ? 13.372 26.526 -39.659 1.00 94.50 596 ARG A O 1
ATOM 4789 N N . ALA A 1 597 ? 14.533 24.611 -39.734 1.00 94.19 597 ALA A N 1
ATOM 4790 C CA . ALA A 1 597 ? 13.357 23.750 -39.760 1.00 94.19 597 ALA A CA 1
ATOM 4791 C C . ALA A 1 597 ? 12.605 23.714 -38.416 1.00 94.19 597 ALA A C 1
ATOM 4793 O O . ALA A 1 597 ? 11.419 23.394 -38.416 1.00 94.19 597 ALA A O 1
ATOM 4794 N N . HIS A 1 598 ? 13.271 24.033 -37.296 1.00 93.56 598 HIS A N 1
ATOM 4795 C CA . HIS A 1 598 ? 12.704 23.872 -35.944 1.00 93.56 598 HIS A CA 1
ATOM 4796 C C . HIS A 1 598 ? 12.873 25.078 -35.022 1.00 93.56 598 HIS A C 1
ATOM 4798 O O . HIS A 1 598 ? 12.124 25.217 -34.061 1.00 93.56 598 HIS A O 1
ATOM 4804 N N . TYR A 1 599 ? 13.826 25.960 -35.309 1.00 91.75 599 TYR A N 1
ATOM 4805 C CA . TYR A 1 599 ? 14.038 27.205 -34.585 1.00 91.75 599 TYR A CA 1
ATOM 4806 C C . TYR A 1 599 ? 13.649 28.383 -35.466 1.00 91.75 599 TYR A C 1
ATOM 4808 O O . TYR A 1 599 ? 14.106 28.496 -36.606 1.00 91.75 599 TYR A O 1
ATOM 4816 N N . HIS A 1 600 ? 12.855 29.303 -34.918 1.00 91.12 600 HIS A N 1
ATOM 4817 C CA . HIS A 1 600 ? 12.648 30.589 -35.566 1.00 91.12 600 HIS A CA 1
ATOM 4818 C C . HIS A 1 600 ? 13.983 31.329 -35.672 1.00 91.12 600 HIS A C 1
ATOM 4820 O O . HIS A 1 600 ? 14.776 31.334 -34.730 1.00 91.12 600 HIS A O 1
ATOM 4826 N N . ASP A 1 601 ? 14.214 31.998 -36.805 1.00 91.69 601 ASP A N 1
ATOM 4827 C CA . ASP A 1 601 ? 15.459 32.730 -37.070 1.00 91.69 601 ASP A CA 1
ATOM 4828 C C . ASP A 1 601 ? 15.815 33.698 -35.915 1.00 91.69 601 ASP A C 1
ATOM 4830 O O . ASP A 1 601 ? 16.984 33.842 -35.570 1.00 91.69 601 ASP A O 1
ATOM 4834 N N . PHE A 1 602 ? 14.819 34.300 -35.250 1.00 89.69 602 PHE A N 1
ATOM 4835 C CA . PHE A 1 602 ? 15.012 35.136 -34.058 1.00 89.69 602 PHE A CA 1
ATOM 4836 C C . PHE A 1 602 ? 15.633 34.413 -32.867 1.00 89.69 602 PHE A C 1
ATOM 4838 O O . PHE A 1 602 ? 16.586 34.912 -32.259 1.00 89.69 602 PHE A O 1
ATOM 4845 N N . ASP A 1 603 ? 15.092 33.248 -32.528 1.00 90.19 603 ASP A N 1
ATOM 4846 C CA . ASP A 1 603 ? 15.577 32.440 -31.416 1.00 90.19 603 ASP A CA 1
ATOM 4847 C C . ASP A 1 603 ? 16.944 31.850 -31.756 1.00 90.19 603 ASP A C 1
ATOM 4849 O O . ASP A 1 603 ? 17.848 31.848 -30.921 1.00 90.19 603 ASP A O 1
ATOM 4853 N N . LEU A 1 604 ? 17.149 31.479 -33.021 1.00 92.50 604 LEU A N 1
ATOM 4854 C CA . LEU A 1 604 ? 18.436 31.012 -33.514 1.00 92.50 604 LEU A CA 1
ATOM 4855 C C . LEU A 1 604 ? 19.523 32.093 -33.405 1.00 92.50 604 LEU A C 1
ATOM 4857 O O . LEU A 1 604 ? 20.626 31.794 -32.953 1.00 92.50 604 LEU A O 1
ATOM 4861 N N . ILE A 1 605 ? 19.235 33.358 -33.737 1.00 92.69 605 ILE A N 1
ATOM 4862 C CA . ILE A 1 605 ? 20.196 34.465 -33.558 1.00 92.69 605 ILE A CA 1
ATOM 4863 C C . ILE A 1 605 ? 20.573 34.627 -32.082 1.00 92.69 605 ILE A C 1
ATOM 4865 O O . ILE A 1 605 ? 21.755 34.802 -31.770 1.00 92.69 605 ILE A O 1
ATOM 4869 N N . ARG A 1 606 ? 19.596 34.549 -31.168 1.00 91.56 606 ARG A N 1
ATOM 4870 C CA . ARG A 1 606 ? 19.844 34.620 -29.717 1.00 91.56 606 ARG A CA 1
ATOM 4871 C C . ARG A 1 606 ? 20.750 33.480 -29.263 1.00 91.56 606 ARG A C 1
ATOM 4873 O O . ARG A 1 606 ? 21.781 33.744 -28.646 1.00 91.56 606 ARG A O 1
ATOM 4880 N N . MET A 1 607 ? 20.422 32.251 -29.660 1.00 91.75 607 MET A N 1
ATOM 4881 C CA . MET A 1 607 ? 21.203 31.058 -29.338 1.00 91.75 607 MET A CA 1
ATOM 4882 C C . MET A 1 607 ? 22.639 31.157 -29.857 1.00 91.75 607 MET A C 1
ATOM 4884 O O . MET A 1 607 ? 23.586 30.975 -29.094 1.00 91.75 607 MET A O 1
ATOM 4888 N N . LEU A 1 608 ? 22.820 31.497 -31.139 1.00 92.50 608 LEU A N 1
ATOM 4889 C CA . LEU A 1 608 ? 24.140 31.639 -31.757 1.00 92.50 608 LEU A CA 1
ATOM 4890 C C . LEU A 1 608 ? 24.957 32.748 -31.090 1.00 92.50 608 LEU A C 1
ATOM 4892 O O . LEU A 1 608 ? 26.152 32.584 -30.879 1.00 92.50 608 LEU A O 1
ATOM 4896 N N . THR A 1 609 ? 24.321 33.854 -30.705 1.00 91.38 609 THR A N 1
ATOM 4897 C CA . THR A 1 609 ? 24.983 34.954 -29.987 1.00 91.38 609 THR A CA 1
ATOM 4898 C C . THR A 1 609 ? 25.468 34.529 -28.601 1.00 91.38 609 THR A C 1
ATOM 4900 O O . THR A 1 609 ? 26.539 34.958 -28.169 1.00 91.38 609 THR A O 1
ATOM 4903 N N . ALA A 1 610 ? 24.711 33.686 -27.897 1.00 89.38 610 ALA A N 1
ATOM 4904 C CA . ALA A 1 610 ? 25.121 33.153 -26.604 1.00 89.38 610 ALA A CA 1
ATOM 4905 C C . ALA A 1 610 ? 26.333 32.220 -26.743 1.00 89.38 610 ALA A C 1
ATOM 4907 O O . ALA A 1 610 ? 27.354 32.432 -26.083 1.00 89.38 610 ALA A O 1
ATOM 4908 N N . VAL A 1 611 ? 26.273 31.247 -27.660 1.00 89.38 611 VAL A N 1
ATOM 4909 C CA . VAL A 1 611 ? 27.360 30.269 -27.833 1.00 89.38 611 VAL A CA 1
ATOM 4910 C C . VAL A 1 611 ? 28.576 30.822 -28.578 1.00 89.38 611 VAL A C 1
ATOM 4912 O O . VAL A 1 611 ? 29.660 30.249 -28.485 1.00 89.38 611 VAL A O 1
ATOM 4915 N N . GLU A 1 612 ? 28.463 31.963 -29.260 1.00 88.94 612 GLU A N 1
ATOM 4916 C CA . GLU A 1 612 ? 29.615 32.649 -29.858 1.00 88.94 612 GLU A CA 1
ATOM 4917 C C . GLU A 1 612 ? 30.590 33.197 -28.800 1.00 88.94 612 GLU A C 1
ATOM 4919 O O . GLU A 1 612 ? 31.788 33.341 -29.057 1.00 88.94 612 GLU A O 1
ATOM 4924 N N . LYS A 1 613 ? 30.097 33.459 -27.582 1.00 86.50 613 LYS A N 1
ATOM 4925 C CA . LYS A 1 613 ? 30.917 33.914 -26.447 1.00 86.50 613 LYS A CA 1
ATOM 4926 C C . LYS A 1 613 ? 31.777 32.797 -25.851 1.00 86.50 613 LYS A C 1
ATOM 4928 O O . LYS A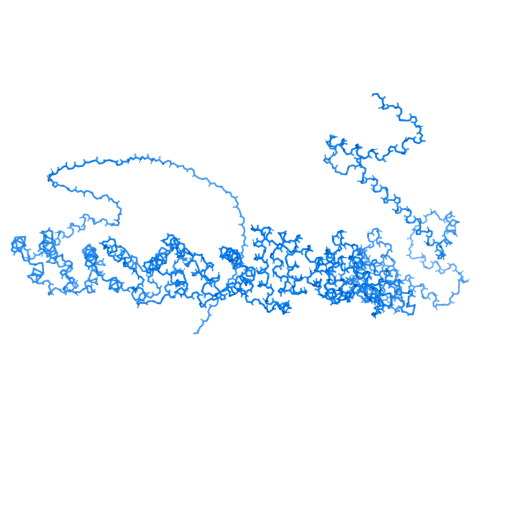 1 613 ? 32.741 33.086 -25.146 1.00 86.50 613 LYS A O 1
ATOM 4933 N N . VAL A 1 614 ? 31.457 31.535 -26.137 1.00 87.56 614 VAL A N 1
ATOM 4934 C CA . VAL A 1 614 ? 32.201 30.366 -25.655 1.00 87.56 614 VAL A CA 1
ATOM 4935 C C . VAL A 1 614 ? 33.315 30.024 -26.661 1.00 87.56 614 VAL A C 1
ATOM 4937 O O . VAL A 1 614 ? 33.017 29.807 -27.839 1.00 87.56 614 VAL A O 1
ATOM 4940 N N . PRO A 1 615 ? 34.600 29.937 -26.247 1.00 87.62 615 PRO A N 1
ATOM 4941 C CA . PRO A 1 615 ? 35.728 29.780 -27.174 1.00 87.62 615 PRO A CA 1
ATOM 4942 C C . PRO A 1 615 ? 35.606 28.606 -28.156 1.00 87.62 615 PRO A C 1
ATOM 4944 O O . PRO A 1 615 ? 35.916 28.763 -29.336 1.00 87.62 615 PRO A O 1
ATOM 4947 N N . ASN A 1 616 ? 35.107 27.456 -27.691 1.00 83.00 616 ASN A N 1
ATOM 4948 C CA . ASN A 1 616 ? 35.030 26.228 -28.490 1.00 83.00 616 ASN A CA 1
ATOM 4949 C C . ASN A 1 616 ? 33.942 26.275 -29.576 1.00 83.00 616 ASN A C 1
ATOM 4951 O O . ASN A 1 616 ? 34.109 25.685 -30.639 1.00 83.00 616 ASN A O 1
ATOM 4955 N N . THR A 1 617 ? 32.845 26.998 -29.344 1.00 86.69 617 THR A N 1
ATOM 4956 C CA . THR A 1 617 ? 31.701 27.100 -30.270 1.00 86.69 617 THR A CA 1
ATOM 4957 C C . THR A 1 617 ? 31.699 28.398 -31.075 1.00 86.69 617 THR A C 1
ATOM 4959 O O . THR A 1 617 ? 30.951 28.510 -32.043 1.00 86.69 617 THR A O 1
ATOM 4962 N N . LYS A 1 618 ? 32.580 29.356 -30.750 1.00 89.88 618 LYS A N 1
ATOM 4963 C CA . LYS A 1 618 ? 32.693 30.665 -31.414 1.00 89.88 618 LYS A CA 1
ATOM 4964 C C . LYS A 1 618 ? 32.752 30.585 -32.935 1.00 89.88 618 LYS A C 1
ATOM 4966 O O . LYS A 1 618 ? 32.030 31.296 -33.632 1.00 89.88 618 LYS A O 1
ATOM 4971 N N . LYS A 1 619 ? 33.615 29.713 -33.460 1.00 91.06 619 LYS A N 1
ATOM 4972 C CA . LYS A 1 619 ? 33.792 29.557 -34.909 1.00 91.06 619 LYS A CA 1
ATOM 4973 C C . LYS A 1 619 ? 32.515 29.039 -35.572 1.00 91.06 619 LYS A C 1
ATOM 4975 O O . LYS A 1 619 ? 32.075 29.623 -36.558 1.00 91.06 619 LYS A O 1
ATOM 4980 N N . LEU A 1 620 ? 31.925 27.987 -35.007 1.00 89.19 620 LEU A N 1
ATOM 4981 C CA . LEU A 1 620 ? 30.698 27.377 -35.514 1.00 89.19 620 LEU A CA 1
ATOM 4982 C C . LEU A 1 620 ? 29.530 28.371 -35.485 1.00 89.19 620 LEU A C 1
ATOM 4984 O O . LEU A 1 620 ? 28.801 28.495 -36.464 1.00 89.19 620 LEU A O 1
ATOM 4988 N N . ALA A 1 621 ? 29.401 29.128 -34.394 1.00 91.25 621 ALA A N 1
ATOM 4989 C CA . ALA A 1 621 ? 28.359 30.132 -34.236 1.00 91.25 621 ALA A CA 1
ATOM 4990 C C . ALA A 1 621 ? 28.445 31.227 -35.310 1.00 91.25 621 ALA A C 1
ATOM 4992 O O . ALA A 1 621 ? 27.451 31.530 -35.968 1.00 91.25 621 ALA A O 1
ATOM 4993 N N . SER A 1 622 ? 29.648 31.761 -35.548 1.00 92.19 622 SER A N 1
ATOM 4994 C CA . SER A 1 622 ? 29.884 32.759 -36.597 1.00 92.19 622 SER A CA 1
ATOM 4995 C C . SER A 1 622 ? 29.594 32.201 -37.999 1.00 92.19 622 SER A C 1
ATOM 4997 O O . SER A 1 622 ? 28.969 32.879 -38.813 1.00 92.19 622 SER A O 1
ATOM 4999 N N . GLN A 1 623 ? 29.965 30.942 -38.271 1.00 93.38 623 GLN A N 1
ATOM 5000 C CA . GLN A 1 623 ? 29.658 30.274 -39.544 1.00 93.38 623 GLN A CA 1
ATOM 5001 C C . GLN A 1 623 ? 28.151 30.082 -39.758 1.00 93.38 623 GLN A C 1
ATOM 5003 O O . GLN A 1 623 ? 27.662 30.293 -40.865 1.00 93.38 623 GLN A O 1
ATOM 5008 N N . LEU A 1 624 ? 27.405 29.714 -38.714 1.00 93.94 624 LEU A N 1
ATOM 5009 C CA . LEU A 1 624 ? 25.950 29.571 -38.786 1.00 93.94 624 LEU A CA 1
ATOM 5010 C C . LEU A 1 624 ? 25.242 30.921 -38.951 1.00 93.94 624 LEU A C 1
ATOM 5012 O O . LEU A 1 624 ? 24.283 30.998 -39.713 1.00 93.94 624 LEU A O 1
ATOM 5016 N N . LYS A 1 625 ? 25.742 31.995 -38.322 1.00 93.81 625 LYS A N 1
ATOM 5017 C CA . LYS A 1 625 ? 25.266 33.370 -38.561 1.00 93.81 625 LYS A CA 1
ATOM 5018 C C . LYS A 1 625 ? 25.478 33.804 -40.014 1.00 93.81 625 LYS A C 1
ATOM 5020 O O . LYS A 1 625 ? 24.566 34.352 -40.629 1.00 93.81 625 LYS A O 1
ATOM 5025 N N . ASP A 1 626 ? 26.653 33.524 -40.582 1.00 94.06 626 ASP A N 1
ATOM 5026 C CA . ASP A 1 626 ? 26.934 33.813 -41.994 1.00 94.06 626 ASP A CA 1
ATOM 5027 C C . ASP A 1 626 ? 26.038 32.992 -42.931 1.00 94.06 626 ASP A C 1
ATOM 5029 O O . ASP A 1 626 ? 25.488 33.540 -43.885 1.00 94.06 626 ASP A O 1
ATOM 5033 N N . ALA A 1 627 ? 25.841 31.703 -42.637 1.00 95.00 627 ALA A N 1
ATOM 5034 C CA . ALA A 1 627 ? 24.958 30.833 -43.409 1.00 95.00 627 ALA A CA 1
ATOM 5035 C C . ALA A 1 627 ? 23.487 31.279 -43.326 1.00 95.00 627 ALA A C 1
ATOM 5037 O O . ALA A 1 627 ? 22.760 31.196 -44.313 1.00 95.00 627 ALA A O 1
ATOM 5038 N N . LEU A 1 628 ? 23.048 31.791 -42.172 1.00 94.75 628 LEU A N 1
ATOM 5039 C CA . LEU A 1 628 ? 21.717 32.371 -42.001 1.00 94.75 628 LEU A CA 1
ATOM 5040 C C . LEU A 1 628 ? 21.545 33.638 -42.851 1.00 94.75 628 LEU A C 1
ATOM 5042 O O . LEU A 1 628 ? 20.535 33.785 -43.537 1.00 94.75 628 LEU A O 1
ATOM 5046 N N . ALA A 1 629 ? 22.552 34.516 -42.872 1.00 93.94 629 ALA A N 1
ATOM 5047 C CA . ALA A 1 629 ? 22.552 35.687 -43.744 1.00 93.94 629 ALA A CA 1
ATOM 5048 C C . ALA A 1 629 ? 22.515 35.293 -45.233 1.00 93.94 629 ALA A C 1
ATOM 5050 O O . ALA A 1 629 ? 21.759 35.890 -45.999 1.00 93.94 629 ALA A O 1
ATOM 5051 N N . ASP A 1 630 ? 23.265 34.260 -45.635 1.00 94.06 630 ASP A N 1
ATOM 5052 C CA . ASP A 1 630 ? 23.225 33.718 -47.000 1.00 94.06 630 ASP A CA 1
ATOM 5053 C C . ASP A 1 630 ? 21.820 33.205 -47.367 1.00 94.06 630 ASP A C 1
ATOM 5055 O O . ASP A 1 630 ? 21.344 33.454 -48.476 1.00 94.06 630 ASP A O 1
ATOM 5059 N N . LYS A 1 631 ? 21.109 32.558 -46.429 1.00 94.19 631 LYS A N 1
ATOM 5060 C CA . LYS A 1 631 ? 19.717 32.123 -46.637 1.00 94.19 631 LYS A CA 1
ATOM 5061 C C . LYS A 1 631 ? 18.769 33.299 -46.852 1.00 94.19 631 LYS A C 1
ATOM 5063 O O . LYS A 1 631 ? 17.967 33.256 -47.779 1.00 94.19 631 LYS A O 1
ATOM 5068 N N . TRP A 1 632 ? 18.881 34.365 -46.062 1.00 94.50 632 TRP A N 1
ATOM 5069 C CA . TRP A 1 632 ? 18.051 35.559 -46.258 1.00 94.50 632 TRP A CA 1
ATOM 5070 C C . TRP A 1 632 ? 18.298 36.242 -47.609 1.00 94.50 632 TRP A C 1
ATOM 5072 O O . TRP A 1 632 ? 17.346 36.737 -48.213 1.00 94.50 632 TRP A O 1
ATOM 5082 N N . VAL A 1 633 ? 19.547 36.247 -48.101 1.00 93.31 633 VAL A N 1
ATOM 5083 C CA . VAL A 1 633 ? 19.882 36.786 -49.432 1.00 93.31 633 VAL A CA 1
ATOM 5084 C C . VAL A 1 633 ? 19.263 35.918 -50.526 1.00 93.31 633 VAL A C 1
ATOM 5086 O O . VAL A 1 633 ? 18.630 36.447 -51.438 1.00 93.31 633 VAL A O 1
ATOM 5089 N N . ALA A 1 634 ? 19.384 34.592 -50.416 1.00 91.12 634 ALA A N 1
ATOM 5090 C CA . ALA A 1 634 ? 18.784 33.652 -51.364 1.00 91.12 634 ALA A CA 1
ATOM 5091 C C . ALA A 1 634 ? 17.246 33.754 -51.402 1.00 91.12 634 ALA A C 1
ATOM 5093 O O . ALA A 1 634 ? 16.644 33.666 -52.470 1.00 91.12 634 ALA A O 1
ATOM 5094 N N . GLU A 1 635 ? 16.618 34.011 -50.251 1.00 93.44 635 GLU A N 1
ATOM 5095 C CA . GLU A 1 635 ? 15.177 34.273 -50.101 1.00 93.44 635 GLU A CA 1
ATOM 5096 C C . GLU A 1 635 ? 14.755 35.672 -50.584 1.00 93.44 635 GLU A C 1
ATOM 5098 O O . GLU A 1 635 ? 13.574 36.008 -50.530 1.00 93.44 635 GLU A O 1
ATOM 5103 N N . LYS A 1 636 ? 15.702 36.495 -51.062 1.00 91.94 636 LYS A N 1
ATOM 5104 C CA . LYS A 1 636 ? 15.479 37.859 -51.568 1.00 91.94 636 LYS A CA 1
ATOM 5105 C C . LYS A 1 636 ? 14.765 38.772 -50.562 1.00 91.94 636 LYS A C 1
ATOM 5107 O O . LYS A 1 636 ? 13.966 39.626 -50.953 1.00 91.94 636 LYS A O 1
ATOM 5112 N N . LYS A 1 637 ? 15.047 38.624 -49.262 1.00 91.19 637 LYS A N 1
ATOM 5113 C CA . LYS A 1 637 ? 14.465 39.503 -48.234 1.00 91.19 637 LYS A CA 1
ATOM 5114 C C . LYS A 1 637 ? 14.918 40.951 -48.455 1.00 91.19 637 LYS A C 1
ATOM 5116 O O . LYS A 1 637 ? 16.089 41.214 -48.716 1.00 91.19 637 LYS A O 1
ATOM 5121 N N . THR A 1 638 ? 14.027 41.932 -48.338 1.00 90.94 638 THR A N 1
ATOM 5122 C CA . THR A 1 638 ? 14.441 43.336 -48.502 1.00 90.94 638 THR A CA 1
ATOM 5123 C C . THR A 1 638 ? 15.250 43.808 -47.293 1.00 90.94 638 THR A C 1
ATOM 5125 O O . THR A 1 638 ? 15.072 43.320 -46.174 1.00 90.94 638 THR A O 1
ATOM 5128 N N . LEU A 1 639 ? 16.159 44.764 -47.507 1.00 90.25 639 LEU A N 1
ATOM 5129 C CA . LEU A 1 639 ? 16.983 45.313 -46.427 1.00 90.25 639 LEU A CA 1
ATOM 5130 C C . LEU A 1 639 ? 16.123 45.949 -45.325 1.00 90.25 639 LEU A C 1
ATOM 5132 O O . LEU A 1 639 ? 16.376 45.705 -44.146 1.00 90.25 639 LEU A O 1
ATOM 5136 N N . ASP A 1 640 ? 15.092 46.706 -45.704 1.00 89.62 640 ASP A N 1
ATOM 5137 C CA . ASP A 1 640 ? 14.177 47.348 -44.756 1.00 89.62 640 ASP A CA 1
ATOM 5138 C C . ASP A 1 640 ? 13.394 46.321 -43.938 1.00 89.62 640 ASP A C 1
ATOM 5140 O O . ASP A 1 640 ? 13.264 46.474 -42.721 1.00 89.62 640 ASP A O 1
ATOM 5144 N N . TYR A 1 641 ? 12.959 45.229 -44.580 1.00 90.12 641 TYR A N 1
ATOM 5145 C CA . TYR A 1 641 ? 12.311 44.120 -43.890 1.00 90.12 641 TYR A CA 1
ATOM 5146 C C . TYR A 1 641 ? 13.249 43.493 -42.858 1.00 90.12 641 TYR A C 1
ATOM 5148 O O . TYR A 1 641 ? 12.894 43.428 -41.687 1.00 90.12 641 TYR A O 1
ATOM 5156 N N . VAL A 1 642 ? 14.465 43.083 -43.248 1.00 90.25 642 VAL A N 1
ATOM 5157 C CA . VAL A 1 642 ? 15.415 42.447 -42.316 1.00 90.25 642 VAL A CA 1
ATOM 5158 C C . VAL A 1 642 ? 15.764 43.388 -41.161 1.00 90.25 642 VAL A C 1
ATOM 5160 O O . VAL A 1 642 ? 15.752 42.957 -40.011 1.00 90.25 642 VAL A O 1
ATOM 5163 N N . LYS A 1 643 ? 16.010 44.675 -41.445 1.00 89.94 643 LYS A N 1
ATOM 5164 C CA . LYS A 1 643 ? 16.345 45.695 -40.441 1.00 89.94 643 LYS A CA 1
ATOM 5165 C C . LYS A 1 643 ? 15.221 45.912 -39.425 1.00 89.94 643 LYS A C 1
ATOM 5167 O O . LYS A 1 643 ? 15.499 45.986 -38.232 1.00 89.94 643 LYS A O 1
ATOM 5172 N N . SER A 1 644 ? 13.973 46.018 -39.884 1.00 90.69 644 SER A N 1
ATOM 5173 C CA . SER A 1 644 ? 12.808 46.155 -39.001 1.00 90.69 644 SER A CA 1
ATOM 5174 C C . SER A 1 644 ? 12.549 44.876 -38.206 1.00 90.69 644 SER A C 1
ATOM 5176 O O . SER A 1 644 ? 12.247 44.940 -37.017 1.00 90.69 644 SER A O 1
ATOM 5178 N N . TRP A 1 645 ? 12.718 43.723 -38.849 1.00 88.69 645 TRP A N 1
ATOM 5179 C CA . TRP A 1 645 ? 12.453 42.415 -38.272 1.00 88.69 645 TRP A CA 1
ATOM 5180 C C . TRP A 1 645 ? 13.401 42.121 -37.101 1.00 88.69 645 TRP A C 1
ATOM 5182 O O . TRP A 1 645 ? 12.930 41.847 -36.003 1.00 88.69 645 TRP A O 1
ATOM 5192 N N . ILE A 1 646 ? 14.724 42.262 -37.270 1.00 90.81 646 ILE A N 1
ATOM 5193 C CA . ILE A 1 646 ? 15.717 41.883 -36.240 1.00 90.81 646 ILE A CA 1
ATOM 5194 C C . ILE A 1 646 ? 16.063 42.972 -35.219 1.00 90.81 646 ILE A C 1
ATOM 5196 O O . ILE A 1 646 ? 16.868 42.708 -34.331 1.00 90.81 646 ILE A O 1
ATOM 5200 N N . SER A 1 647 ? 15.474 44.169 -35.293 1.00 87.19 647 SER A N 1
ATOM 5201 C CA . SER A 1 647 ? 15.864 45.321 -34.457 1.00 87.19 647 SER A CA 1
ATOM 5202 C C . SER A 1 647 ? 15.785 45.067 -32.944 1.00 87.19 647 SER A C 1
ATOM 5204 O O . SER A 1 647 ? 16.579 45.620 -32.189 1.00 87.19 647 SER A O 1
ATOM 5206 N N . HIS A 1 648 ? 14.882 44.186 -32.507 1.00 85.31 648 HIS A N 1
ATOM 5207 C CA . HIS A 1 648 ? 14.647 43.848 -31.097 1.00 85.31 648 HIS A CA 1
ATOM 5208 C C . HIS A 1 648 ? 15.467 42.637 -30.604 1.00 85.31 648 HIS A C 1
ATOM 5210 O O . HIS A 1 648 ? 15.238 42.122 -29.505 1.00 85.31 648 HIS A O 1
ATOM 5216 N N . VAL A 1 649 ? 16.396 42.126 -31.418 1.00 86.38 649 VAL A N 1
ATOM 5217 C CA . VAL A 1 649 ? 17.179 40.918 -31.124 1.00 86.38 649 VAL A CA 1
ATOM 5218 C C . VAL A 1 649 ? 18.586 41.306 -30.657 1.00 86.38 649 VAL A C 1
ATOM 5220 O O . VAL A 1 649 ? 19.217 42.167 -31.270 1.00 86.38 649 VAL A O 1
ATOM 5223 N N . PRO A 1 650 ? 19.140 40.659 -29.615 1.00 77.44 650 PRO A N 1
ATOM 5224 C CA . PRO A 1 650 ? 20.556 40.795 -29.286 1.00 77.44 650 PRO A CA 1
ATOM 5225 C C . PRO A 1 650 ? 21.436 40.496 -30.507 1.00 77.44 650 PRO A C 1
ATOM 5227 O O . PRO A 1 650 ? 21.177 39.533 -31.224 1.00 77.44 650 PRO A O 1
ATOM 5230 N N . SER A 1 651 ? 22.497 41.281 -30.721 1.00 84.19 651 SER A N 1
ATOM 5231 C CA . SER A 1 651 ? 23.397 41.135 -31.881 1.00 84.19 651 SER A CA 1
ATOM 5232 C C . SER A 1 651 ? 22.765 41.485 -33.243 1.00 84.19 651 SER A C 1
ATOM 5234 O O . SER A 1 651 ? 23.295 41.074 -34.279 1.00 84.19 651 SER A O 1
ATOM 5236 N N . SER A 1 652 ? 21.671 42.257 -33.263 1.00 87.44 652 SER A N 1
ATOM 5237 C CA . SER A 1 652 ? 21.002 42.732 -34.484 1.00 87.44 652 SER A CA 1
ATOM 5238 C C . SER A 1 652 ? 21.936 43.504 -35.420 1.00 87.44 652 SER A C 1
ATOM 5240 O O . SER A 1 652 ? 21.939 43.231 -36.617 1.00 87.44 652 SER A O 1
ATOM 5242 N N . ASP A 1 653 ? 22.787 44.383 -34.884 1.00 90.06 653 ASP A N 1
ATOM 5243 C CA . ASP A 1 653 ? 23.759 45.157 -35.672 1.00 90.06 653 ASP A CA 1
ATOM 5244 C C . ASP A 1 653 ? 24.800 44.268 -36.372 1.00 90.06 653 ASP A C 1
ATOM 5246 O O . ASP A 1 653 ? 25.108 44.475 -37.546 1.00 90.06 653 ASP A O 1
ATOM 5250 N N . ASP A 1 654 ? 25.311 43.243 -35.680 1.00 90.94 654 ASP A N 1
ATOM 5251 C CA . ASP A 1 654 ? 26.243 42.253 -36.248 1.00 90.94 654 ASP A CA 1
ATOM 5252 C C . ASP A 1 654 ? 25.567 41.441 -37.362 1.00 90.94 654 ASP A C 1
ATOM 5254 O O . ASP A 1 654 ? 26.104 41.329 -38.467 1.00 90.94 654 ASP A O 1
ATOM 5258 N N . MET A 1 655 ? 24.352 40.938 -37.120 1.00 93.81 655 MET A N 1
ATOM 5259 C CA . MET A 1 655 ? 23.593 40.201 -38.134 1.00 93.81 655 MET A CA 1
ATOM 5260 C C . MET A 1 655 ? 23.235 41.075 -39.343 1.00 93.81 655 MET A C 1
ATOM 5262 O O . MET A 1 655 ? 23.353 40.619 -40.482 1.00 93.81 655 MET A O 1
ATOM 5266 N N . LEU A 1 656 ? 22.858 42.338 -39.124 1.00 92.56 656 LEU A N 1
ATOM 5267 C CA . LEU A 1 656 ? 22.563 43.291 -40.192 1.00 92.56 656 LEU A CA 1
ATOM 5268 C C . LEU A 1 656 ? 23.820 43.613 -41.012 1.00 92.56 656 LEU A C 1
ATOM 5270 O O . LEU A 1 656 ? 23.759 43.638 -42.241 1.00 92.56 656 LEU A O 1
ATOM 5274 N N . ALA A 1 657 ? 24.970 43.800 -40.359 1.00 93.12 657 ALA A N 1
ATOM 5275 C CA . ALA A 1 657 ? 26.244 44.029 -41.036 1.00 93.12 657 ALA A CA 1
ATOM 5276 C C . ALA A 1 657 ? 26.657 42.831 -41.907 1.00 93.12 657 ALA A C 1
ATOM 5278 O O . ALA A 1 657 ? 27.077 43.015 -43.055 1.00 93.12 657 ALA A O 1
ATOM 5279 N N . ARG A 1 658 ? 26.492 41.600 -41.401 1.00 94.06 658 ARG A N 1
ATOM 5280 C CA . ARG A 1 658 ? 26.716 40.364 -42.173 1.00 94.06 658 ARG A CA 1
ATOM 5281 C C . ARG A 1 658 ? 25.778 40.284 -43.373 1.00 94.06 658 ARG A C 1
ATOM 5283 O O . ARG A 1 658 ? 26.249 40.052 -44.486 1.00 94.06 658 ARG A O 1
ATOM 5290 N N . TYR A 1 659 ? 24.488 40.556 -43.172 1.00 93.50 659 TYR A N 1
ATOM 5291 C CA . TYR A 1 659 ? 23.487 40.553 -44.236 1.00 93.50 659 TYR A CA 1
ATOM 5292 C C . TYR A 1 659 ? 23.802 41.564 -45.345 1.00 93.50 659 TYR A C 1
ATOM 5294 O O . TYR A 1 659 ? 23.894 41.180 -46.508 1.00 93.50 659 TYR A O 1
ATOM 5302 N N . ILE A 1 660 ? 24.063 42.830 -44.997 1.00 92.38 660 ILE A N 1
ATOM 5303 C CA . ILE A 1 660 ? 24.418 43.889 -45.958 1.00 92.38 660 ILE A CA 1
ATOM 5304 C C . ILE A 1 660 ? 25.661 43.499 -46.759 1.00 92.38 660 ILE A C 1
ATOM 5306 O O . ILE A 1 660 ? 25.700 43.665 -47.978 1.00 92.38 660 ILE A O 1
ATOM 5310 N N . LYS A 1 661 ? 26.683 42.954 -46.089 1.00 93.00 661 LYS A N 1
ATOM 5311 C CA . LYS A 1 661 ? 27.906 42.502 -46.755 1.00 93.00 661 LYS A CA 1
ATOM 5312 C C . LYS A 1 661 ? 27.611 41.423 -47.799 1.00 93.00 661 LYS A C 1
ATOM 5314 O O . LYS A 1 661 ? 28.130 41.516 -48.907 1.00 93.00 661 LYS A O 1
ATOM 5319 N N . LYS A 1 662 ? 26.793 40.418 -47.467 1.00 92.31 662 LYS A N 1
ATOM 5320 C CA . LYS A 1 662 ? 26.417 39.337 -48.394 1.00 92.31 662 LYS A CA 1
ATOM 5321 C C . LYS A 1 662 ? 25.515 39.833 -49.526 1.00 92.31 662 LYS A C 1
ATOM 5323 O O . LYS A 1 662 ? 25.772 39.502 -50.680 1.00 92.31 662 LYS A O 1
ATOM 5328 N N . LEU A 1 663 ? 24.543 40.691 -49.218 1.00 89.75 663 LEU A N 1
ATOM 5329 C CA . LEU A 1 663 ? 23.650 41.302 -50.201 1.00 89.75 663 LEU A CA 1
ATOM 5330 C C . LEU A 1 663 ? 24.435 42.124 -51.234 1.00 89.75 663 LEU A C 1
ATOM 5332 O O . LEU A 1 663 ? 24.214 41.962 -52.427 1.00 89.75 663 LEU A O 1
ATOM 5336 N N . ASN A 1 664 ? 25.408 42.932 -50.796 1.00 88.25 664 ASN A N 1
ATOM 5337 C CA . ASN A 1 664 ? 26.273 43.714 -51.687 1.00 88.25 664 ASN A CA 1
ATOM 5338 C C . ASN A 1 664 ? 27.158 42.842 -52.591 1.00 88.25 664 ASN A C 1
ATOM 5340 O O . ASN A 1 664 ? 27.448 43.211 -53.726 1.00 88.25 664 ASN A O 1
ATOM 5344 N N . ILE A 1 665 ? 27.611 41.689 -52.091 1.00 86.75 665 ILE A N 1
ATOM 5345 C CA . ILE A 1 665 ? 28.372 40.728 -52.898 1.00 86.75 665 ILE A CA 1
ATOM 5346 C C . ILE A 1 665 ? 27.474 40.129 -53.989 1.00 86.75 665 ILE A C 1
ATOM 5348 O O . ILE A 1 665 ? 27.912 39.988 -55.128 1.00 86.75 665 ILE A O 1
ATOM 5352 N N . GLU A 1 666 ? 26.225 39.798 -53.665 1.00 83.50 666 GLU A N 1
ATOM 5353 C CA . GLU A 1 666 ? 25.289 39.185 -54.612 1.00 83.50 666 GLU A CA 1
ATOM 5354 C C . GLU A 1 666 ? 24.745 40.181 -55.650 1.00 83.50 666 GLU A C 1
ATOM 5356 O O . GLU A 1 666 ? 24.626 39.855 -56.834 1.00 83.50 666 GLU A O 1
ATOM 5361 N N . THR A 1 667 ? 24.494 41.433 -55.255 1.00 80.06 667 THR A N 1
ATOM 5362 C CA . THR A 1 667 ? 24.146 42.514 -56.194 1.00 80.06 667 THR A CA 1
ATOM 5363 C C . THR A 1 667 ? 25.308 42.842 -57.130 1.00 80.06 667 THR A C 1
ATOM 5365 O O . THR A 1 667 ? 25.098 43.074 -58.318 1.00 80.06 667 THR A O 1
ATOM 5368 N N . TRP A 1 668 ? 26.551 42.779 -56.641 1.00 77.19 668 TRP A N 1
ATOM 5369 C CA . TRP A 1 668 ? 27.735 42.920 -57.488 1.00 77.19 668 TRP A CA 1
ATOM 5370 C C . TRP A 1 668 ? 27.854 41.772 -58.503 1.00 77.19 668 TRP A C 1
ATOM 5372 O O . TRP A 1 668 ? 28.033 42.038 -59.692 1.00 77.19 668 TRP A O 1
ATOM 5382 N N . LYS A 1 669 ? 27.666 40.513 -58.082 1.00 75.25 669 LYS A N 1
ATOM 5383 C CA . LYS A 1 669 ? 27.685 39.350 -58.991 1.00 75.25 669 LYS A CA 1
ATOM 5384 C C . LYS A 1 669 ? 26.577 39.400 -60.046 1.00 75.25 669 LYS A C 1
ATOM 5386 O O . LYS A 1 669 ? 26.837 39.115 -61.210 1.00 75.25 669 LYS A O 1
ATOM 5391 N N . SER A 1 670 ? 25.361 39.783 -59.658 1.00 69.44 670 SER A N 1
ATOM 5392 C CA . SER A 1 670 ? 24.221 39.882 -60.584 1.00 69.44 670 SER A CA 1
ATOM 5393 C C . SER A 1 670 ? 24.304 41.083 -61.535 1.00 69.44 670 SER A C 1
ATOM 5395 O O . SER A 1 670 ? 23.673 41.064 -62.587 1.00 69.44 670 SER A O 1
ATOM 5397 N N . SER A 1 671 ? 25.141 42.085 -61.235 1.00 66.00 671 SER A N 1
ATOM 5398 C CA . SER A 1 671 ? 25.421 43.224 -62.126 1.00 66.00 671 SER A CA 1
ATOM 5399 C C . SER A 1 671 ? 26.350 42.910 -63.315 1.00 66.00 671 SER A C 1
ATOM 5401 O O . SER A 1 671 ? 26.649 43.809 -64.099 1.00 66.00 671 SER A O 1
ATOM 5403 N N . GLY A 1 672 ? 26.816 41.661 -63.462 1.00 51.75 672 GLY A N 1
ATOM 5404 C CA . GLY A 1 672 ? 27.524 41.181 -64.657 1.00 51.75 672 GLY A CA 1
ATOM 5405 C C . GLY A 1 672 ? 28.928 41.756 -64.896 1.00 51.75 672 GLY A C 1
ATOM 5406 O O . GLY A 1 672 ? 29.471 41.586 -65.984 1.00 51.75 672 GLY A O 1
ATOM 5407 N N . ARG A 1 673 ? 29.546 42.433 -63.919 1.00 50.81 673 ARG A N 1
ATOM 5408 C CA . ARG A 1 673 ? 30.885 43.025 -64.095 1.00 50.81 673 ARG A CA 1
ATOM 5409 C C . ARG A 1 673 ? 31.983 41.968 -63.924 1.00 50.81 673 ARG A C 1
ATOM 5411 O O . ARG A 1 673 ? 32.163 41.434 -62.831 1.00 50.81 673 ARG A O 1
ATOM 5418 N N . SER A 1 674 ? 32.729 41.678 -64.994 1.00 39.41 674 SER A N 1
ATOM 5419 C CA . SER A 1 674 ? 33.928 40.830 -64.951 1.00 39.41 674 SER A CA 1
ATOM 5420 C C . SER A 1 674 ? 35.023 41.471 -64.093 1.00 39.41 674 SER A C 1
ATOM 5422 O O . SER A 1 674 ? 35.120 42.693 -63.972 1.00 39.41 674 SER A O 1
ATOM 5424 N N . SER A 1 675 ? 35.899 40.647 -63.514 1.00 45.34 675 SER A N 1
ATOM 5425 C CA . SER A 1 675 ? 37.024 41.054 -62.655 1.00 45.34 675 SER A CA 1
ATOM 5426 C C . SER A 1 675 ? 38.118 41.884 -63.353 1.00 45.34 675 SER A C 1
ATOM 5428 O O . SER A 1 675 ? 39.217 42.011 -62.820 1.00 45.34 675 SER A O 1
ATOM 5430 N N . SER A 1 676 ? 37.855 42.412 -64.549 1.00 41.41 676 SER A N 1
ATOM 5431 C CA . SER A 1 676 ? 38.780 43.227 -65.338 1.00 41.41 676 SER A CA 1
ATOM 5432 C C . SER A 1 676 ? 38.557 44.736 -65.188 1.00 41.41 676 SER A C 1
ATOM 5434 O O . SER A 1 676 ? 39.483 45.493 -65.457 1.00 41.41 676 SER A O 1
ATOM 5436 N N . ASP A 1 677 ? 37.409 45.191 -64.674 1.00 40.78 677 ASP A N 1
ATOM 5437 C CA . ASP A 1 677 ? 37.124 46.627 -64.531 1.00 40.78 677 ASP A CA 1
ATOM 5438 C C . ASP A 1 677 ? 37.392 47.128 -63.106 1.00 40.78 677 ASP A C 1
ATOM 5440 O O . ASP A 1 677 ? 36.494 47.450 -62.323 1.00 40.78 677 ASP A O 1
ATOM 5444 N N . HIS A 1 678 ? 38.671 47.207 -62.745 1.00 41.22 678 HIS A N 1
ATOM 5445 C CA . HIS A 1 678 ? 39.100 47.914 -61.541 1.00 41.22 678 HIS A CA 1
ATOM 5446 C C . HIS A 1 678 ? 39.413 49.382 -61.854 1.00 41.22 678 HIS A C 1
ATOM 5448 O O . HIS A 1 678 ? 40.550 49.728 -62.158 1.00 41.22 678 HIS A O 1
ATOM 5454 N N . SER A 1 679 ? 38.425 50.270 -61.677 1.00 37.44 679 SER A N 1
ATOM 5455 C CA . SER A 1 679 ? 38.710 51.684 -61.398 1.00 37.44 679 SER A CA 1
ATOM 5456 C C . SER A 1 679 ? 38.813 51.899 -59.874 1.00 37.44 679 SER A C 1
ATOM 5458 O O . SER A 1 679 ? 37.876 51.540 -59.148 1.00 37.44 679 SER A O 1
ATOM 5460 N N . PRO A 1 680 ? 39.909 52.485 -59.345 1.00 45.12 680 PRO A N 1
ATOM 5461 C CA . PRO A 1 680 ? 40.141 52.667 -57.902 1.00 45.12 680 PRO A CA 1
ATOM 5462 C C . PRO A 1 680 ? 39.094 53.531 -57.177 1.00 45.12 680 PRO A C 1
ATOM 5464 O O . PRO A 1 680 ? 39.059 53.566 -55.947 1.00 45.12 680 PRO A O 1
ATOM 5467 N N . ILE A 1 681 ? 38.234 54.227 -57.923 1.00 42.44 681 ILE A N 1
ATOM 5468 C CA . ILE A 1 681 ? 37.294 55.225 -57.402 1.00 42.44 681 ILE A CA 1
ATOM 5469 C C . ILE A 1 681 ? 36.110 54.565 -56.669 1.00 42.44 681 ILE A C 1
ATOM 5471 O O . ILE A 1 681 ? 35.651 55.083 -55.653 1.00 42.44 681 ILE A O 1
ATOM 5475 N N . PHE A 1 682 ? 35.671 53.367 -57.078 1.00 38.62 682 PHE A N 1
ATOM 5476 C CA . PHE A 1 682 ? 34.543 52.686 -56.417 1.00 38.62 682 PHE A CA 1
ATOM 5477 C C . PHE A 1 682 ? 34.918 52.101 -55.040 1.00 38.62 682 PHE A C 1
ATOM 5479 O O . PHE A 1 682 ? 34.100 52.070 -54.120 1.00 38.62 682 PHE A O 1
ATOM 5486 N N . LEU A 1 683 ? 36.188 51.714 -54.855 1.00 38.94 683 LEU A N 1
ATOM 5487 C CA . LEU A 1 683 ? 36.734 51.289 -53.557 1.00 38.94 683 LEU A CA 1
ATOM 5488 C C . LEU A 1 683 ? 36.931 52.461 -52.578 1.00 38.94 683 LEU A C 1
ATOM 5490 O O . LEU A 1 683 ? 37.002 52.237 -51.369 1.00 38.94 683 LEU A O 1
ATOM 5494 N N . LEU A 1 684 ? 36.995 53.698 -53.077 1.00 36.88 684 LEU A N 1
ATOM 5495 C CA . LEU A 1 684 ? 37.116 54.914 -52.269 1.00 36.88 684 LEU A CA 1
ATOM 5496 C C . LEU A 1 684 ? 35.768 55.357 -51.678 1.00 36.88 684 LEU A C 1
ATOM 5498 O O . LEU A 1 684 ? 35.730 55.776 -50.523 1.00 36.88 684 LEU A O 1
ATOM 5502 N N . VAL A 1 685 ? 34.652 55.150 -52.385 1.00 39.28 685 VAL A N 1
ATOM 5503 C CA . VAL A 1 685 ? 33.309 55.489 -51.868 1.00 39.28 685 VAL A CA 1
ATOM 5504 C C . VAL A 1 685 ? 32.900 54.587 -50.693 1.00 39.28 685 VAL A C 1
ATOM 5506 O O . VAL A 1 685 ? 32.319 55.069 -49.725 1.00 39.28 685 VAL A O 1
ATOM 5509 N N . ILE A 1 686 ? 33.294 53.306 -50.694 1.00 40.41 686 ILE A N 1
ATOM 5510 C CA . ILE A 1 686 ? 33.065 52.400 -49.548 1.00 40.41 686 ILE A CA 1
ATOM 5511 C C . ILE A 1 686 ? 34.002 52.728 -48.368 1.00 40.41 686 ILE A C 1
ATOM 5513 O O . ILE A 1 686 ? 33.642 52.523 -47.210 1.00 40.41 686 ILE A O 1
ATOM 5517 N N . LYS A 1 687 ? 35.189 53.294 -48.631 1.00 32.84 687 LYS A N 1
ATOM 5518 C CA . LYS A 1 687 ? 36.159 53.681 -47.590 1.00 32.84 687 LYS A CA 1
ATOM 5519 C C . LYS A 1 687 ? 35.886 55.036 -46.930 1.00 32.84 687 LYS A C 1
ATOM 5521 O O . LYS A 1 687 ? 36.405 55.275 -45.845 1.00 32.84 687 LYS A O 1
ATOM 5526 N N . CYS A 1 688 ? 35.073 55.909 -47.523 1.00 30.02 688 CYS A N 1
ATOM 5527 C CA . CYS A 1 688 ? 34.875 57.275 -47.024 1.00 30.02 688 CYS A CA 1
ATOM 5528 C C . CYS A 1 688 ? 33.858 57.442 -45.879 1.00 30.02 688 CYS A C 1
ATOM 5530 O O . CYS A 1 688 ? 33.654 58.576 -45.451 1.00 30.02 688 CYS A O 1
ATOM 5532 N N . ARG A 1 689 ? 33.256 56.375 -45.323 1.00 32.22 689 ARG A N 1
ATOM 5533 C CA . ARG A 1 689 ? 32.315 56.515 -44.186 1.00 32.22 689 ARG A CA 1
ATOM 5534 C C . ARG A 1 689 ? 32.847 56.161 -42.794 1.00 32.22 689 ARG A C 1
ATOM 5536 O O . ARG A 1 689 ? 32.086 56.294 -41.847 1.00 32.22 689 ARG A O 1
ATOM 5543 N N . LEU A 1 690 ? 34.127 55.816 -42.620 1.00 29.84 690 LEU A N 1
ATOM 5544 C CA . LEU A 1 690 ? 34.759 55.732 -41.288 1.00 29.84 690 LEU A CA 1
ATOM 5545 C C . LEU A 1 690 ? 36.244 56.179 -41.346 1.00 29.84 690 LEU A C 1
ATOM 5547 O O . LEU A 1 690 ? 37.130 55.406 -41.699 1.00 29.84 690 LEU A O 1
ATOM 5551 N N . ARG A 1 691 ? 36.500 57.457 -41.015 1.00 29.83 691 ARG A N 1
ATOM 5552 C CA . ARG A 1 691 ? 37.794 58.038 -40.552 1.00 29.83 691 ARG A CA 1
ATOM 5553 C C . ARG A 1 691 ? 38.194 57.340 -39.226 1.00 29.83 691 ARG A C 1
ATOM 5555 O O . ARG A 1 691 ? 37.280 57.063 -38.461 1.00 29.83 691 ARG A O 1
ATOM 5562 N N . SER A 1 692 ? 39.429 57.024 -38.802 1.00 34.81 692 SER A N 1
ATOM 5563 C CA . SER A 1 692 ? 40.851 57.353 -39.099 1.00 34.81 692 SER A CA 1
ATOM 5564 C C . SER A 1 692 ? 41.757 56.298 -38.361 1.00 34.81 692 SER A C 1
ATOM 5566 O O . SER A 1 692 ? 41.189 55.432 -37.700 1.00 34.81 692 SER A O 1
ATOM 5568 N N . PRO A 1 693 ? 43.107 56.418 -38.240 1.00 41.25 693 PRO A N 1
ATOM 5569 C CA . PRO A 1 693 ? 44.205 56.295 -39.226 1.00 41.25 693 PRO A CA 1
ATOM 5570 C C . PRO A 1 693 ? 45.248 55.169 -38.869 1.00 41.25 693 PRO A C 1
ATOM 5572 O O . PRO A 1 693 ? 45.380 54.797 -37.712 1.00 41.25 693 PRO A O 1
ATOM 5575 N N . GLN A 1 694 ? 45.848 54.465 -39.855 1.00 33.22 694 GLN A N 1
ATOM 5576 C CA . GLN A 1 694 ? 47.295 54.463 -40.260 1.00 33.22 694 GLN A CA 1
ATOM 5577 C C . GLN A 1 694 ? 48.302 54.125 -39.117 1.00 33.22 694 GLN A C 1
ATOM 5579 O O . GLN A 1 694 ? 48.256 54.767 -38.084 1.00 33.22 694 GLN A O 1
ATOM 5584 N N . LEU A 1 695 ? 49.274 53.193 -39.174 1.00 31.88 695 LEU A N 1
ATOM 5585 C CA . LEU A 1 695 ? 50.303 52.915 -40.196 1.00 31.88 695 LEU A CA 1
ATOM 5586 C C . LEU A 1 695 ? 51.172 51.712 -39.717 1.00 31.88 695 LEU A C 1
ATOM 5588 O O . LEU A 1 695 ? 51.935 51.911 -38.790 1.00 31.88 695 LEU A O 1
ATOM 5592 N N . VAL A 1 696 ? 51.093 50.505 -40.314 1.00 29.66 696 VAL A N 1
ATOM 5593 C CA . VAL A 1 696 ? 52.199 49.495 -40.450 1.00 29.66 696 VAL A CA 1
ATOM 5594 C C . VAL A 1 696 ? 51.765 48.431 -41.486 1.00 29.66 696 VAL A C 1
ATOM 5596 O O . VAL A 1 696 ? 51.569 47.257 -41.178 1.00 29.66 696 VAL A O 1
ATOM 5599 N N . THR A 1 697 ? 51.496 48.814 -42.739 1.00 35.97 697 THR A N 1
ATOM 5600 C CA . THR A 1 697 ? 50.914 47.875 -43.732 1.00 35.97 697 THR A CA 1
ATOM 5601 C C . THR A 1 697 ? 51.539 47.972 -45.118 1.00 35.97 697 THR A C 1
ATOM 5603 O O . THR A 1 697 ? 50.844 47.890 -46.129 1.00 35.97 697 THR A O 1
ATOM 5606 N N . MET A 1 698 ? 52.866 48.094 -45.182 1.00 29.14 698 MET A N 1
ATOM 5607 C CA . MET A 1 698 ? 53.589 47.945 -46.453 1.00 29.14 698 MET A CA 1
ATOM 5608 C C . MET A 1 698 ? 54.600 46.797 -46.503 1.00 29.14 698 MET A C 1
ATOM 5610 O O . MET A 1 698 ? 54.983 46.411 -47.599 1.00 29.14 698 MET A O 1
ATOM 5614 N N . VAL A 1 699 ? 54.921 46.142 -45.380 1.00 32.41 699 VAL A N 1
ATOM 5615 C CA . VAL A 1 699 ? 55.817 44.964 -45.382 1.00 32.41 699 VAL A CA 1
ATOM 5616 C C . VAL A 1 699 ? 55.047 43.625 -45.364 1.00 32.41 699 VAL A C 1
ATOM 5618 O O . VAL A 1 699 ? 55.513 42.627 -45.901 1.00 32.41 699 VAL A O 1
ATOM 5621 N N . ALA A 1 700 ? 53.799 43.587 -44.878 1.00 33.66 700 ALA A N 1
ATOM 5622 C CA . ALA A 1 700 ? 53.022 42.340 -44.757 1.00 33.66 700 ALA A CA 1
ATOM 5623 C C . ALA A 1 700 ? 52.365 41.830 -46.064 1.00 33.66 700 ALA A C 1
ATOM 5625 O O . ALA A 1 700 ? 51.881 40.697 -46.117 1.00 33.66 700 ALA A O 1
ATOM 5626 N N . ARG A 1 701 ? 52.336 42.627 -47.144 1.00 40.00 701 ARG A N 1
ATOM 5627 C CA . ARG A 1 701 ? 51.644 42.245 -48.395 1.00 40.00 701 ARG A CA 1
ATOM 5628 C C . ARG A 1 701 ? 52.415 41.274 -49.294 1.00 40.00 701 ARG A C 1
ATOM 5630 O O . ARG A 1 701 ? 51.807 40.722 -50.206 1.00 40.00 701 ARG A O 1
ATOM 5637 N N . ALA A 1 702 ? 53.688 40.993 -49.012 1.00 32.50 702 ALA A N 1
ATOM 5638 C CA . ALA A 1 702 ? 54.448 39.984 -49.753 1.00 32.50 702 ALA A CA 1
ATOM 5639 C C . ALA A 1 702 ? 54.328 38.560 -49.163 1.00 32.50 702 ALA A C 1
ATOM 5641 O O . ALA A 1 702 ? 54.463 37.588 -49.901 1.00 32.50 702 ALA A O 1
ATOM 5642 N N . ALA A 1 703 ? 53.998 38.404 -47.872 1.00 35.00 703 ALA A N 1
ATOM 5643 C CA . ALA A 1 703 ? 53.923 37.086 -47.223 1.00 35.00 703 ALA A CA 1
ATOM 5644 C C . ALA A 1 703 ? 52.521 36.439 -47.267 1.00 35.00 703 ALA A C 1
ATOM 5646 O O . ALA A 1 703 ? 52.399 35.218 -47.358 1.00 35.00 703 ALA A O 1
ATOM 5647 N N . ALA A 1 704 ? 51.442 37.232 -47.285 1.00 38.75 704 ALA A N 1
ATOM 5648 C CA . ALA A 1 704 ? 50.068 36.709 -47.279 1.00 38.75 704 ALA A CA 1
ATOM 5649 C C . ALA A 1 704 ? 49.634 36.034 -48.599 1.00 38.75 704 ALA A C 1
ATOM 5651 O O . ALA A 1 704 ? 48.606 35.362 -48.634 1.00 38.75 704 ALA A O 1
ATOM 5652 N N . LYS A 1 705 ? 50.415 36.165 -49.681 1.00 38.69 705 LYS A N 1
ATOM 5653 C CA . LYS A 1 705 ? 50.099 35.555 -50.985 1.00 38.69 705 LYS A CA 1
ATOM 5654 C C . LYS A 1 705 ? 50.525 34.083 -51.123 1.00 38.69 705 LYS A C 1
ATOM 5656 O O . LYS A 1 705 ? 50.156 33.465 -52.113 1.00 38.69 705 LYS A O 1
ATOM 5661 N N . LYS A 1 706 ? 51.256 33.503 -50.156 1.00 35.97 706 LYS A N 1
ATOM 5662 C CA . LYS A 1 706 ? 51.668 32.077 -50.186 1.00 35.97 706 LYS A CA 1
ATOM 5663 C C . LYS A 1 706 ? 50.889 31.148 -49.238 1.00 35.97 706 LYS A C 1
ATOM 5665 O O . LYS A 1 706 ? 50.929 29.939 -49.430 1.00 35.97 706 LYS A O 1
ATOM 5670 N N . GLY A 1 707 ? 50.125 31.675 -48.275 1.00 40.41 707 GLY A N 1
ATOM 5671 C CA . GLY A 1 707 ? 49.276 30.861 -47.383 1.00 40.41 707 GLY A CA 1
ATOM 5672 C C . GLY A 1 707 ? 47.940 30.417 -47.998 1.00 40.41 707 GLY A C 1
ATOM 5673 O O . GLY A 1 707 ? 47.336 29.452 -47.538 1.00 40.41 707 GLY A O 1
ATOM 5674 N N . SER A 1 708 ? 47.478 31.085 -49.060 1.00 44.81 708 SER A N 1
ATOM 5675 C CA . SER A 1 708 ? 46.173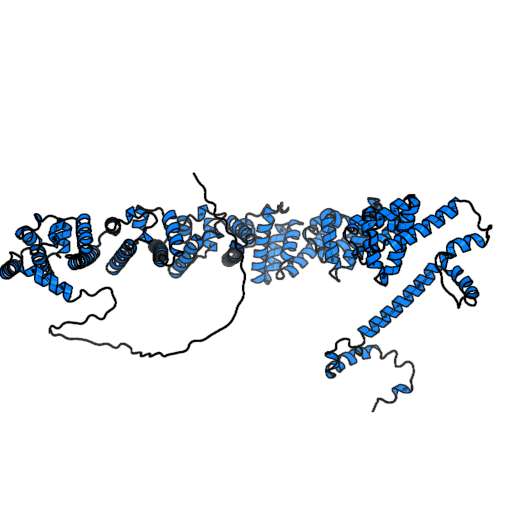 30.820 -49.685 1.00 44.81 708 SER A CA 1
ATOM 5676 C C . SER A 1 708 ? 46.142 29.606 -50.618 1.00 44.81 708 SER A C 1
ATOM 5678 O O . SER A 1 708 ? 45.058 29.202 -51.032 1.00 44.81 708 SER A O 1
ATOM 5680 N N . VAL A 1 709 ? 47.296 29.013 -50.943 1.00 45.25 709 VAL A N 1
ATOM 5681 C CA . VAL A 1 709 ? 47.375 27.822 -51.812 1.00 45.25 709 VAL A CA 1
ATOM 5682 C C . VAL A 1 709 ? 47.118 26.529 -51.020 1.00 45.25 709 VAL A C 1
ATOM 5684 O O . VAL A 1 709 ? 46.563 25.585 -51.559 1.00 45.25 709 VAL A O 1
ATOM 5687 N N . TRP A 1 710 ? 47.416 26.497 -49.714 1.00 44.19 710 TRP A N 1
ATOM 5688 C CA . TRP A 1 710 ? 47.210 25.299 -48.880 1.00 44.19 710 TRP A CA 1
ATOM 5689 C C . TRP A 1 710 ? 45.742 25.061 -48.487 1.00 44.19 710 TRP A C 1
ATOM 5691 O O . TRP A 1 710 ? 45.329 23.924 -48.293 1.00 44.19 710 TRP A O 1
ATOM 5701 N N . LEU A 1 711 ? 44.935 26.119 -48.371 1.00 48.97 711 LEU A N 1
ATOM 5702 C CA . LEU A 1 711 ? 43.553 26.040 -47.866 1.00 48.97 711 LEU A CA 1
ATOM 5703 C C . LEU A 1 711 ? 42.481 25.955 -48.965 1.00 48.97 711 LEU A C 1
ATOM 5705 O O . LEU A 1 711 ? 41.295 25.961 -48.646 1.00 48.97 711 LEU A O 1
ATOM 5709 N N . SER A 1 712 ? 42.881 25.922 -50.237 1.00 53.03 712 SER A N 1
ATOM 5710 C CA . SER A 1 712 ? 41.971 25.867 -51.390 1.00 53.03 712 SER A CA 1
ATOM 5711 C C . SER A 1 712 ? 41.903 24.486 -52.060 1.00 53.03 712 SER A C 1
ATOM 5713 O O . SER A 1 712 ? 40.996 24.262 -52.858 1.00 53.03 712 SER A O 1
ATOM 5715 N N . ASP A 1 713 ? 42.792 23.552 -51.701 1.00 50.44 713 ASP A N 1
ATOM 5716 C CA . ASP A 1 713 ? 42.830 22.183 -52.231 1.00 50.44 713 ASP A CA 1
ATOM 5717 C C . ASP A 1 713 ? 42.215 21.164 -51.231 1.00 50.44 713 ASP A C 1
ATOM 5719 O O . ASP A 1 713 ? 42.684 21.065 -50.089 1.00 50.44 713 ASP A O 1
ATOM 5723 N N . PRO A 1 714 ? 41.176 20.390 -51.622 1.00 56.84 714 PRO A N 1
ATOM 5724 C CA . PRO A 1 714 ? 40.592 19.315 -50.815 1.00 56.84 714 PRO A CA 1
ATOM 5725 C C . PRO A 1 714 ? 41.591 18.246 -50.331 1.00 56.84 714 PRO A C 1
ATOM 5727 O O . PRO A 1 714 ? 41.355 17.634 -49.286 1.00 56.84 714 PRO A O 1
ATOM 5730 N N . SER A 1 715 ? 42.718 18.053 -51.033 1.00 50.22 715 SER A N 1
ATOM 5731 C CA . SER A 1 715 ? 43.793 17.106 -50.674 1.00 50.22 715 SER A CA 1
ATOM 5732 C C . SER A 1 715 ? 44.493 17.428 -49.348 1.00 50.22 715 SER A C 1
ATOM 5734 O O . SER A 1 715 ? 45.163 16.573 -48.769 1.00 50.22 715 SER A O 1
ATOM 5736 N N . THR A 1 716 ? 44.362 18.665 -48.859 1.00 56.25 716 THR A N 1
ATOM 5737 C CA . THR A 1 716 ? 45.135 19.188 -47.723 1.00 56.25 716 THR A CA 1
ATOM 5738 C C . THR A 1 716 ? 44.449 18.959 -46.370 1.00 56.25 716 THR A C 1
ATOM 5740 O O . THR A 1 716 ? 45.104 18.922 -45.324 1.00 56.25 716 THR A O 1
ATOM 5743 N N . TYR A 1 717 ? 43.128 18.753 -46.359 1.00 62.72 717 TYR A N 1
ATOM 5744 C CA . TYR A 1 717 ? 42.352 18.542 -45.130 1.00 62.72 717 TYR A CA 1
ATOM 5745 C C . TYR A 1 717 ? 42.699 17.248 -44.367 1.00 62.72 717 TYR A C 1
ATOM 5747 O O . TYR A 1 717 ? 42.730 17.309 -43.138 1.00 62.72 717 TYR A O 1
ATOM 5755 N N . PRO A 1 718 ? 43.041 16.113 -45.014 1.00 62.53 718 PRO A N 1
ATOM 5756 C CA . PRO A 1 718 ? 43.536 14.923 -44.315 1.00 62.53 718 PRO A CA 1
ATOM 5757 C C . PRO A 1 718 ? 44.855 15.154 -43.555 1.00 62.53 718 PRO A C 1
ATOM 5759 O O . PRO A 1 718 ? 45.013 14.657 -42.442 1.00 62.53 718 PRO A O 1
ATOM 5762 N N . LEU A 1 719 ? 45.779 15.955 -44.101 1.00 52.34 719 LEU A N 1
ATOM 5763 C CA . LEU A 1 719 ? 47.049 16.321 -43.450 1.00 52.34 719 LEU A CA 1
ATOM 5764 C C . LEU A 1 719 ? 46.833 17.253 -42.247 1.00 52.34 719 LEU A C 1
ATOM 5766 O O . LEU A 1 719 ? 47.448 17.072 -41.196 1.00 52.34 719 LEU A O 1
ATOM 5770 N N . LEU A 1 720 ? 45.912 18.212 -42.368 1.00 60.66 720 LEU A N 1
ATOM 5771 C CA . LEU A 1 720 ? 45.510 19.082 -41.258 1.00 60.66 720 LEU A CA 1
ATOM 5772 C C . LEU A 1 720 ? 44.736 18.315 -40.174 1.00 60.66 720 LEU A C 1
ATOM 5774 O O . LEU A 1 720 ? 44.917 18.588 -38.989 1.00 60.66 720 LEU A O 1
ATOM 5778 N N . ALA A 1 721 ? 43.927 17.323 -40.558 1.00 59.53 721 ALA A N 1
ATOM 5779 C CA . ALA A 1 721 ? 43.266 16.414 -39.627 1.00 59.53 721 ALA A CA 1
ATOM 5780 C C . ALA A 1 721 ? 44.280 15.520 -38.896 1.00 59.53 721 ALA A C 1
ATOM 5782 O O . ALA A 1 721 ? 44.171 15.363 -37.684 1.00 59.53 721 ALA A O 1
ATOM 5783 N N . ALA A 1 722 ? 45.309 15.008 -39.581 1.00 53.50 722 ALA A N 1
ATOM 5784 C CA . ALA A 1 722 ? 46.389 14.240 -38.958 1.00 53.50 722 ALA A CA 1
ATOM 5785 C C . ALA A 1 722 ? 47.212 15.082 -37.962 1.00 53.50 722 ALA A C 1
ATOM 5787 O O . ALA A 1 722 ? 47.479 14.628 -36.850 1.00 53.50 722 ALA A O 1
ATOM 5788 N N . LEU A 1 723 ? 47.545 16.333 -38.308 1.00 55.75 723 LEU A N 1
ATOM 5789 C CA . LEU A 1 723 ? 48.201 17.284 -37.397 1.00 55.75 723 LEU A CA 1
ATOM 5790 C C . LEU A 1 723 ? 47.303 17.663 -36.208 1.00 55.75 723 LEU A C 1
ATOM 5792 O O . LEU A 1 723 ? 47.780 17.751 -35.075 1.00 55.75 723 LEU A O 1
ATOM 5796 N N . GLY A 1 724 ? 45.996 17.826 -36.432 1.00 61.22 724 GLY A N 1
ATOM 5797 C CA . GLY A 1 724 ? 45.008 18.044 -35.373 1.00 61.22 724 GLY A CA 1
ATOM 5798 C C . GLY A 1 724 ? 44.910 16.853 -34.415 1.00 61.22 724 GLY A C 1
ATOM 5799 O O . GLY A 1 724 ? 44.983 17.031 -33.202 1.00 61.22 724 GLY A O 1
ATOM 5800 N N . VAL A 1 725 ? 44.841 15.632 -34.950 1.00 62.41 725 VAL A N 1
ATOM 5801 C CA . VAL A 1 725 ? 44.819 14.382 -34.177 1.00 62.41 725 VAL A CA 1
ATOM 5802 C C . VAL A 1 725 ? 46.120 14.185 -33.393 1.00 62.41 725 VAL A C 1
ATOM 5804 O O . VAL A 1 725 ? 46.061 13.826 -32.219 1.00 62.41 725 VAL A O 1
ATOM 5807 N N . ALA A 1 726 ? 47.285 14.484 -33.976 1.00 54.38 726 ALA A N 1
ATOM 5808 C CA . ALA A 1 726 ? 48.573 14.423 -33.278 1.00 54.38 726 ALA A CA 1
ATOM 5809 C C . ALA A 1 726 ? 48.665 15.450 -32.134 1.00 54.38 726 ALA A C 1
ATOM 5811 O O . ALA A 1 726 ? 49.151 15.133 -31.050 1.00 54.38 726 ALA A O 1
ATOM 5812 N N . THR A 1 727 ? 48.132 16.657 -32.338 1.00 61.78 727 THR A N 1
ATOM 5813 C CA . THR A 1 727 ? 48.110 17.713 -31.312 1.00 61.78 727 THR A CA 1
ATOM 5814 C C . THR A 1 727 ? 47.162 17.353 -30.165 1.00 61.78 727 THR A C 1
ATOM 5816 O O . THR A 1 727 ? 47.521 17.496 -28.997 1.00 61.78 727 THR A O 1
ATOM 5819 N N . VAL A 1 728 ? 45.978 16.815 -30.476 1.00 68.12 728 VAL A N 1
ATOM 5820 C CA . VAL A 1 728 ? 45.025 16.311 -29.474 1.00 68.12 728 VAL A CA 1
ATOM 5821 C C . VAL A 1 728 ? 45.599 15.102 -28.738 1.00 68.12 728 VAL A C 1
ATOM 5823 O O . VAL A 1 728 ? 45.462 15.021 -27.519 1.00 68.12 728 VAL A O 1
ATOM 5826 N N . MET A 1 729 ? 46.305 14.200 -29.428 1.00 55.97 729 MET A N 1
ATOM 5827 C CA . MET A 1 729 ? 47.001 13.090 -28.780 1.00 55.97 729 MET A CA 1
ATOM 5828 C C . MET A 1 729 ? 48.083 13.590 -27.820 1.00 55.97 729 MET A C 1
ATOM 5830 O O . MET A 1 729 ? 48.040 13.186 -26.663 1.00 55.97 729 MET A O 1
ATOM 5834 N N . CYS A 1 730 ? 48.960 14.516 -28.225 1.00 58.22 730 CYS A N 1
ATOM 5835 C CA . CYS A 1 730 ? 49.978 15.122 -27.351 1.00 58.22 730 CYS A CA 1
ATOM 5836 C C . CYS A 1 730 ? 49.381 15.859 -26.142 1.00 58.22 730 CYS A C 1
ATOM 5838 O O . CYS A 1 730 ? 49.897 15.750 -25.030 1.00 58.22 730 CYS A O 1
ATOM 5840 N N . LEU A 1 731 ? 48.273 16.582 -26.324 1.00 56.72 731 LEU A N 1
ATOM 5841 C CA . LEU A 1 731 ? 47.582 17.247 -25.217 1.00 56.72 731 LEU A CA 1
ATOM 5842 C C . LEU A 1 731 ? 46.907 16.233 -24.288 1.00 56.72 731 LEU A C 1
ATOM 5844 O O . LEU A 1 731 ? 46.992 16.370 -23.072 1.00 56.72 731 LEU A O 1
ATOM 5848 N N . SER A 1 732 ? 46.290 15.181 -24.830 1.00 54.69 732 SER A N 1
ATOM 5849 C CA . SER A 1 732 ? 45.644 14.135 -24.030 1.00 54.69 732 SER A CA 1
ATOM 5850 C C . SER A 1 732 ? 46.653 13.293 -23.247 1.00 54.69 732 SER A C 1
ATOM 5852 O O . SER A 1 732 ? 46.400 12.967 -22.089 1.00 54.69 732 SER A O 1
ATOM 5854 N N . THR A 1 733 ? 47.819 12.983 -23.825 1.00 58.94 733 THR A N 1
ATOM 5855 C CA . THR A 1 733 ? 48.900 12.275 -23.131 1.00 58.94 733 THR A CA 1
ATOM 5856 C C . THR A 1 733 ? 49.570 13.175 -22.100 1.00 58.94 733 THR A C 1
ATOM 5858 O O . THR A 1 733 ? 49.837 12.702 -20.999 1.00 58.94 733 THR A O 1
ATOM 5861 N N . GLY A 1 734 ? 49.747 14.469 -22.387 1.00 57.78 734 GLY A N 1
ATOM 5862 C CA . GLY A 1 734 ? 50.222 15.464 -21.422 1.00 57.78 734 GLY A CA 1
ATOM 5863 C C . GLY A 1 734 ? 49.277 15.638 -20.229 1.00 57.78 734 GLY A C 1
ATOM 5864 O O . GLY A 1 734 ? 49.713 15.570 -19.083 1.00 57.78 734 GLY A O 1
ATOM 5865 N N . VAL A 1 735 ? 47.969 15.768 -20.472 1.00 60.72 735 VAL A N 1
ATOM 5866 C CA . VAL A 1 735 ? 46.950 15.851 -19.411 1.00 60.72 735 VAL A CA 1
ATOM 5867 C C . VAL A 1 735 ? 46.902 14.555 -18.607 1.00 60.72 735 VAL A C 1
ATOM 5869 O O . VAL A 1 735 ? 46.950 14.606 -17.384 1.00 60.72 735 VAL A O 1
ATOM 5872 N N . ARG A 1 736 ? 46.909 13.390 -19.265 1.00 55.75 736 ARG A N 1
ATOM 5873 C CA . ARG A 1 736 ? 46.934 12.086 -18.586 1.00 55.75 736 ARG A CA 1
ATOM 5874 C C . ARG A 1 736 ? 48.204 11.899 -17.752 1.00 55.75 736 ARG A C 1
ATOM 5876 O O . ARG A 1 736 ? 48.135 11.307 -16.680 1.00 55.75 736 ARG A O 1
ATOM 5883 N N . HIS A 1 737 ? 49.341 12.434 -18.205 1.00 57.91 737 HIS A N 1
ATOM 5884 C CA . HIS A 1 737 ? 50.593 12.449 -17.449 1.00 57.91 737 HIS A CA 1
ATOM 5885 C C . HIS A 1 737 ? 50.506 13.355 -16.211 1.00 57.91 737 HIS A C 1
ATOM 5887 O O . HIS A 1 737 ? 50.945 12.958 -15.137 1.00 57.91 737 HIS A O 1
ATOM 5893 N N . LEU A 1 738 ? 49.879 14.528 -16.328 1.00 56.66 738 LEU A N 1
ATOM 5894 C CA . LEU A 1 738 ? 49.691 15.477 -15.224 1.00 56.66 738 LEU A CA 1
ATOM 5895 C C . LEU A 1 738 ? 48.623 15.038 -14.209 1.00 56.66 738 LEU A C 1
ATOM 5897 O O . LEU A 1 738 ? 48.705 15.420 -13.047 1.00 56.66 738 LEU A O 1
ATOM 5901 N N . THR A 1 739 ? 47.627 14.247 -14.615 1.00 58.25 739 THR A N 1
ATOM 5902 C CA . THR A 1 739 ? 46.562 13.765 -13.716 1.00 58.25 739 THR A CA 1
ATOM 5903 C C . THR A 1 739 ? 46.878 12.425 -13.059 1.00 58.25 739 THR A C 1
ATOM 5905 O O . THR A 1 739 ? 46.318 12.127 -12.011 1.00 58.25 739 THR A O 1
ATOM 5908 N N . ALA A 1 740 ? 47.737 11.603 -13.671 1.00 54.88 740 ALA A N 1
ATOM 5909 C CA . ALA A 1 740 ? 48.136 10.300 -13.133 1.00 54.88 740 ALA A CA 1
ATOM 5910 C C . ALA A 1 740 ? 49.510 10.318 -12.439 1.00 54.88 740 ALA A C 1
ATOM 5912 O O . ALA A 1 740 ? 49.901 9.315 -11.847 1.00 54.88 740 ALA A O 1
ATOM 5913 N N . SER A 1 741 ? 50.261 11.427 -12.516 1.00 55.50 741 SER A N 1
ATOM 5914 C CA . SER A 1 741 ? 51.535 11.563 -11.806 1.00 55.50 741 SER A CA 1
ATOM 5915 C C . SER A 1 741 ? 51.295 11.768 -10.304 1.00 55.50 741 SER A C 1
ATOM 5917 O O . SER A 1 741 ? 50.649 12.747 -9.928 1.00 55.50 741 SER A O 1
ATOM 5919 N N . PRO A 1 742 ? 51.857 10.919 -9.424 1.00 54.62 742 PRO A N 1
ATOM 5920 C CA . PRO A 1 742 ? 51.727 11.079 -7.975 1.00 54.62 742 PRO A CA 1
ATOM 5921 C C . PRO A 1 742 ? 52.453 12.324 -7.432 1.00 54.62 742 PRO A C 1
ATOM 5923 O O . PRO A 1 742 ? 52.221 12.705 -6.284 1.00 54.62 742 PRO A O 1
ATOM 5926 N N . ASP A 1 743 ? 53.289 12.977 -8.251 1.00 51.91 743 ASP A N 1
ATOM 5927 C CA . ASP A 1 743 ? 53.986 14.226 -7.917 1.00 51.91 743 ASP A CA 1
ATOM 5928 C C . ASP A 1 743 ? 53.133 15.486 -8.176 1.00 51.91 743 ASP A C 1
ATOM 5930 O O . ASP A 1 743 ? 53.474 16.569 -7.700 1.00 51.91 743 ASP A O 1
ATOM 5934 N N . VAL A 1 744 ? 52.009 15.371 -8.895 1.00 58.84 744 VAL A N 1
ATOM 5935 C CA . VAL A 1 744 ? 51.113 16.499 -9.199 1.00 58.84 744 VAL A CA 1
ATOM 5936 C C . VAL A 1 744 ? 49.814 16.333 -8.411 1.00 58.84 744 VAL A C 1
ATOM 5938 O O . VAL A 1 744 ? 48.941 15.551 -8.780 1.00 58.84 744 VAL A O 1
ATOM 5941 N N . LYS A 1 745 ? 49.670 17.078 -7.305 1.00 59.47 745 LYS A N 1
ATOM 5942 C CA . LYS A 1 745 ? 48.469 17.035 -6.451 1.00 59.47 745 LYS A CA 1
ATOM 5943 C C . LYS A 1 745 ? 47.672 18.336 -6.532 1.00 59.47 745 LYS A C 1
ATOM 5945 O O . LYS A 1 745 ? 48.152 19.404 -6.155 1.00 59.47 745 LYS A O 1
ATOM 5950 N N . TRP A 1 746 ? 46.435 18.223 -7.010 1.00 59.28 746 TRP A N 1
ATOM 5951 C CA . TRP A 1 746 ? 45.508 19.345 -7.201 1.00 59.28 746 TRP A CA 1
ATOM 5952 C C . TRP A 1 746 ? 44.778 19.747 -5.908 1.00 59.28 746 TRP A C 1
ATOM 5954 O O . TRP A 1 746 ? 44.344 20.891 -5.769 1.00 59.28 746 TRP A O 1
ATOM 5964 N N . ASP A 1 747 ? 44.718 18.842 -4.927 1.00 57.81 747 ASP A N 1
ATOM 5965 C CA . ASP A 1 747 ? 44.124 19.085 -3.611 1.00 57.81 747 ASP A CA 1
ATOM 5966 C C . ASP A 1 747 ? 45.063 19.914 -2.706 1.00 57.81 747 ASP A C 1
ATOM 5968 O O . ASP A 1 747 ? 46.286 19.735 -2.683 1.00 57.81 747 ASP A O 1
ATOM 5972 N N . ARG A 1 748 ? 44.498 20.886 -1.982 1.00 54.00 748 ARG A N 1
ATOM 5973 C CA . ARG A 1 748 ? 45.235 21.814 -1.111 1.00 54.00 748 ARG A CA 1
ATOM 5974 C C . ARG A 1 748 ? 45.534 21.227 0.273 1.00 54.00 748 ARG A C 1
ATOM 5976 O O . ARG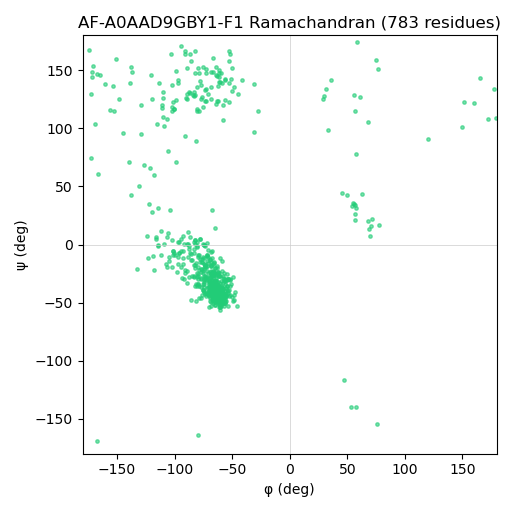 A 1 748 ? 46.535 21.623 0.864 1.00 54.00 748 ARG A O 1
ATOM 5983 N N . GLU A 1 749 ? 44.725 20.294 0.764 1.00 53.28 749 GLU A N 1
ATOM 5984 C CA . GLU A 1 749 ? 44.894 19.649 2.074 1.00 53.28 749 GLU A CA 1
ATOM 5985 C C . GLU A 1 749 ? 45.947 18.534 2.012 1.00 53.28 749 GLU A C 1
ATOM 5987 O O . GLU A 1 749 ? 46.787 18.409 2.901 1.00 53.28 749 GLU A O 1
ATOM 5992 N N . VAL A 1 750 ? 46.018 17.811 0.890 1.00 58.19 750 VAL A N 1
ATOM 5993 C CA . VAL A 1 750 ? 47.036 16.766 0.668 1.00 58.19 750 VAL A CA 1
ATOM 5994 C C . VAL A 1 750 ? 48.451 17.353 0.533 1.00 58.19 750 VAL A C 1
ATOM 5996 O O . VAL A 1 750 ? 49.432 16.695 0.871 1.00 58.19 750 VAL A O 1
ATOM 5999 N N . ARG A 1 751 ? 48.581 18.619 0.109 1.00 59.69 751 ARG A N 1
ATOM 6000 C CA . ARG A 1 751 ? 49.868 19.341 0.057 1.00 59.69 751 ARG A CA 1
ATOM 6001 C C . ARG A 1 751 ? 50.466 19.650 1.436 1.00 59.69 751 ARG A C 1
ATOM 6003 O O . ARG A 1 751 ? 51.642 19.991 1.499 1.00 59.69 751 ARG A O 1
ATOM 6010 N N . LYS A 1 752 ? 49.688 19.540 2.520 1.00 54.62 752 LYS A N 1
ATOM 6011 C CA . LYS A 1 752 ? 50.125 19.869 3.887 1.00 54.62 752 LYS A CA 1
ATOM 6012 C C . LYS A 1 752 ? 50.609 18.663 4.703 1.00 54.62 752 LYS A C 1
ATOM 6014 O O . LYS A 1 752 ? 51.126 18.876 5.791 1.00 54.62 752 LYS A O 1
ATOM 6019 N N . ASN A 1 753 ? 50.463 17.429 4.202 1.00 55.66 753 ASN A N 1
ATOM 6020 C CA . ASN A 1 753 ? 50.792 16.208 4.949 1.00 55.66 753 ASN A CA 1
ATOM 6021 C C . ASN A 1 753 ? 51.715 15.268 4.130 1.00 55.66 753 ASN A C 1
ATOM 6023 O O . ASN A 1 753 ? 51.225 14.499 3.298 1.00 55.66 753 ASN A O 1
ATOM 6027 N N . PRO A 1 754 ? 53.050 15.328 4.317 1.00 53.12 754 PRO A N 1
ATOM 6028 C CA . PRO A 1 754 ? 54.022 14.668 3.436 1.00 53.12 754 PRO A CA 1
ATOM 6029 C C . PRO A 1 754 ? 54.124 13.137 3.585 1.00 53.12 754 PRO A C 1
ATOM 6031 O O . PRO A 1 754 ? 54.619 12.479 2.671 1.00 53.12 754 PRO A O 1
ATOM 6034 N N . GLU A 1 755 ? 53.623 12.532 4.666 1.00 51.41 755 GLU A N 1
ATOM 6035 C CA . GLU A 1 755 ? 53.763 11.079 4.900 1.00 51.41 755 GLU A CA 1
ATOM 6036 C C . GLU A 1 755 ? 52.833 10.206 4.038 1.00 51.41 755 GLU A C 1
ATOM 6038 O O . GLU A 1 755 ? 53.175 9.075 3.694 1.00 51.41 755 GLU A O 1
ATOM 6043 N N . MET A 1 756 ? 51.705 10.747 3.562 1.00 49.28 756 MET A N 1
ATOM 6044 C CA . MET A 1 756 ? 50.825 10.054 2.605 1.00 49.28 756 MET A CA 1
ATOM 6045 C C . MET A 1 756 ? 51.453 9.889 1.206 1.00 49.28 756 MET A C 1
ATOM 6047 O O . MET A 1 756 ? 50.861 9.253 0.339 1.00 49.28 756 MET A O 1
ATOM 6051 N N . ALA A 1 757 ? 52.629 10.473 0.947 1.00 52.66 757 ALA A N 1
ATOM 6052 C CA . ALA A 1 757 ? 53.256 10.509 -0.376 1.00 52.66 757 ALA A CA 1
ATOM 6053 C C . ALA A 1 757 ? 54.241 9.357 -0.660 1.00 52.66 757 ALA A C 1
ATOM 6055 O O . ALA A 1 757 ? 54.744 9.264 -1.783 1.00 52.66 757 ALA A O 1
ATOM 6056 N N . LEU A 1 758 ? 54.538 8.495 0.320 1.00 51.03 758 LEU A N 1
ATOM 6057 C CA . LEU A 1 758 ? 55.552 7.442 0.167 1.00 51.03 758 LEU A CA 1
ATOM 6058 C C . LEU A 1 758 ? 54.997 6.121 -0.389 1.00 51.03 758 LEU A C 1
ATOM 6060 O O . LEU A 1 758 ? 55.683 5.471 -1.175 1.00 51.03 758 LEU A O 1
ATOM 6064 N N . LYS A 1 759 ? 53.748 5.753 -0.069 1.00 51.78 759 LYS A N 1
ATOM 6065 C CA . LYS A 1 759 ? 53.158 4.469 -0.498 1.00 51.78 759 LYS A CA 1
ATOM 6066 C C . LYS A 1 759 ? 52.763 4.445 -1.985 1.00 51.78 759 LYS A C 1
ATOM 6068 O O . LYS A 1 759 ? 52.974 3.439 -2.648 1.00 51.78 759 LYS A O 1
ATOM 6073 N N . ASP A 1 760 ? 52.321 5.577 -2.540 1.00 55.03 760 ASP A N 1
ATOM 6074 C CA . ASP A 1 760 ? 51.935 5.692 -3.962 1.00 55.03 760 ASP A CA 1
ATOM 6075 C C . ASP A 1 760 ? 53.141 5.807 -4.919 1.00 55.03 760 ASP A C 1
ATOM 6077 O O . ASP A 1 760 ? 53.018 5.662 -6.138 1.00 55.03 760 ASP A O 1
ATOM 6081 N N . ARG A 1 761 ? 54.335 6.096 -4.384 1.00 50.81 761 ARG A N 1
ATOM 6082 C CA . ARG A 1 761 ? 55.532 6.396 -5.182 1.00 50.81 761 ARG A CA 1
ATOM 6083 C C . ARG A 1 761 ? 56.327 5.137 -5.561 1.00 50.81 761 ARG A C 1
ATOM 6085 O O . ARG A 1 761 ? 56.975 5.145 -6.611 1.00 50.81 761 ARG A O 1
ATOM 6092 N N . SER A 1 762 ? 56.279 4.062 -4.762 1.00 53.38 762 SER A N 1
ATOM 6093 C CA . SER A 1 762 ? 56.983 2.802 -5.076 1.00 53.38 762 SER A CA 1
ATOM 6094 C C . SER A 1 762 ? 56.291 2.005 -6.184 1.00 53.38 762 SER A C 1
ATOM 6096 O O . SER A 1 762 ? 56.968 1.537 -7.102 1.00 53.38 762 SER A O 1
ATOM 6098 N N . ASP A 1 763 ? 54.958 1.938 -6.166 1.00 51.97 763 ASP A N 1
ATOM 6099 C CA . ASP A 1 763 ? 54.160 1.222 -7.175 1.00 51.97 763 ASP A CA 1
ATOM 6100 C C . ASP A 1 763 ? 54.177 1.910 -8.547 1.00 51.97 763 ASP A C 1
ATOM 6102 O O . ASP A 1 763 ? 54.122 1.250 -9.587 1.00 51.97 763 ASP A O 1
ATOM 6106 N N . TRP A 1 764 ? 54.343 3.237 -8.584 1.00 55.22 764 TRP A N 1
ATOM 6107 C CA . TRP A 1 764 ? 54.521 3.949 -9.848 1.00 55.22 764 TRP A CA 1
ATOM 6108 C C . TRP A 1 764 ? 55.923 3.735 -10.452 1.00 55.22 764 TRP A C 1
ATOM 6110 O O . TRP A 1 764 ? 56.072 3.527 -11.657 1.00 55.22 764 TRP A O 1
ATOM 6120 N N . ARG A 1 765 ? 56.983 3.727 -9.631 1.00 51.31 765 ARG A N 1
ATOM 6121 C CA . ARG A 1 765 ? 58.370 3.587 -10.121 1.00 51.31 765 ARG A CA 1
ATOM 6122 C C . ARG A 1 765 ? 58.716 2.183 -10.632 1.00 51.31 765 ARG A C 1
ATOM 6124 O O . ARG A 1 765 ? 59.623 2.060 -11.457 1.00 51.31 765 ARG A O 1
ATOM 6131 N N . SER A 1 766 ? 57.997 1.141 -10.212 1.00 54.72 766 SER A N 1
ATOM 6132 C CA . SER A 1 766 ? 58.243 -0.248 -10.639 1.00 54.72 766 SER A CA 1
ATOM 6133 C C . SER A 1 766 ? 58.077 -0.462 -12.155 1.00 54.72 766 SER A C 1
ATOM 6135 O O . SER A 1 766 ? 58.780 -1.286 -12.739 1.00 54.72 766 SER A O 1
ATOM 6137 N N . HIS A 1 767 ? 57.255 0.355 -12.821 1.00 51.66 767 HIS A N 1
ATOM 6138 C CA . HIS A 1 767 ? 56.964 0.256 -14.256 1.00 51.66 767 HIS A CA 1
ATOM 6139 C C . HIS A 1 767 ? 58.007 0.929 -15.176 1.00 51.66 767 HIS A C 1
ATOM 6141 O O . HIS A 1 767 ? 57.895 0.832 -16.397 1.00 51.66 767 HIS A O 1
ATOM 6147 N N . ARG A 1 768 ? 59.030 1.614 -14.632 1.00 52.44 768 ARG A N 1
ATOM 6148 C CA . ARG A 1 768 ? 60.040 2.363 -15.420 1.00 52.44 768 ARG A CA 1
ATOM 6149 C C . ARG A 1 768 ? 61.448 1.755 -15.456 1.00 52.44 768 ARG A C 1
ATOM 6151 O O . ARG A 1 768 ? 62.306 2.300 -16.149 1.00 52.44 768 ARG A O 1
ATOM 6158 N N . LYS A 1 769 ? 61.688 0.614 -14.796 1.00 47.12 769 LYS A N 1
ATOM 6159 C CA . LYS A 1 769 ? 63.021 -0.026 -14.725 1.00 47.12 769 LYS A CA 1
ATOM 6160 C C . LYS A 1 769 ? 63.612 -0.448 -16.078 1.00 47.12 769 LYS A C 1
ATOM 6162 O O . LYS A 1 769 ? 64.826 -0.527 -16.191 1.00 47.12 769 LYS A O 1
ATOM 6167 N N . PHE A 1 770 ? 62.788 -0.687 -17.099 1.00 45.38 770 PHE A N 1
ATOM 6168 C CA . PHE A 1 770 ? 63.267 -1.144 -18.411 1.00 45.38 770 PHE A CA 1
ATOM 6169 C C . PHE A 1 770 ? 63.826 -0.012 -19.294 1.00 45.38 770 PHE A C 1
ATOM 6171 O O . PHE A 1 770 ? 64.695 -0.250 -20.124 1.00 45.38 770 PHE A O 1
ATOM 6178 N N . ILE A 1 771 ? 63.359 1.230 -19.107 1.00 45.00 771 ILE A N 1
ATOM 6179 C CA . ILE A 1 771 ? 63.763 2.377 -19.943 1.00 45.00 771 ILE A CA 1
ATOM 6180 C C . ILE A 1 771 ? 64.948 3.134 -19.318 1.00 45.00 771 ILE A C 1
ATOM 6182 O O . ILE A 1 771 ? 65.775 3.687 -20.039 1.00 45.00 771 ILE A O 1
ATOM 6186 N N . SER A 1 772 ? 65.089 3.130 -17.986 1.00 45.81 772 SER A N 1
ATOM 6187 C CA . SER A 1 772 ? 66.178 3.849 -17.302 1.00 45.81 772 SER A CA 1
ATOM 6188 C C . SER A 1 772 ? 67.551 3.174 -17.397 1.00 45.81 772 SER A C 1
ATOM 6190 O O . SER A 1 772 ? 68.539 3.792 -17.018 1.00 45.81 772 SER A O 1
ATOM 6192 N N . SER A 1 773 ? 67.636 1.927 -17.871 1.00 50.16 773 SER A N 1
ATOM 6193 C CA . SER A 1 773 ? 68.895 1.175 -17.990 1.00 50.16 773 SER A CA 1
ATOM 6194 C C . SER A 1 773 ? 69.527 1.226 -19.387 1.00 50.16 773 SER A C 1
ATOM 6196 O O . SER A 1 773 ? 70.555 0.591 -19.597 1.00 50.16 773 SER A O 1
ATOM 6198 N N . MET A 1 774 ? 68.935 1.950 -20.348 1.00 47.03 774 MET A N 1
ATOM 6199 C CA . MET A 1 774 ? 69.418 1.961 -21.739 1.00 47.03 774 MET A CA 1
ATOM 6200 C C . MET A 1 774 ? 70.599 2.906 -22.000 1.00 47.03 774 MET A C 1
ATOM 6202 O O . MET A 1 774 ? 71.270 2.729 -23.006 1.00 47.03 774 MET A O 1
ATOM 6206 N N . HIS A 1 775 ? 70.902 3.858 -21.109 1.00 50.88 775 HIS A N 1
ATOM 6207 C CA . HIS A 1 775 ? 72.176 4.587 -21.112 1.00 50.88 775 HIS A CA 1
ATOM 6208 C C . HIS A 1 775 ? 72.453 5.237 -19.751 1.00 50.88 775 HIS A C 1
ATOM 6210 O O . HIS A 1 775 ? 71.566 5.831 -19.138 1.00 50.88 775 HIS A O 1
ATOM 6216 N N . SER A 1 776 ? 73.708 5.150 -19.301 1.00 48.41 776 SER A N 1
ATOM 6217 C CA . SER A 1 776 ? 74.205 5.871 -18.126 1.00 48.41 776 SER A CA 1
ATOM 6218 C C . SER A 1 776 ? 74.158 7.380 -18.378 1.00 48.41 776 SER A C 1
ATOM 6220 O O . SER A 1 776 ? 74.779 7.875 -19.318 1.00 48.41 776 SER A O 1
ATOM 6222 N N . ASN A 1 777 ? 73.414 8.106 -17.544 1.00 45.84 777 ASN A N 1
ATOM 6223 C CA . ASN A 1 777 ? 73.402 9.563 -17.519 1.00 45.84 777 ASN A CA 1
ATOM 6224 C C . ASN A 1 777 ? 74.090 10.033 -16.229 1.00 45.84 777 ASN A C 1
ATOM 6226 O O . ASN A 1 777 ? 73.693 9.628 -15.134 1.00 45.84 777 ASN A O 1
ATOM 6230 N N . ALA A 1 778 ? 75.097 10.900 -16.364 1.00 50.09 778 ALA A N 1
ATOM 6231 C CA . ALA A 1 778 ? 75.953 11.393 -15.280 1.00 50.09 778 ALA A CA 1
ATOM 6232 C C . ALA A 1 778 ? 75.192 12.118 -14.149 1.00 50.09 778 ALA A C 1
ATOM 6234 O O . ALA A 1 778 ? 75.728 12.306 -13.062 1.00 50.09 778 ALA A O 1
ATOM 6235 N N . VAL A 1 779 ? 73.928 12.485 -14.374 1.00 43.03 779 VAL A N 1
ATOM 6236 C CA . VAL A 1 779 ? 73.078 13.171 -13.389 1.00 43.03 779 VAL A CA 1
ATOM 6237 C C . VAL A 1 779 ? 72.532 12.226 -12.301 1.00 43.03 779 VAL A C 1
ATOM 6239 O O . VAL A 1 779 ? 72.206 12.682 -11.211 1.00 43.03 779 VAL A O 1
ATOM 6242 N N . ASN A 1 780 ? 72.484 10.906 -12.531 1.00 44.94 780 ASN A N 1
ATOM 6243 C CA . ASN A 1 780 ? 71.916 9.954 -11.561 1.00 44.94 780 ASN A CA 1
ATOM 6244 C C . ASN A 1 780 ? 72.936 9.359 -10.569 1.00 44.94 780 ASN A C 1
ATOM 6246 O O . ASN A 1 780 ? 72.550 8.566 -9.717 1.00 44.94 780 ASN A O 1
ATOM 6250 N N . ALA A 1 781 ? 74.217 9.730 -10.638 1.00 45.66 781 ALA A N 1
ATOM 6251 C CA . ALA A 1 781 ? 75.264 9.144 -9.791 1.00 45.66 781 ALA A CA 1
ATOM 6252 C C . ALA A 1 781 ? 75.340 9.723 -8.361 1.00 45.66 781 ALA A C 1
ATOM 6254 O O . ALA A 1 781 ? 76.214 9.328 -7.596 1.00 45.66 781 ALA A O 1
ATOM 6255 N N . TYR A 1 782 ? 74.455 10.653 -7.983 1.00 42.66 782 TYR A N 1
ATOM 6256 C CA . TYR A 1 782 ? 74.588 11.415 -6.731 1.00 42.66 782 TYR A CA 1
ATOM 6257 C C . TYR A 1 782 ? 73.619 11.039 -5.601 1.00 42.66 782 TYR A C 1
ATOM 6259 O O . TYR A 1 782 ? 73.609 11.717 -4.577 1.00 42.66 782 TYR A O 1
ATOM 6267 N N . HIS A 1 783 ? 72.819 9.977 -5.745 1.00 38.47 783 HIS A N 1
ATOM 6268 C CA . HIS A 1 783 ? 71.799 9.634 -4.741 1.00 38.47 783 HIS A CA 1
ATOM 6269 C C . HIS A 1 783 ? 71.865 8.227 -4.139 1.00 38.47 783 HIS A C 1
ATOM 6271 O O . HIS A 1 783 ? 71.004 7.910 -3.326 1.00 38.47 783 HIS A O 1
ATOM 6277 N N . ASP A 1 784 ? 72.904 7.442 -4.426 1.00 40.19 784 ASP A N 1
ATOM 6278 C CA . ASP A 1 784 ? 73.171 6.203 -3.685 1.00 40.19 784 ASP A CA 1
ATOM 6279 C C . ASP A 1 784 ? 74.364 6.397 -2.733 1.00 40.19 784 ASP A C 1
ATOM 6281 O O . ASP A 1 784 ? 75.497 6.025 -3.044 1.00 40.19 784 ASP A O 1
ATOM 6285 N N . LYS A 1 785 ? 74.094 7.015 -1.575 1.00 35.91 785 LYS A N 1
ATOM 6286 C CA . LYS A 1 785 ? 74.794 6.801 -0.297 1.00 35.91 785 LYS A CA 1
ATOM 6287 C C . LYS A 1 785 ? 73.842 7.030 0.868 1.00 35.91 785 LYS A C 1
ATOM 6289 O O . LYS A 1 785 ? 73.116 8.050 0.828 1.00 35.91 785 LYS A O 1
#

Solvent-accessible surface area (backbone atoms only — not comparable to full-atom values): 46458 Å² total; per-residue (Å²): 144,84,88,83,87,84,83,89,84,89,83,86,88,84,88,87,92,81,91,83,89,81,88,86,86,84,89,89,85,84,87,86,84,89,82,89,86,85,90,80,90,84,91,81,92,74,92,74,87,77,84,86,89,73,84,79,78,83,49,73,70,58,57,52,53,54,59,60,47,49,76,72,34,94,73,53,72,70,57,51,51,55,39,57,77,66,66,59,50,52,62,60,51,41,56,74,67,53,50,81,78,38,55,81,92,48,35,83,74,33,30,55,47,56,53,48,46,52,52,12,46,56,35,29,74,69,75,74,40,63,48,52,58,56,49,46,33,75,72,58,33,62,63,56,43,49,55,51,32,55,52,27,45,72,35,85,92,29,24,70,59,15,52,50,52,48,52,51,42,52,53,46,40,45,74,70,62,56,59,66,55,58,56,40,49,70,60,47,47,80,74,42,64,90,52,31,73,74,36,71,56,44,59,53,49,52,50,51,45,51,54,36,38,74,74,45,94,62,84,76,70,63,68,59,71,49,49,55,77,78,41,54,67,72,54,51,53,53,45,27,59,55,26,53,74,36,86,92,27,25,67,48,14,49,50,52,52,49,47,51,44,51,49,40,59,74,71,63,57,50,65,51,56,48,40,53,72,70,48,49,77,80,33,67,96,50,43,85,76,40,72,64,51,56,54,52,49,55,40,34,54,54,45,31,70,76,38,62,93,70,54,68,51,72,52,59,36,49,31,75,73,58,38,55,37,52,46,51,51,46,29,59,56,27,50,74,38,83,89,30,25,64,62,21,51,50,48,49,53,49,44,48,48,50,41,56,76,70,64,57,48,75,70,50,52,42,57,51,50,64,58,71,59,64,87,58,64,71,81,49,79,79,54,50,59,57,49,50,50,51,53,49,42,52,48,54,49,24,68,78,38,62,85,48,45,68,56,54,53,58,67,42,47,83,67,24,55,67,34,47,36,32,48,52,28,57,61,37,44,76,35,83,75,39,22,69,62,25,50,51,53,46,50,53,53,45,50,57,55,58,71,72,66,61,55,62,54,58,46,40,55,43,54,29,55,74,72,59,53,58,57,34,80,72,32,71,60,48,55,52,51,51,53,47,35,53,54,51,28,68,77,32,70,93,66,62,67,66,76,60,56,49,55,47,68,68,44,35,72,71,43,44,51,49,25,32,59,50,22,58,73,35,85,92,22,25,69,58,23,53,48,53,54,49,52,52,49,50,44,36,51,73,76,66,59,51,51,57,47,55,52,40,46,77,68,48,46,61,75,39,60,69,52,30,87,76,35,72,64,43,59,55,46,52,53,48,40,52,54,44,36,67,76,35,66,93,71,56,70,52,78,57,53,40,48,59,71,63,37,56,69,69,59,43,44,46,35,33,57,57,42,37,74,38,82,90,40,22,65,59,25,53,51,48,53,51,48,49,32,51,49,44,50,76,68,62,61,52,69,69,55,54,53,65,67,39,63,89,43,75,65,32,69,60,52,48,53,51,29,52,54,53,44,53,52,51,54,49,62,73,66,69,72,62,99,78,77,79,63,76,66,66,65,45,66,74,53,70,79,66,89,86,83,91,88,89,79,80,75,64,74,75,62,66,74,67,63,62,66,61,79,72,44,82,82,41,54,64,58,53,48,51,54,48,52,51,51,51,48,54,51,51,52,50,50,50,50,54,71,69,33,89,88,52,72,90,54,77,70,65,76,74,49,77,77,77,59,59,73,66,48,57,72,60,54,67,79,48,65,79,70,67,69,75,60,94,58,88,82,70,75,82,73,88,125

Nearest PDB structures (foldseek):
  7xvk-assembly1_B  TM=4.376E-01  e=5.414E-24  Phytophthora sojae
  7xvi-assembly1_A  TM=5.137E-01  e=1.812E-13  Phytophthora infestans
  5zc3-assembly1_B  TM=4.290E-01  e=4.356E-15  Phytophthora capsici
  5zc3-assembly1_A  TM=4.096E-01  e=2.703E-14  Phytophthora capsici
  6o60-assembly1_A  TM=3.129E-01  e=3.152E+00  Homo sapiens

Organism: NCBI:txid4793

InterPro domains:
  IPR010530 NADH-ubiquinone reductase complex 1 MLRQ subunit [PF06522] (713-754)
  IPR031825 RXLR phytopathogen effector protein [PF16810] (3-105)
  IPR054463 RxLR effector PexRD54, WY domain [PF22748] (168-209)

pLDDT: mean 78.46, std 22.37, range [21.59, 98.12]

Foldseek 3Di:
DDDDDDDDDDDDDDDDDDDDDDDDDDDDDDDDDDDDDDDDDDDDDDDDDDDDDDDDDPPPVNVVLLVVLLVPAPADPVNLVVCLVVLPELLVLCVVLVLLVQPLQCSLVHSSNSVSQVSQVVCVVVVRYDHPLVSVCVNQNPLSVLVSLVVLCVDPSRVVVSVVSVVVNLVVCLVVVPDLLVLCVSLVLLVVPLCSLLDVSNVVSVVSLVSSQVPDPDDRDFCVVSVVVRDQLQSLLVSLVVLCVDPSRVVSSVVSLVSVLVVCVSVVPDLLNVCVSNVLLVVLLCNLVDPCVVSSQVSLVVSCVVCVVPRDDPLRSCCVSQFPQSLLLSLLVLCVDPVSNVVSVVSLVVSLVVCVVVVHALVRLCVSNVADQLVPVVDDPSRVSSLLSSLVSLLVCLVVCVVCLLVSLVVCDVRRDFQSSLLSLLSNCVRPSNVVVSLVVLQVSLVVVLVVLDQLLVSCRRSVLLNNALQSLVRPSLVSSVVSLVVSCVVVVVDRDDSLVSVCVSQPLVRLVSSLVVLCVDPVRVVVSVVSLLVVLVCCVPPVVPALLRLCVSLVLLVCQLCSLVDPSVVVSVVSLVVSCVVCVVSRDDPLNSCVSRDPPQSLLQSLVVQCVPPVCVVVSVVSLLVVLVVCVVVVPDLVRLLVVCVPGPCSVVSSVSNVVNNVVVVVVVVPDDPPDDDPVVVVVVVPPDDDDDDDPDPCVVPVVPVVVQPPDPVNVVVVVVVVVVVVVVVVVVVVCLVPDLVRDPDPVVVVDCPVSPPSVVVVVVVCPVPVPPDDDPVPPPPDD

Sequence (785 aa):
MCVAVLAFVAGGDATGTRVLVSNDFNRHRAHAAISSVVSTTRLLRTTSIIDEERAGGVSVSASDKLAKLLKSSKVTDEQLQKWLSKGKTAESVFYRMNLENTGLLKLFKSPQFLRWLQYADDLSAAGKGASPISVLSTKYGDEKLYQMIEWAKKETSTKALGARLQKEQLEYWIKVGKDPDEVFKLYSLNYAGWRFLSEPQFSAWTKYVDELNAKNEGAMVSIIPTLRKHFSDDDLFKIALAAKRSEETEAMGTKLEDAFVQFWIQRKETPDNVLVQLGLKRSTETLLENPLLNILTKYTEVYNVKYAAKKTTMIETLTRAFDDETVAKLLVAGREKSTTKKIAKQFQADQLEMWLNSGQSVDDVYKLLNLPSRKDLLIHFGNLKLFNTWVTYMNAISVKNPEKISAMFSTLAPTFRDRPMMQILEAANKFPSMEKAATKLQLEKAQSIFSTGVSPYEAFTIVALDNVGESVLGSPLFKKWRIYVEDFNKKNPAEKKSWFLPLRTNYQDNGLDTIIDKGMKDPSTMKLAQLVEKERMEEWFVRWKHPPSIAFRNLHLDKAGEKVFSSPKFELWLKYLDDWNKAYPSEKATMIDGFRAHYHDFDLIRMLTAVEKVPNTKKLASQLKDALADKWVAEKKTLDYVKSWISHVPSSDDMLARYIKKLNIETWKSSGRSSSDHSPIFLLVIKCRLRSPQLVTMVARAAAKKGSVWLSDPSTYPLLAALGVATVMCLSTGVRHLTASPDVKWDREVRKNPEMALKDRSDWRSHRKFISSMHSNAVNAYHDK

Radius of gyration: 50.28 Å; Cα contacts (8 Å, |Δi|>4): 582; chains: 1; bounding box: 128×85×141 Å